Protein AF-0000000071068077 (afdb_homodimer)

Foldseek 3Di:
DDPVVVVVLVVVLVVLQPPPQPDDDVVLVVLADAQEAADQPCCQQPVVPQPWKKKFKKKKFWDADPVFSRNVSLVVLCVLVLQAANSRIHIYIDTLVVLCVVCVPPDPVLLVVQQPEADDPDPLLVLLLVLVVVQVVVFVVCVSSVSSSVSVVCVVVPSPIHIHMTTSHMDTHPDDDDFDPLQVVLVVVVVVLVVLQVQLQVLLVVVVVVVPPPPDDPLNSLVDDDDDPVNLLSNLSHLVSLVCVLLDQQDDLLSLLQLLVLLLLLVLLLLVLLLLLVLLLLLFFARCSVVSSSVCLGLNVLLSQLNLLSLLLVLLQLLQVLLLVVVVVCVVPPDPPDADDPVVLVVVLCLVLVLVLLLQQFLLLSLLSVLQGDDDALAASQLCVFRVLLNSLSVVCVVCLSVLNCLPPPVLSGRQVLSLSVSLSSVLSSVVSVLVSVCSRVVVCNVVSLVVVLVVLLVVQLVCCLVVVAFLGDRCGSNCSNSVVRPPPCCSPASSDSSLSNSSSSLSNVLNVVLVVCVVVVPQLQPDPVLLVVLVVLVSVVVVLSSPCSCVSNDDPDHPDSNVSSNSSSCSSNVSSNSVSSNSSCSSSVRDVVHSVVSSDSVSSSSSVLSSQLSSCLSVQSSSPSSHDHDHHHDDPVVSVVSSVSSSVVSSVRSSVCSSSPSSSSVSVVVVVD/DDPVVVVVLVVVLVVLQPPPQPDDDVVLVVLADAQEAADQPCCQQPVVPQPWKKKFKKKKFWDADPVFSRNVSLCVLCVLVLQAANSRIHIYIDTLVVLCVVCVPPDPVLLVVLDPEADDPDPLLVLLLVLVVVQVVVFVVCVSSVSSSVSVVCVVVPSPIHIHMTTSHMDTHPDDDDFDPLQVVLVVVVVVLVVLQVQLQVLLVVVVVVVPPPPDDPLNSLVDDDDDPVNLLSNLSHLVSLVCVLLDQDDDLLSLLQLLVLLLLLVLLLLVLLLLLVLLLLLFFARCSVVSSSVCLGLNVLLSQLNLLSLLLVLLQLLQVLLLVVVVVCVVPPDPDDADDPVVLVVVLCLVLVLVLLLQQFLLLSLLSVLLGDDDALAASQLCVFRVLLNSLSVVCVVCLSVLNCLPPPVLSGRQVLSLSVSLSSVLSSVVSVLVSVCSRVVVCNVVSLVVVLVVLLVVLLVCCLVVVAFLGDRCGSNCSNSVVRPPPCCSPASSDSSLSNSSSSLSNVLNVVLVVCVVVVPQLQPDPVLLVVLVVLVSVVVVLSSPCSCVSNDDPDHPDSNVSSNSSSCSSNVSSNSVSSNSSCSSSVRDVVHSVVSSDSVSSSSSVLSSQLSSNLSVQSSSPSSHDHDHHHDDPVVSVVSSVSSSVVSSVRSSVSSSSPSSSSVSVVVVVD

InterPro domains:
  IPR002656 Acyltransferase 3 domain [PF01757] (259-655)
  IPR052728 Oxygen and lipid transport regulator [PTHR11161] (31-672)

Radius of gyration: 33.72 Å; Cα contacts (8 Å, |Δi|>4): 1865; chains: 2; bounding box: 94×91×74 Å

Nearest PDB structures (foldseek):
  6nph-assembly1_A  TM=1.795E-01  e=5.960E+00  Danio rerio
  6npl-assembly1_B  TM=1.937E-01  e=5.479E+00  Danio rerio
  8fhn-assembly1_A  TM=1.361E-01  e=3.913E+00  Danio rerio
  8vpp-assembly1_A  TM=1.830E-01  e=9.406E-01  Homo sapiens
  8pm6-assembly1_A  TM=1.157E-01  e=4.776E-01  Homo sapiens

Structure (mmCIF, N/CA/C/O backbone):
data_AF-0000000071068077-model_v1
#
loop_
_entity.id
_entity.type
_entity.pdbx_description
1 polymer GG16956
#
loop_
_atom_site.group_PDB
_atom_site.id
_atom_site.type_symbol
_atom_site.label_atom_id
_atom_site.label_alt_id
_atom_site.label_comp_id
_atom_site.label_asym_id
_atom_site.label_entity_id
_atom_site.label_seq_id
_atom_site.pdbx_PDB_ins_code
_atom_site.Cartn_x
_atom_site.Cartn_y
_atom_site.Cartn_z
_atom_site.occupancy
_atom_site.B_iso_or_equiv
_atom_site.auth_seq_id
_atom_site.auth_comp_id
_atom_site.auth_asym_id
_atom_site.auth_atom_id
_atom_site.pdbx_PDB_model_num
ATOM 1 N N . MET A 1 1 ? 2.592 34.062 -23.484 1 26.83 1 MET A N 1
ATOM 2 C CA . MET A 1 1 ? 3.244 32.781 -23.391 1 26.83 1 MET A CA 1
ATOM 3 C C . MET A 1 1 ? 2.443 31.719 -24.141 1 26.83 1 MET A C 1
ATOM 5 O O . MET A 1 1 ? 1.271 31.484 -23.828 1 26.83 1 MET A O 1
ATOM 9 N N . HIS A 1 2 ? 2.783 31.484 -25.438 1 34.88 2 HIS A N 1
ATOM 10 C CA . HIS A 1 2 ? 2.027 30.938 -26.562 1 34.88 2 HIS A CA 1
ATOM 11 C C . HIS A 1 2 ? 1.673 29.484 -26.328 1 34.88 2 HIS A C 1
ATOM 13 O O . HIS A 1 2 ? 2.512 28.688 -25.875 1 34.88 2 HIS A O 1
ATOM 19 N N . PRO A 1 3 ? 0.392 29.125 -26.266 1 43.25 3 PRO A N 1
ATOM 20 C CA . PRO A 1 3 ? -0.181 27.781 -26.234 1 43.25 3 PRO A CA 1
ATOM 21 C C . PRO A 1 3 ? 0.534 26.812 -27.172 1 43.25 3 PRO A C 1
ATOM 23 O O . PRO A 1 3 ? 0.36 25.594 -27.047 1 43.25 3 PRO A O 1
ATOM 26 N N . MET A 1 4 ? 1.279 27.422 -28.141 1 41.69 4 MET A N 1
ATOM 27 C CA . MET A 1 4 ? 1.96 26.609 -29.141 1 41.69 4 MET A CA 1
ATOM 28 C C . MET A 1 4 ? 3.16 25.891 -28.531 1 41.69 4 MET A C 1
ATOM 30 O O . MET A 1 4 ? 3.574 24.844 -29.031 1 41.69 4 MET A O 1
ATOM 34 N N . MET A 1 5 ? 3.801 26.516 -27.484 1 37.5 5 MET A N 1
ATOM 35 C CA . MET A 1 5 ? 4.977 25.859 -26.922 1 37.5 5 MET A CA 1
ATOM 36 C C . MET A 1 5 ? 4.57 24.656 -26.062 1 37.5 5 MET A C 1
ATOM 38 O O . MET A 1 5 ? 5.254 23.625 -26.078 1 37.5 5 MET A O 1
ATOM 42 N N . MET A 1 6 ? 3.414 24.688 -25.406 1 38.72 6 MET A N 1
ATOM 43 C CA . MET A 1 6 ? 2.938 23.531 -24.656 1 38.72 6 MET A CA 1
ATOM 44 C C . MET A 1 6 ? 2.543 22.391 -25.594 1 38.72 6 MET A C 1
ATOM 46 O O . MET A 1 6 ? 2.77 21.219 -25.281 1 38.72 6 MET A O 1
ATOM 50 N N . LEU A 1 7 ? 1.984 22.719 -26.766 1 41.56 7 LEU A N 1
ATOM 51 C CA . LEU A 1 7 ? 1.621 21.719 -27.766 1 41.56 7 LEU A CA 1
ATOM 52 C C . LEU A 1 7 ? 2.865 21.047 -28.344 1 41.56 7 LEU A C 1
ATOM 54 O O . LEU A 1 7 ? 2.887 19.844 -28.547 1 41.56 7 LEU A O 1
ATOM 58 N N . HIS A 1 8 ? 3.939 21.781 -28.531 1 41.34 8 HIS A N 1
ATOM 59 C CA . HIS A 1 8 ? 5.168 21.203 -29.062 1 41.34 8 HIS A CA 1
ATOM 60 C C . HIS A 1 8 ? 5.84 20.297 -28.031 1 41.34 8 HIS A C 1
ATOM 62 O O . HIS A 1 8 ? 6.473 19.312 -28.391 1 41.34 8 HIS A O 1
ATOM 68 N N . ILE A 1 9 ? 5.691 20.578 -26.781 1 43.09 9 ILE A N 1
ATOM 69 C CA . ILE A 1 9 ? 6.234 19.719 -25.734 1 43.09 9 ILE A CA 1
ATOM 70 C C . ILE A 1 9 ? 5.422 18.422 -25.656 1 43.09 9 ILE A C 1
ATOM 72 O O . ILE A 1 9 ? 5.988 17.344 -25.516 1 43.09 9 ILE A O 1
ATOM 76 N N . VAL A 1 10 ? 4.117 18.484 -25.828 1 45.22 10 VAL A N 1
ATOM 77 C CA . VAL A 1 10 ? 3.266 17.297 -25.891 1 45.22 10 VAL A CA 1
ATOM 78 C C . VAL A 1 10 ? 3.555 16.516 -27.172 1 45.22 10 VAL A C 1
ATOM 80 O O . VAL A 1 10 ? 3.631 15.289 -27.141 1 45.22 10 VAL A O 1
ATOM 83 N N . ILE A 1 11 ? 3.771 17.203 -28.281 1 45.31 11 ILE A N 1
ATOM 84 C CA . ILE A 1 11 ? 4.094 16.547 -29.547 1 45.31 11 ILE A CA 1
ATOM 85 C C . ILE A 1 11 ? 5.488 15.945 -29.469 1 45.31 11 ILE A C 1
ATOM 87 O O . ILE A 1 11 ? 5.711 14.82 -29.938 1 45.31 11 ILE A O 1
ATOM 91 N N . LEU A 1 12 ? 6.469 16.641 -28.922 1 44.31 12 LEU A N 1
ATOM 92 C CA . LEU A 1 12 ? 7.801 16.062 -28.766 1 44.31 12 LEU A CA 1
ATOM 93 C C . LEU A 1 12 ? 7.766 14.859 -27.828 1 44.31 12 LEU A C 1
ATOM 95 O O . LEU A 1 12 ? 8.406 13.836 -28.094 1 44.31 12 LEU A O 1
ATOM 99 N N . ALA A 1 13 ? 7.051 14.938 -26.734 1 44 13 ALA A N 1
ATOM 100 C CA . ALA A 1 13 ? 6.832 13.773 -25.875 1 44 13 ALA A CA 1
ATOM 101 C C . ALA A 1 13 ? 6.133 12.656 -26.641 1 44 13 ALA A C 1
ATOM 103 O O . ALA A 1 13 ? 6.469 11.477 -26.484 1 44 13 ALA A O 1
ATOM 104 N N . ALA A 1 14 ? 5.234 13.07 -27.531 1 44.5 14 ALA A N 1
ATOM 105 C CA . ALA A 1 14 ? 4.551 12.102 -28.391 1 44.5 14 ALA A CA 1
ATOM 106 C C . ALA A 1 14 ? 5.492 11.555 -29.453 1 44.5 14 ALA A C 1
ATOM 108 O O . ALA A 1 14 ? 5.402 10.383 -29.828 1 44.5 14 ALA A O 1
ATOM 109 N N . THR A 1 15 ? 6.27 12.383 -30.141 1 44.5 15 THR A N 1
ATOM 110 C CA . THR A 1 15 ? 7.23 11.891 -31.109 1 44.5 15 THR A CA 1
ATOM 111 C C . THR A 1 15 ? 8.258 10.977 -30.453 1 44.5 15 THR A C 1
ATOM 113 O O . THR A 1 15 ? 8.75 10.039 -31.078 1 44.5 15 THR A O 1
ATOM 116 N N . PHE A 1 16 ? 8.781 11.375 -29.312 1 46.78 16 PHE A N 1
ATOM 117 C CA . PHE A 1 16 ? 9.727 10.477 -28.656 1 46.78 16 PHE A CA 1
ATOM 118 C C . PHE A 1 16 ? 9.07 9.133 -28.359 1 46.78 16 PHE A C 1
ATOM 120 O O . PHE A 1 16 ? 9.758 8.117 -28.25 1 46.78 16 PHE A O 1
ATOM 127 N N . THR A 1 17 ? 7.824 9.164 -28.219 1 43.62 17 THR A N 1
ATOM 128 C CA . THR A 1 17 ? 7.129 7.895 -28.047 1 43.62 17 THR A CA 1
ATOM 129 C C . THR A 1 17 ? 7.098 7.121 -29.359 1 43.62 17 THR A C 1
ATOM 131 O O . THR A 1 17 ? 6.832 5.918 -29.375 1 43.62 17 THR A O 1
ATOM 134 N N . ALA A 1 18 ? 7.215 7.922 -30.578 1 42.28 18 ALA A N 1
ATOM 135 C CA . ALA A 1 18 ? 7.113 7.164 -31.828 1 42.28 18 ALA A CA 1
ATOM 136 C C . ALA A 1 18 ? 8.406 6.402 -32.094 1 42.28 18 ALA A C 1
ATOM 138 O O . ALA A 1 18 ? 8.609 5.898 -33.219 1 42.28 18 ALA A O 1
ATOM 139 N N . ALA A 1 19 ? 9.555 6.652 -31.516 1 44.03 19 ALA A N 1
ATOM 140 C CA . ALA A 1 19 ? 10.672 5.766 -31.844 1 44.03 19 ALA A CA 1
ATOM 141 C C . ALA A 1 19 ? 10.195 4.324 -32 1 44.03 19 ALA A C 1
ATOM 143 O O . ALA A 1 19 ? 9.25 3.902 -31.328 1 44.03 19 ALA A O 1
ATOM 144 N N . GLN A 1 20 ? 10.68 3.701 -33.062 1 48.41 20 GLN A N 1
ATOM 145 C CA . GLN A 1 20 ? 10.391 2.346 -33.5 1 48.41 20 GLN A CA 1
ATOM 146 C C . GLN A 1 20 ? 10.445 1.353 -32.344 1 48.41 20 GLN A C 1
ATOM 148 O O . GLN A 1 20 ? 11.484 1.215 -31.703 1 48.41 20 GLN A O 1
ATOM 153 N N . CYS A 1 21 ? 9.328 1.108 -31.688 1 57.12 21 CYS A N 1
ATOM 154 C CA . CYS A 1 21 ? 9.008 0.249 -30.562 1 57.12 21 CYS A CA 1
ATOM 155 C C . CYS A 1 21 ? 9.656 -1.12 -30.703 1 57.12 21 CYS A C 1
ATOM 157 O O . CYS A 1 21 ? 9.539 -1.755 -31.75 1 57.12 21 CYS A O 1
ATOM 159 N N . PHE A 1 22 ? 10.922 -1.32 -30.094 1 76.81 22 PHE A N 1
ATOM 160 C CA . PHE A 1 22 ? 11.461 -2.672 -29.969 1 76.81 22 PHE A CA 1
ATOM 161 C C . PHE A 1 22 ? 10.328 -3.697 -29.922 1 76.81 22 PHE A C 1
ATOM 163 O O . PHE A 1 22 ? 9.383 -3.549 -29.156 1 76.81 22 PHE A O 1
ATOM 170 N N . GLN A 1 23 ? 10.305 -4.418 -31.062 1 81.56 23 GLN A N 1
ATOM 171 C CA . GLN A 1 23 ? 9.305 -5.48 -31.078 1 81.56 23 GLN A CA 1
ATOM 172 C C . GLN A 1 23 ? 9.922 -6.82 -30.688 1 81.56 23 GLN A C 1
ATOM 174 O O . GLN A 1 23 ? 10.875 -7.281 -31.312 1 81.56 23 GLN A O 1
ATOM 179 N N . LEU A 1 24 ? 9.508 -7.328 -29.656 1 87.25 24 LEU A N 1
ATOM 180 C CA . LEU A 1 24 ? 9.945 -8.633 -29.172 1 87.25 24 LEU A CA 1
ATOM 181 C C . LEU A 1 24 ? 9.133 -9.75 -29.812 1 87.25 24 LEU A C 1
ATOM 183 O O . LEU A 1 24 ? 7.902 -9.742 -29.75 1 87.25 24 LEU A O 1
ATOM 187 N N . ASN A 1 25 ? 9.797 -10.57 -30.547 1 90.38 25 ASN A N 1
ATOM 188 C CA . ASN A 1 25 ? 9.125 -11.758 -31.062 1 90.38 25 ASN A CA 1
ATOM 189 C C . ASN A 1 25 ? 8.75 -12.727 -29.938 1 90.38 25 ASN A C 1
ATOM 191 O O . ASN A 1 25 ? 9.609 -13.438 -29.422 1 90.38 25 ASN A O 1
ATOM 195 N N . MET A 1 26 ? 7.523 -12.836 -29.703 1 92.25 26 MET A N 1
ATOM 196 C CA . MET A 1 26 ? 7.074 -13.578 -28.531 1 92.25 26 MET A CA 1
ATOM 197 C C . MET A 1 26 ? 7.191 -15.086 -28.766 1 92.25 26 MET A C 1
ATOM 199 O O . MET A 1 26 ? 7.395 -15.844 -27.812 1 92.25 26 MET A O 1
ATOM 203 N N . THR A 1 27 ? 7.078 -15.562 -29.969 1 92.25 27 THR A N 1
ATOM 204 C CA . THR A 1 27 ? 7.281 -16.984 -30.266 1 92.25 27 THR A CA 1
ATOM 205 C C . THR A 1 27 ? 8.703 -17.406 -29.906 1 92.25 27 THR A C 1
ATOM 207 O O . THR A 1 27 ? 8.906 -18.438 -29.281 1 92.25 27 THR A O 1
ATOM 210 N N . GLN A 1 28 ? 9.586 -16.594 -30.328 1 93.25 28 GLN A N 1
ATOM 211 C CA . GLN A 1 28 ? 10.984 -16.844 -30 1 93.25 28 GLN A CA 1
ATOM 212 C C . GLN A 1 28 ? 11.234 -16.703 -28.5 1 93.25 28 GLN A C 1
ATOM 214 O O . GLN A 1 28 ? 11.984 -17.5 -27.922 1 93.25 28 GLN A O 1
ATOM 219 N N . PHE A 1 29 ? 10.656 -15.711 -27.938 1 95.31 29 PHE A N 1
ATOM 220 C CA . PHE A 1 29 ? 10.836 -15.445 -26.516 1 95.31 29 PHE A CA 1
ATOM 221 C C . PHE A 1 29 ? 10.469 -16.672 -25.672 1 95.31 29 PHE A C 1
ATOM 223 O O . PHE A 1 29 ? 11.18 -17.016 -24.734 1 95.31 29 PHE A O 1
ATOM 230 N N . TYR A 1 30 ? 9.406 -17.344 -26 1 94.44 30 TYR A N 1
ATOM 231 C CA . TYR A 1 30 ? 8.883 -18.438 -25.188 1 94.44 30 TYR A CA 1
ATOM 232 C C . TYR A 1 30 ? 9.602 -19.75 -25.5 1 94.44 30 TYR A C 1
ATOM 234 O O . TYR A 1 30 ? 9.289 -20.781 -24.906 1 94.44 30 TYR A O 1
ATOM 242 N N . GLU A 1 31 ? 10.586 -19.688 -26.422 1 95.44 31 GLU A N 1
ATOM 243 C CA . GLU A 1 31 ? 11.477 -20.828 -26.594 1 95.44 31 GLU A CA 1
ATOM 244 C C . GLU A 1 31 ? 12.453 -20.953 -25.422 1 95.44 31 GLU A C 1
ATOM 246 O O . GLU A 1 31 ? 13.016 -22.031 -25.188 1 95.44 31 GLU A O 1
ATOM 251 N N . MET A 1 32 ? 12.625 -19.859 -24.734 1 97.56 32 MET A N 1
ATOM 252 C CA . MET A 1 32 ? 13.539 -19.844 -23.594 1 97.56 32 MET A CA 1
ATOM 253 C C . MET A 1 32 ? 12.883 -20.438 -22.359 1 97.56 32 MET A C 1
ATOM 255 O O . MET A 1 32 ? 11.672 -20.297 -22.172 1 97.56 32 MET A O 1
ATOM 259 N N . PRO A 1 33 ? 13.695 -21.125 -21.516 1 97.38 33 PRO A N 1
ATOM 260 C CA . PRO A 1 33 ? 13.133 -21.5 -20.219 1 97.38 33 PRO A CA 1
ATOM 261 C C . PRO A 1 33 ? 12.75 -20.297 -19.375 1 97.38 33 PRO A C 1
ATOM 263 O O . PRO A 1 33 ? 13.383 -19.234 -19.469 1 97.38 33 PRO A O 1
ATOM 266 N N . PRO A 1 34 ? 11.703 -20.438 -18.594 1 96.31 34 PRO A N 1
ATOM 267 C CA . PRO A 1 34 ? 11.398 -19.344 -17.672 1 96.31 34 PRO A CA 1
ATOM 268 C C . PRO A 1 34 ? 12.523 -19.078 -16.672 1 96.31 34 PRO A C 1
ATOM 270 O O . PRO A 1 34 ? 13.258 -20 -16.312 1 96.31 34 PRO A O 1
ATOM 273 N N . LEU A 1 35 ? 12.602 -17.906 -16.203 1 97.44 35 LEU A N 1
ATOM 274 C CA . LEU A 1 35 ? 13.664 -17.516 -15.273 1 97.44 35 LEU A CA 1
ATOM 275 C C . LEU A 1 35 ? 13.555 -18.297 -13.961 1 97.44 35 LEU A C 1
ATOM 277 O O . LEU A 1 35 ? 14.562 -18.578 -13.32 1 97.44 35 LEU A O 1
ATOM 281 N N . TYR A 1 36 ? 12.344 -18.625 -13.617 1 97.06 36 TYR A N 1
ATOM 282 C CA . TYR A 1 36 ? 12.102 -19.266 -12.328 1 97.06 36 TYR A CA 1
ATOM 283 C C . TYR A 1 36 ? 11.32 -20.562 -12.508 1 97.06 36 TYR A C 1
ATOM 285 O O . TYR A 1 36 ? 10.414 -20.641 -13.336 1 97.06 36 TYR A O 1
ATOM 293 N N . ASP A 1 37 ? 11.711 -21.516 -11.875 1 97.25 37 ASP A N 1
ATOM 294 C CA . ASP A 1 37 ? 10.992 -22.781 -11.719 1 97.25 37 ASP A CA 1
ATOM 295 C C . ASP A 1 37 ? 10.992 -23.234 -10.266 1 97.25 37 ASP A C 1
ATOM 297 O O . ASP A 1 37 ? 11.945 -23.859 -9.805 1 97.25 37 ASP A O 1
ATOM 301 N N . LEU A 1 38 ? 9.906 -22.953 -9.578 1 96.75 38 LEU A N 1
ATOM 302 C CA . LEU A 1 38 ? 9.828 -23.172 -8.133 1 96.75 38 LEU A CA 1
ATOM 303 C C . LEU A 1 38 ? 8.781 -24.219 -7.801 1 96.75 38 LEU A C 1
ATOM 305 O O . LEU A 1 38 ? 7.621 -24.109 -8.219 1 96.75 38 LEU A O 1
ATOM 309 N N . ASP A 1 39 ? 9.242 -25.234 -7.047 1 96.69 39 ASP A N 1
ATOM 310 C CA . ASP A 1 39 ? 8.273 -26.188 -6.504 1 96.69 39 ASP A CA 1
ATOM 311 C C . ASP A 1 39 ? 7.441 -25.547 -5.395 1 96.69 39 ASP A C 1
ATOM 313 O O . ASP A 1 39 ? 7.762 -24.453 -4.922 1 96.69 39 ASP A O 1
ATOM 317 N N . ASP A 1 40 ? 6.336 -26.203 -5.086 1 94.38 40 ASP A N 1
ATOM 318 C CA . ASP A 1 40 ? 5.488 -25.719 -4.004 1 94.38 40 ASP A CA 1
ATOM 319 C C . ASP A 1 40 ? 6.215 -25.781 -2.664 1 94.38 40 ASP A C 1
ATOM 321 O O . ASP A 1 40 ? 6.289 -26.844 -2.035 1 94.38 40 ASP A O 1
ATOM 325 N N . TYR A 1 41 ? 6.648 -24.656 -2.188 1 95.38 41 TYR A N 1
ATOM 326 C CA . TYR A 1 41 ? 7.477 -24.531 -0.993 1 95.38 41 TYR A CA 1
ATOM 327 C C . TYR A 1 41 ? 6.734 -25.031 0.242 1 95.38 41 TYR A C 1
ATOM 329 O O . TYR A 1 41 ? 7.285 -25.797 1.036 1 95.38 41 TYR A O 1
ATOM 337 N N . ASP A 1 42 ? 5.516 -24.625 0.435 1 92.69 42 ASP A N 1
ATOM 338 C CA . ASP A 1 42 ? 4.742 -24.953 1.632 1 92.69 42 ASP A CA 1
ATOM 339 C C . ASP A 1 42 ? 4.375 -26.438 1.667 1 92.69 42 ASP A C 1
ATOM 341 O O . ASP A 1 42 ? 4.453 -27.078 2.719 1 92.69 42 ASP A O 1
ATOM 345 N N . ARG A 1 43 ? 3.963 -26.969 0.548 1 92.62 43 ARG A N 1
ATOM 346 C CA . ARG A 1 43 ? 3.66 -28.391 0.49 1 92.62 43 ARG A CA 1
ATOM 347 C C . ARG A 1 43 ? 4.895 -29.234 0.814 1 92.62 43 ARG A C 1
ATOM 349 O O . ARG A 1 43 ? 4.809 -30.219 1.547 1 92.62 43 ARG A O 1
ATOM 356 N N . CYS A 1 44 ? 6.035 -28.859 0.238 1 94.31 44 CYS A N 1
ATOM 357 C CA . CYS A 1 44 ? 7.285 -29.578 0.444 1 94.31 44 CYS A CA 1
ATOM 358 C C . CYS A 1 44 ? 7.625 -29.672 1.927 1 94.31 44 CYS A C 1
ATOM 360 O O . CYS A 1 44 ? 8.031 -30.734 2.41 1 94.31 44 CYS A O 1
ATOM 362 N N . LEU A 1 45 ? 7.398 -28.609 2.65 1 92.62 45 LEU A N 1
ATOM 363 C CA . LEU A 1 45 ? 7.91 -28.547 4.016 1 92.62 45 LEU A CA 1
ATOM 364 C C . LEU A 1 45 ? 6.824 -28.922 5.02 1 92.62 45 LEU A C 1
ATOM 366 O O . LEU A 1 45 ? 7.121 -29.25 6.168 1 92.62 45 LEU A O 1
ATOM 370 N N . GLN A 1 46 ? 5.496 -28.953 4.621 1 89.56 46 GLN A N 1
ATOM 371 C CA . GLN A 1 46 ? 4.438 -29.125 5.609 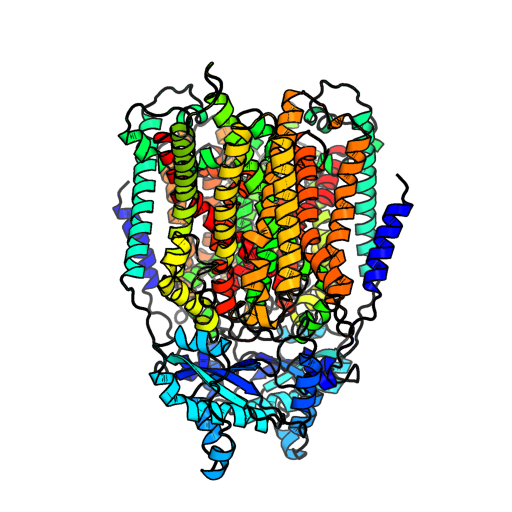1 89.56 46 GLN A CA 1
ATOM 372 C C . GLN A 1 46 ? 3.73 -30.469 5.426 1 89.56 46 GLN A C 1
ATOM 374 O O . GLN A 1 46 ? 3.082 -30.969 6.352 1 89.56 46 GLN A O 1
ATOM 379 N N . GLU A 1 47 ? 3.73 -31.094 4.293 1 89.62 47 GLU A N 1
ATOM 380 C CA . GLU A 1 47 ? 2.914 -32.25 3.947 1 89.62 47 GLU A CA 1
ATOM 381 C C . GLU A 1 47 ? 3.205 -33.438 4.871 1 89.62 47 GLU A C 1
ATOM 383 O O . GLU A 1 47 ? 2.287 -34.156 5.281 1 89.62 47 GLU A O 1
ATOM 388 N N . LEU A 1 48 ? 4.434 -33.719 5.258 1 83 48 LEU A N 1
ATOM 389 C CA . LEU A 1 48 ? 4.781 -34.906 6.012 1 83 48 LEU A CA 1
ATOM 390 C C . LEU A 1 48 ? 5.023 -34.594 7.48 1 83 48 LEU A C 1
ATOM 392 O O . LEU A 1 48 ? 5.914 -35.156 8.109 1 83 48 LEU A O 1
ATOM 396 N N . ASN A 1 49 ? 4.07 -33.719 8.047 1 66.69 49 ASN A N 1
ATOM 397 C CA . ASN A 1 49 ? 3.994 -33.344 9.453 1 66.69 49 ASN A CA 1
ATOM 398 C C . ASN A 1 49 ? 5.379 -33.281 10.094 1 66.69 49 ASN A C 1
ATOM 400 O O . ASN A 1 49 ? 5.609 -33.906 11.141 1 66.69 49 ASN A O 1
ATOM 404 N N . GLY A 1 50 ? 6.238 -32.656 9.539 1 59.72 50 GLY A N 1
ATOM 405 C CA . GLY A 1 50 ? 7.504 -32.438 10.211 1 59.72 50 GLY A CA 1
ATOM 406 C C . GLY A 1 50 ? 8.57 -33.438 9.875 1 59.72 50 GLY A C 1
ATOM 407 O O . GLY A 1 50 ? 9.695 -33.375 10.375 1 59.72 50 GLY A O 1
ATOM 408 N N . GLN A 1 51 ? 8.117 -34.469 9.195 1 65.62 51 GLN A N 1
ATOM 409 C CA . GLN A 1 51 ? 9.18 -35.375 8.805 1 65.62 51 GLN A CA 1
ATOM 410 C C . GLN A 1 51 ? 10.07 -34.781 7.727 1 65.62 51 GLN A C 1
ATOM 412 O O . GLN A 1 51 ? 9.703 -33.781 7.102 1 65.62 51 GLN A O 1
ATOM 417 N N . GLY A 1 52 ? 11.383 -35.25 7.5 1 71.12 52 GLY A N 1
ATOM 418 C CA . GLY A 1 52 ? 12.641 -34.781 6.938 1 71.12 52 GLY A CA 1
ATOM 419 C C . GLY A 1 52 ? 12.523 -34.344 5.48 1 71.12 52 GLY A C 1
ATOM 420 O O . GLY A 1 52 ? 12.859 -35.125 4.582 1 71.12 52 GLY A O 1
ATOM 421 N N . SER A 1 53 ? 11.625 -33.25 5.133 1 89.19 53 SER A N 1
ATOM 422 C CA . SER A 1 53 ? 11.648 -32.719 3.771 1 89.19 53 SER A CA 1
ATOM 423 C C . SER A 1 53 ? 12.539 -31.469 3.678 1 89.19 53 SER A C 1
ATOM 425 O O . SER A 1 53 ? 12.648 -30.703 4.637 1 89.19 53 SER A O 1
ATOM 427 N N . THR A 1 54 ? 13.242 -31.469 2.609 1 95 54 THR A N 1
ATOM 428 C CA . THR A 1 54 ? 14.211 -30.406 2.377 1 95 54 THR A CA 1
ATOM 429 C C . THR A 1 54 ? 13.898 -29.672 1.077 1 95 54 THR A C 1
ATOM 431 O O . THR A 1 54 ? 13.531 -30.281 0.076 1 95 54 THR A O 1
ATOM 434 N N . TYR A 1 55 ? 13.836 -28.391 1.15 1 97 55 TYR A N 1
ATOM 435 C CA . TYR A 1 55 ? 13.656 -27.516 0 1 97 55 TYR A CA 1
ATOM 436 C C . TYR A 1 55 ? 14.93 -26.734 -0.291 1 97 55 TYR A C 1
ATOM 438 O O . TYR A 1 55 ? 15.422 -25.984 0.565 1 97 55 TYR A O 1
ATOM 446 N N . CYS A 1 56 ? 15.516 -26.844 -1.48 1 98.44 56 CYS A N 1
ATOM 447 C CA . CYS A 1 56 ? 16.781 -26.188 -1.794 1 98.44 56 CYS A CA 1
ATOM 448 C C . CYS A 1 56 ? 16.594 -25.141 -2.881 1 98.44 56 CYS A C 1
ATOM 450 O O . CYS A 1 56 ? 15.875 -25.359 -3.855 1 98.44 56 CYS A O 1
ATOM 452 N N . PHE A 1 57 ? 17.109 -24 -2.67 1 98.5 57 PHE A N 1
ATOM 453 C CA . PHE A 1 57 ? 17.188 -22.953 -3.691 1 98.5 57 PHE A CA 1
ATOM 454 C C . PHE A 1 57 ? 18.484 -23.094 -4.492 1 98.5 57 PHE A C 1
ATOM 456 O O . PHE A 1 57 ? 19.578 -23.094 -3.926 1 98.5 57 PHE A O 1
ATOM 463 N N . VAL A 1 58 ? 18.391 -23.219 -5.84 1 98.69 58 VAL A N 1
ATOM 464 C CA . VAL A 1 58 ? 19.516 -23.578 -6.691 1 98.69 58 VAL A CA 1
ATOM 465 C C . VAL A 1 58 ? 19.688 -22.547 -7.801 1 98.69 58 VAL A C 1
ATOM 467 O O . VAL A 1 58 ? 18.719 -22.188 -8.477 1 98.69 58 VAL A O 1
ATOM 470 N N . ARG A 1 59 ? 20.891 -22.047 -7.941 1 98.38 59 ARG A N 1
ATOM 471 C CA . ARG A 1 59 ? 21.266 -21.172 -9.039 1 98.38 59 ARG A CA 1
ATOM 472 C C . ARG A 1 59 ? 21.797 -21.953 -10.227 1 98.38 59 ARG A C 1
ATOM 474 O O . ARG A 1 59 ? 22.578 -22.906 -10.047 1 98.38 59 ARG A O 1
ATOM 481 N N . ALA A 1 60 ? 21.344 -21.594 -11.453 1 98.62 60 ALA A N 1
ATOM 482 C CA . ALA A 1 60 ? 21.766 -22.359 -12.625 1 98.62 60 ALA A CA 1
ATOM 483 C C . ALA A 1 60 ? 22.125 -21.422 -13.781 1 98.62 60 ALA A C 1
ATOM 485 O O . ALA A 1 60 ? 21.562 -20.328 -13.906 1 98.62 60 ALA A O 1
ATOM 486 N N . GLU A 1 61 ? 23.047 -21.766 -14.562 1 98.5 61 GLU A N 1
ATOM 487 C CA . GLU A 1 61 ? 23.469 -21.062 -15.766 1 98.5 61 GLU A CA 1
ATOM 488 C C . GLU A 1 61 ? 23.453 -21.984 -16.984 1 98.5 61 GLU A C 1
ATOM 490 O O . GLU A 1 61 ? 24.141 -23.016 -17 1 98.5 61 GLU A O 1
ATOM 495 N N . VAL A 1 62 ? 22.688 -21.641 -17.969 1 98.56 62 VAL A N 1
ATOM 496 C CA . VAL A 1 62 ? 22.531 -22.469 -19.156 1 98.56 62 VAL A CA 1
ATOM 497 C C . VAL A 1 62 ? 23.828 -22.484 -19.953 1 98.56 62 VAL A C 1
ATOM 499 O O . VAL A 1 62 ? 24.469 -21.438 -20.125 1 98.56 62 VAL A O 1
ATOM 502 N N . GLN A 1 63 ? 24.25 -23.625 -20.375 1 97.5 63 GLN A N 1
ATOM 503 C CA . GLN A 1 63 ? 25.469 -23.766 -21.172 1 97.5 63 GLN A CA 1
ATOM 504 C C . GLN A 1 63 ? 25.203 -23.438 -22.641 1 97.5 63 GLN A C 1
ATOM 506 O O . GLN A 1 63 ? 24.156 -23.781 -23.172 1 97.5 63 GLN A O 1
ATOM 511 N N . PRO A 1 64 ? 26.172 -22.734 -23.281 1 96.88 64 PRO A N 1
ATOM 512 C CA . PRO A 1 64 ? 25.984 -22.375 -24.688 1 96.88 64 PRO A CA 1
ATOM 513 C C . PRO A 1 64 ? 25.891 -23.594 -25.594 1 96.88 64 PRO A C 1
ATOM 515 O O . PRO A 1 64 ? 26.656 -24.531 -25.469 1 96.88 64 PRO A O 1
ATOM 518 N N . ASP A 1 65 ? 24.859 -23.656 -26.406 1 97.06 65 ASP A N 1
ATOM 519 C CA . ASP A 1 65 ? 24.625 -24.688 -27.406 1 97.06 65 ASP A CA 1
ATOM 520 C C . ASP A 1 65 ? 23.875 -24.125 -28.609 1 97.06 65 ASP A C 1
ATOM 522 O O . ASP A 1 65 ? 22.641 -24.078 -28.609 1 97.06 65 ASP A O 1
ATOM 526 N N . GLU A 1 66 ? 24.484 -23.875 -29.734 1 96.25 66 GLU A N 1
ATOM 527 C CA . GLU A 1 66 ? 23.891 -23.219 -30.906 1 96.25 66 GLU A CA 1
ATOM 528 C C . GLU A 1 66 ? 22.953 -24.156 -31.656 1 96.25 66 GLU A C 1
ATOM 530 O O . GLU A 1 66 ? 22.156 -23.703 -32.469 1 96.25 66 GLU A O 1
ATOM 535 N N . SER A 1 67 ? 22.969 -25.422 -31.359 1 96.25 67 SER A N 1
ATOM 536 C CA . SER A 1 67 ? 22.141 -26.391 -32.094 1 96.25 67 SER A CA 1
ATOM 537 C C . SER A 1 67 ? 20.703 -26.359 -31.578 1 96.25 67 SER A C 1
ATOM 539 O O . SER A 1 67 ? 19.797 -26.844 -32.25 1 96.25 67 SER A O 1
ATOM 541 N N . VAL A 1 68 ? 20.578 -25.828 -30.422 1 96.88 68 VAL A N 1
ATOM 542 C CA . VAL A 1 68 ? 19.266 -25.859 -29.797 1 96.88 68 VAL A CA 1
ATOM 543 C C . VAL A 1 68 ? 18.594 -24.5 -29.922 1 96.88 68 VAL A C 1
ATOM 545 O O . VAL A 1 68 ? 19.25 -23.453 -29.75 1 96.88 68 VAL A O 1
ATOM 548 N N . ALA A 1 69 ? 17.328 -24.422 -30.219 1 96.62 69 ALA A N 1
ATOM 549 C CA . ALA A 1 69 ? 16.562 -23.203 -30.422 1 96.62 69 ALA A CA 1
ATOM 550 C C . ALA A 1 69 ? 16.531 -22.344 -29.156 1 96.62 69 ALA A C 1
ATOM 552 O O . ALA A 1 69 ? 16.578 -21.109 -29.234 1 96.62 69 ALA A O 1
ATOM 553 N N . ALA A 1 70 ? 16.438 -23 -28.031 1 97.75 70 ALA A N 1
ATOM 554 C CA . ALA A 1 70 ? 16.359 -22.281 -26.75 1 97.75 70 ALA A CA 1
ATOM 555 C C . ALA A 1 70 ? 17.609 -21.422 -26.531 1 97.75 70 ALA A C 1
ATOM 557 O O . ALA A 1 70 ? 17.5 -20.266 -26.109 1 97.75 70 ALA A O 1
ATOM 558 N N . TRP A 1 71 ? 18.734 -21.922 -26.797 1 97.88 71 TRP A N 1
ATOM 559 C CA . TRP A 1 71 ? 19.953 -21.156 -26.594 1 97.88 71 TRP A CA 1
ATOM 560 C C . TRP A 1 71 ? 20.062 -20 -27.578 1 97.88 71 TRP A C 1
ATOM 562 O O . TRP A 1 71 ? 20.5 -18.906 -27.234 1 97.88 71 TRP A O 1
ATOM 572 N N . ARG A 1 72 ? 19.672 -20.234 -28.859 1 97.69 72 ARG A N 1
ATOM 573 C CA . ARG A 1 72 ? 19.688 -19.156 -29.859 1 97.69 72 ARG A CA 1
ATOM 574 C C . ARG A 1 72 ? 18.812 -17.984 -29.422 1 97.69 72 ARG A C 1
ATOM 576 O O . ARG A 1 72 ? 19.188 -16.828 -29.562 1 97.69 72 ARG A O 1
ATOM 583 N N . ALA A 1 73 ? 17.672 -18.406 -28.891 1 97.62 73 ALA A N 1
ATOM 584 C CA . ALA A 1 73 ? 16.781 -17.359 -28.375 1 97.62 73 ALA A CA 1
ATOM 585 C C . ALA A 1 73 ? 17.438 -16.625 -27.203 1 97.62 73 ALA A C 1
ATOM 587 O O . ALA A 1 73 ? 17.375 -15.398 -27.125 1 97.62 73 ALA A O 1
ATOM 588 N N . ILE A 1 74 ? 18.031 -17.359 -26.234 1 98.25 74 ILE A N 1
ATOM 589 C CA . ILE A 1 74 ? 18.688 -16.766 -25.078 1 98.25 74 ILE A CA 1
ATOM 590 C C . ILE A 1 74 ? 19.766 -15.797 -25.547 1 98.25 74 ILE A C 1
ATOM 592 O O . ILE A 1 74 ? 19.828 -14.648 -25.094 1 98.25 74 ILE A O 1
ATOM 596 N N . ALA A 1 75 ? 20.578 -16.234 -26.484 1 97.38 75 ALA A N 1
ATOM 597 C CA . ALA A 1 75 ? 21.688 -15.422 -26.984 1 97.38 75 ALA A CA 1
ATOM 598 C C . ALA A 1 75 ? 21.188 -14.156 -27.672 1 97.38 75 ALA A C 1
ATOM 600 O O . ALA A 1 75 ? 21.75 -13.078 -27.484 1 97.38 75 ALA A O 1
ATOM 601 N N . GLU A 1 76 ? 20.156 -14.266 -28.422 1 95.62 76 GLU A N 1
ATOM 602 C CA . GLU A 1 76 ? 19.641 -13.148 -29.203 1 95.62 76 GLU A CA 1
ATOM 603 C C . GLU A 1 76 ? 18.938 -12.125 -28.297 1 95.62 76 GLU A C 1
ATOM 605 O O . GLU A 1 76 ? 19.078 -10.914 -28.5 1 95.62 76 GLU A O 1
ATOM 610 N N . ILE A 1 77 ? 18.219 -12.609 -27.375 1 96.12 77 ILE A N 1
ATOM 611 C CA . ILE A 1 77 ? 17.406 -11.711 -26.562 1 96.12 77 ILE A CA 1
ATOM 612 C C . ILE A 1 77 ? 18.266 -11.109 -25.453 1 96.12 77 ILE A C 1
ATOM 614 O O . ILE A 1 77 ? 18.156 -9.922 -25.141 1 96.12 77 ILE A O 1
ATOM 618 N N . SER A 1 78 ? 19.172 -11.875 -24.859 1 96.38 78 SER A N 1
ATOM 619 C CA . SER A 1 78 ? 19.984 -11.422 -23.734 1 96.38 78 SER A CA 1
ATOM 620 C C . SER A 1 78 ? 21.078 -10.469 -24.203 1 96.38 78 SER A C 1
ATOM 622 O O . SER A 1 78 ? 21.719 -9.797 -23.375 1 96.38 78 SER A O 1
ATOM 624 N N . GLN A 1 79 ? 21.281 -10.359 -25.531 1 93.12 79 GLN A N 1
ATOM 625 C CA . GLN A 1 79 ? 22.312 -9.469 -26.031 1 93.12 79 GLN A CA 1
ATOM 626 C C . GLN A 1 79 ? 21.984 -8.008 -25.734 1 93.12 79 GLN A C 1
ATOM 628 O O . GLN A 1 79 ? 22.875 -7.168 -25.641 1 93.12 79 GLN A O 1
ATOM 633 N N . TYR A 1 80 ? 20.703 -7.723 -25.609 1 93.56 80 TYR A N 1
ATOM 634 C CA . TYR A 1 80 ? 20.281 -6.387 -25.188 1 93.56 80 TYR A CA 1
ATOM 635 C C . TYR A 1 80 ? 20.375 -6.234 -23.672 1 93.56 80 TYR A C 1
ATOM 637 O O . TYR A 1 80 ? 19.375 -5.996 -23 1 93.56 80 TYR A O 1
ATOM 645 N N . ASP A 1 81 ? 21.578 -6.246 -23.188 1 93.19 81 ASP A N 1
ATOM 646 C CA . ASP A 1 81 ? 21.875 -6.402 -21.766 1 93.19 81 ASP A CA 1
ATOM 647 C C . ASP A 1 81 ? 21.516 -5.141 -20.984 1 93.19 81 ASP A C 1
ATOM 649 O O . ASP A 1 81 ? 21.406 -5.176 -19.75 1 93.19 81 ASP A O 1
ATOM 653 N N . ARG A 1 82 ? 21.266 -4 -21.641 1 93.31 82 ARG A N 1
ATOM 654 C CA . ARG A 1 82 ? 20.844 -2.789 -20.953 1 93.31 82 ARG A CA 1
ATOM 655 C C . ARG A 1 82 ? 19.344 -2.82 -20.641 1 93.31 82 ARG A C 1
ATOM 657 O O . ARG A 1 82 ? 18.891 -2.158 -19.703 1 93.31 82 ARG A O 1
ATOM 664 N N . HIS A 1 83 ? 18.594 -3.656 -21.422 1 95.88 83 HIS A N 1
ATOM 665 C CA . HIS A 1 83 ? 17.141 -3.627 -21.328 1 95.88 83 HIS A CA 1
ATOM 666 C C . HIS A 1 83 ? 16.594 -4.973 -20.859 1 95.88 83 HIS A C 1
ATOM 668 O O . HIS A 1 83 ? 15.453 -5.059 -20.422 1 95.88 83 HIS A O 1
ATOM 674 N N . HIS A 1 84 ? 17.375 -6.047 -20.984 1 96.62 84 HIS A N 1
ATOM 675 C CA . HIS A 1 84 ? 16.859 -7.391 -20.75 1 96.62 84 HIS A CA 1
ATOM 676 C C . HIS A 1 84 ? 17.625 -8.078 -19.609 1 96.62 84 HIS A C 1
ATOM 678 O O . HIS A 1 84 ? 18.75 -7.695 -19.297 1 96.62 84 HIS A O 1
ATOM 684 N N . PHE A 1 85 ? 17 -8.992 -19 1 97.75 85 PHE A N 1
ATOM 685 C CA . PHE A 1 85 ? 17.656 -9.922 -18.094 1 97.75 85 PHE A CA 1
ATOM 686 C C . PHE A 1 85 ? 18.625 -10.828 -18.844 1 97.75 85 PHE A C 1
ATOM 688 O O . PHE A 1 85 ? 18.562 -10.93 -20.062 1 97.75 85 PHE A O 1
ATOM 695 N N . ASP A 1 86 ? 19.562 -11.328 -18.125 1 97.81 86 ASP A N 1
ATOM 696 C CA . ASP A 1 86 ? 20.328 -12.453 -18.656 1 97.81 86 ASP A CA 1
ATOM 697 C C . ASP A 1 86 ? 19.547 -13.766 -18.516 1 97.81 86 ASP A C 1
ATOM 699 O O . ASP A 1 86 ? 19.562 -14.398 -17.469 1 97.81 86 ASP A O 1
ATOM 703 N N . HIS A 1 87 ? 18.969 -14.195 -19.609 1 98.31 87 HIS A N 1
ATOM 704 C CA . HIS A 1 87 ? 18.047 -15.328 -19.578 1 98.31 87 HIS A CA 1
ATOM 705 C C . HIS A 1 87 ? 18.797 -16.656 -19.5 1 98.31 87 HIS A C 1
ATOM 707 O O . HIS A 1 87 ? 18.188 -17.719 -19.422 1 98.31 87 HIS A O 1
ATOM 713 N N . SER A 1 88 ? 20.156 -16.594 -19.5 1 98.12 88 SER A N 1
ATOM 714 C CA . SER A 1 88 ? 20.938 -17.812 -19.266 1 98.12 88 SER A CA 1
ATOM 715 C C . SER A 1 88 ? 21.016 -18.141 -17.781 1 98.12 88 SER A C 1
ATOM 717 O O . SER A 1 88 ? 21.391 -19.25 -17.406 1 98.12 88 SER A O 1
ATOM 719 N N . GLN A 1 89 ? 20.734 -17.156 -16.953 1 97.94 89 GLN A N 1
ATOM 720 C CA . GLN A 1 89 ? 20.734 -17.359 -15.516 1 97.94 89 GLN A CA 1
ATOM 721 C C . GLN A 1 89 ? 19.344 -17.766 -15.023 1 97.94 89 GLN A C 1
ATOM 723 O O . GLN A 1 89 ? 18.406 -16.969 -15.086 1 97.94 89 GLN A O 1
ATOM 728 N N . LEU A 1 90 ? 19.25 -18.938 -14.508 1 98.38 90 LEU A N 1
ATOM 729 C CA . LEU A 1 90 ? 17.969 -19.469 -14.07 1 98.38 90 LEU A CA 1
ATOM 730 C C . LEU A 1 90 ? 17.953 -19.703 -12.562 1 98.38 90 LEU A C 1
ATOM 732 O O . LEU A 1 90 ? 19.016 -19.844 -11.945 1 98.38 90 LEU A O 1
ATOM 736 N N . TYR A 1 91 ? 16.828 -19.719 -11.977 1 98.31 91 TYR A N 1
ATOM 737 C CA . TYR A 1 91 ? 16.625 -19.891 -10.539 1 98.31 91 TYR A CA 1
ATOM 738 C C . TYR A 1 91 ? 15.633 -21.016 -10.266 1 98.31 91 TYR A C 1
ATOM 740 O O . TYR A 1 91 ? 14.5 -20.984 -10.758 1 98.31 91 TYR A O 1
ATOM 748 N N . PHE A 1 92 ? 16.031 -21.984 -9.477 1 98.5 92 PHE A N 1
ATOM 749 C CA . PHE A 1 92 ? 15.18 -23.141 -9.203 1 98.5 92 PHE A CA 1
ATOM 750 C C . PHE A 1 92 ? 14.922 -23.281 -7.707 1 98.5 92 PHE A C 1
ATOM 752 O O . PHE A 1 92 ? 15.812 -23.047 -6.891 1 98.5 92 PHE A O 1
ATOM 759 N N . GLY A 1 93 ? 13.734 -23.422 -7.277 1 98.38 93 GLY A N 1
ATOM 760 C CA . GLY A 1 93 ? 13.344 -23.938 -5.98 1 98.38 93 GLY A CA 1
ATOM 761 C C . GLY A 1 93 ? 12.875 -25.391 -6.035 1 98.38 93 GLY A C 1
ATOM 762 O O . GLY A 1 93 ? 11.805 -25.672 -6.578 1 98.38 93 GLY A O 1
ATOM 763 N N . LEU A 1 94 ? 13.648 -26.328 -5.391 1 98.44 94 LEU A N 1
ATOM 764 C CA . LEU A 1 94 ? 13.414 -27.75 -5.602 1 98.44 94 LEU A CA 1
ATOM 765 C C . LEU A 1 94 ? 13.094 -28.453 -4.285 1 98.44 94 LEU A C 1
ATOM 767 O O . LEU A 1 94 ? 13.82 -28.297 -3.305 1 98.44 94 LEU A O 1
ATOM 771 N N . CYS A 1 95 ? 11.977 -29.125 -4.281 1 97.25 95 CYS A N 1
ATOM 772 C CA . CYS A 1 95 ? 11.695 -30.078 -3.207 1 97.25 95 CYS A CA 1
ATOM 773 C C . CYS A 1 95 ? 12.445 -31.391 -3.432 1 97.25 95 CYS A C 1
ATOM 775 O O . CYS A 1 95 ? 12.172 -32.094 -4.398 1 97.25 95 CYS A O 1
ATOM 777 N N . LEU A 1 96 ? 13.367 -31.797 -2.611 1 97 96 LEU A N 1
ATOM 778 C CA . LEU A 1 96 ? 14.266 -32.938 -2.83 1 97 96 LEU A CA 1
ATOM 779 C C . LEU A 1 96 ? 13.484 -34.219 -2.967 1 97 96 LEU A C 1
ATOM 781 O O . LEU A 1 96 ? 13.844 -35.094 -3.77 1 97 96 LEU A O 1
ATOM 785 N N . ARG A 1 97 ? 12.445 -34.375 -2.211 1 94.25 97 ARG A N 1
ATOM 786 C CA . ARG A 1 97 ? 11.633 -35.594 -2.309 1 94.25 97 ARG A CA 1
ATOM 787 C C . ARG A 1 97 ? 11.023 -35.719 -3.697 1 94.25 97 ARG A C 1
ATOM 789 O O . ARG A 1 97 ? 10.961 -36.812 -4.25 1 94.25 97 ARG A O 1
ATOM 796 N N . GLU A 1 98 ? 10.555 -34.625 -4.285 1 95 98 GLU A N 1
ATOM 797 C CA . GLU A 1 98 ? 9.984 -34.656 -5.629 1 95 98 GLU A CA 1
ATOM 798 C C . GLU A 1 98 ? 11.055 -34.938 -6.68 1 95 98 GLU A C 1
ATOM 800 O O . GLU A 1 98 ? 10.789 -35.594 -7.684 1 95 98 GLU A O 1
ATOM 805 N N . CYS A 1 99 ? 12.219 -34.406 -6.477 1 96.81 99 CYS A N 1
ATOM 806 C CA . CYS A 1 99 ? 13.344 -34.656 -7.367 1 96.81 99 CYS A CA 1
ATOM 807 C C . CYS A 1 99 ? 13.695 -36.156 -7.383 1 96.81 99 CYS A C 1
ATOM 809 O O . CYS A 1 99 ? 13.875 -36.75 -8.445 1 96.81 99 CYS A O 1
ATOM 811 N N . GLU A 1 100 ? 13.766 -36.719 -6.188 1 95.94 100 GLU A N 1
ATOM 812 C CA . GLU A 1 100 ? 14.078 -38.125 -6.074 1 95.94 100 GLU A CA 1
ATOM 813 C C . GLU A 1 100 ? 13.016 -38.969 -6.766 1 95.94 100 GLU A C 1
ATOM 815 O O . GLU A 1 100 ? 13.352 -39.938 -7.469 1 95.94 100 GLU A O 1
ATOM 820 N N . ALA A 1 101 ? 11.82 -38.594 -6.598 1 94.12 101 ALA A N 1
ATOM 821 C CA . ALA A 1 101 ? 10.719 -39.344 -7.215 1 94.12 101 ALA A CA 1
ATOM 822 C C . ALA A 1 101 ? 10.781 -39.25 -8.734 1 94.12 101 ALA A C 1
ATOM 824 O O . ALA A 1 101 ? 10.5 -40.219 -9.438 1 94.12 101 ALA A O 1
ATOM 825 N N . SER A 1 102 ? 11.094 -38.094 -9.281 1 94.94 102 SER A N 1
ATOM 826 C CA . SER A 1 102 ? 11.133 -37.844 -10.727 1 94.94 102 SER A CA 1
ATOM 827 C C . SER A 1 102 ? 12.289 -38.594 -11.375 1 94.94 102 SER A C 1
ATOM 829 O O . SER A 1 102 ? 12.195 -39 -12.539 1 94.94 102 SER A O 1
ATOM 831 N N . LEU A 1 103 ? 13.391 -38.844 -10.648 1 96.38 103 LEU A N 1
ATOM 832 C CA . LEU A 1 103 ? 14.602 -39.438 -11.203 1 96.38 103 LEU A CA 1
ATOM 833 C C . LEU A 1 103 ? 14.648 -40.938 -10.898 1 96.38 103 LEU A C 1
ATOM 835 O O . LEU A 1 103 ? 15.555 -41.656 -11.352 1 96.38 103 LEU A O 1
ATOM 839 N N . ALA A 1 104 ? 13.766 -41.5 -10.086 1 94.69 104 ALA A N 1
ATOM 840 C CA . ALA A 1 104 ? 13.789 -42.875 -9.602 1 94.69 104 ALA A CA 1
ATOM 841 C C . ALA A 1 104 ? 13.805 -43.844 -10.766 1 94.69 104 ALA A C 1
ATOM 843 O O . ALA A 1 104 ? 14.414 -44.938 -10.68 1 94.69 104 ALA A O 1
ATOM 844 N N . GLY A 1 105 ? 13.227 -43.625 -11.867 1 91.31 105 GLY A N 1
ATOM 845 C CA . GLY A 1 105 ? 13.133 -44.562 -12.961 1 91.31 105 GLY A CA 1
ATOM 846 C C . GLY A 1 105 ? 14.297 -44.469 -13.93 1 91.31 105 GLY A C 1
ATOM 847 O O . GLY A 1 105 ? 14.414 -45.312 -14.844 1 91.31 105 GLY A O 1
ATOM 848 N N . LEU A 1 106 ? 15.266 -43.625 -13.641 1 94.56 106 LEU A N 1
ATOM 849 C CA . LEU A 1 106 ? 16.375 -43.438 -14.578 1 94.56 106 LEU A CA 1
ATOM 850 C C . LEU A 1 106 ? 17.562 -44.312 -14.211 1 94.56 106 LEU A C 1
ATOM 852 O O . LEU A 1 106 ? 17.812 -44.562 -13.031 1 94.56 106 LEU A O 1
ATOM 856 N N . ASN A 1 107 ? 18.25 -44.906 -15.188 1 93.56 107 ASN A N 1
ATOM 857 C CA . ASN A 1 107 ? 19.453 -45.688 -14.953 1 93.56 107 ASN A CA 1
ATOM 858 C C . ASN A 1 107 ? 20.672 -44.812 -14.703 1 93.56 107 ASN A C 1
ATOM 860 O O . ASN A 1 107 ? 20.594 -43.594 -14.789 1 93.56 107 ASN A O 1
ATOM 864 N N . LYS A 1 108 ? 21.781 -45.375 -14.328 1 93.19 108 LYS A N 1
ATOM 865 C CA . LYS A 1 108 ? 23 -44.656 -13.945 1 93.19 108 LYS A CA 1
ATOM 866 C C . LYS A 1 108 ? 23.547 -43.844 -15.117 1 93.19 108 LYS A C 1
ATOM 868 O O . LYS A 1 108 ? 24.016 -42.719 -14.93 1 93.19 108 LYS A O 1
ATOM 873 N N . SER A 1 109 ? 23.469 -44.375 -16.297 1 94.31 109 SER A N 1
ATOM 874 C CA . SER A 1 109 ? 23.984 -43.688 -17.484 1 94.31 109 SER A CA 1
ATOM 875 C C . SER A 1 109 ? 23.141 -42.469 -17.797 1 94.31 109 SER A C 1
ATOM 877 O O . SER A 1 109 ? 23.672 -41.406 -18.188 1 94.31 109 SER A O 1
ATOM 879 N N . GLN A 1 110 ? 21.844 -42.562 -17.609 1 95.06 110 GLN A N 1
ATOM 880 C CA . GLN A 1 110 ? 20.938 -41.438 -17.859 1 95.06 110 GLN A CA 1
ATOM 881 C C . GLN A 1 110 ? 21.156 -40.312 -16.828 1 95.06 110 GLN A C 1
ATOM 883 O O . GLN A 1 110 ? 21.094 -39.156 -17.172 1 95.06 110 GLN A O 1
ATOM 888 N N . LEU A 1 111 ? 21.375 -40.719 -15.656 1 95.75 111 LEU A N 1
ATOM 889 C CA . LEU A 1 111 ? 21.625 -39.75 -14.586 1 95.75 111 LEU A CA 1
ATOM 890 C C . LEU A 1 111 ? 22.938 -39 -14.82 1 95.75 111 LEU A C 1
ATOM 892 O O . LEU A 1 111 ? 23.016 -37.812 -14.547 1 95.75 111 LEU A O 1
ATOM 896 N N . GLU A 1 112 ? 23.953 -39.719 -15.266 1 95.44 112 GLU A N 1
ATOM 897 C CA . GLU A 1 112 ? 25.25 -39.094 -15.539 1 95.44 112 GLU A CA 1
ATOM 898 C C . GLU A 1 112 ? 25.141 -38.094 -16.688 1 95.44 112 GLU A C 1
ATOM 900 O O . GLU A 1 112 ? 25.828 -37.062 -16.703 1 95.44 112 GLU A O 1
ATOM 905 N N . ALA A 1 113 ? 24.281 -38.375 -17.625 1 95.38 113 ALA A N 1
ATOM 906 C CA . ALA A 1 113 ? 24.078 -37.469 -18.766 1 95.38 113 ALA A CA 1
ATOM 907 C C . ALA A 1 113 ? 23.422 -36.156 -18.344 1 95.38 113 ALA A C 1
ATOM 909 O O . ALA A 1 113 ? 23.547 -35.156 -19.031 1 95.38 113 ALA A O 1
ATOM 910 N N . LEU A 1 114 ? 22.766 -36.219 -17.219 1 96.88 114 LEU A N 1
ATOM 911 C CA . LEU A 1 114 ? 22.047 -35.031 -16.719 1 96.88 114 LEU A CA 1
ATOM 912 C C . LEU A 1 114 ? 22.953 -34.188 -15.844 1 96.88 114 LEU A C 1
ATOM 914 O O . LEU A 1 114 ? 22.594 -33.094 -15.453 1 96.88 114 LEU A O 1
ATOM 918 N N . GLN A 1 115 ? 24.109 -34.688 -15.508 1 96.56 115 GLN A N 1
ATOM 919 C CA . GLN A 1 115 ? 25.062 -33.938 -14.719 1 96.56 115 GLN A CA 1
ATOM 920 C C . GLN A 1 115 ? 25.859 -32.969 -15.594 1 96.56 115 GLN A C 1
ATOM 922 O O . GLN A 1 115 ? 26.812 -33.375 -16.25 1 96.56 115 GLN A O 1
ATOM 927 N N . ALA A 1 116 ? 25.469 -31.719 -15.586 1 95.88 116 ALA A N 1
ATOM 928 C CA . ALA A 1 116 ? 26.109 -30.703 -16.422 1 95.88 116 ALA A CA 1
ATOM 929 C C . ALA A 1 116 ? 27.312 -30.094 -15.695 1 95.88 116 ALA A C 1
ATOM 931 O O . ALA A 1 116 ? 28.156 -29.453 -16.328 1 95.88 116 ALA A O 1
ATOM 932 N N . GLY A 1 117 ? 27.391 -30.219 -14.383 1 95.44 117 GLY A N 1
ATOM 933 C CA . GLY A 1 117 ? 28.547 -29.719 -13.656 1 95.44 117 GLY A CA 1
ATOM 934 C C . GLY A 1 117 ? 28.188 -28.688 -12.602 1 95.44 117 GLY A C 1
ATOM 935 O O . GLY A 1 117 ? 27.016 -28.344 -12.43 1 95.44 117 GLY A O 1
ATOM 936 N N . LEU A 1 118 ? 29.188 -28.266 -11.938 1 97.12 118 LEU A N 1
ATOM 937 C CA . LEU A 1 118 ? 29.062 -27.297 -10.852 1 97.12 118 LEU A CA 1
ATOM 938 C C . LEU A 1 118 ? 29.25 -25.875 -11.367 1 97.12 118 LEU A C 1
ATOM 940 O O . LEU A 1 118 ? 30.141 -25.625 -12.18 1 97.12 118 LEU A O 1
ATOM 944 N N . LEU A 1 119 ? 28.375 -24.984 -10.984 1 97.44 119 LEU A N 1
ATOM 945 C CA . LEU A 1 119 ? 28.5 -23.562 -11.305 1 97.44 119 LEU A CA 1
ATOM 946 C C . LEU A 1 119 ? 29.5 -22.875 -10.375 1 97.44 119 LEU A C 1
ATOM 948 O O . LEU A 1 119 ? 29.125 -22.391 -9.312 1 97.44 119 LEU A O 1
ATOM 952 N N . SER A 1 120 ? 30.75 -22.781 -10.75 1 93.81 120 SER A N 1
ATOM 953 C CA . SER A 1 120 ? 31.797 -22.25 -9.875 1 93.81 120 SER A CA 1
ATOM 954 C C . SER A 1 120 ? 32.406 -20.969 -10.445 1 93.81 120 SER A C 1
ATOM 956 O O . SER A 1 120 ? 33 -20.188 -9.719 1 93.81 120 SER A O 1
ATOM 958 N N . GLU A 1 121 ? 32.188 -20.703 -11.641 1 92.69 121 GLU A N 1
ATOM 959 C CA . GLU A 1 121 ? 32.906 -19.625 -12.312 1 92.69 121 GLU A CA 1
ATOM 960 C C . GLU A 1 121 ? 32.125 -18.312 -12.234 1 92.69 121 GLU A C 1
ATOM 962 O O . GLU A 1 121 ? 32.625 -17.266 -12.633 1 92.69 121 GLU A O 1
ATOM 967 N N . ASN A 1 122 ? 30.984 -18.297 -11.742 1 95.31 122 ASN A N 1
ATOM 968 C CA . ASN A 1 122 ? 30.188 -17.094 -11.656 1 95.31 122 ASN A CA 1
ATOM 969 C C . ASN A 1 122 ? 30.5 -16.281 -10.398 1 95.31 122 ASN A C 1
ATOM 971 O O . ASN A 1 122 ? 30.094 -16.672 -9.297 1 95.31 122 ASN A O 1
ATOM 975 N N . ALA A 1 123 ? 31.141 -15.141 -10.539 1 95.19 123 ALA A N 1
ATOM 976 C CA . ALA A 1 123 ? 31.641 -14.344 -9.414 1 95.19 123 ALA A CA 1
ATOM 977 C C . ALA A 1 123 ? 30.484 -13.82 -8.562 1 95.19 123 ALA A C 1
ATOM 979 O O . ALA A 1 123 ? 30.609 -13.727 -7.34 1 95.19 123 ALA A O 1
ATOM 980 N N . LYS A 1 124 ? 29.453 -13.43 -9.141 1 95.62 124 LYS A N 1
ATOM 981 C CA . LYS A 1 124 ? 28.312 -12.898 -8.406 1 95.62 124 LYS A CA 1
ATOM 982 C C . LYS A 1 124 ? 27.688 -13.969 -7.516 1 95.62 124 LYS A C 1
ATOM 984 O O . LYS A 1 124 ? 27.359 -13.703 -6.359 1 95.62 124 LYS A O 1
ATOM 989 N N . VAL A 1 125 ? 27.484 -15.203 -8.086 1 97.31 125 VAL A N 1
ATOM 990 C CA . VAL A 1 125 ? 26.906 -16.312 -7.336 1 97.31 125 VAL A CA 1
ATOM 991 C C . VAL A 1 125 ? 27.828 -16.656 -6.16 1 97.31 125 VAL A C 1
ATOM 993 O O . VAL A 1 125 ? 27.344 -16.984 -5.066 1 97.31 125 VAL A O 1
ATOM 996 N N . ASN A 1 126 ? 29.125 -16.562 -6.355 1 97.12 126 ASN A N 1
ATOM 997 C CA . ASN A 1 126 ? 30.094 -16.891 -5.32 1 97.12 126 ASN A CA 1
ATOM 998 C C . ASN A 1 126 ? 29.984 -15.953 -4.121 1 97.12 126 ASN A C 1
ATOM 1000 O O . ASN A 1 126 ? 30.25 -16.359 -2.986 1 97.12 126 ASN A O 1
ATOM 1004 N N . VAL A 1 127 ? 29.609 -14.719 -4.355 1 96.88 127 VAL A N 1
ATOM 1005 C CA . VAL A 1 127 ? 29.391 -13.781 -3.256 1 96.88 127 VAL A CA 1
ATOM 1006 C C . VAL A 1 127 ? 28.281 -14.297 -2.35 1 96.88 127 VAL A C 1
ATOM 1008 O O . VAL A 1 127 ? 28.406 -14.258 -1.122 1 96.88 127 VAL A O 1
ATOM 1011 N N . TYR A 1 128 ? 27.203 -14.805 -2.916 1 96.88 128 TYR A N 1
ATOM 1012 C CA . TYR A 1 128 ? 26.109 -15.383 -2.145 1 96.88 128 TYR A CA 1
ATOM 1013 C C . TYR A 1 128 ? 26.562 -16.609 -1.367 1 96.88 128 TYR A C 1
ATOM 1015 O O . TYR A 1 128 ? 26.25 -16.75 -0.185 1 96.88 128 TYR A O 1
ATOM 1023 N N . LEU A 1 129 ? 27.312 -17.453 -2.09 1 97.56 129 LEU A N 1
ATOM 1024 C CA . LEU A 1 129 ? 27.781 -18.672 -1.457 1 97.56 129 LEU A CA 1
ATOM 1025 C C . LEU A 1 129 ? 28.672 -18.375 -0.262 1 97.56 129 LEU A C 1
ATOM 1027 O O . LEU A 1 129 ? 28.641 -19.078 0.749 1 97.56 129 LEU A O 1
ATOM 1031 N N . ASP A 1 130 ? 29.453 -17.297 -0.398 1 96.81 130 ASP A N 1
ATOM 1032 C CA . ASP A 1 130 ? 30.328 -16.875 0.698 1 96.81 130 ASP A CA 1
ATOM 1033 C C . ASP A 1 130 ? 29.516 -16.375 1.886 1 96.81 130 ASP A C 1
ATOM 1035 O O . ASP A 1 130 ? 29.844 -16.672 3.039 1 96.81 130 ASP A O 1
ATOM 1039 N N . LEU A 1 131 ? 28.484 -15.648 1.633 1 96.56 131 LEU A N 1
ATOM 1040 C CA . LEU A 1 131 ? 27.609 -15.156 2.691 1 96.56 131 LEU A CA 1
ATOM 1041 C C . LEU A 1 131 ? 26.891 -16.312 3.387 1 96.56 131 LEU A C 1
ATOM 1043 O O . LEU A 1 131 ? 26.75 -16.312 4.609 1 96.56 131 LEU A O 1
ATOM 1047 N N . PHE A 1 132 ? 26.5 -17.344 2.613 1 97.38 132 PHE A N 1
ATOM 1048 C CA . PHE A 1 132 ? 25.844 -18.516 3.145 1 97.38 132 PHE A CA 1
ATOM 1049 C C . PHE A 1 132 ? 26.844 -19.641 3.414 1 97.38 132 PHE A C 1
ATOM 1051 O O . PHE A 1 132 ? 26.594 -20.797 3.094 1 97.38 132 PHE A O 1
ATOM 1058 N N . SER A 1 133 ? 27.922 -19.312 3.941 1 96.31 133 SER A N 1
ATOM 1059 C CA . SER A 1 133 ? 29 -20.281 4.152 1 96.31 133 SER A CA 1
ATOM 1060 C C . SER A 1 133 ? 28.547 -21.422 5.059 1 96.31 133 SER A C 1
ATOM 1062 O O . SER A 1 133 ? 29.047 -22.547 4.938 1 96.31 133 SER A O 1
ATOM 1064 N N . MET A 1 134 ? 27.594 -21.203 5.914 1 93.69 134 MET A N 1
ATOM 1065 C CA . MET A 1 134 ? 27.109 -22.219 6.832 1 93.69 134 MET A CA 1
ATOM 1066 C C . MET A 1 134 ? 26.359 -23.312 6.07 1 93.69 134 MET A C 1
ATOM 1068 O O . MET A 1 134 ? 26.125 -24.406 6.613 1 93.69 134 MET A O 1
ATOM 1072 N N . GLU A 1 135 ? 26.078 -23.125 4.777 1 96.19 135 GLU A N 1
ATOM 1073 C CA . GLU A 1 135 ? 25.312 -24.062 3.965 1 96.19 135 GLU A CA 1
ATOM 1074 C C . GLU A 1 135 ? 26.234 -24.953 3.135 1 96.19 135 GLU A C 1
ATOM 1076 O O . GLU A 1 135 ? 25.766 -25.688 2.256 1 96.19 135 GLU A O 1
ATOM 1081 N N . SER A 1 136 ? 27.516 -24.969 3.424 1 96.19 136 SER A N 1
ATOM 1082 C CA . SER A 1 136 ? 28.484 -25.719 2.648 1 96.19 136 SER A CA 1
ATOM 1083 C C . SER A 1 136 ? 28.188 -27.219 2.701 1 96.19 136 SER A C 1
ATOM 1085 O O . SER A 1 136 ? 28.328 -27.922 1.695 1 96.19 136 SER A O 1
ATOM 1087 N N . ASN A 1 137 ? 27.75 -27.672 3.84 1 95.5 137 ASN A N 1
ATOM 1088 C CA . ASN A 1 137 ? 27.438 -29.094 3.984 1 95.5 137 ASN A CA 1
ATOM 1089 C C . ASN A 1 137 ? 26.219 -29.484 3.15 1 95.5 137 ASN A C 1
ATOM 1091 O O . ASN A 1 137 ? 26.234 -30.516 2.467 1 95.5 137 ASN A O 1
ATOM 1095 N N . ASN A 1 138 ? 25.188 -28.734 3.219 1 95.31 138 ASN A N 1
ATOM 1096 C CA . ASN A 1 138 ? 24 -28.984 2.416 1 95.31 138 ASN A CA 1
ATOM 1097 C C . ASN A 1 138 ? 24.297 -28.906 0.922 1 95.31 138 ASN A C 1
ATOM 1099 O O . ASN A 1 138 ? 23.781 -29.688 0.133 1 95.31 138 ASN A O 1
ATOM 1103 N N . ARG A 1 139 ? 25.125 -27.953 0.572 1 96.56 139 ARG A N 1
ATOM 1104 C CA . ARG A 1 139 ? 25.516 -27.781 -0.825 1 96.56 139 ARG A CA 1
ATOM 1105 C C . ARG A 1 139 ? 26.219 -29.031 -1.356 1 96.56 139 ARG A C 1
ATOM 1107 O O . ARG A 1 139 ? 25.891 -29.516 -2.445 1 96.56 139 ARG A O 1
ATOM 1114 N N . GLN A 1 140 ? 27.109 -29.578 -0.576 1 95.69 140 GLN A N 1
ATOM 1115 C CA . GLN A 1 140 ? 27.844 -30.766 -0.99 1 95.69 140 GLN A CA 1
ATOM 1116 C C . GLN A 1 140 ? 26.938 -31.984 -1.036 1 95.69 140 GLN A C 1
ATOM 1118 O O . GLN A 1 140 ? 27 -32.781 -1.975 1 95.69 140 GLN A O 1
ATOM 1123 N N . ARG A 1 141 ? 26.078 -32.062 -0.118 1 96.62 141 ARG A N 1
ATOM 1124 C CA . ARG A 1 141 ? 25.234 -33.219 0.032 1 96.62 141 ARG A CA 1
ATOM 1125 C C . ARG A 1 141 ? 24.203 -33.312 -1.087 1 96.62 141 ARG A C 1
ATOM 1127 O O . ARG A 1 141 ? 23.875 -34.375 -1.572 1 96.62 141 ARG A O 1
ATOM 1134 N N . HIS A 1 142 ? 23.672 -32.156 -1.523 1 97.69 142 HIS A N 1
ATOM 1135 C CA . HIS A 1 142 ? 22.5 -32.188 -2.387 1 97.69 142 HIS A CA 1
ATOM 1136 C C . HIS A 1 142 ? 22.828 -31.703 -3.795 1 97.69 142 HIS A C 1
ATOM 1138 O O . HIS A 1 142 ? 21.953 -31.656 -4.664 1 97.69 142 HIS A O 1
ATOM 1144 N N . GLN A 1 143 ? 24.078 -31.359 -4.125 1 97.56 143 GLN A N 1
ATOM 1145 C CA . GLN A 1 143 ? 24.484 -30.781 -5.398 1 97.56 143 GLN A CA 1
ATOM 1146 C C . GLN A 1 143 ? 24.203 -31.734 -6.555 1 97.56 143 GLN A C 1
ATOM 1148 O O . GLN A 1 143 ? 23.641 -31.328 -7.574 1 97.56 143 GLN A O 1
ATOM 1153 N N . ARG A 1 144 ? 24.562 -33 -6.426 1 96.81 144 ARG A N 1
ATOM 1154 C CA . ARG A 1 144 ? 24.391 -33.969 -7.504 1 96.81 144 ARG A CA 1
ATOM 1155 C C . ARG A 1 144 ? 22.922 -34.188 -7.816 1 96.81 144 ARG A C 1
ATOM 1157 O O . ARG A 1 144 ? 22.516 -34.188 -8.984 1 96.81 144 ARG A O 1
ATOM 1164 N N . LEU A 1 145 ? 22.156 -34.344 -6.77 1 97.38 145 LEU A N 1
ATOM 1165 C CA . LEU A 1 145 ? 20.734 -34.594 -6.938 1 97.38 145 LEU A CA 1
ATOM 1166 C C . LEU A 1 145 ? 20.031 -33.406 -7.586 1 97.38 145 LEU A C 1
ATOM 1168 O O . LEU A 1 145 ? 19.234 -33.594 -8.516 1 97.38 145 LEU A O 1
ATOM 1172 N N . THR A 1 146 ? 20.312 -32.219 -7.121 1 98.5 146 THR A N 1
ATOM 1173 C CA . THR A 1 146 ? 19.625 -31.016 -7.621 1 98.5 146 THR A CA 1
ATOM 1174 C C . THR A 1 146 ? 20.047 -30.719 -9.055 1 98.5 146 THR A C 1
ATOM 1176 O O . THR A 1 146 ? 19.219 -30.281 -9.867 1 98.5 146 THR A O 1
ATOM 1179 N N . ASN A 1 147 ? 21.312 -30.906 -9.367 1 98.5 147 ASN A N 1
ATOM 1180 C CA . ASN A 1 147 ? 21.766 -30.688 -10.734 1 98.5 147 ASN A CA 1
ATOM 1181 C C . ASN A 1 147 ? 21.078 -31.641 -11.719 1 98.5 147 ASN A C 1
ATOM 1183 O O . ASN A 1 147 ? 20.641 -31.219 -12.789 1 98.5 147 ASN A O 1
ATOM 1187 N N . ALA A 1 148 ? 21 -32.906 -11.367 1 98.25 148 ALA A N 1
ATOM 1188 C CA . ALA A 1 148 ? 20.312 -33.875 -12.211 1 98.25 148 ALA A CA 1
ATOM 1189 C C . ALA A 1 148 ? 18.828 -33.531 -12.344 1 98.25 148 ALA A C 1
ATOM 1191 O O . ALA A 1 148 ? 18.25 -33.656 -13.43 1 98.25 148 ALA A O 1
ATOM 1192 N N . CYS A 1 149 ? 18.266 -33.156 -11.289 1 98.44 149 CYS A N 1
ATOM 1193 C CA . CYS A 1 149 ? 16.828 -32.875 -11.242 1 98.44 149 CYS A CA 1
ATOM 1194 C C . CYS A 1 149 ? 16.484 -31.688 -12.148 1 98.44 149 CYS A C 1
ATOM 1196 O O . CYS A 1 149 ? 15.539 -31.781 -12.938 1 98.44 149 CYS A O 1
ATOM 1198 N N . LEU A 1 150 ? 17.188 -30.516 -12.047 1 98.62 150 LEU A N 1
ATOM 1199 C CA . LEU A 1 150 ? 16.844 -29.328 -12.836 1 98.62 150 LEU A CA 1
ATOM 1200 C C . LEU A 1 150 ? 17.109 -29.578 -14.312 1 98.62 150 LEU A C 1
ATOM 1202 O O . LEU A 1 150 ? 16.344 -29.094 -15.164 1 98.62 150 LEU A O 1
ATOM 1206 N N . ASN A 1 151 ? 18.172 -30.312 -14.664 1 98.62 151 ASN A N 1
ATOM 1207 C CA . ASN A 1 151 ? 18.438 -30.609 -16.062 1 98.62 151 ASN A CA 1
ATOM 1208 C C . ASN A 1 151 ? 17.422 -31.609 -16.625 1 98.62 151 ASN A C 1
ATOM 1210 O O . ASN A 1 151 ? 17.062 -31.547 -17.812 1 98.62 151 ASN A O 1
ATOM 1214 N N . TRP A 1 152 ? 17.016 -32.562 -15.773 1 98.12 152 TRP A N 1
ATOM 1215 C CA . TRP A 1 152 ? 15.922 -33.469 -16.172 1 98.12 152 TRP A CA 1
ATOM 1216 C C . TRP A 1 152 ? 14.68 -32.656 -16.547 1 98.12 152 TRP A C 1
ATOM 1218 O O . TRP A 1 152 ? 14.031 -32.938 -17.547 1 98.12 152 TRP A O 1
ATOM 1228 N N . ARG A 1 153 ? 14.367 -31.672 -15.828 1 97.5 153 ARG A N 1
ATOM 1229 C CA . ARG A 1 153 ? 13.203 -30.828 -16.078 1 97.5 153 ARG A CA 1
ATOM 1230 C C . ARG A 1 153 ? 13.375 -30.031 -17.359 1 97.5 153 ARG A C 1
ATOM 1232 O O . ARG A 1 153 ? 12.422 -29.859 -18.125 1 97.5 153 ARG A O 1
ATOM 1239 N N . LEU A 1 154 ? 14.555 -29.453 -17.562 1 98.06 154 LEU A N 1
ATOM 1240 C CA . LEU A 1 154 ? 14.828 -28.688 -18.781 1 98.06 154 LEU A CA 1
ATOM 1241 C C . LEU A 1 154 ? 14.664 -29.547 -20.016 1 98.06 154 LEU A C 1
ATOM 1243 O O . LEU A 1 154 ? 14.148 -29.078 -21.047 1 98.06 154 LEU A O 1
ATOM 1247 N N . GLN A 1 155 ? 15.031 -30.859 -19.922 1 95.88 155 GLN A N 1
ATOM 1248 C CA . GLN A 1 155 ? 14.883 -31.781 -21.031 1 95.88 155 GLN A CA 1
ATOM 1249 C C . GLN A 1 155 ? 13.422 -32.188 -21.219 1 95.88 155 GLN A C 1
ATOM 1251 O O . GLN A 1 155 ? 12.922 -32.25 -22.344 1 95.88 155 GLN A O 1
ATOM 1256 N N . ARG A 1 156 ? 12.82 -32.5 -20.141 1 94.12 156 ARG A N 1
ATOM 1257 C CA . ARG A 1 156 ? 11.438 -32.969 -20.172 1 94.12 156 ARG A CA 1
ATOM 1258 C C . ARG A 1 156 ? 10.516 -31.891 -20.75 1 94.12 156 ARG A C 1
ATOM 1260 O O . ARG A 1 156 ? 9.539 -32.219 -21.422 1 94.12 156 ARG A O 1
ATOM 1267 N N . ARG A 1 157 ? 10.844 -30.656 -20.516 1 94.06 157 ARG A N 1
ATOM 1268 C CA . ARG A 1 157 ? 10.016 -29.547 -20.984 1 94.06 157 ARG A CA 1
ATOM 1269 C C . ARG A 1 157 ? 10.375 -29.141 -22.422 1 94.06 157 ARG A C 1
ATOM 1271 O O . ARG A 1 157 ? 9.812 -28.203 -22.969 1 94.06 157 ARG A O 1
ATOM 1278 N N . GLY A 1 158 ? 11.32 -29.75 -23 1 94 158 GLY A N 1
ATOM 1279 C CA . GLY A 1 158 ? 11.594 -29.625 -24.422 1 94 158 GLY A CA 1
ATOM 1280 C C . GLY A 1 158 ? 12.547 -28.484 -24.75 1 94 158 GLY A C 1
ATOM 1281 O O . GLY A 1 158 ? 12.609 -28.016 -25.891 1 94 158 GLY A O 1
ATOM 1282 N N . PHE A 1 159 ? 13.227 -27.984 -23.766 1 96.75 159 PHE A N 1
ATOM 1283 C CA . PHE A 1 159 ? 14.125 -26.875 -24.031 1 96.75 159 PHE A CA 1
ATOM 1284 C C . PHE A 1 159 ? 15.43 -27.359 -24.641 1 96.75 159 PHE A C 1
ATOM 1286 O O . PHE A 1 159 ? 16.094 -26.609 -25.375 1 96.75 159 PHE A O 1
ATOM 1293 N N . GLY A 1 160 ? 15.828 -28.578 -24.266 1 96.06 160 GLY A N 1
ATOM 1294 C CA . GLY A 1 160 ? 16.969 -29.219 -24.906 1 96.06 160 GLY A CA 1
ATOM 1295 C C . GLY A 1 160 ? 18.297 -28.672 -24.438 1 96.06 160 GLY A C 1
ATOM 1296 O O . GLY A 1 160 ? 19.328 -28.906 -25.062 1 96.06 160 GLY A O 1
ATOM 1297 N N . VAL A 1 161 ? 18.297 -27.844 -23.406 1 97.5 161 VAL A N 1
ATOM 1298 C CA . VAL A 1 161 ? 19.531 -27.234 -22.906 1 97.5 161 VAL A CA 1
ATOM 1299 C C . VAL A 1 161 ? 19.938 -27.891 -21.594 1 97.5 161 VAL A C 1
ATOM 1301 O O . VAL A 1 161 ? 19.109 -28.547 -20.938 1 97.5 161 VAL A O 1
ATOM 1304 N N . LEU A 1 162 ? 21.219 -27.797 -21.25 1 98 162 LEU A N 1
ATOM 1305 C CA . LEU A 1 162 ? 21.734 -28.188 -19.953 1 98 162 LEU A CA 1
ATOM 1306 C C . LEU A 1 162 ? 22.297 -26.984 -19.203 1 98 162 LEU A C 1
ATOM 1308 O O . LEU A 1 162 ? 22.703 -26 -19.812 1 98 162 LEU A O 1
ATOM 1312 N N . ALA A 1 163 ? 22.266 -27.062 -17.891 1 98.56 163 ALA A N 1
ATOM 1313 C CA . ALA A 1 163 ? 22.75 -25.938 -17.094 1 98.56 163 ALA A CA 1
ATOM 1314 C C . ALA A 1 163 ? 23.656 -26.406 -15.961 1 98.56 163 ALA A C 1
ATOM 1316 O O . ALA A 1 163 ? 23.391 -27.438 -15.328 1 98.56 163 ALA A O 1
ATOM 1317 N N . LYS A 1 164 ? 24.75 -25.719 -15.781 1 98.56 164 LYS A N 1
ATOM 1318 C CA . LYS A 1 164 ? 25.516 -25.875 -14.547 1 98.56 164 LYS A CA 1
ATOM 1319 C C . LYS A 1 164 ? 24.781 -25.25 -13.367 1 98.56 164 LYS A C 1
ATOM 1321 O O . LYS A 1 164 ? 24.031 -24.281 -13.531 1 98.56 164 LYS A O 1
ATOM 1326 N N . SER A 1 165 ? 24.922 -25.891 -12.227 1 98.56 165 SER A N 1
ATOM 1327 C CA . SER A 1 165 ? 24.141 -25.359 -11.117 1 98.56 165 SER A CA 1
ATOM 1328 C C . SER A 1 165 ? 24.906 -25.469 -9.797 1 98.56 165 SER A C 1
ATOM 1330 O O . SER A 1 165 ? 25.938 -26.141 -9.727 1 98.56 165 SER A O 1
ATOM 1332 N N . VAL A 1 166 ? 24.453 -24.734 -8.781 1 98.62 166 VAL A N 1
ATOM 1333 C CA . VAL A 1 166 ? 25 -24.797 -7.426 1 98.62 166 VAL A CA 1
ATOM 1334 C C . VAL A 1 166 ? 23.891 -24.5 -6.418 1 98.62 166 VAL A C 1
ATOM 1336 O O . VAL A 1 166 ? 23.031 -23.656 -6.656 1 98.62 166 VAL A O 1
ATOM 1339 N N . VAL A 1 167 ? 23.828 -25.266 -5.344 1 98.5 167 VAL A N 1
ATOM 1340 C CA . VAL A 1 167 ? 22.859 -25.047 -4.277 1 98.5 167 VAL A CA 1
ATOM 1341 C C . VAL A 1 167 ? 23.266 -23.828 -3.447 1 98.5 167 VAL A C 1
ATOM 1343 O O . VAL A 1 167 ? 24.359 -23.797 -2.877 1 98.5 167 VAL A O 1
ATOM 1346 N N . GLU A 1 168 ? 22.453 -22.875 -3.381 1 98 168 GLU A N 1
ATOM 1347 C CA . GLU A 1 168 ? 22.734 -21.688 -2.564 1 98 168 GLU A CA 1
ATOM 1348 C C . GLU A 1 168 ? 22.453 -21.969 -1.09 1 98 168 GLU A C 1
ATOM 1350 O O . GLU A 1 168 ? 23.281 -21.672 -0.229 1 98 168 GLU A O 1
ATOM 1355 N N . TYR A 1 169 ? 21.234 -22.5 -0.787 1 97.94 169 TYR A N 1
ATOM 1356 C CA . TYR A 1 169 ? 20.859 -22.906 0.56 1 97.94 169 TYR A CA 1
ATOM 1357 C C . TYR A 1 169 ? 19.703 -23.906 0.524 1 97.94 169 TYR A C 1
ATOM 1359 O O . TYR A 1 169 ? 19.094 -24.125 -0.525 1 97.94 169 TYR A O 1
ATOM 1367 N N . CYS A 1 170 ? 19.469 -24.578 1.61 1 97.25 170 CYS A N 1
ATOM 1368 C CA . CYS A 1 170 ? 18.344 -25.484 1.761 1 97.25 170 CYS A CA 1
ATOM 1369 C C . CYS A 1 170 ? 17.594 -25.219 3.057 1 97.25 170 CYS A C 1
ATOM 1371 O O . CYS A 1 170 ? 18.188 -24.891 4.078 1 97.25 170 CYS A O 1
ATOM 1373 N N . ASP A 1 171 ? 16.312 -25.234 2.994 1 94.38 171 ASP A N 1
ATOM 1374 C CA . ASP A 1 171 ? 15.43 -25.094 4.152 1 94.38 171 ASP A CA 1
ATOM 1375 C C . ASP A 1 171 ? 14.906 -26.469 4.594 1 94.38 171 ASP A C 1
ATOM 1377 O O . ASP A 1 171 ? 14.43 -27.25 3.771 1 94.38 171 ASP A O 1
ATOM 1381 N N . GLU A 1 172 ? 15.023 -26.719 5.832 1 91.44 172 GLU A N 1
ATOM 1382 C CA . GLU A 1 172 ? 14.508 -27.969 6.398 1 91.44 172 GLU A CA 1
ATOM 1383 C C . GLU A 1 172 ? 13.227 -27.734 7.191 1 91.44 172 GLU A C 1
ATOM 1385 O O . GLU A 1 172 ? 13.055 -26.672 7.797 1 91.44 172 GLU A O 1
ATOM 1390 N N . ALA A 1 173 ? 12.375 -28.719 7.18 1 87.38 173 ALA A N 1
ATOM 1391 C CA . ALA A 1 173 ? 11.109 -28.609 7.898 1 87.38 173 ALA A CA 1
ATOM 1392 C C . ALA A 1 173 ? 11.344 -28.484 9.398 1 87.38 173 ALA A C 1
ATOM 1394 O O . ALA A 1 173 ? 12.211 -29.156 9.961 1 87.38 173 ALA A O 1
ATOM 1395 N N . GLY A 1 174 ? 10.656 -27.547 10.086 1 78 174 GLY A N 1
ATOM 1396 C CA . GLY A 1 174 ? 10.656 -27.438 11.539 1 78 174 GLY A CA 1
ATOM 1397 C C . GLY A 1 174 ? 11.812 -26.594 12.07 1 78 174 GLY A C 1
ATOM 1398 O O . GLY A 1 174 ? 12.07 -26.578 13.273 1 78 174 GLY A O 1
ATOM 1399 N N . HIS A 1 175 ? 12.562 -26 11.219 1 79.69 175 HIS A N 1
ATOM 1400 C CA . HIS A 1 175 ? 13.656 -25.172 11.68 1 79.69 175 HIS A CA 1
ATOM 1401 C C . HIS A 1 175 ? 13.141 -23.969 12.477 1 79.69 175 HIS A C 1
ATOM 1403 O O . HIS A 1 175 ? 12.172 -23.328 12.07 1 79.69 175 HIS A O 1
ATOM 1409 N N . GLN A 1 176 ? 13.688 -23.812 13.688 1 81.19 176 GLN A N 1
ATOM 1410 C CA . GLN A 1 176 ? 13.305 -22.688 14.523 1 81.19 176 GLN A CA 1
ATOM 1411 C C . GLN A 1 176 ? 14.445 -21.688 14.648 1 81.19 176 GLN A C 1
ATOM 1413 O O . GLN A 1 176 ? 15.617 -22.078 14.734 1 81.19 176 GLN A O 1
ATOM 1418 N N . VAL A 1 177 ? 14.141 -20.406 14.617 1 86.44 177 VAL A N 1
ATOM 1419 C CA . VAL A 1 177 ? 15.133 -19.328 14.727 1 86.44 177 VAL A CA 1
ATOM 1420 C C . VAL A 1 177 ? 15.469 -19.094 16.188 1 86.44 177 VAL A C 1
ATOM 1422 O O . VAL A 1 177 ? 14.578 -18.984 17.031 1 86.44 177 VAL A O 1
ATOM 1425 N N . GLU A 1 178 ? 16.734 -19.125 16.531 1 88 178 GLU A N 1
ATOM 1426 C CA . GLU A 1 178 ? 17.172 -18.875 17.891 1 88 178 GLU A CA 1
ATOM 1427 C C . GLU A 1 178 ? 17.688 -17.438 18.062 1 88 178 GLU A C 1
ATOM 1429 O O . GLU A 1 178 ? 18.281 -16.891 17.125 1 88 178 GLU A O 1
ATOM 1434 N N . ASP A 1 179 ? 17.422 -16.969 19.188 1 91.75 179 ASP A N 1
ATOM 1435 C CA . ASP A 1 179 ? 17.938 -15.633 19.5 1 91.75 179 ASP A CA 1
ATOM 1436 C C . ASP A 1 179 ? 19.406 -15.688 19.891 1 91.75 179 ASP A C 1
ATOM 1438 O O . ASP A 1 179 ? 19.797 -16.5 20.734 1 91.75 179 ASP A O 1
ATOM 1442 N N . ASP A 1 180 ? 20.219 -14.93 19.266 1 95.44 180 ASP A N 1
ATOM 1443 C CA . ASP A 1 180 ? 21.641 -14.859 19.609 1 95.44 180 ASP A CA 1
ATOM 1444 C C . ASP A 1 180 ? 22 -13.508 20.203 1 95.44 180 ASP A C 1
ATOM 1446 O O . ASP A 1 180 ? 21.109 -12.75 20.609 1 95.44 180 ASP A O 1
ATOM 1450 N N . ALA A 1 181 ? 23.281 -13.242 20.391 1 96.44 181 ALA A N 1
ATOM 1451 C CA . ALA A 1 181 ? 23.75 -12.031 21.047 1 96.44 181 ALA A CA 1
ATOM 1452 C C . ALA A 1 181 ? 23.297 -10.781 20.297 1 96.44 181 ALA A C 1
ATOM 1454 O O . ALA A 1 181 ? 22.984 -9.758 20.922 1 96.44 181 ALA A O 1
ATOM 1455 N N . TRP A 1 182 ? 23.312 -10.875 19 1 97.31 182 TRP A N 1
ATOM 1456 C CA . TRP A 1 182 ? 22.844 -9.758 18.188 1 97.31 182 TRP A CA 1
ATOM 1457 C C . TRP A 1 182 ? 21.391 -9.445 18.484 1 97.31 182 TRP A C 1
ATOM 1459 O O . TRP A 1 182 ? 21.016 -8.281 18.672 1 97.31 182 TRP A O 1
ATOM 1469 N N . ASN A 1 183 ? 20.531 -10.453 18.531 1 97.38 183 ASN A N 1
ATOM 1470 C CA . ASN A 1 183 ? 19.109 -10.297 18.828 1 97.38 183 ASN A CA 1
ATOM 1471 C C . ASN A 1 183 ? 18.891 -9.68 20.203 1 97.38 183 ASN A C 1
ATOM 1473 O O . ASN A 1 183 ? 18.094 -8.742 20.344 1 97.38 183 ASN A O 1
ATOM 1477 N N . LEU A 1 184 ? 19.641 -10.188 21.188 1 97.19 184 LEU A N 1
ATOM 1478 C CA . LEU A 1 184 ? 19.469 -9.734 22.578 1 97.19 184 LEU A CA 1
ATOM 1479 C C . LEU A 1 184 ? 19.906 -8.273 22.719 1 97.19 184 LEU A C 1
ATOM 1481 O O . LEU A 1 184 ? 19.297 -7.52 23.484 1 97.19 184 LEU A O 1
ATOM 1485 N N . THR A 1 185 ? 20.953 -7.934 22 1 97.75 185 THR A N 1
ATOM 1486 C CA . THR A 1 185 ? 21.391 -6.539 22 1 97.75 185 THR A CA 1
ATOM 1487 C C . THR A 1 185 ? 20.297 -5.633 21.453 1 97.75 185 THR A C 1
ATOM 1489 O O . THR A 1 185 ? 20.016 -4.57 22.016 1 97.75 185 THR A O 1
ATOM 1492 N N . PHE A 1 186 ? 19.75 -6.07 20.406 1 97.62 186 PHE A N 1
ATOM 1493 C CA . PHE A 1 186 ? 18.672 -5.285 19.812 1 97.62 186 PHE A CA 1
ATOM 1494 C C . PHE A 1 186 ? 17.5 -5.145 20.781 1 97.62 186 PHE A C 1
ATOM 1496 O O . PHE A 1 186 ? 17 -4.043 21 1 97.62 186 PHE A O 1
ATOM 1503 N N . TYR A 1 187 ? 17.078 -6.266 21.391 1 97.06 187 TYR A N 1
ATOM 1504 C CA . TYR A 1 187 ? 15.969 -6.234 22.344 1 97.06 187 TYR A CA 1
ATOM 1505 C C . TYR A 1 187 ? 16.312 -5.383 23.562 1 97.06 187 TYR A C 1
ATOM 1507 O O . TYR A 1 187 ? 15.461 -4.664 24.078 1 97.06 187 TYR A O 1
ATOM 1515 N N . GLY A 1 188 ? 17.516 -5.496 23.969 1 97.62 188 GLY A N 1
ATOM 1516 C CA . GLY A 1 188 ? 17.969 -4.691 25.094 1 97.62 188 GLY A CA 1
ATOM 1517 C C . GLY A 1 188 ? 17.906 -3.199 24.828 1 97.62 188 GLY A C 1
ATOM 1518 O O . GLY A 1 188 ? 17.406 -2.432 25.656 1 97.62 188 GLY A O 1
ATOM 1519 N N . ILE A 1 189 ? 18.375 -2.803 23.672 1 97.75 189 ILE A N 1
ATOM 1520 C CA . ILE A 1 189 ? 18.359 -1.392 23.297 1 97.75 189 ILE A CA 1
ATOM 1521 C C . ILE A 1 189 ? 16.922 -0.912 23.141 1 97.75 189 ILE A C 1
ATOM 1523 O O . ILE A 1 189 ? 16.562 0.178 23.594 1 97.75 189 ILE A O 1
ATOM 1527 N N . LEU A 1 190 ? 16.109 -1.709 22.438 1 97.25 190 LEU A N 1
ATOM 1528 C CA . LEU A 1 190 ? 14.695 -1.369 22.266 1 97.25 190 LEU A CA 1
ATOM 1529 C C . LEU A 1 190 ? 14.008 -1.233 23.625 1 97.25 190 LEU A C 1
ATOM 1531 O O . LEU A 1 190 ? 13.242 -0.288 23.844 1 97.25 190 LEU A O 1
ATOM 1535 N N . GLY A 1 191 ? 14.25 -2.184 24.531 1 97.31 191 GLY A N 1
ATOM 1536 C CA . GLY A 1 191 ? 13.695 -2.121 25.875 1 97.31 191 GLY A CA 1
ATOM 1537 C C . GLY A 1 191 ? 14.133 -0.891 26.641 1 97.31 191 GLY A C 1
ATOM 1538 O O . GLY A 1 191 ? 13.32 -0.254 27.312 1 97.31 191 GLY A O 1
ATOM 1539 N N . THR A 1 192 ? 15.383 -0.552 26.547 1 97.44 192 THR A N 1
ATOM 1540 C CA . THR A 1 192 ? 15.914 0.624 27.219 1 97.44 192 THR A CA 1
ATOM 1541 C C . THR A 1 192 ? 15.258 1.896 26.688 1 97.44 192 THR A C 1
ATOM 1543 O O . THR A 1 192 ? 14.891 2.781 27.469 1 97.44 192 THR A O 1
ATOM 1546 N N . LEU A 1 193 ? 15.102 2.018 25.391 1 97.31 193 LEU A N 1
ATOM 1547 C CA . LEU A 1 193 ? 14.469 3.188 24.797 1 97.31 193 LEU A CA 1
ATOM 1548 C C . LEU A 1 193 ? 13.023 3.318 25.266 1 97.31 193 LEU A C 1
ATOM 1550 O O . LEU A 1 193 ? 12.547 4.426 25.531 1 97.31 193 LEU A O 1
ATOM 1554 N N . LEU A 1 194 ? 12.312 2.209 25.375 1 96.94 194 LEU A N 1
ATOM 1555 C CA . LEU A 1 194 ? 10.922 2.227 25.812 1 96.94 194 LEU A CA 1
ATOM 1556 C C . LEU A 1 194 ? 10.82 2.65 27.266 1 96.94 194 LEU A C 1
ATOM 1558 O O . LEU A 1 194 ? 9.93 3.412 27.641 1 96.94 194 LEU A O 1
ATOM 1562 N N . VAL A 1 195 ? 11.742 2.174 28.094 1 97.06 195 VAL A N 1
ATOM 1563 C CA . VAL A 1 195 ? 11.758 2.537 29.516 1 97.06 195 VAL A CA 1
ATOM 1564 C C . VAL A 1 195 ? 12.055 4.027 29.656 1 97.06 195 VAL A C 1
ATOM 1566 O O . VAL A 1 195 ? 11.398 4.727 30.438 1 97.06 195 VAL A O 1
ATOM 1569 N N . LEU A 1 196 ? 13.008 4.5 28.906 1 96.94 196 LEU A N 1
ATOM 1570 C CA . LEU A 1 196 ? 13.359 5.914 28.969 1 96.94 196 LEU A CA 1
ATOM 1571 C C . LEU A 1 196 ? 12.203 6.781 28.484 1 96.94 196 LEU A C 1
ATOM 1573 O O . LEU A 1 196 ? 11.938 7.84 29.047 1 96.94 196 LEU A O 1
ATOM 1577 N N . ALA A 1 197 ? 11.539 6.371 27.438 1 96.88 197 ALA A N 1
ATOM 1578 C CA . ALA A 1 197 ? 10.391 7.109 26.922 1 96.88 197 ALA A CA 1
ATOM 1579 C C . ALA A 1 197 ? 9.266 7.164 27.953 1 96.88 197 ALA A C 1
ATOM 1581 O O . ALA A 1 197 ? 8.633 8.203 28.125 1 96.88 197 ALA A O 1
ATOM 1582 N N . CYS A 1 198 ? 9.055 6.047 28.656 1 96.06 198 CYS A N 1
ATOM 1583 C CA . CYS A 1 198 ? 8.016 5.992 29.672 1 96.06 198 CYS A CA 1
ATOM 1584 C C . CYS A 1 198 ? 8.375 6.875 30.859 1 96.06 198 CYS A C 1
ATOM 1586 O O . CYS A 1 198 ? 7.551 7.664 31.328 1 96.06 198 CYS A O 1
ATOM 1588 N N . LEU A 1 199 ? 9.602 6.77 31.359 1 95.88 199 LEU A N 1
ATOM 1589 C CA . LEU A 1 199 ? 10.062 7.566 32.469 1 95.88 199 LEU A CA 1
ATOM 1590 C C . LEU A 1 199 ? 10.055 9.047 32.156 1 95.88 199 LEU A C 1
ATOM 1592 O O . LEU A 1 199 ? 9.609 9.875 32.938 1 95.88 199 LEU A O 1
ATOM 1596 N N . GLY A 1 200 ? 10.609 9.344 30.953 1 94.69 200 GLY A N 1
ATOM 1597 C CA . GLY A 1 200 ? 10.602 10.734 30.516 1 94.69 200 GLY A CA 1
ATOM 1598 C C . GLY A 1 200 ? 9.203 11.312 30.406 1 94.69 200 GLY A C 1
ATOM 1599 O O . GLY A 1 200 ? 8.969 12.461 30.797 1 94.69 200 GLY A O 1
ATOM 1600 N N . SER A 1 201 ? 8.281 10.594 29.938 1 94.31 201 SER A N 1
ATOM 1601 C CA . SER A 1 201 ? 6.902 11.047 29.781 1 94.31 201 SER A CA 1
ATOM 1602 C C . SER A 1 201 ? 6.219 11.203 31.125 1 94.31 201 SER A C 1
ATOM 1604 O O . SER A 1 201 ? 5.422 12.125 31.312 1 94.31 201 SER A O 1
ATOM 1606 N N . LEU A 1 202 ? 6.52 10.336 32.094 1 93.5 202 LEU A N 1
ATOM 1607 C CA . LEU A 1 202 ? 5.945 10.414 33.406 1 93.5 202 LEU A CA 1
ATOM 1608 C C . LEU A 1 202 ? 6.461 11.648 34.156 1 93.5 202 LEU A C 1
ATOM 1610 O O . LEU A 1 202 ? 5.695 12.344 34.844 1 93.5 202 LEU A O 1
ATOM 1614 N N . VAL A 1 203 ? 7.715 11.867 34.031 1 91.94 203 VAL A N 1
ATOM 1615 C CA . VAL A 1 203 ? 8.305 13.039 34.656 1 91.94 203 VAL A CA 1
ATOM 1616 C C . VAL A 1 203 ? 7.699 14.312 34.062 1 91.94 203 VAL A C 1
ATOM 1618 O O . VAL A 1 203 ? 7.383 15.258 34.781 1 91.94 203 VAL A O 1
ATOM 1621 N N . ASP A 1 204 ? 7.633 14.336 32.75 1 91.25 204 ASP A N 1
ATOM 1622 C CA . ASP A 1 204 ? 7.039 15.477 32.062 1 91.25 204 ASP A CA 1
ATOM 1623 C C . ASP A 1 204 ? 5.602 15.711 32.531 1 91.25 204 ASP A C 1
ATOM 1625 O O . ASP A 1 204 ? 5.188 16.859 32.719 1 91.25 204 ASP A O 1
ATOM 1629 N N . LEU A 1 205 ? 4.828 14.656 32.656 1 87.81 205 LEU A N 1
ATOM 1630 C CA . LEU A 1 205 ? 3.451 14.742 33.125 1 87.81 205 LEU A CA 1
ATOM 1631 C C . LEU A 1 205 ? 3.4 15.273 34.562 1 87.81 205 LEU A C 1
ATOM 1633 O O . LEU A 1 205 ? 2.525 16.078 34.906 1 87.81 205 LEU A O 1
ATOM 1637 N N . HIS A 1 206 ? 4.316 14.844 35.406 1 88.62 206 HIS A N 1
ATOM 1638 C CA . HIS A 1 206 ? 4.387 15.305 36.781 1 88.62 206 HIS A CA 1
ATOM 1639 C C . HIS A 1 206 ? 4.719 16.797 36.844 1 88.62 206 HIS A C 1
ATOM 1641 O O . HIS A 1 206 ? 4.145 17.531 37.656 1 88.62 206 HIS A O 1
ATOM 1647 N N . LEU A 1 207 ? 5.613 17.219 35.969 1 87.25 207 LEU A N 1
ATOM 1648 C CA . LEU A 1 207 ? 5.984 18.625 35.938 1 87.25 207 LEU A CA 1
ATOM 1649 C C . LEU A 1 207 ? 4.832 19.484 35.406 1 87.25 207 LEU A C 1
ATOM 1651 O O . LEU A 1 207 ? 4.629 20.609 35.844 1 87.25 207 LEU A O 1
ATOM 1655 N N . LYS A 1 208 ? 4.168 19 34.438 1 84.94 208 LYS A N 1
ATOM 1656 C CA . LYS A 1 208 ? 3.025 19.703 33.875 1 84.94 208 LYS A CA 1
ATOM 1657 C C . LYS A 1 208 ? 1.91 19.875 34.906 1 84.94 208 LYS A C 1
ATOM 1659 O O . LYS A 1 208 ? 1.275 20.922 34.969 1 84.94 208 LYS A O 1
ATOM 1664 N N . ARG A 1 209 ? 1.646 18.922 35.719 1 82.62 209 ARG A N 1
ATOM 1665 C CA . ARG A 1 209 ? 0.602 18.969 36.719 1 82.62 209 ARG A CA 1
ATOM 1666 C C . ARG A 1 209 ? 0.992 19.891 37.875 1 82.62 209 ARG A C 1
ATOM 1668 O O . ARG A 1 209 ? 0.13 20.516 38.5 1 82.62 209 ARG A O 1
ATOM 1675 N N . GLY A 1 210 ? 2.229 19.859 38.156 1 77.75 210 GLY A N 1
ATOM 1676 C CA . GLY A 1 210 ? 2.711 20.703 39.219 1 77.75 210 GLY A CA 1
ATOM 1677 C C . GLY A 1 210 ? 2.689 22.172 38.875 1 77.75 210 GLY A C 1
ATOM 1678 O O . GLY A 1 210 ? 2.596 23.031 39.781 1 77.75 210 GLY A O 1
ATOM 1679 N N . ARG A 1 211 ? 2.951 22.516 37.625 1 70.19 211 ARG A N 1
ATOM 1680 C CA . ARG A 1 211 ? 2.961 23.922 37.25 1 70.19 211 ARG A CA 1
ATOM 1681 C C . ARG A 1 211 ? 1.546 24.484 37.219 1 70.19 211 ARG A C 1
ATOM 1683 O O . ARG A 1 211 ? 0.728 24.078 36.375 1 70.19 211 ARG A O 1
ATOM 1690 N N . HIS A 1 212 ? 0.833 24.547 38.25 1 57.84 212 HIS A N 1
ATOM 1691 C CA . HIS A 1 212 ? -0.518 25.047 38.5 1 57.84 212 HIS A CA 1
ATOM 1692 C C . HIS A 1 212 ? -0.782 26.312 37.688 1 57.84 212 HIS A C 1
ATOM 1694 O O . HIS A 1 212 ? -1.776 27 37.938 1 57.84 212 HIS A O 1
ATOM 1700 N N . ASP A 1 213 ? 0.142 26.875 36.906 1 53.75 213 ASP A N 1
ATOM 1701 C CA . ASP A 1 213 ? -0.255 28.141 36.281 1 53.75 213 ASP A CA 1
ATOM 1702 C C . ASP A 1 213 ? -1.181 27.906 35.094 1 53.75 213 ASP A C 1
ATOM 1704 O O . ASP A 1 213 ? -0.765 27.344 34.094 1 53.75 213 ASP A O 1
ATOM 1708 N N . LYS A 1 214 ? -2.482 27.828 35.375 1 53 214 LYS A N 1
ATOM 1709 C CA . LYS A 1 214 ? -3.641 27.656 34.5 1 53 214 LYS A CA 1
ATOM 1710 C C . LYS A 1 214 ? -3.508 28.484 33.25 1 53 214 LYS A C 1
ATOM 1712 O O . LYS A 1 214 ? -4.172 28.219 32.219 1 53 214 LYS A O 1
ATOM 1717 N N . MET A 1 215 ? -2.814 29.625 33.344 1 49.59 215 MET A N 1
ATOM 1718 C CA . MET A 1 215 ? -2.855 30.578 32.219 1 49.59 215 MET A CA 1
ATOM 1719 C C . MET A 1 215 ? -1.85 30.188 31.141 1 49.59 215 MET A C 1
ATOM 1721 O O . MET A 1 215 ? -1.85 30.75 30.047 1 49.59 215 MET A O 1
ATOM 1725 N N . LEU A 1 216 ? -0.967 29.234 31.469 1 53.94 216 LEU A N 1
ATOM 1726 C CA . LEU A 1 216 ? 0.055 28.984 30.453 1 53.94 216 LEU A CA 1
ATOM 1727 C C . LEU A 1 216 ? -0.409 27.922 29.469 1 53.94 216 LEU A C 1
ATOM 1729 O O . LEU A 1 216 ? -0.893 26.859 29.859 1 53.94 216 LEU A O 1
ATOM 1733 N N . LYS A 1 217 ? -0.624 28.375 28.281 1 61.25 217 LYS A N 1
ATOM 1734 C CA . LYS A 1 217 ? -0.991 27.531 27.141 1 61.25 217 LYS A CA 1
ATOM 1735 C C . LYS A 1 217 ? -0.062 26.328 27.016 1 61.25 217 LYS A C 1
ATOM 1737 O O . LYS A 1 217 ? 1.094 26.391 27.438 1 61.25 217 LYS A O 1
ATOM 1742 N N . GLU A 1 218 ? -0.492 25.188 26.875 1 64.25 218 GLU A N 1
ATOM 1743 C CA . GLU A 1 218 ? 0.224 23.922 26.656 1 64.25 218 GLU A CA 1
ATOM 1744 C C . GLU A 1 218 ? 1.518 24.156 25.875 1 64.25 218 GLU A C 1
ATOM 1746 O O . GLU A 1 218 ? 2.549 23.562 26.188 1 64.25 218 GLU A O 1
ATOM 1751 N N . ARG A 1 219 ? 1.53 25.016 25.062 1 68.19 219 ARG A N 1
ATOM 1752 C CA . ARG A 1 219 ? 2.695 25.312 24.234 1 68.19 219 ARG A CA 1
ATOM 1753 C C . ARG A 1 219 ? 3.811 25.938 25.062 1 68.19 219 ARG A C 1
ATOM 1755 O O . ARG A 1 219 ? 4.992 25.688 24.812 1 68.19 219 ARG A O 1
ATOM 1762 N N . ASP A 1 220 ? 3.461 26.594 26.094 1 74.56 220 ASP A N 1
ATOM 1763 C CA . ASP A 1 220 ? 4.457 27.266 26.922 1 74.56 220 ASP A CA 1
ATOM 1764 C C . ASP A 1 220 ? 5.199 26.266 27.812 1 74.56 220 ASP A C 1
ATOM 1766 O O . ASP A 1 220 ? 6.391 26.422 28.078 1 74.56 220 ASP A O 1
ATOM 1770 N N . HIS A 1 221 ? 4.484 25.234 28.125 1 80.12 221 HIS A N 1
ATOM 1771 C CA . HIS A 1 221 ? 5.098 24.188 28.938 1 80.12 221 HIS A CA 1
ATOM 1772 C C . HIS A 1 221 ? 6.207 23.484 28.156 1 80.12 221 HIS A C 1
ATOM 1774 O O . HIS A 1 221 ? 7.281 23.219 28.703 1 80.12 221 HIS A O 1
ATOM 1780 N N . TYR A 1 222 ? 5.98 23.297 26.969 1 80.19 222 TYR A N 1
ATOM 1781 C CA . TYR A 1 222 ? 6.93 22.5 26.203 1 80.19 222 TYR A CA 1
ATOM 1782 C C . TYR A 1 222 ? 8.102 23.359 25.734 1 80.19 222 TYR A C 1
ATOM 1784 O O . TYR A 1 222 ? 9.156 22.828 25.375 1 80.19 222 TYR A O 1
ATOM 1792 N N . LYS A 1 223 ? 7.984 24.641 25.844 1 77.62 223 LYS A N 1
ATOM 1793 C CA . LYS A 1 223 ? 9.055 25.562 25.438 1 77.62 223 LYS A CA 1
ATOM 1794 C C . LYS A 1 223 ? 9.984 25.875 26.594 1 77.62 223 LYS A C 1
ATOM 1796 O O . LYS A 1 223 ? 11.141 26.25 26.391 1 77.62 223 LYS A O 1
ATOM 1801 N N . THR A 1 224 ? 9.469 25.719 27.797 1 75.19 224 THR A N 1
ATOM 1802 C CA . THR A 1 224 ? 10.258 26.141 28.938 1 75.19 224 THR A CA 1
ATOM 1803 C C . THR A 1 224 ? 11.078 24.969 29.484 1 75.19 224 THR A C 1
ATOM 1805 O O . THR A 1 224 ? 10.523 23.953 29.875 1 75.19 224 THR A O 1
ATOM 1808 N N . PRO A 1 225 ? 12.445 25.125 29.422 1 73.19 225 PRO A N 1
ATOM 1809 C CA . PRO A 1 225 ? 13.273 24.062 29.984 1 73.19 225 PRO A CA 1
ATOM 1810 C C . PRO A 1 225 ? 13.336 24.094 31.5 1 73.19 225 PRO A C 1
ATOM 1812 O O . PRO A 1 225 ? 13.305 25.172 32.094 1 73.19 225 PRO A O 1
ATOM 1815 N N . PRO A 1 226 ? 13.227 22.891 31.984 1 74.62 226 PRO A N 1
ATOM 1816 C CA . PRO A 1 226 ? 13.383 22.844 33.438 1 74.62 226 PRO A CA 1
ATOM 1817 C C . PRO A 1 226 ? 14.773 23.297 33.906 1 74.62 226 PRO A C 1
ATOM 1819 O O . PRO A 1 226 ? 15.695 23.375 33.094 1 74.62 226 PRO A O 1
ATOM 1822 N N . LYS A 1 227 ? 14.922 23.484 35.219 1 75.94 227 LYS A N 1
ATOM 1823 C CA . LYS A 1 227 ? 16.141 24.062 35.781 1 75.94 227 LYS A CA 1
ATOM 1824 C C . LYS A 1 227 ? 17.188 22.969 36.031 1 75.94 227 LYS A C 1
ATOM 1826 O O . LYS A 1 227 ? 18.375 23.188 35.781 1 75.94 227 LYS A O 1
ATOM 1831 N N . SER A 1 228 ? 16.781 21.766 36.281 1 87.38 228 SER A N 1
ATOM 1832 C CA . SER A 1 228 ? 17.75 20.734 36.594 1 87.38 228 SER A CA 1
ATOM 1833 C C . SER A 1 228 ? 18.234 20 35.344 1 87.38 228 SER A C 1
ATOM 1835 O O . SER A 1 228 ? 17.453 19.703 34.438 1 87.38 228 SER A O 1
ATOM 1837 N N . THR A 1 229 ? 19.562 19.734 35.312 1 88.12 229 THR A N 1
ATOM 1838 C CA . THR A 1 229 ? 20.172 19.062 34.188 1 88.12 229 THR A CA 1
ATOM 1839 C C . THR A 1 229 ? 19.641 17.625 34.031 1 88.12 229 THR A C 1
ATOM 1841 O O . THR A 1 229 ? 19.422 17.156 32.938 1 88.12 229 THR A O 1
ATOM 1844 N N . ALA A 1 230 ? 19.422 17.047 35.156 1 88.75 230 ALA A N 1
ATOM 1845 C CA . ALA A 1 230 ? 18.906 15.68 35.125 1 88.75 230 ALA A CA 1
ATOM 1846 C C . ALA A 1 230 ? 17.5 15.633 34.531 1 88.75 230 ALA A C 1
ATOM 1848 O O . ALA A 1 230 ? 17.188 14.727 33.75 1 88.75 230 ALA A O 1
ATOM 1849 N N . GLN A 1 231 ? 16.812 16.562 34.875 1 89.94 231 GLN A N 1
ATOM 1850 C CA . GLN A 1 231 ? 15.461 16.641 34.312 1 89.94 231 GLN A CA 1
ATOM 1851 C C . GLN A 1 231 ? 15.484 16.969 32.844 1 89.94 231 GLN A C 1
ATOM 1853 O O . GLN A 1 231 ? 14.664 16.453 32.062 1 89.94 231 GLN A O 1
ATOM 1858 N N . GLN A 1 232 ? 16.422 17.719 32.5 1 91.75 232 GLN A N 1
ATOM 1859 C CA . GLN A 1 232 ? 16.531 18.078 31.078 1 91.75 232 GLN A CA 1
ATOM 1860 C C . GLN A 1 232 ? 16.875 16.875 30.219 1 91.75 232 GLN A C 1
ATOM 1862 O O . GLN A 1 232 ? 16.312 16.703 29.141 1 91.75 232 GLN A O 1
ATOM 1867 N N . VAL A 1 233 ? 17.719 16.109 30.734 1 92.31 233 VAL A N 1
ATOM 1868 C CA . VAL A 1 233 ? 18.141 14.922 30 1 92.31 233 VAL A CA 1
ATOM 1869 C C . VAL A 1 233 ? 16.984 13.93 29.922 1 92.31 233 VAL A C 1
ATOM 1871 O O . VAL A 1 233 ? 16.734 13.352 28.859 1 92.31 233 VAL A O 1
ATOM 1874 N N . LEU A 1 234 ? 16.266 13.758 30.969 1 92.19 234 LEU A N 1
ATOM 1875 C CA . LEU A 1 234 ? 15.156 12.82 30.984 1 92.19 234 LEU A CA 1
ATOM 1876 C C . LEU A 1 234 ? 14.023 13.305 30.078 1 92.19 234 LEU A C 1
ATOM 1878 O O . LEU A 1 234 ? 13.344 12.5 29.438 1 92.19 234 LEU A O 1
ATOM 1882 N N . LEU A 1 235 ? 13.883 14.578 29.984 1 94.06 235 LEU A N 1
ATOM 1883 C CA . LEU A 1 235 ? 12.781 15.164 29.234 1 94.06 235 LEU A CA 1
ATOM 1884 C C . LEU A 1 235 ? 13.031 15.07 27.734 1 94.06 235 LEU A C 1
ATOM 1886 O O . LEU A 1 235 ? 12.109 15.25 26.938 1 94.06 235 LEU A O 1
ATOM 1890 N N . THR A 1 236 ? 14.266 14.781 27.375 1 94.69 236 THR A N 1
ATOM 1891 C CA . THR A 1 236 ? 14.539 14.602 25.953 1 94.69 236 THR A CA 1
ATOM 1892 C C . THR A 1 236 ? 13.797 13.375 25.422 1 94.69 236 THR A C 1
ATOM 1894 O O . THR A 1 236 ? 13.531 13.289 24.219 1 94.69 236 THR A O 1
ATOM 1897 N N . PHE A 1 237 ? 13.391 12.438 26.328 1 96.56 237 PHE A N 1
ATOM 1898 C CA . PHE A 1 237 ? 12.766 11.188 25.922 1 96.56 237 PHE A CA 1
ATOM 1899 C C . PHE A 1 237 ? 11.25 11.258 26.078 1 96.56 237 PHE A C 1
ATOM 1901 O O . PHE A 1 237 ? 10.555 10.266 25.859 1 96.56 237 PHE A O 1
ATOM 1908 N N . SER A 1 238 ? 10.789 12.445 26.469 1 95.38 238 SER A N 1
ATOM 1909 C CA . SER A 1 238 ? 9.344 12.594 26.609 1 95.38 238 SER A CA 1
ATOM 1910 C C . SER A 1 238 ? 8.641 12.531 25.266 1 95.38 238 SER A C 1
ATOM 1912 O O . SER A 1 238 ? 8.945 13.312 24.359 1 95.38 238 SER A O 1
ATOM 1914 N N . VAL A 1 239 ? 7.652 11.641 25.109 1 93.75 239 VAL A N 1
ATOM 1915 C CA . VAL A 1 239 ? 6.945 11.398 23.859 1 93.75 239 VAL A CA 1
ATOM 1916 C C . VAL A 1 239 ? 6.145 12.648 23.469 1 93.75 239 VAL A C 1
ATOM 1918 O O . VAL A 1 239 ? 6.148 13.055 22.312 1 93.75 239 VAL A O 1
ATOM 1921 N N . ALA A 1 240 ? 5.531 13.312 24.406 1 89.75 240 ALA A N 1
ATOM 1922 C CA . ALA A 1 240 ? 4.711 14.492 24.156 1 89.75 240 ALA A CA 1
ATOM 1923 C C . ALA A 1 240 ? 5.57 15.656 23.672 1 89.75 240 ALA A C 1
ATOM 1925 O O . ALA A 1 240 ? 5.188 16.375 22.75 1 89.75 240 ALA A O 1
ATOM 1926 N N . ARG A 1 241 ? 6.676 15.867 24.266 1 92.06 241 ARG A N 1
ATOM 1927 C CA . ARG A 1 241 ? 7.57 16.953 23.859 1 92.06 241 ARG A CA 1
ATOM 1928 C C . ARG A 1 241 ? 8.141 16.703 22.469 1 92.06 241 ARG A C 1
ATOM 1930 O O . ARG A 1 241 ? 8.312 17.641 21.688 1 92.06 241 ARG A O 1
ATOM 1937 N N . ASN A 1 242 ? 8.477 15.453 22.25 1 94.62 242 ASN A N 1
ATOM 1938 C CA . ASN A 1 242 ? 9.023 15.117 20.938 1 94.62 242 ASN A CA 1
ATOM 1939 C C . ASN A 1 242 ? 7.98 15.281 19.844 1 94.62 242 ASN A C 1
ATOM 1941 O O . ASN A 1 242 ? 8.305 15.672 18.719 1 94.62 242 ASN A O 1
ATOM 1945 N N . TRP A 1 243 ? 6.738 14.969 20.125 1 90.38 243 TRP A N 1
ATOM 1946 C CA . TRP A 1 243 ? 5.668 15.227 19.172 1 90.38 243 TRP A CA 1
ATOM 1947 C C . TRP A 1 243 ? 5.539 16.719 18.891 1 90.38 243 TRP A C 1
ATOM 1949 O O . TRP A 1 243 ? 5.363 17.125 17.734 1 90.38 243 TRP A O 1
ATOM 1959 N N . TYR A 1 244 ? 5.656 17.5 19.953 1 89.44 244 TYR A N 1
ATOM 1960 C CA . TYR A 1 244 ? 5.586 18.938 19.812 1 89.44 244 TYR A CA 1
ATOM 1961 C C . TYR A 1 244 ? 6.734 19.453 18.953 1 89.44 244 TYR A C 1
ATOM 1963 O O . TYR A 1 244 ? 6.527 20.297 18.078 1 89.44 244 TYR A O 1
ATOM 1971 N N . ARG A 1 245 ? 7.832 18.906 19.141 1 91.56 245 ARG A N 1
ATOM 1972 C CA . ARG A 1 245 ? 9.008 19.328 18.391 1 91.56 245 ARG A CA 1
ATOM 1973 C C . ARG A 1 245 ? 8.867 18.953 16.922 1 91.56 245 ARG A C 1
ATOM 1975 O O . ARG A 1 245 ? 9.305 19.688 16.031 1 91.56 245 ARG A O 1
ATOM 1982 N N . LEU A 1 246 ? 8.328 17.797 16.703 1 92.25 246 LEU A N 1
ATOM 1983 C CA . LEU A 1 246 ? 8.133 17.312 15.328 1 92.25 246 LEU A CA 1
ATOM 1984 C C . LEU A 1 246 ? 7.184 18.234 14.57 1 92.25 246 LEU A C 1
ATOM 1986 O O . LEU A 1 246 ? 7.34 18.438 13.359 1 92.25 246 LEU A O 1
ATOM 1990 N N . ASN A 1 247 ? 6.266 18.859 15.312 1 87.88 247 ASN A N 1
ATOM 1991 C CA . ASN A 1 247 ? 5.246 19.703 14.688 1 87.88 247 ASN A CA 1
ATOM 1992 C C . ASN A 1 247 ? 5.613 21.188 14.781 1 87.88 247 ASN A C 1
ATOM 1994 O O . ASN A 1 247 ? 4.895 22.031 14.258 1 87.88 247 ASN A O 1
ATOM 1998 N N . GLN A 1 248 ? 6.684 21.5 15.336 1 87.56 248 GLN A N 1
ATOM 1999 C CA . GLN A 1 248 ? 7.031 22.891 15.609 1 87.56 248 GLN A CA 1
ATOM 2000 C C . GLN A 1 248 ? 7.34 23.641 14.32 1 87.56 248 GLN A C 1
ATOM 2002 O O . GLN A 1 248 ? 7.992 23.109 13.422 1 87.56 248 GLN A O 1
ATOM 2007 N N . GLU A 1 249 ? 6.824 24.812 14.258 1 86.81 249 GLU A N 1
ATOM 2008 C CA . GLU A 1 249 ? 7.113 25.672 13.109 1 86.81 249 GLU A CA 1
ATOM 2009 C C . GLU A 1 249 ? 8.562 26.156 13.133 1 86.81 249 GLU A C 1
ATOM 2011 O O . GLU A 1 249 ? 9.133 26.375 14.203 1 86.81 249 GLU A O 1
ATOM 2016 N N . PRO A 1 250 ? 9.109 26.172 11.914 1 84.44 250 PRO A N 1
ATOM 2017 C CA . PRO A 1 250 ? 10.492 26.672 11.852 1 84.44 250 PRO A CA 1
ATOM 2018 C C . PRO A 1 250 ? 10.633 28.078 12.414 1 84.44 250 PRO A C 1
ATOM 2020 O O . PRO A 1 250 ? 9.75 28.922 12.234 1 84.44 250 PRO A O 1
ATOM 2023 N N . SER A 1 251 ? 11.695 28.25 13.117 1 81.19 251 SER A N 1
ATOM 2024 C CA . SER A 1 251 ? 11.953 29.547 13.742 1 81.19 251 SER A CA 1
ATOM 2025 C C . SER A 1 251 ? 12.883 30.391 12.875 1 81.19 251 SER A C 1
ATOM 2027 O O . SER A 1 251 ? 13.734 29.859 12.164 1 81.19 251 SER A O 1
ATOM 2029 N N . GLY A 1 252 ? 12.695 31.625 12.906 1 82.56 252 GLY A N 1
ATOM 2030 C CA . GLY A 1 252 ? 13.594 32.531 12.242 1 82.56 252 GLY A CA 1
ATOM 2031 C C . GLY A 1 252 ? 13.242 32.781 10.781 1 82.56 252 GLY A C 1
ATOM 2032 O O . GLY A 1 252 ? 12.375 32.094 10.234 1 82.56 252 GLY A O 1
ATOM 2033 N N . LYS A 1 253 ? 13.938 33.719 10.203 1 85.31 253 LYS A N 1
ATOM 2034 C CA . LYS A 1 253 ? 13.695 34.094 8.82 1 85.31 253 LYS A CA 1
ATOM 2035 C C . LYS A 1 253 ? 14.086 33 7.852 1 85.31 253 LYS A C 1
ATOM 2037 O O . LYS A 1 253 ? 13.305 32.625 6.969 1 85.31 253 LYS A O 1
ATOM 2042 N N . ILE A 1 254 ? 15.227 32.406 8.078 1 87.31 254 ILE A N 1
ATOM 2043 C CA . ILE A 1 254 ? 15.742 31.375 7.191 1 87.31 254 ILE A CA 1
ATOM 2044 C C . ILE A 1 254 ? 14.836 30.141 7.25 1 87.31 254 ILE A C 1
ATOM 2046 O O . ILE A 1 254 ? 14.523 29.547 6.215 1 87.31 254 ILE A O 1
ATOM 2050 N N . GLY A 1 255 ? 14.414 29.828 8.438 1 88 255 GLY A N 1
ATOM 2051 C CA . GLY A 1 255 ? 13.508 28.703 8.594 1 88 255 GLY A CA 1
ATOM 2052 C C . GLY A 1 255 ? 12.203 28.875 7.844 1 88 255 GLY A C 1
ATOM 2053 O O . GLY A 1 255 ? 11.695 27.922 7.246 1 88 255 GLY A O 1
ATOM 2054 N N . ARG A 1 256 ? 11.695 29.969 7.797 1 88.44 256 ARG A N 1
ATOM 2055 C CA . ARG A 1 256 ? 10.43 30.25 7.125 1 88.44 256 ARG A CA 1
ATOM 2056 C C . ARG A 1 256 ? 10.609 30.297 5.613 1 88.44 256 ARG A C 1
ATOM 2058 O O . ARG A 1 256 ? 9.742 29.828 4.867 1 88.44 256 ARG A O 1
ATOM 2065 N N . GLU A 1 257 ? 11.766 30.828 5.262 1 91.06 257 GLU A N 1
ATOM 2066 C CA . GLU A 1 257 ? 12 30.984 3.83 1 91.06 257 GLU A CA 1
ATOM 2067 C C . GLU A 1 257 ? 12.336 29.641 3.184 1 91.06 257 GLU A C 1
ATOM 2069 O O . GLU A 1 257 ? 12.094 29.438 1.991 1 91.06 257 GLU A O 1
ATOM 2074 N N . LEU A 1 258 ? 12.836 28.734 3.93 1 93.75 258 LEU A N 1
ATOM 2075 C CA . LEU A 1 258 ? 13.273 27.469 3.363 1 93.75 258 LEU A CA 1
ATOM 2076 C C . LEU A 1 258 ? 12.305 26.344 3.74 1 93.75 258 LEU A C 1
ATOM 2078 O O . LEU A 1 258 ? 12.625 25.172 3.586 1 93.75 258 LEU A O 1
ATOM 2082 N N . ARG A 1 259 ? 11.148 26.656 4.172 1 93.31 259 ARG A N 1
ATOM 2083 C CA . ARG A 1 259 ? 10.172 25.656 4.621 1 93.31 259 ARG A CA 1
ATOM 2084 C C . ARG A 1 259 ? 9.758 24.734 3.477 1 93.31 259 ARG A C 1
ATOM 2086 O O . ARG A 1 259 ? 9.398 23.578 3.703 1 93.31 259 ARG A O 1
ATOM 2093 N N . PHE A 1 260 ? 9.836 25.25 2.223 1 95.56 260 PHE A N 1
ATOM 2094 C CA . PHE A 1 260 ? 9.422 24.469 1.057 1 95.56 260 PHE A CA 1
ATOM 2095 C C . PHE A 1 260 ? 10.336 23.266 0.854 1 95.56 260 PHE A C 1
ATOM 2097 O O . PHE A 1 260 ? 9.969 22.312 0.167 1 95.56 260 PHE A O 1
ATOM 2104 N N . LEU A 1 261 ? 11.508 23.203 1.42 1 96.06 261 LEU A N 1
ATOM 2105 C CA . LEU A 1 261 ? 12.461 22.109 1.246 1 96.06 261 LEU A CA 1
ATOM 2106 C C . LEU A 1 261 ? 11.906 20.797 1.804 1 96.06 261 LEU A C 1
ATOM 2108 O O . LEU A 1 261 ? 12.219 19.719 1.299 1 96.06 261 LEU A O 1
ATOM 2112 N N . ASP A 1 262 ? 11.047 20.922 2.828 1 95.94 262 ASP A N 1
ATOM 2113 C CA . ASP A 1 262 ? 10.438 19.734 3.404 1 95.94 262 ASP A CA 1
ATOM 2114 C C . ASP A 1 262 ? 9.578 19 2.375 1 95.94 262 ASP A C 1
ATOM 2116 O O . ASP A 1 262 ? 9.578 17.766 2.32 1 95.94 262 ASP A O 1
ATOM 2120 N N . CYS A 1 263 ? 8.914 19.766 1.635 1 95.81 263 CYS A N 1
ATOM 2121 C CA . CYS A 1 263 ? 8.102 19.203 0.565 1 95.81 263 CYS A CA 1
ATOM 2122 C C . CYS A 1 263 ? 8.984 18.531 -0.491 1 95.81 263 CYS A C 1
ATOM 2124 O O . CYS A 1 263 ? 8.68 17.438 -0.946 1 95.81 263 CYS A O 1
ATOM 2126 N N . PHE A 1 264 ? 10.102 19.109 -0.837 1 95.31 264 PHE A N 1
ATOM 2127 C CA . PHE A 1 264 ? 11.039 18.562 -1.817 1 95.31 264 PHE A CA 1
ATOM 2128 C C . PHE A 1 264 ? 11.617 17.234 -1.338 1 95.31 264 PHE A C 1
ATOM 2130 O O . PHE A 1 264 ? 11.695 16.281 -2.104 1 95.31 264 PHE A O 1
ATOM 2137 N N . LYS A 1 265 ? 11.93 17.266 -0.12 1 96.81 265 LYS A N 1
ATOM 2138 C CA . LYS A 1 265 ? 12.5 16.047 0.453 1 96.81 265 LYS A CA 1
ATOM 2139 C C . LYS A 1 265 ? 11.508 14.891 0.392 1 96.81 265 LYS A C 1
ATOM 2141 O O . LYS A 1 265 ? 11.883 13.758 0.075 1 96.81 265 LYS A O 1
ATOM 2146 N N . PHE A 1 266 ? 10.273 15.211 0.68 1 96.81 266 PHE A N 1
ATOM 2147 C CA . PHE A 1 266 ? 9.258 14.172 0.691 1 96.81 266 PHE A CA 1
ATOM 2148 C C . PHE A 1 266 ? 9.062 13.594 -0.706 1 96.81 266 PHE A C 1
ATOM 2150 O O . PHE A 1 266 ? 9.07 12.375 -0.887 1 96.81 266 PHE A O 1
ATOM 2157 N N . PHE A 1 267 ? 8.875 14.414 -1.702 1 96.25 267 PHE A N 1
ATOM 2158 C CA . PHE A 1 267 ? 8.578 13.922 -3.043 1 96.25 267 PHE A CA 1
ATOM 2159 C C . PHE A 1 267 ? 9.805 13.273 -3.664 1 96.25 267 PHE A C 1
ATOM 2161 O O . PHE A 1 267 ? 9.688 12.312 -4.43 1 96.25 267 PHE A O 1
ATOM 2168 N N . ALA A 1 268 ? 10.953 13.812 -3.342 1 96.12 268 ALA A N 1
ATOM 2169 C CA . ALA A 1 268 ? 12.172 13.133 -3.783 1 96.12 268 ALA A CA 1
ATOM 2170 C C . ALA A 1 268 ? 12.281 11.742 -3.168 1 96.12 268 ALA A C 1
ATOM 2172 O O . ALA A 1 268 ? 12.633 10.781 -3.854 1 96.12 268 ALA A O 1
ATOM 2173 N N . MET A 1 269 ? 11.953 11.68 -1.891 1 97.81 269 MET A N 1
ATOM 2174 C CA . MET A 1 269 ? 12.008 10.391 -1.217 1 97.81 269 MET A CA 1
ATOM 2175 C C . MET A 1 269 ? 10.961 9.438 -1.78 1 97.81 269 MET A C 1
ATOM 2177 O O . MET A 1 269 ? 11.188 8.227 -1.87 1 97.81 269 MET A O 1
ATOM 2181 N N . PHE A 1 270 ? 9.82 9.938 -2.115 1 97.06 270 PHE A N 1
ATOM 2182 C CA . PHE A 1 270 ? 8.797 9.117 -2.764 1 97.06 270 PHE A CA 1
ATOM 2183 C C . PHE A 1 270 ? 9.344 8.492 -4.043 1 97.06 270 PHE A C 1
ATOM 2185 O O . PHE A 1 270 ? 9.133 7.305 -4.297 1 97.06 270 PHE A O 1
ATOM 2192 N N . MET A 1 271 ? 10.023 9.305 -4.812 1 96.69 271 MET A N 1
ATOM 2193 C CA . MET A 1 271 ? 10.586 8.812 -6.07 1 96.69 271 MET A CA 1
ATOM 2194 C C . MET A 1 271 ? 11.688 7.789 -5.812 1 96.69 271 MET A C 1
ATOM 2196 O O . MET A 1 271 ? 11.828 6.824 -6.562 1 96.69 271 MET A O 1
ATOM 2200 N N . VAL A 1 272 ? 12.438 8 -4.77 1 97.12 272 VAL A N 1
ATOM 2201 C CA . VAL A 1 272 ? 13.469 7.043 -4.398 1 97.12 272 VAL A CA 1
ATOM 2202 C C . VAL A 1 272 ? 12.828 5.711 -4.02 1 97.12 272 VAL A C 1
ATOM 2204 O O . VAL A 1 272 ? 13.258 4.656 -4.488 1 97.12 272 VAL A O 1
ATOM 2207 N N . ILE A 1 273 ? 11.805 5.758 -3.189 1 97.81 273 ILE A N 1
ATOM 2208 C CA . ILE A 1 273 ? 11.125 4.543 -2.77 1 97.81 273 ILE A CA 1
ATOM 2209 C C . ILE A 1 273 ? 10.484 3.865 -3.98 1 97.81 273 ILE A C 1
ATOM 2211 O O . ILE A 1 273 ? 10.477 2.637 -4.082 1 97.81 273 ILE A O 1
ATOM 2215 N N . PHE A 1 274 ? 9.969 4.672 -4.906 1 96.56 274 PHE A N 1
ATOM 2216 C CA . PHE A 1 274 ? 9.414 4.16 -6.156 1 96.56 274 PHE A CA 1
ATOM 2217 C C . PHE A 1 274 ? 10.445 3.326 -6.906 1 96.56 274 PHE A C 1
ATOM 2219 O O . PHE A 1 274 ? 10.18 2.176 -7.262 1 96.56 274 PHE A O 1
ATOM 2226 N N . ALA A 1 275 ? 11.594 3.836 -7.039 1 95.56 275 ALA A N 1
ATOM 2227 C CA . ALA A 1 275 ? 12.648 3.158 -7.785 1 95.56 275 ALA A CA 1
ATOM 2228 C C . ALA A 1 275 ? 13.148 1.927 -7.031 1 95.56 275 ALA A C 1
ATOM 2230 O O . ALA A 1 275 ? 13.336 0.863 -7.629 1 95.56 275 ALA A O 1
ATOM 2231 N N . HIS A 1 276 ? 13.344 2.037 -5.773 1 97.06 276 HIS A N 1
ATOM 2232 C CA . HIS A 1 276 ? 13.938 0.96 -4.988 1 97.06 276 HIS A CA 1
ATOM 2233 C C . HIS A 1 276 ? 12.945 -0.173 -4.766 1 97.06 276 HIS A C 1
ATOM 2235 O O . HIS A 1 276 ? 13.336 -1.341 -4.688 1 97.06 276 HIS A O 1
ATOM 2241 N N . THR A 1 277 ? 11.711 0.161 -4.668 1 97.06 277 THR A N 1
ATOM 2242 C CA . THR A 1 277 ? 10.711 -0.899 -4.594 1 97.06 277 THR A CA 1
ATOM 2243 C C . THR A 1 277 ? 10.688 -1.712 -5.887 1 97.06 277 THR A C 1
ATOM 2245 O O . THR A 1 277 ? 10.562 -2.938 -5.852 1 97.06 277 THR A O 1
ATOM 2248 N N . ASN A 1 278 ? 10.797 -1.03 -6.996 1 95.25 278 ASN A N 1
ATOM 2249 C CA . ASN A 1 278 ? 10.875 -1.739 -8.266 1 95.25 278 ASN A CA 1
ATOM 2250 C C . ASN A 1 278 ? 12.117 -2.619 -8.344 1 95.25 278 ASN A C 1
ATOM 2252 O O . ASN A 1 278 ? 12.07 -3.725 -8.883 1 95.25 278 ASN A O 1
ATOM 2256 N N . TRP A 1 279 ? 13.211 -2.098 -7.832 1 95.94 279 TRP A N 1
ATOM 2257 C CA . TRP A 1 279 ? 14.43 -2.893 -7.742 1 95.94 279 TRP A CA 1
ATOM 2258 C C . TRP A 1 279 ? 14.188 -4.184 -6.973 1 95.94 279 TRP A C 1
ATOM 2260 O O . TRP A 1 279 ? 14.562 -5.266 -7.422 1 95.94 279 TRP A O 1
ATOM 2270 N N . VAL A 1 280 ? 13.523 -4.078 -5.855 1 97.25 280 VAL A N 1
ATOM 2271 C CA . VAL A 1 280 ? 13.297 -5.25 -5.012 1 97.25 280 VAL A CA 1
ATOM 2272 C C . VAL A 1 280 ? 12.336 -6.211 -5.707 1 97.25 280 VAL A C 1
ATOM 2274 O O . VAL A 1 280 ? 12.445 -7.43 -5.555 1 97.25 280 VAL A O 1
ATOM 2277 N N . ILE A 1 281 ? 11.422 -5.707 -6.484 1 96.12 281 ILE A N 1
ATOM 2278 C CA . ILE A 1 281 ? 10.547 -6.566 -7.273 1 96.12 281 ILE A CA 1
ATOM 2279 C C . ILE A 1 281 ? 11.375 -7.387 -8.258 1 96.12 281 ILE A C 1
ATOM 2281 O O . ILE A 1 281 ? 11.148 -8.586 -8.422 1 96.12 281 ILE A O 1
ATOM 2285 N N . TYR A 1 282 ? 12.367 -6.734 -8.906 1 95 282 TYR A N 1
ATOM 2286 C CA . TYR A 1 282 ? 13.25 -7.441 -9.82 1 95 282 TYR A CA 1
ATOM 2287 C C . TYR A 1 282 ? 14.102 -8.469 -9.086 1 95 282 TYR A C 1
ATOM 2289 O O . TYR A 1 282 ? 14.422 -9.531 -9.633 1 95 282 TYR A O 1
ATOM 2297 N N . GLU A 1 283 ? 14.477 -8.109 -7.883 1 95.44 283 GLU A N 1
ATOM 2298 C CA . GLU A 1 283 ? 15.211 -9.047 -7.047 1 95.44 283 GLU A CA 1
ATOM 2299 C C . GLU A 1 283 ? 14.375 -10.281 -6.727 1 95.44 283 GLU A C 1
ATOM 2301 O O . GLU A 1 283 ? 14.906 -11.375 -6.566 1 95.44 283 GLU A O 1
ATOM 2306 N N . SER A 1 284 ? 13.125 -10.031 -6.672 1 95.56 284 SER A N 1
ATOM 2307 C CA . SER A 1 284 ? 12.188 -11.125 -6.418 1 95.56 284 SER A CA 1
ATOM 2308 C C . SER A 1 284 ? 11.875 -11.891 -7.699 1 95.56 284 SER A C 1
ATOM 2310 O O . SER A 1 284 ? 12.656 -11.859 -8.648 1 95.56 284 SER A O 1
ATOM 2312 N N . ALA A 1 285 ? 10.844 -12.672 -7.734 1 96 285 ALA A N 1
ATOM 2313 C CA . ALA A 1 285 ? 10.492 -13.492 -8.898 1 96 285 ALA A CA 1
ATOM 2314 C C . ALA A 1 285 ? 9.312 -12.891 -9.656 1 96 285 ALA A C 1
ATOM 2316 O O . ALA A 1 285 ? 8.242 -12.664 -9.078 1 96 285 ALA A O 1
ATOM 2317 N N . ILE A 1 286 ? 9.547 -12.641 -10.906 1 94 286 ILE A N 1
ATOM 2318 C CA . ILE A 1 286 ? 8.469 -12.102 -11.727 1 94 286 ILE A CA 1
ATOM 2319 C C . ILE A 1 286 ? 8.094 -13.102 -12.812 1 94 286 ILE A C 1
ATOM 2321 O O . ILE A 1 286 ? 8.953 -13.82 -13.328 1 94 286 ILE A O 1
ATOM 2325 N N . SER A 1 287 ? 6.852 -13.141 -13.203 1 93.75 287 SER A N 1
ATOM 2326 C CA . SER A 1 287 ? 6.352 -14.148 -14.133 1 93.75 287 SER A CA 1
ATOM 2327 C C . SER A 1 287 ? 6.375 -13.641 -15.57 1 93.75 287 SER A C 1
ATOM 2329 O O . SER A 1 287 ? 6.309 -14.438 -16.516 1 93.75 287 SER A O 1
ATOM 2331 N N . ASN A 1 288 ? 6.48 -12.359 -15.766 1 94.25 288 ASN A N 1
ATOM 2332 C CA . ASN A 1 288 ? 6.402 -11.758 -17.094 1 94.25 288 ASN A CA 1
ATOM 2333 C C . ASN A 1 288 ? 7.582 -10.82 -17.359 1 94.25 288 ASN A C 1
ATOM 2335 O O . ASN A 1 288 ? 7.391 -9.641 -17.656 1 94.25 288 ASN A O 1
ATOM 2339 N N . PRO A 1 289 ? 8.781 -11.336 -17.359 1 95.88 289 PRO A N 1
ATOM 2340 C CA . PRO A 1 289 ? 9.945 -10.477 -17.594 1 95.88 289 PRO A CA 1
ATOM 2341 C C . PRO A 1 289 ? 9.891 -9.742 -18.922 1 95.88 289 PRO A C 1
ATOM 2343 O O . PRO A 1 289 ? 10.516 -8.695 -19.094 1 95.88 289 PRO A O 1
ATOM 2346 N N . GLN A 1 290 ? 9.109 -10.211 -19.922 1 94.44 290 GLN A N 1
ATOM 2347 C CA . GLN A 1 290 ? 9.031 -9.586 -21.234 1 94.44 290 GLN A CA 1
ATOM 2348 C C . GLN A 1 290 ? 8.43 -8.188 -21.156 1 94.44 290 GLN A C 1
ATOM 2350 O O . GLN A 1 290 ? 8.766 -7.309 -21.953 1 94.44 290 GLN A O 1
ATOM 2355 N N . ASP A 1 291 ? 7.566 -8.016 -20.203 1 92.81 291 ASP A N 1
ATOM 2356 C CA . ASP A 1 291 ? 6.863 -6.738 -20.125 1 92.81 291 ASP A CA 1
ATOM 2357 C C . ASP A 1 291 ? 7.793 -5.621 -19.672 1 92.81 291 ASP A C 1
ATOM 2359 O O . ASP A 1 291 ? 7.898 -4.582 -20.328 1 92.81 291 ASP A O 1
ATOM 2363 N N . PRO A 1 292 ? 8.445 -5.781 -18.547 1 93.69 292 PRO A N 1
ATOM 2364 C CA . PRO A 1 292 ? 9.383 -4.715 -18.188 1 93.69 292 PRO A CA 1
ATOM 2365 C C . PRO A 1 292 ? 10.516 -4.566 -19.203 1 93.69 292 PRO A C 1
ATOM 2367 O O . PRO A 1 292 ? 11.016 -3.459 -19.422 1 93.69 292 PRO A O 1
ATOM 2370 N N . GLU A 1 293 ? 10.977 -5.648 -19.844 1 95.75 293 GLU A N 1
ATOM 2371 C CA . GLU A 1 293 ? 11.992 -5.562 -20.891 1 95.75 293 GLU A CA 1
ATOM 2372 C C . GLU A 1 293 ? 11.508 -4.707 -22.062 1 95.75 293 GLU A C 1
ATOM 2374 O O . GLU A 1 293 ? 12.242 -3.842 -22.547 1 95.75 293 GLU A O 1
ATOM 2379 N N . ARG A 1 294 ? 10.266 -4.891 -22.469 1 93.12 294 ARG A N 1
ATOM 2380 C CA . ARG A 1 294 ? 9.68 -4.07 -23.531 1 93.12 294 ARG A CA 1
ATOM 2381 C C . ARG A 1 294 ? 9.539 -2.619 -23.078 1 93.12 294 ARG A C 1
ATOM 2383 O O . ARG A 1 294 ? 9.812 -1.696 -23.859 1 93.12 294 ARG A O 1
ATOM 2390 N N . LEU A 1 295 ? 9.195 -2.469 -21.875 1 92.44 295 LEU A N 1
ATOM 2391 C CA . LEU A 1 295 ? 9 -1.132 -21.328 1 92.44 295 LEU A CA 1
ATOM 2392 C C . LEU A 1 295 ? 10.297 -0.333 -21.359 1 92.44 295 LEU A C 1
ATOM 2394 O O . LEU A 1 295 ? 10.289 0.868 -21.641 1 92.44 295 LEU A O 1
ATOM 2398 N N . LEU A 1 296 ? 11.375 -0.954 -21.062 1 94.5 296 LEU A N 1
ATOM 2399 C CA . LEU A 1 296 ? 12.664 -0.279 -20.969 1 94.5 296 LEU A CA 1
ATOM 2400 C C . LEU A 1 296 ? 13.125 0.213 -22.328 1 94.5 296 LEU A C 1
ATOM 2402 O O . LEU A 1 296 ? 14.023 1.061 -22.422 1 94.5 296 LEU A O 1
ATOM 2406 N N . HIS A 1 297 ? 12.508 -0.289 -23.453 1 94.06 297 HIS A N 1
ATOM 2407 C CA . HIS A 1 297 ? 12.836 0.165 -24.797 1 94.06 297 HIS A CA 1
ATOM 2408 C C . HIS A 1 297 ? 12.008 1.385 -25.188 1 94.06 297 HIS A C 1
ATOM 2410 O O . HIS A 1 297 ? 12.133 1.893 -26.312 1 94.06 297 HIS A O 1
ATOM 2416 N N . THR A 1 298 ? 11.227 1.886 -24.281 1 92.12 298 THR A N 1
ATOM 2417 C CA . THR A 1 298 ? 10.352 3.023 -24.562 1 92.12 298 THR A CA 1
ATOM 2418 C C . THR A 1 298 ? 10.844 4.27 -23.828 1 92.12 298 THR A C 1
ATOM 2420 O O . THR A 1 298 ? 11.844 4.219 -23.109 1 92.12 298 THR A O 1
ATOM 2423 N N . ALA A 1 299 ? 10.148 5.402 -24 1 91.19 299 ALA A N 1
ATOM 2424 C CA . ALA A 1 299 ? 10.453 6.652 -23.312 1 91.19 299 ALA A CA 1
ATOM 2425 C C . ALA A 1 299 ? 10.266 6.504 -21.812 1 91.19 299 ALA A C 1
ATOM 2427 O O . ALA A 1 299 ? 11 7.109 -21.016 1 91.19 299 ALA A O 1
ATOM 2428 N N . ALA A 1 300 ? 9.336 5.672 -21.453 1 89.94 300 ALA A N 1
ATOM 2429 C CA . ALA A 1 300 ? 9.125 5.418 -20.031 1 89.94 300 ALA A CA 1
ATOM 2430 C C . ALA A 1 300 ? 10.336 4.746 -19.406 1 89.94 300 ALA A C 1
ATOM 2432 O O . ALA A 1 300 ? 10.68 5.02 -18.25 1 89.94 300 ALA A O 1
ATOM 2433 N N . GLY A 1 301 ? 10.883 3.848 -20.203 1 91.62 301 GLY A N 1
ATOM 2434 C CA . GLY A 1 301 ? 12.102 3.221 -19.734 1 91.62 301 GLY A CA 1
ATOM 2435 C C . GLY A 1 301 ? 13.234 4.211 -19.5 1 91.62 301 GLY A C 1
ATOM 2436 O O . GLY A 1 301 ? 13.969 4.098 -18.516 1 91.62 301 GLY A O 1
ATOM 2437 N N . THR A 1 302 ? 13.344 5.191 -20.359 1 92.81 302 THR A N 1
ATOM 2438 C CA . THR A 1 302 ? 14.359 6.227 -20.219 1 92.81 302 THR A CA 1
ATOM 2439 C C . THR A 1 302 ? 14.125 7.051 -18.969 1 92.81 302 THR A C 1
ATOM 2441 O O . THR A 1 302 ? 15.07 7.383 -18.25 1 92.81 302 THR A O 1
ATOM 2444 N N . LEU A 1 303 ? 12.922 7.309 -18.703 1 90.69 303 LEU A N 1
ATOM 2445 C CA . LEU A 1 303 ? 12.586 8.062 -17.5 1 90.69 303 LEU A CA 1
ATOM 2446 C C . LEU A 1 303 ? 12.977 7.293 -16.25 1 90.69 303 LEU A C 1
ATOM 2448 O O . LEU A 1 303 ? 13.477 7.879 -15.281 1 90.69 303 LEU A O 1
ATOM 2452 N N . LEU A 1 304 ? 12.789 6.023 -16.312 1 89.38 304 LEU A N 1
ATOM 2453 C CA . LEU A 1 304 ? 13.125 5.188 -15.156 1 89.38 304 LEU A CA 1
ATOM 2454 C C . LEU A 1 304 ? 14.625 5.176 -14.914 1 89.38 304 LEU A C 1
ATOM 2456 O O . LEU A 1 304 ? 15.07 5.293 -13.766 1 89.38 304 LEU A O 1
ATOM 2460 N N . VAL A 1 305 ? 15.336 5.086 -15.93 1 91.06 305 VAL A N 1
ATOM 2461 C CA . VAL A 1 305 ? 16.781 5.031 -15.812 1 91.06 305 VAL A CA 1
ATOM 2462 C C . VAL A 1 305 ? 17.328 6.391 -15.367 1 91.06 305 VAL A C 1
ATOM 2464 O O . VAL A 1 305 ? 18.281 6.469 -14.602 1 91.06 305 VAL A O 1
ATOM 2467 N N . SER A 1 306 ? 16.656 7.453 -15.773 1 91.06 306 SER A N 1
ATOM 2468 C CA . SER A 1 306 ? 17.078 8.805 -15.406 1 91.06 306 SER A CA 1
ATOM 2469 C C . SER A 1 306 ? 16.719 9.125 -13.961 1 91.06 306 SER A C 1
ATOM 2471 O O . SER A 1 306 ? 17.047 10.195 -13.461 1 91.06 306 SER A O 1
ATOM 2473 N N . GLY A 1 307 ? 16.094 8.211 -13.32 1 87.81 307 GLY A N 1
ATOM 2474 C CA . GLY A 1 307 ? 15.742 8.359 -11.922 1 87.81 307 GLY A CA 1
ATOM 2475 C C . GLY A 1 307 ? 16.953 8.516 -11.016 1 87.81 307 GLY A C 1
ATOM 2476 O O . GLY A 1 307 ? 16.828 9.008 -9.891 1 87.81 307 GLY A O 1
ATOM 2477 N N . SER A 1 308 ? 18.109 8.219 -11.516 1 89.12 308 SER A N 1
ATOM 2478 C CA . SER A 1 308 ? 19.328 8.375 -10.742 1 89.12 308 SER A CA 1
ATOM 2479 C C . SER A 1 308 ? 19.594 9.836 -10.414 1 89.12 308 SER A C 1
ATOM 2481 O O . SER A 1 308 ? 20.312 10.148 -9.453 1 89.12 308 SER A O 1
ATOM 2483 N N . LEU A 1 309 ? 18.984 10.734 -11.141 1 92.06 309 LEU A N 1
ATOM 2484 C CA . LEU A 1 309 ? 19.156 12.164 -10.914 1 92.06 309 LEU A CA 1
ATOM 2485 C C . LEU A 1 309 ? 18.438 12.609 -9.648 1 92.06 309 LEU A C 1
ATOM 2487 O O . LEU A 1 309 ? 18.703 13.688 -9.117 1 92.06 309 LEU A O 1
ATOM 2491 N N . ILE A 1 310 ? 17.562 11.789 -9.18 1 91.25 310 ILE A N 1
ATOM 2492 C CA . ILE A 1 310 ? 16.812 12.133 -7.977 1 91.25 310 ILE A CA 1
ATOM 2493 C C . ILE A 1 310 ? 17.75 12.195 -6.781 1 91.25 310 ILE A C 1
ATOM 2495 O O . ILE A 1 310 ? 17.594 13.039 -5.891 1 91.25 310 ILE A O 1
ATOM 2499 N N . THR A 1 311 ? 18.734 11.367 -6.746 1 92.44 311 THR A N 1
ATOM 2500 C CA . THR A 1 311 ? 19.703 11.359 -5.656 1 92.44 311 THR A CA 1
ATOM 2501 C C . THR A 1 311 ? 20.5 12.664 -5.629 1 92.44 311 THR A C 1
ATOM 2503 O O . THR A 1 311 ? 20.906 13.125 -4.562 1 92.44 311 THR A O 1
ATOM 2506 N N . VAL A 1 312 ? 20.672 13.281 -6.77 1 94.56 312 VAL A N 1
ATOM 2507 C CA . VAL A 1 312 ? 21.375 14.547 -6.887 1 94.56 312 VAL A CA 1
ATOM 2508 C C . VAL A 1 312 ? 20.641 15.625 -6.086 1 94.56 312 VAL A C 1
ATOM 2510 O O . VAL A 1 312 ? 21.281 16.5 -5.488 1 94.56 312 VAL A O 1
ATOM 2513 N N . THR A 1 313 ? 19.375 15.484 -6.039 1 94.5 313 THR A N 1
ATOM 2514 C CA . THR A 1 313 ? 18.562 16.453 -5.297 1 94.5 313 THR A CA 1
ATOM 2515 C C . THR A 1 313 ? 18.953 16.453 -3.82 1 94.5 313 THR A C 1
ATOM 2517 O O . THR A 1 313 ? 19.094 17.516 -3.213 1 94.5 313 THR A O 1
ATOM 2520 N N . PHE A 1 314 ? 19.234 15.375 -3.285 1 96 314 PHE A N 1
ATOM 2521 C CA . PHE A 1 314 ? 19.594 15.273 -1.877 1 96 314 PHE A CA 1
ATOM 2522 C C . PHE A 1 314 ? 21 15.812 -1.646 1 96 314 PHE A C 1
ATOM 2524 O O . PHE A 1 314 ? 21.281 16.406 -0.605 1 96 314 PHE A O 1
ATOM 2531 N N . PHE A 1 315 ? 21.891 15.617 -2.596 1 97.88 315 PHE A N 1
ATOM 2532 C CA . PHE A 1 315 ? 23.234 16.188 -2.482 1 97.88 315 PHE A CA 1
ATOM 2533 C C . PHE A 1 315 ? 23.172 17.703 -2.463 1 97.88 315 PHE A C 1
ATOM 2535 O O . PHE A 1 315 ? 23.828 18.344 -1.637 1 97.88 315 PHE A O 1
ATOM 2542 N N . VAL A 1 316 ? 22.344 18.234 -3.334 1 97.94 316 VAL A N 1
ATOM 2543 C CA . VAL A 1 316 ? 22.234 19.688 -3.438 1 97.94 316 VAL A CA 1
ATOM 2544 C C . VAL A 1 316 ? 21.656 20.25 -2.145 1 97.94 316 VAL A C 1
ATOM 2546 O O . VAL A 1 316 ? 22.156 21.234 -1.605 1 97.94 316 VAL A O 1
ATOM 2549 N N . ILE A 1 317 ? 20.641 19.625 -1.611 1 97.12 317 ILE A N 1
ATOM 2550 C CA . ILE A 1 317 ? 20 20.094 -0.386 1 97.12 317 ILE A CA 1
ATOM 2551 C C . ILE A 1 317 ? 20.984 20 0.777 1 97.12 317 ILE A C 1
ATOM 2553 O O . ILE A 1 317 ? 21.062 20.922 1.603 1 97.12 317 ILE A O 1
ATOM 2557 N N . SER A 1 318 ? 21.766 18.969 0.823 1 97.69 318 SER A N 1
ATOM 2558 C CA . SER A 1 318 ? 22.75 18.766 1.886 1 97.69 318 SER A CA 1
ATOM 2559 C C . SER A 1 318 ? 23.828 19.844 1.843 1 97.69 318 SER A C 1
ATOM 2561 O O . SER A 1 318 ? 24.172 20.422 2.875 1 97.69 318 SER A O 1
ATOM 2563 N N . GLY A 1 319 ? 24.344 20.125 0.641 1 98.31 319 GLY A N 1
ATOM 2564 C CA . GLY A 1 319 ? 25.328 21.188 0.494 1 98.31 319 GLY A CA 1
ATOM 2565 C C . GLY A 1 319 ? 24.781 22.547 0.884 1 98.31 319 GLY A C 1
ATOM 2566 O O . GLY A 1 319 ? 25.5 23.344 1.512 1 98.31 319 GLY A O 1
ATOM 2567 N N . LEU A 1 320 ? 23.562 22.781 0.529 1 98.12 320 LEU A N 1
ATOM 2568 C CA . LEU A 1 320 ? 22.906 24.031 0.854 1 98.12 320 LEU A CA 1
ATOM 2569 C C . LEU A 1 320 ? 22.797 24.219 2.365 1 98.12 320 LEU A C 1
ATOM 2571 O O . LEU A 1 320 ? 23.156 25.266 2.898 1 98.12 320 LEU A O 1
ATOM 2575 N N . LEU A 1 321 ? 22.359 23.203 3.068 1 96 321 LEU A N 1
ATOM 2576 C CA . LEU A 1 321 ? 22.109 23.297 4.504 1 96 321 LEU A CA 1
ATOM 2577 C C . LEU A 1 321 ? 23.422 23.422 5.273 1 96 321 LEU A C 1
ATOM 2579 O O . LEU A 1 321 ? 23.484 24.156 6.262 1 96 321 LEU A O 1
ATOM 2583 N N . LEU A 1 322 ? 24.438 22.688 4.844 1 97.75 322 LEU A N 1
ATOM 2584 C CA . LEU A 1 322 ? 25.75 22.828 5.453 1 97.75 322 LEU A CA 1
ATOM 2585 C C . LEU A 1 322 ? 26.234 24.281 5.375 1 97.75 322 LEU A C 1
ATOM 2587 O O . LEU A 1 322 ? 26.688 24.844 6.375 1 97.75 322 LEU A O 1
ATOM 2591 N N . THR A 1 323 ? 26.109 24.844 4.23 1 97.94 323 THR A N 1
ATOM 2592 C CA . THR A 1 323 ? 26.625 26.172 3.99 1 97.94 323 THR A CA 1
ATOM 2593 C C . THR A 1 323 ? 25.828 27.219 4.777 1 97.94 323 THR A C 1
ATOM 2595 O O . THR A 1 323 ? 26.406 28.156 5.324 1 97.94 323 THR A O 1
ATOM 2598 N N . ILE A 1 324 ? 24.578 27.047 4.848 1 95.62 324 ILE A N 1
ATOM 2599 C CA . ILE A 1 324 ? 23.734 27.953 5.633 1 95.62 324 ILE A CA 1
ATOM 2600 C C . ILE A 1 324 ? 24.156 27.906 7.098 1 95.62 324 ILE A C 1
ATOM 2602 O O . ILE A 1 324 ? 24.297 28.938 7.742 1 95.62 324 ILE A O 1
ATOM 2606 N N . ASN A 1 325 ? 24.375 26.766 7.586 1 94.56 325 ASN A N 1
ATOM 2607 C CA . ASN A 1 325 ? 24.828 26.594 8.969 1 94.56 325 ASN A CA 1
ATOM 2608 C C . ASN A 1 325 ? 26.203 27.203 9.18 1 94.56 325 ASN A C 1
ATOM 2610 O O . ASN A 1 325 ? 26.453 27.844 10.203 1 94.56 325 ASN A O 1
ATOM 2614 N N . TRP A 1 326 ? 27.094 26.969 8.258 1 95.75 326 TRP A N 1
ATOM 2615 C CA . TRP A 1 326 ? 28.438 27.516 8.328 1 95.75 326 TRP A CA 1
ATOM 2616 C C . TRP A 1 326 ? 28.391 29.047 8.367 1 95.75 326 TRP A C 1
ATOM 2618 O O . TRP A 1 326 ? 29.078 29.672 9.188 1 95.75 326 TRP A O 1
ATOM 2628 N N . LEU A 1 327 ? 27.578 29.641 7.512 1 94.62 327 LEU A N 1
ATOM 2629 C CA . LEU A 1 327 ? 27.469 31.094 7.453 1 94.62 327 LEU A CA 1
ATOM 2630 C C . LEU A 1 327 ? 26.891 31.656 8.758 1 94.62 327 LEU A C 1
ATOM 2632 O O . LEU A 1 327 ? 27.344 32.688 9.234 1 94.62 327 LEU A O 1
ATOM 2636 N N . ALA A 1 328 ? 25.984 30.953 9.281 1 91.94 328 ALA A N 1
ATOM 2637 C CA . ALA A 1 328 ? 25.391 31.391 10.547 1 91.94 328 ALA A CA 1
ATOM 2638 C C . ALA A 1 328 ? 26.422 31.359 11.672 1 91.94 328 ALA A C 1
ATOM 2640 O O . ALA A 1 328 ? 26.516 32.312 12.461 1 91.94 328 ALA A O 1
ATOM 2641 N N . VAL A 1 329 ? 27.203 30.328 11.773 1 91.38 329 VAL A N 1
ATOM 2642 C CA . VAL A 1 329 ? 28.188 30.156 12.836 1 91.38 329 VAL A CA 1
ATOM 2643 C C . VAL A 1 329 ? 29.344 31.141 12.641 1 91.38 329 VAL A C 1
ATOM 2645 O O . VAL A 1 329 ? 29.812 31.75 13.594 1 91.38 329 VAL A O 1
ATOM 2648 N N . SER A 1 330 ? 29.812 31.281 11.414 1 90.69 330 SER A N 1
ATOM 2649 C CA . SER A 1 330 ? 30.922 32.188 11.125 1 90.69 330 SER A CA 1
ATOM 2650 C C . SER A 1 330 ? 30.547 33.625 11.43 1 90.69 330 SER A C 1
ATOM 2652 O O . SER A 1 330 ? 31.391 34.406 11.898 1 90.69 330 SER A O 1
ATOM 2654 N N . ARG A 1 331 ? 29.344 34 11.242 1 88.88 331 ARG A N 1
ATOM 2655 C CA . ARG A 1 331 ? 28.875 35.344 11.531 1 88.88 331 ARG A CA 1
ATOM 2656 C C . ARG A 1 331 ? 28.75 35.562 13.039 1 88.88 331 ARG A C 1
ATOM 2658 O O . ARG A 1 331 ? 29.031 36.656 13.531 1 88.88 331 ARG A O 1
ATOM 2665 N N . SER A 1 332 ? 28.312 34.594 13.633 1 87.56 332 SER A N 1
ATOM 2666 C CA . SER A 1 332 ? 28.125 34.719 15.078 1 87.56 332 SER A CA 1
ATOM 2667 C C . SER A 1 332 ? 29.469 34.781 15.789 1 87.56 332 SER A C 1
ATOM 2669 O O . SER A 1 332 ? 29.578 35.406 16.844 1 87.56 332 SER A O 1
ATOM 2671 N N . LEU A 1 333 ? 30.484 34.188 15.289 1 84.5 333 LEU A N 1
ATOM 2672 C CA . LEU A 1 333 ? 31.797 34.188 15.922 1 84.5 333 LEU A CA 1
ATOM 2673 C C . LEU A 1 333 ? 32.656 35.344 15.445 1 84.5 333 LEU A C 1
ATOM 2675 O O . LEU A 1 333 ? 33.75 35.562 15.945 1 84.5 333 LEU A O 1
ATOM 2679 N N . GLN A 1 334 ? 32.25 35.969 14.406 1 73.19 334 GLN A N 1
ATOM 2680 C CA . GLN A 1 334 ? 33.062 37.062 13.844 1 73.19 334 GLN A CA 1
ATOM 2681 C C . GLN A 1 334 ? 33.25 38.188 14.875 1 73.19 334 GLN A C 1
ATOM 2683 O O . GLN A 1 334 ? 32.281 38.75 15.375 1 73.19 334 GLN A O 1
ATOM 2688 N N . SER A 1 335 ? 34.25 37.938 15.836 1 62.22 335 SER A N 1
ATOM 2689 C CA . SER A 1 335 ? 34.781 39 16.672 1 62.22 335 SER A CA 1
ATOM 2690 C C . SER A 1 335 ? 35.562 40 15.828 1 62.22 335 SER A C 1
ATOM 2692 O O . SER A 1 335 ? 35.906 39.75 14.68 1 62.22 335 SER A O 1
ATOM 2694 N N . ASN A 1 336 ? 35.812 41.281 16.453 1 56 336 ASN A N 1
ATOM 2695 C CA . ASN A 1 336 ? 36.531 42.406 15.867 1 56 336 ASN A CA 1
ATOM 2696 C C . ASN A 1 336 ? 37.812 41.969 15.195 1 56 336 ASN A C 1
ATOM 2698 O O . ASN A 1 336 ? 38.562 42.781 14.688 1 56 336 ASN A O 1
ATOM 2702 N N . LYS A 1 337 ? 38.344 40.75 15.602 1 54.06 337 LYS A N 1
ATOM 2703 C CA . LYS A 1 337 ? 39.688 40.469 15.102 1 54.06 337 LYS A CA 1
ATOM 2704 C C . LYS A 1 337 ? 39.625 39.844 13.711 1 54.06 337 LYS A C 1
ATOM 2706 O O . LYS A 1 337 ? 38.688 39.094 13.398 1 54.06 337 LYS A O 1
ATOM 2711 N N . ASP A 1 338 ? 40.406 40.188 12.625 1 62.34 338 ASP A N 1
ATOM 2712 C CA . ASP A 1 338 ? 40.5 40.062 11.172 1 62.34 338 ASP A CA 1
ATOM 2713 C C . ASP A 1 338 ? 40.562 38.594 10.758 1 62.34 338 ASP A C 1
ATOM 2715 O O . ASP A 1 338 ? 39.812 38.156 9.867 1 62.34 338 ASP A O 1
ATOM 2719 N N . THR A 1 339 ? 41.625 37.719 11.078 1 72.38 339 THR A N 1
ATOM 2720 C CA . THR A 1 339 ? 41.875 36.406 10.516 1 72.38 339 THR A CA 1
ATOM 2721 C C . THR A 1 339 ? 41.844 35.344 11.609 1 72.38 339 THR A C 1
ATOM 2723 O O . THR A 1 339 ? 42.5 35.5 12.648 1 72.38 339 THR A O 1
ATOM 2726 N N . TRP A 1 340 ? 40.906 34.219 11.562 1 85.69 340 TRP A N 1
ATOM 2727 C CA . TRP A 1 340 ? 40.812 33.125 12.5 1 85.69 340 TRP A CA 1
ATOM 2728 C C . TRP A 1 340 ? 42.125 32.312 12.531 1 85.69 340 TRP A C 1
ATOM 2730 O O . TRP A 1 340 ? 42.812 32.188 11.508 1 85.69 340 TRP A O 1
ATOM 2740 N N . SER A 1 341 ? 42.562 31.875 13.672 1 88.69 341 SER A N 1
ATOM 2741 C CA . SER A 1 341 ? 43.75 31.016 13.812 1 88.69 341 SER A CA 1
ATOM 2742 C C . SER A 1 341 ? 43.438 29.594 13.32 1 88.69 341 SER A C 1
ATOM 2744 O O . SER A 1 341 ? 42.281 29.219 13.188 1 88.69 341 SER A O 1
ATOM 2746 N N . PHE A 1 342 ? 44.469 28.828 13.008 1 91.94 342 PHE A N 1
ATOM 2747 C CA . PHE A 1 342 ? 44.344 27.438 12.594 1 91.94 342 PHE A CA 1
ATOM 2748 C C . PHE A 1 342 ? 43.625 26.609 13.664 1 91.94 342 PHE A C 1
ATOM 2750 O O . PHE A 1 342 ? 42.844 25.719 13.352 1 91.94 342 PHE A O 1
ATOM 2757 N N . GLY A 1 343 ? 43.875 26.875 14.891 1 91.81 343 GLY A N 1
ATOM 2758 C CA . GLY A 1 343 ? 43.25 26.188 16 1 91.81 343 GLY A CA 1
ATOM 2759 C C . GLY A 1 343 ? 41.75 26.391 16.047 1 91.81 343 GLY A C 1
ATOM 2760 O O . GLY A 1 343 ? 41 25.469 16.375 1 91.81 343 GLY A O 1
ATOM 2761 N N . GLN A 1 344 ? 41.344 27.578 15.758 1 91.94 344 GLN A N 1
ATOM 2762 C CA . GLN A 1 344 ? 39.938 27.875 15.75 1 91.94 344 GLN A CA 1
ATOM 2763 C C . GLN A 1 344 ? 39.219 27.125 14.625 1 91.94 344 GLN A C 1
ATOM 2765 O O . GLN A 1 344 ? 38.125 26.594 14.836 1 91.94 344 GLN A O 1
ATOM 2770 N N . TYR A 1 345 ? 39.812 27.156 13.438 1 94.5 345 TYR A N 1
ATOM 2771 C CA . TYR A 1 345 ? 39.25 26.391 12.328 1 94.5 345 TYR A CA 1
ATOM 2772 C C . TYR A 1 345 ? 39.188 24.906 12.656 1 94.5 345 TYR A C 1
ATOM 2774 O O . TYR A 1 345 ? 38.188 24.234 12.352 1 94.5 345 TYR A O 1
ATOM 2782 N N . ALA A 1 346 ? 40.219 24.391 13.273 1 96 346 ALA A N 1
ATOM 2783 C CA . ALA A 1 346 ? 40.281 22.969 13.625 1 96 346 ALA A CA 1
ATOM 2784 C C . ALA A 1 346 ? 39.188 22.594 14.625 1 96 346 ALA A C 1
ATOM 2786 O O . ALA A 1 346 ? 38.594 21.531 14.516 1 96 346 ALA A O 1
ATOM 2787 N N . LEU A 1 347 ? 39 23.438 15.547 1 94.5 347 LEU A N 1
ATOM 2788 C CA . LEU A 1 347 ? 37.969 23.172 16.547 1 94.5 347 LEU A CA 1
ATOM 2789 C C . LEU A 1 347 ? 36.594 23.172 15.93 1 94.5 347 LEU A C 1
ATOM 2791 O O . LEU A 1 347 ? 35.781 22.312 16.25 1 94.5 347 LEU A O 1
ATOM 2795 N N . LEU A 1 348 ? 36.375 24.141 15.109 1 94 348 LEU A N 1
ATOM 2796 C CA . LEU A 1 348 ? 35.062 24.203 14.438 1 94 348 LEU A CA 1
ATOM 2797 C C . LEU A 1 348 ? 34.875 23.016 13.523 1 94 348 LEU A C 1
ATOM 2799 O O . LEU A 1 348 ? 33.75 22.484 13.414 1 94 348 LEU A O 1
ATOM 2803 N N . PHE A 1 349 ? 35.938 22.641 12.828 1 96.88 349 PHE A N 1
ATOM 2804 C CA . PHE A 1 349 ? 35.875 21.484 11.953 1 96.88 349 PHE A CA 1
ATOM 2805 C C . PHE A 1 349 ? 35.469 20.234 12.727 1 96.88 349 PHE A C 1
ATOM 2807 O O . PHE A 1 349 ? 34.594 19.5 12.289 1 96.88 349 PHE A O 1
ATOM 2814 N N . VAL A 1 350 ? 36.062 20.016 13.828 1 96.94 350 VAL A N 1
ATOM 2815 C CA . VAL A 1 350 ? 35.781 18.844 14.656 1 96.94 350 VAL A CA 1
ATOM 2816 C C . VAL A 1 350 ? 34.344 18.906 15.203 1 96.94 350 VAL A C 1
ATOM 2818 O O . VAL A 1 350 ? 33.625 17.922 15.188 1 96.94 350 VAL A O 1
ATOM 2821 N N . LYS A 1 351 ? 33.969 20.031 15.633 1 94.88 351 LYS A N 1
ATOM 2822 C CA . LYS A 1 351 ? 32.625 20.219 16.219 1 94.88 351 LYS A CA 1
ATOM 2823 C C . LYS A 1 351 ? 31.547 19.938 15.18 1 94.88 351 LYS A C 1
ATOM 2825 O O . LYS A 1 351 ? 30.609 19.188 15.461 1 94.88 351 LYS A O 1
ATOM 2830 N N . PHE A 1 352 ? 31.719 20.484 13.969 1 95.75 352 PHE A N 1
ATOM 2831 C CA . PHE A 1 352 ? 30.734 20.281 12.906 1 95.75 352 PHE A CA 1
ATOM 2832 C C . PHE A 1 352 ? 30.609 18.797 12.57 1 95.75 352 PHE A C 1
ATOM 2834 O O . PHE A 1 352 ? 29.5 18.281 12.43 1 95.75 352 PHE A O 1
ATOM 2841 N N . ASN A 1 353 ? 31.719 18.188 12.484 1 97 353 ASN A N 1
ATOM 2842 C CA . ASN A 1 353 ? 31.734 16.797 12.047 1 97 353 ASN A CA 1
ATOM 2843 C C . ASN A 1 353 ? 31.234 15.859 13.148 1 97 353 ASN A C 1
ATOM 2845 O O . ASN A 1 353 ? 30.516 14.891 12.875 1 97 353 ASN A O 1
ATOM 2849 N N . ILE A 1 354 ? 31.547 16.109 14.359 1 96.56 354 ILE A N 1
ATOM 2850 C CA . ILE A 1 354 ? 31.141 15.25 15.453 1 96.56 354 ILE A CA 1
ATOM 2851 C C . ILE A 1 354 ? 29.625 15.352 15.656 1 96.56 354 ILE A C 1
ATOM 2853 O O . ILE A 1 354 ? 28.953 14.336 15.844 1 96.56 354 ILE A O 1
ATOM 2857 N N . PHE A 1 355 ? 29.109 16.547 15.633 1 95.62 355 PHE A N 1
ATOM 2858 C CA . PHE A 1 355 ? 27.688 16.734 15.805 1 95.62 355 PHE A CA 1
ATOM 2859 C C . PHE A 1 355 ? 26.906 16.078 14.68 1 95.62 355 PHE A C 1
ATOM 2861 O O . PHE A 1 355 ? 25.906 15.398 14.922 1 95.62 355 PHE A O 1
ATOM 2868 N N . ARG A 1 356 ? 27.359 16.25 13.523 1 96.5 356 ARG A N 1
ATOM 2869 C CA . ARG A 1 356 ? 26.703 15.625 12.383 1 96.5 356 ARG A CA 1
ATOM 2870 C C . ARG A 1 356 ? 26.797 14.109 12.461 1 96.5 356 ARG A C 1
ATOM 2872 O O . ARG A 1 356 ? 25.812 13.406 12.18 1 96.5 356 ARG A O 1
ATOM 2879 N N . TYR A 1 357 ? 28 13.625 12.789 1 97.56 357 TYR A N 1
ATOM 2880 C CA . TYR A 1 357 ? 28.203 12.18 12.891 1 97.56 357 TYR A CA 1
ATOM 2881 C C . TYR A 1 357 ? 27.219 11.555 13.875 1 97.56 357 TYR A C 1
ATOM 2883 O O . TYR A 1 357 ? 26.594 10.539 13.57 1 97.56 357 TYR A O 1
ATOM 2891 N N . ILE A 1 358 ? 27.047 12.156 15 1 97.44 358 ILE A N 1
ATOM 2892 C CA . ILE A 1 358 ? 26.172 11.602 16.016 1 97.44 358 ILE A CA 1
ATOM 2893 C C . ILE A 1 358 ? 24.719 11.688 15.539 1 97.44 358 ILE A C 1
ATOM 2895 O O . ILE A 1 358 ? 23.953 10.727 15.664 1 97.44 358 ILE A O 1
ATOM 2899 N N . ARG A 1 359 ? 24.375 12.766 14.953 1 95.62 359 ARG A N 1
ATOM 2900 C CA . ARG A 1 359 ? 23 13 14.508 1 95.62 359 ARG A CA 1
ATOM 2901 C C . ARG A 1 359 ? 22.594 12 13.43 1 95.62 359 ARG A C 1
ATOM 2903 O O . ARG A 1 359 ? 21.469 11.492 13.438 1 95.62 359 ARG A O 1
ATOM 2910 N N . LEU A 1 360 ? 23.469 11.625 12.57 1 96.88 360 LEU A N 1
ATOM 2911 C CA . LEU A 1 360 ? 23.188 10.727 11.453 1 96.88 360 LEU A CA 1
ATOM 2912 C C . LEU A 1 360 ? 23.359 9.273 11.867 1 96.88 360 LEU A C 1
ATOM 2914 O O . LEU A 1 360 ? 22.547 8.414 11.477 1 96.88 360 LEU A O 1
ATOM 2918 N N . THR A 1 361 ? 24.344 9.008 12.672 1 98.06 361 THR A N 1
ATOM 2919 C CA . THR A 1 361 ? 24.797 7.633 12.875 1 98.06 361 THR A CA 1
ATOM 2920 C C . THR A 1 361 ? 23.922 6.914 13.898 1 98.06 361 THR A C 1
ATOM 2922 O O . THR A 1 361 ? 23.688 5.711 13.789 1 98.06 361 THR A O 1
ATOM 2925 N N . VAL A 1 362 ? 23.484 7.605 14.883 1 97.75 362 VAL A N 1
ATOM 2926 C CA . VAL A 1 362 ? 22.766 6.938 15.953 1 97.75 362 VAL A CA 1
ATOM 2927 C C . VAL A 1 362 ? 21.516 6.262 15.398 1 97.75 362 VAL A C 1
ATOM 2929 O O . VAL A 1 362 ? 21.328 5.055 15.57 1 97.75 362 VAL A O 1
ATOM 2932 N N . PRO A 1 363 ? 20.625 6.988 14.672 1 97.94 363 PRO A N 1
ATOM 2933 C CA . PRO A 1 363 ? 19.5 6.285 14.07 1 97.94 363 PRO A CA 1
ATOM 2934 C C . PRO A 1 363 ? 19.922 5.266 13.016 1 97.94 363 PRO A C 1
ATOM 2936 O O . PRO A 1 363 ? 19.312 4.199 12.898 1 97.94 363 PRO A O 1
ATOM 2939 N N . TYR A 1 364 ? 20.953 5.586 12.289 1 98.44 364 TYR A N 1
ATOM 2940 C CA . TYR A 1 364 ? 21.5 4.699 11.266 1 98.44 364 TYR A CA 1
ATOM 2941 C C . TYR A 1 364 ? 21.969 3.385 11.875 1 98.44 364 TYR A C 1
ATOM 2943 O O . TYR A 1 364 ? 21.672 2.307 11.352 1 98.44 364 TYR A O 1
ATOM 2951 N N . ALA A 1 365 ? 22.641 3.494 12.984 1 98.38 365 ALA A N 1
ATOM 2952 C CA . ALA A 1 365 ? 23.141 2.322 13.695 1 98.38 365 ALA A CA 1
ATOM 2953 C C . ALA A 1 365 ? 22 1.466 14.227 1 98.38 365 ALA A C 1
ATOM 2955 O O . ALA A 1 365 ? 22.078 0.236 14.242 1 98.38 365 ALA A O 1
ATOM 2956 N N . PHE A 1 366 ? 20.984 2.109 14.688 1 98.31 366 PHE A N 1
ATOM 2957 C CA . PHE A 1 366 ? 19.828 1.379 15.18 1 98.31 366 PHE A CA 1
ATOM 2958 C C . PHE A 1 366 ? 19.203 0.542 14.07 1 98.31 366 PHE A C 1
ATOM 2960 O O . PHE A 1 366 ? 18.875 -0.628 14.281 1 98.31 366 PHE A O 1
ATOM 2967 N N . VAL A 1 367 ? 19.031 1.109 12.898 1 98.25 367 VAL A N 1
ATOM 2968 C CA . VAL A 1 367 ? 18.422 0.402 11.781 1 98.25 367 VAL A CA 1
ATOM 2969 C C . VAL A 1 367 ? 19.375 -0.689 11.281 1 98.25 367 VAL A C 1
ATOM 2971 O O . VAL A 1 367 ? 18.922 -1.76 10.859 1 98.25 367 VAL A O 1
ATOM 2974 N N . LEU A 1 368 ? 20.672 -0.38 11.328 1 98.19 368 LEU A N 1
ATOM 2975 C CA . LEU A 1 368 ? 21.656 -1.394 10.992 1 98.19 368 LEU A CA 1
ATOM 2976 C C . LEU A 1 368 ? 21.547 -2.6 11.922 1 98.19 368 LEU A C 1
ATOM 2978 O O . LEU A 1 368 ? 21.562 -3.744 11.461 1 98.19 368 LEU A O 1
ATOM 2982 N N . LEU A 1 369 ? 21.406 -2.328 13.188 1 98 369 LEU A N 1
ATOM 2983 C CA . LEU A 1 369 ? 21.203 -3.391 14.164 1 98 369 LEU A CA 1
ATOM 2984 C C . LEU A 1 369 ? 19.906 -4.152 13.875 1 98 369 LEU A C 1
ATOM 2986 O O . LEU A 1 369 ? 19.891 -5.387 13.922 1 98 369 LEU A O 1
ATOM 2990 N N . MET A 1 370 ? 18.891 -3.451 13.594 1 97.81 370 MET A N 1
ATOM 2991 C CA . MET A 1 370 ? 17.594 -4.055 13.266 1 97.81 370 MET A CA 1
ATOM 2992 C C . MET A 1 370 ? 17.703 -4.941 12.031 1 97.81 370 MET A C 1
ATOM 2994 O O . MET A 1 370 ? 17.078 -6 11.969 1 97.81 370 MET A O 1
ATOM 2998 N N . SER A 1 371 ? 18.516 -4.562 11.078 1 97.69 371 SER A N 1
ATOM 2999 C CA . SER A 1 371 ? 18.641 -5.262 9.805 1 97.69 371 SER A CA 1
ATOM 3000 C C . SER A 1 371 ? 19.297 -6.621 9.977 1 97.69 371 SER A C 1
ATOM 3002 O O . SER A 1 371 ? 19.125 -7.512 9.141 1 97.69 371 SER A O 1
ATOM 3004 N N . GLY A 1 372 ? 20.031 -6.805 11.078 1 97.44 372 GLY A N 1
ATOM 3005 C CA . GLY A 1 372 ? 20.719 -8.062 11.312 1 97.44 372 GLY A CA 1
ATOM 3006 C C . GLY A 1 372 ? 19.969 -9 12.227 1 97.44 372 GLY A C 1
ATOM 3007 O O . GLY A 1 372 ? 20.422 -10.109 12.516 1 97.44 372 GLY A O 1
ATOM 3008 N N . VAL A 1 373 ? 18.734 -8.641 12.656 1 97.12 373 VAL A N 1
ATOM 3009 C CA . VAL A 1 373 ? 17.969 -9.414 13.633 1 97.12 373 VAL A CA 1
ATOM 3010 C C . VAL A 1 373 ? 17.312 -10.609 12.953 1 97.12 373 VAL A C 1
ATOM 3012 O O . VAL A 1 373 ? 16.703 -10.461 11.891 1 97.12 373 VAL A O 1
ATOM 3015 N N . TYR A 1 374 ? 17.547 -11.805 13.523 1 95.06 374 TYR A N 1
ATOM 3016 C CA . TYR A 1 374 ? 16.797 -12.977 13.094 1 95.06 374 TYR A CA 1
ATOM 3017 C C . TYR A 1 374 ? 15.445 -13.047 13.781 1 95.06 374 TYR A C 1
ATOM 3019 O O . TYR A 1 374 ? 15.328 -12.734 14.969 1 95.06 374 TYR A O 1
ATOM 3027 N N . PHE A 1 375 ? 14.352 -13.344 13.016 1 92.19 375 PHE A N 1
ATOM 3028 C CA . PHE A 1 375 ? 13.016 -13.438 13.594 1 92.19 375 PHE A CA 1
ATOM 3029 C C . PHE A 1 375 ? 12.188 -14.484 12.867 1 92.19 375 PHE A C 1
ATOM 3031 O O . PHE A 1 375 ? 12.5 -14.852 11.734 1 92.19 375 PHE A O 1
ATOM 3038 N N . GLU A 1 376 ? 11.219 -14.961 13.539 1 88.44 376 GLU A N 1
ATOM 3039 C CA . GLU A 1 376 ? 10.297 -15.891 12.906 1 88.44 376 GLU A CA 1
ATOM 3040 C C . GLU A 1 376 ? 9.516 -15.211 11.781 1 88.44 376 GLU A C 1
ATOM 3042 O O . GLU A 1 376 ? 9 -14.102 11.961 1 88.44 376 GLU A O 1
ATOM 3047 N N . ASN A 1 377 ? 9.531 -15.883 10.68 1 84.88 377 ASN A N 1
ATOM 3048 C CA . ASN A 1 377 ? 8.906 -15.32 9.492 1 84.88 377 ASN A CA 1
ATOM 3049 C C . ASN A 1 377 ? 8.164 -16.391 8.688 1 84.88 377 ASN A C 1
ATOM 3051 O O . ASN A 1 377 ? 8.195 -17.562 9.031 1 84.88 377 ASN A O 1
ATOM 3055 N N . ALA A 1 378 ? 7.539 -15.922 7.66 1 83.38 378 ALA A N 1
ATOM 3056 C CA . ALA A 1 378 ? 6.715 -16.812 6.855 1 83.38 378 ALA A CA 1
ATOM 3057 C C . ALA A 1 378 ? 7.578 -17.672 5.938 1 83.38 378 ALA A C 1
ATOM 3059 O O . ALA A 1 378 ? 7.105 -18.672 5.383 1 83.38 378 ALA A O 1
ATOM 3060 N N . GLY A 1 379 ? 8.82 -17.312 5.809 1 91.44 379 GLY A N 1
ATOM 3061 C CA . GLY A 1 379 ? 9.695 -18.047 4.902 1 91.44 379 GLY A CA 1
ATOM 3062 C C . GLY A 1 379 ? 9.336 -17.859 3.441 1 91.44 379 GLY A C 1
ATOM 3063 O O . GLY A 1 379 ? 8.836 -16.797 3.051 1 91.44 379 GLY A O 1
ATOM 3064 N N . GLY A 1 380 ? 9.711 -18.922 2.637 1 93.75 380 GLY A N 1
ATOM 3065 C CA . GLY A 1 380 ? 9.539 -18.875 1.193 1 93.75 380 GLY A CA 1
ATOM 3066 C C . GLY A 1 380 ? 10.812 -19.188 0.433 1 93.75 380 GLY A C 1
ATOM 3067 O O . GLY A 1 380 ? 11.906 -19.125 0.994 1 93.75 380 GLY A O 1
ATOM 3068 N N . PRO A 1 381 ? 10.609 -19.531 -0.812 1 96.56 381 PRO A N 1
ATOM 3069 C CA . PRO A 1 381 ? 11.781 -19.922 -1.594 1 96.56 381 PRO A CA 1
ATOM 3070 C C . PRO A 1 381 ? 12.844 -18.828 -1.656 1 96.56 381 PRO A C 1
ATOM 3072 O O . PRO A 1 381 ? 14.047 -19.125 -1.679 1 96.56 381 PRO A O 1
ATOM 3075 N N . LEU A 1 382 ? 12.445 -17.562 -1.615 1 97.25 382 LEU A N 1
ATOM 3076 C CA . LEU A 1 382 ? 13.375 -16.469 -1.873 1 97.25 382 LEU A CA 1
ATOM 3077 C C . LEU A 1 382 ? 13.672 -15.688 -0.594 1 97.25 382 LEU A C 1
ATOM 3079 O O . LEU A 1 382 ? 14.406 -14.695 -0.619 1 97.25 382 LEU A O 1
ATOM 3083 N N . TRP A 1 383 ? 13.117 -16.094 0.549 1 96.5 383 TRP A N 1
ATOM 3084 C CA . TRP A 1 383 ? 13.297 -15.359 1.793 1 96.5 383 TRP A CA 1
ATOM 3085 C C . TRP A 1 383 ? 14.781 -15.188 2.111 1 96.5 383 TRP A C 1
ATOM 3087 O O . TRP A 1 383 ? 15.242 -14.07 2.346 1 96.5 383 TRP A O 1
ATOM 3097 N N . ARG A 1 384 ? 15.477 -16.281 2.113 1 96.81 384 ARG A N 1
ATOM 3098 C CA . ARG A 1 384 ? 16.891 -16.25 2.486 1 96.81 384 ARG A CA 1
ATOM 3099 C C . ARG A 1 384 ? 17.719 -15.547 1.416 1 96.81 384 ARG A C 1
ATOM 3101 O O . ARG A 1 384 ? 18.641 -14.805 1.731 1 96.81 384 ARG A O 1
ATOM 3108 N N . HIS A 1 385 ? 17.359 -15.766 0.121 1 97.5 385 HIS A N 1
ATOM 3109 C CA . HIS A 1 385 ? 18.078 -15.156 -0.999 1 97.5 385 HIS A CA 1
ATOM 3110 C C . HIS A 1 385 ? 18 -13.633 -0.928 1 97.5 385 HIS A C 1
ATOM 3112 O O . HIS A 1 385 ? 18.969 -12.945 -1.302 1 97.5 385 HIS A O 1
ATOM 3118 N N . ILE A 1 386 ? 16.922 -13.102 -0.458 1 97.25 386 ILE A N 1
ATOM 3119 C CA . ILE A 1 386 ? 16.688 -11.656 -0.508 1 97.25 386 ILE A CA 1
ATOM 3120 C C . ILE A 1 386 ? 16.922 -11.047 0.87 1 97.25 386 ILE A C 1
ATOM 3122 O O . ILE A 1 386 ? 17.797 -10.195 1.031 1 97.25 386 ILE A O 1
ATOM 3126 N N . PHE A 1 387 ? 16.203 -11.555 1.869 1 97.12 387 PHE A N 1
ATOM 3127 C CA . PHE A 1 387 ? 16.219 -10.891 3.166 1 97.12 387 PHE A CA 1
ATOM 3128 C C . PHE A 1 387 ? 17.391 -11.359 4.012 1 97.12 387 PHE A C 1
ATOM 3130 O O . PHE A 1 387 ? 18.094 -10.547 4.617 1 97.12 387 PHE A O 1
ATOM 3137 N N . GLU A 1 388 ? 17.578 -12.68 4.148 1 96.69 388 GLU A N 1
ATOM 3138 C CA . GLU A 1 388 ? 18.656 -13.18 4.992 1 96.69 388 GLU A CA 1
ATOM 3139 C C . GLU A 1 388 ? 20.016 -12.734 4.457 1 96.69 388 GLU A C 1
ATOM 3141 O O . GLU A 1 388 ? 20.938 -12.484 5.234 1 96.69 388 GLU A O 1
ATOM 3146 N N . ARG A 1 389 ? 20.141 -12.703 3.143 1 96.44 389 ARG A N 1
ATOM 3147 C CA . ARG A 1 389 ? 21.375 -12.18 2.564 1 96.44 389 ARG A CA 1
ATOM 3148 C C . ARG A 1 389 ? 21.719 -10.812 3.146 1 96.44 389 ARG A C 1
ATOM 3150 O O . ARG A 1 389 ? 22.875 -10.547 3.482 1 96.44 389 ARG A O 1
ATOM 3157 N N . GLU A 1 390 ? 20.75 -9.93 3.232 1 95.75 390 GLU A N 1
ATOM 3158 C CA . GLU A 1 390 ? 20.922 -8.609 3.816 1 95.75 390 GLU A CA 1
ATOM 3159 C C . GLU A 1 390 ? 21.297 -8.703 5.293 1 95.75 390 GLU A C 1
ATOM 3161 O O . GLU A 1 390 ? 22.172 -7.961 5.766 1 95.75 390 GLU A O 1
ATOM 3166 N N . GLN A 1 391 ? 20.641 -9.617 6.02 1 96.88 391 GLN A N 1
ATOM 3167 C CA . GLN A 1 391 ? 20.953 -9.82 7.43 1 96.88 391 GLN A CA 1
ATOM 3168 C C . GLN A 1 391 ? 22.406 -10.234 7.617 1 96.88 391 GLN A C 1
ATOM 3170 O O . GLN A 1 391 ? 23.109 -9.68 8.461 1 96.88 391 GLN A O 1
ATOM 3175 N N . LEU A 1 392 ? 22.844 -11.172 6.793 1 97.69 392 LEU A N 1
ATOM 3176 C CA . LEU A 1 392 ? 24.203 -11.688 6.898 1 97.69 392 LEU A CA 1
ATOM 3177 C C . LEU A 1 392 ? 25.219 -10.617 6.52 1 97.69 392 LEU A C 1
ATOM 3179 O O . LEU A 1 392 ? 26.266 -10.477 7.176 1 97.69 392 LEU A O 1
ATOM 3183 N N . ALA A 1 393 ? 24.938 -9.867 5.477 1 97.88 393 ALA A N 1
ATOM 3184 C CA . ALA A 1 393 ? 25.828 -8.789 5.062 1 97.88 393 ALA A CA 1
ATOM 3185 C C . ALA A 1 393 ? 25.969 -7.742 6.164 1 97.88 393 ALA A C 1
ATOM 3187 O O . ALA A 1 393 ? 27.062 -7.246 6.422 1 97.88 393 ALA A O 1
ATOM 3188 N N . CYS A 1 394 ? 24.906 -7.395 6.812 1 97.94 394 CYS A N 1
ATOM 3189 C CA . CYS A 1 394 ? 24.938 -6.387 7.867 1 97.94 394 CYS A CA 1
ATOM 3190 C C . CYS A 1 394 ? 25.656 -6.906 9.102 1 97.94 394 CYS A C 1
ATOM 3192 O O . CYS A 1 394 ? 26.391 -6.164 9.758 1 97.94 394 CYS A O 1
ATOM 3194 N N . ARG A 1 395 ? 25.438 -8.172 9.445 1 97.25 395 ARG A N 1
ATOM 3195 C CA . ARG A 1 395 ? 26.125 -8.773 10.594 1 97.25 395 ARG A CA 1
ATOM 3196 C C . ARG A 1 395 ? 27.625 -8.82 10.367 1 97.25 395 ARG A C 1
ATOM 3198 O O . ARG A 1 395 ? 28.406 -8.617 11.297 1 97.25 395 ARG A O 1
ATOM 3205 N N . ARG A 1 396 ? 28.031 -9 9.148 1 96.94 396 ARG A N 1
ATOM 3206 C CA . ARG A 1 396 ? 29.438 -9.156 8.82 1 96.94 396 ARG A CA 1
ATOM 3207 C C . ARG A 1 396 ? 30.109 -7.801 8.625 1 96.94 396 ARG A C 1
ATOM 3209 O O . ARG A 1 396 ? 31.266 -7.613 8.992 1 96.94 396 ARG A O 1
ATOM 3216 N N . ASN A 1 397 ? 29.391 -6.824 8.023 1 97.69 397 ASN A N 1
ATOM 3217 C CA . ASN A 1 397 ? 30.062 -5.621 7.531 1 97.69 397 ASN A CA 1
ATOM 3218 C C . ASN A 1 397 ? 29.469 -4.359 8.156 1 97.69 397 ASN A C 1
ATOM 3220 O O . ASN A 1 397 ? 29.641 -3.262 7.625 1 97.69 397 ASN A O 1
ATOM 3224 N N . TRP A 1 398 ? 28.781 -4.438 9.281 1 97.44 398 TRP A N 1
ATOM 3225 C CA . TRP A 1 398 ? 28.125 -3.303 9.93 1 97.44 398 TRP A CA 1
ATOM 3226 C C . TRP A 1 398 ? 29.125 -2.176 10.18 1 97.44 398 TRP A C 1
ATOM 3228 O O . TRP A 1 398 ? 28.781 -0.997 10.102 1 97.44 398 TRP A O 1
ATOM 3238 N N . TRP A 1 399 ? 30.406 -2.48 10.453 1 97.62 399 TRP A N 1
ATOM 3239 C CA . TRP A 1 399 ? 31.438 -1.514 10.844 1 97.62 399 TRP A CA 1
ATOM 3240 C C . TRP A 1 399 ? 31.781 -0.592 9.688 1 97.62 399 TRP A C 1
ATOM 3242 O O . TRP A 1 399 ? 32.156 0.567 9.891 1 97.62 399 TRP A O 1
ATOM 3252 N N . THR A 1 400 ? 31.703 -1.068 8.438 1 98.31 400 THR A N 1
ATOM 3253 C CA . THR A 1 400 ? 32 -0.226 7.281 1 98.31 400 THR A CA 1
ATOM 3254 C C . THR A 1 400 ? 30.984 0.911 7.18 1 98.31 400 THR A C 1
ATOM 3256 O O . THR A 1 400 ? 31.328 2.023 6.773 1 98.31 400 THR A O 1
ATOM 3259 N N . ASN A 1 401 ? 29.719 0.62 7.508 1 98.38 401 ASN A N 1
ATOM 3260 C CA . ASN A 1 401 ? 28.672 1.63 7.473 1 98.38 401 ASN A CA 1
ATOM 3261 C C . ASN A 1 401 ? 28.875 2.686 8.555 1 98.38 401 ASN A C 1
ATOM 3263 O O . ASN A 1 401 ? 28.688 3.879 8.305 1 98.38 401 ASN A O 1
ATOM 3267 N N . LEU A 1 402 ? 29.25 2.273 9.742 1 98.06 402 LEU A N 1
ATOM 3268 C CA . LEU A 1 402 ? 29.422 3.201 10.852 1 98.06 402 LEU A CA 1
ATOM 3269 C C . LEU A 1 402 ? 30.594 4.137 10.602 1 98.06 402 LEU A C 1
ATOM 3271 O O . LEU A 1 402 ? 30.594 5.281 11.062 1 98.06 402 LEU A O 1
ATOM 3275 N N . LEU A 1 403 ? 31.531 3.639 9.805 1 98 403 LEU A N 1
ATOM 3276 C CA . LEU A 1 403 ? 32.688 4.449 9.492 1 98 403 LEU A CA 1
ATOM 3277 C C . LEU A 1 403 ? 32.5 5.211 8.188 1 98 403 LEU A C 1
ATOM 3279 O O . LEU A 1 403 ? 33.344 6 7.785 1 98 403 LEU A O 1
ATOM 3283 N N . TYR A 1 404 ? 31.422 5 7.527 1 98.12 404 TYR A N 1
ATOM 3284 C CA . TYR A 1 404 ? 31.078 5.641 6.262 1 98.12 404 TYR A CA 1
ATOM 3285 C C . TYR A 1 404 ? 32.125 5.355 5.195 1 98.12 404 TYR A C 1
ATOM 3287 O O . TYR A 1 404 ? 32.531 6.258 4.457 1 98.12 404 TYR A O 1
ATOM 3295 N N . ILE A 1 405 ? 32.625 4.086 5.129 1 97.94 405 ILE A N 1
ATOM 3296 C CA . ILE A 1 405 ? 33.594 3.682 4.113 1 97.94 405 ILE A CA 1
ATOM 3297 C C . ILE A 1 405 ? 33.031 2.52 3.299 1 97.94 405 ILE A C 1
ATOM 3299 O O . ILE A 1 405 ? 33.781 1.772 2.668 1 97.94 405 ILE A O 1
ATOM 3303 N N . ASN A 1 406 ? 31.688 2.291 3.352 1 97.38 406 ASN A N 1
ATOM 3304 C CA . ASN A 1 406 ? 31.016 1.173 2.707 1 97.38 406 ASN A CA 1
ATOM 3305 C C . ASN A 1 406 ? 31 1.325 1.188 1 97.38 406 ASN A C 1
ATOM 3307 O O . ASN A 1 406 ? 30.562 0.42 0.473 1 97.38 406 ASN A O 1
ATOM 3311 N N . ASN A 1 407 ? 31.484 2.469 0.626 1 97 407 ASN A N 1
ATOM 3312 C CA . ASN A 1 407 ? 31.594 2.629 -0.82 1 97 407 ASN A CA 1
ATOM 3313 C C . ASN A 1 407 ? 32.938 2.15 -1.332 1 97 407 ASN A C 1
ATOM 3315 O O . ASN A 1 407 ? 33.156 2.027 -2.541 1 97 407 ASN A O 1
ATOM 3319 N N . PHE A 1 408 ? 33.844 1.771 -0.336 1 95.56 408 PHE A N 1
ATOM 3320 C CA . PHE A 1 408 ? 35.219 1.39 -0.696 1 95.56 408 PHE A CA 1
ATOM 3321 C C . PHE A 1 408 ? 35.531 -0.012 -0.193 1 95.56 408 PHE A C 1
ATOM 3323 O O . PHE A 1 408 ? 36.375 -0.702 -0.761 1 95.56 408 PHE A O 1
ATOM 3330 N N . VAL A 1 409 ? 34.906 -0.302 0.801 1 96.38 409 VAL A N 1
ATOM 3331 C CA . VAL A 1 409 ? 35.25 -1.544 1.487 1 96.38 409 VAL A CA 1
ATOM 3332 C C . VAL A 1 409 ? 34.094 -2.523 1.395 1 96.38 409 VAL A C 1
ATOM 3334 O O . VAL A 1 409 ? 32.938 -2.172 1.713 1 96.38 409 VAL A O 1
ATOM 3337 N N . ARG A 1 410 ? 34.406 -3.797 0.989 1 95.56 410 ARG A N 1
ATOM 3338 C CA . ARG A 1 410 ? 33.406 -4.871 0.908 1 95.56 410 ARG A CA 1
ATOM 3339 C C . ARG A 1 410 ? 32.188 -4.445 0.087 1 95.56 410 ARG A C 1
ATOM 3341 O O . ARG A 1 410 ? 31.062 -4.594 0.532 1 95.56 410 ARG A O 1
ATOM 3348 N N . THR A 1 411 ? 32.438 -3.961 -1.075 1 96.12 411 THR A N 1
ATOM 3349 C CA . THR A 1 411 ? 31.438 -3.314 -1.894 1 96.12 411 THR A CA 1
ATOM 3350 C C . THR A 1 411 ? 30.516 -4.352 -2.531 1 96.12 411 THR A C 1
ATOM 3352 O O . THR A 1 411 ? 29.438 -4.016 -3.027 1 96.12 411 THR A O 1
ATOM 3355 N N . ASP A 1 412 ? 30.812 -5.637 -2.494 1 96.06 412 ASP A N 1
ATOM 3356 C CA . ASP A 1 412 ? 29.953 -6.684 -3.033 1 96.06 412 ASP A CA 1
ATOM 3357 C C . ASP A 1 412 ? 29.062 -7.27 -1.946 1 96.06 412 ASP A C 1
ATOM 3359 O O . ASP A 1 412 ? 28.141 -8.039 -2.238 1 96.06 412 ASP A O 1
ATOM 3363 N N . GLU A 1 413 ? 29.359 -6.953 -0.705 1 96 413 GLU A N 1
ATOM 3364 C CA . GLU A 1 413 ? 28.562 -7.387 0.438 1 96 413 GLU A CA 1
ATOM 3365 C C . GLU A 1 413 ? 28.094 -6.195 1.269 1 96 413 GLU A C 1
ATOM 3367 O O . GLU A 1 413 ? 28.281 -6.176 2.488 1 96 413 GLU A O 1
ATOM 3372 N N . ARG A 1 414 ? 27.5 -5.309 0.598 1 95.38 414 ARG A N 1
ATOM 3373 C CA . ARG A 1 414 ? 27.094 -4.082 1.275 1 95.38 414 ARG A CA 1
ATOM 3374 C C . ARG A 1 414 ? 25.922 -4.344 2.219 1 95.38 414 ARG A C 1
ATOM 3376 O O . ARG A 1 414 ? 25.031 -5.129 1.903 1 95.38 414 ARG A O 1
ATOM 3383 N N . CYS A 1 415 ? 26.047 -3.76 3.383 1 96.56 415 CYS A N 1
ATOM 3384 C CA . CYS A 1 415 ? 24.922 -3.668 4.301 1 96.56 415 CYS A CA 1
ATOM 3385 C C . CYS A 1 415 ? 24.109 -2.402 4.047 1 96.56 415 CYS A C 1
ATOM 3387 O O . CYS A 1 415 ? 24.656 -1.298 4.055 1 96.56 415 CYS A O 1
ATOM 3389 N N . LEU A 1 416 ? 22.781 -2.57 3.859 1 96.94 416 LEU A N 1
ATOM 3390 C CA . LEU A 1 416 ? 21.938 -1.418 3.557 1 96.94 416 LEU A CA 1
ATOM 3391 C C . LEU A 1 416 ? 22.469 -0.652 2.354 1 96.94 416 LEU A C 1
ATOM 3393 O O . LEU A 1 416 ? 23 0.451 2.502 1 96.94 416 LEU A O 1
ATOM 3397 N N . LEU A 1 417 ? 22.25 -1.187 1.22 1 96.38 417 LEU A N 1
ATOM 3398 C CA . LEU A 1 417 ? 22.812 -0.678 -0.021 1 96.38 417 LEU A CA 1
ATOM 3399 C C . LEU A 1 417 ? 22.562 0.82 -0.161 1 96.38 417 LEU A C 1
ATOM 3401 O O . LEU A 1 417 ? 23.406 1.549 -0.686 1 96.38 417 LEU A O 1
ATOM 3405 N N . GLN A 1 418 ? 21.438 1.367 0.3 1 96.38 418 GLN A N 1
ATOM 3406 C CA . GLN A 1 418 ? 21.125 2.791 0.181 1 96.38 418 GLN A CA 1
ATOM 3407 C C . GLN A 1 418 ? 22.094 3.629 1.011 1 96.38 418 GLN A C 1
ATOM 3409 O O . GLN A 1 418 ? 22.219 4.836 0.799 1 96.38 418 GLN A O 1
ATOM 3414 N N . GLY A 1 419 ? 22.875 2.986 1.884 1 97.44 419 GLY A N 1
ATOM 3415 C CA . GLY A 1 419 ? 23.844 3.67 2.719 1 97.44 419 GLY A CA 1
ATOM 3416 C C . GLY A 1 419 ? 24.984 4.273 1.927 1 97.44 419 GLY A C 1
ATOM 3417 O O . GLY A 1 419 ? 25.734 5.109 2.441 1 97.44 419 GLY A O 1
ATOM 3418 N N . TRP A 1 420 ? 25.125 3.893 0.662 1 97.56 420 TRP A N 1
ATOM 3419 C CA . TRP A 1 420 ? 26.172 4.504 -0.158 1 97.56 420 TRP A CA 1
ATOM 3420 C C . TRP A 1 420 ? 26.016 6.02 -0.195 1 97.56 420 TRP A C 1
ATOM 3422 O O . TRP A 1 420 ? 27 6.754 -0.2 1 97.56 420 TRP A O 1
ATOM 3432 N N . TYR A 1 421 ? 24.766 6.461 -0.263 1 97.62 421 TYR A N 1
ATOM 3433 C CA . TYR A 1 421 ? 24.5 7.891 -0.297 1 97.62 421 TYR A CA 1
ATOM 3434 C C . TYR A 1 421 ? 25.031 8.578 0.949 1 97.62 421 TYR A C 1
ATOM 3436 O O . TYR A 1 421 ? 25.641 9.656 0.86 1 97.62 421 TYR A O 1
ATOM 3444 N N . LEU A 1 422 ? 24.812 7.996 2.145 1 98 422 LEU A N 1
ATOM 3445 C CA . LEU A 1 422 ? 25.266 8.594 3.395 1 98 422 LEU A CA 1
ATOM 3446 C C . LEU A 1 422 ? 26.797 8.711 3.414 1 98 422 LEU A C 1
ATOM 3448 O O . LEU A 1 422 ? 27.328 9.695 3.916 1 98 422 LEU A O 1
ATOM 3452 N N . ALA A 1 423 ? 27.453 7.672 2.902 1 98.25 423 ALA A N 1
ATOM 3453 C CA . ALA A 1 423 ? 28.906 7.719 2.83 1 98.25 423 ALA A CA 1
ATOM 3454 C C . ALA A 1 423 ? 29.375 8.844 1.911 1 98.25 423 ALA A C 1
ATOM 3456 O O . ALA A 1 423 ? 30.203 9.664 2.303 1 98.25 423 ALA A O 1
ATOM 3457 N N . ALA A 1 424 ? 28.844 8.906 0.746 1 98.06 424 ALA A N 1
ATOM 3458 C CA . ALA A 1 424 ? 29.219 9.938 -0.214 1 98.06 424 ALA A CA 1
ATOM 3459 C C . ALA A 1 424 ? 28.859 11.328 0.316 1 98.06 424 ALA A C 1
ATOM 3461 O O . ALA A 1 424 ? 29.625 12.273 0.138 1 98.06 424 ALA A O 1
ATOM 3462 N N . ASP A 1 425 ? 27.719 11.438 0.902 1 97.94 425 ASP A N 1
ATOM 3463 C CA . ASP A 1 425 ? 27.281 12.703 1.481 1 97.94 425 ASP A CA 1
ATOM 3464 C C . ASP A 1 425 ? 28.219 13.156 2.596 1 97.94 425 ASP A C 1
ATOM 3466 O O . ASP A 1 425 ? 28.562 14.344 2.689 1 97.94 425 ASP A O 1
ATOM 3470 N N . THR A 1 426 ? 28.609 12.266 3.463 1 98.19 426 THR A N 1
ATOM 3471 C CA . THR A 1 426 ? 29.5 12.578 4.574 1 98.19 426 THR A CA 1
ATOM 3472 C C . THR A 1 426 ? 30.859 13.047 4.066 1 98.19 426 THR A C 1
ATOM 3474 O O . THR A 1 426 ? 31.422 14.023 4.57 1 98.19 426 THR A O 1
ATOM 3477 N N . HIS A 1 427 ? 31.406 12.367 3.055 1 98.19 427 HIS A N 1
ATOM 3478 C CA . HIS A 1 427 ? 32.656 12.781 2.463 1 98.19 427 HIS A CA 1
ATOM 3479 C C . HIS A 1 427 ? 32.562 14.164 1.834 1 98.19 427 HIS A C 1
ATOM 3481 O O . HIS A 1 427 ? 33.469 15 1.986 1 98.19 427 HIS A O 1
ATOM 3487 N N . SER A 1 428 ? 31.516 14.359 1.158 1 98.31 428 SER A N 1
ATOM 3488 C CA . SER A 1 428 ? 31.281 15.656 0.531 1 98.31 428 SER A CA 1
ATOM 3489 C C . SER A 1 428 ? 31.109 16.75 1.576 1 98.31 428 SER A C 1
ATOM 3491 O O . SER A 1 428 ? 31.547 17.891 1.367 1 98.31 428 SER A O 1
ATOM 3493 N N . PHE A 1 429 ? 30.453 16.438 2.654 1 98.31 429 PHE A N 1
ATOM 3494 C CA . PHE A 1 429 ? 30.281 17.359 3.768 1 98.31 429 PHE A CA 1
ATOM 3495 C C . PHE A 1 429 ? 31.625 17.797 4.328 1 98.31 429 PHE A C 1
ATOM 3497 O O . PHE A 1 429 ? 31.891 19 4.477 1 98.31 429 PHE A O 1
ATOM 3504 N N . VAL A 1 430 ? 32.5 16.859 4.57 1 98.25 430 VAL A N 1
ATOM 3505 C CA . VAL A 1 430 ? 33.812 17.109 5.16 1 98.25 430 VAL A CA 1
ATOM 3506 C C . VAL A 1 430 ? 34.625 17.984 4.215 1 98.25 430 VAL A C 1
ATOM 3508 O O . VAL A 1 430 ? 35.219 18.984 4.633 1 98.25 430 VAL A O 1
ATOM 3511 N N . LEU A 1 431 ? 34.625 17.594 3 1 98 431 LEU A N 1
ATOM 3512 C CA . LEU A 1 431 ? 35.438 18.312 2.01 1 98 431 LEU A CA 1
ATOM 3513 C C . LEU A 1 431 ? 34.906 19.719 1.817 1 98 431 LEU A C 1
ATOM 3515 O O . LEU A 1 431 ? 35.688 20.688 1.738 1 98 431 LEU A O 1
ATOM 3519 N N . SER A 1 432 ? 33.656 19.875 1.715 1 98.19 432 SER A N 1
ATOM 3520 C CA . SER A 1 432 ? 33.031 21.188 1.51 1 98.19 432 SER A CA 1
ATOM 3521 C C . SER A 1 432 ? 33.312 22.109 2.701 1 98.19 432 SER A C 1
ATOM 3523 O O . SER A 1 432 ? 33.5 23.312 2.533 1 98.19 432 SER A O 1
ATOM 3525 N N . LEU A 1 433 ? 33.219 21.516 3.898 1 97.88 433 LEU A N 1
ATOM 3526 C CA . LEU A 1 433 ? 33.5 22.312 5.09 1 97.88 433 LEU A CA 1
ATOM 3527 C C . LEU A 1 433 ? 34.938 22.875 5.039 1 97.88 433 LEU A C 1
ATOM 3529 O O . LEU A 1 433 ? 35.156 24.047 5.352 1 97.88 433 LEU A O 1
ATOM 3533 N N . VAL A 1 434 ? 35.875 22.078 4.605 1 97.56 434 VAL A N 1
ATOM 3534 C CA . VAL A 1 434 ? 37.25 22.516 4.473 1 97.56 434 VAL A CA 1
ATOM 3535 C C . VAL A 1 434 ? 37.344 23.625 3.428 1 97.56 434 VAL A C 1
ATOM 3537 O O . VAL A 1 434 ? 38.031 24.625 3.639 1 97.56 434 VAL A O 1
ATOM 3540 N N . LEU A 1 435 ? 36.656 23.453 2.381 1 97.31 435 LEU A N 1
ATOM 3541 C CA . LEU A 1 435 ? 36.688 24.438 1.299 1 97.31 435 LEU A CA 1
ATOM 3542 C C . LEU A 1 435 ? 36.031 25.734 1.722 1 97.31 435 LEU A C 1
ATOM 3544 O O . LEU A 1 435 ? 36.469 26.828 1.332 1 97.31 435 LEU A O 1
ATOM 3548 N N . LEU A 1 436 ? 34.969 25.656 2.453 1 97.06 436 LEU A N 1
ATOM 3549 C CA . LEU A 1 436 ? 34.312 26.844 2.984 1 97.06 436 LEU A CA 1
ATOM 3550 C C . LEU A 1 436 ? 35.25 27.578 3.959 1 97.06 436 LEU A C 1
ATOM 3552 O O . LEU A 1 436 ? 35.281 28.812 3.971 1 97.06 436 LEU A O 1
ATOM 3556 N N . MET A 1 437 ? 36 26.828 4.766 1 95.88 437 MET A N 1
ATOM 3557 C CA . MET A 1 437 ? 36.969 27.422 5.684 1 95.88 437 MET A CA 1
ATOM 3558 C C . MET A 1 437 ? 38.062 28.141 4.922 1 95.88 437 MET A C 1
ATOM 3560 O O . MET A 1 437 ? 38.469 29.234 5.301 1 95.88 437 MET A O 1
ATOM 3564 N N . LEU A 1 438 ? 38.5 27.531 3.852 1 95.31 438 LEU A N 1
ATOM 3565 C CA . LEU A 1 438 ? 39.5 28.156 3.012 1 95.31 438 LEU A CA 1
ATOM 3566 C C . LEU A 1 438 ? 38.969 29.438 2.375 1 95.31 438 LEU A C 1
ATOM 3568 O O . LEU A 1 438 ? 39.688 30.422 2.271 1 95.31 438 LEU A O 1
ATOM 3572 N N . GLY A 1 439 ? 37.75 29.375 1.906 1 94.25 439 GLY A N 1
ATOM 3573 C CA . GLY A 1 439 ? 37.125 30.578 1.351 1 94.25 439 GLY A CA 1
ATOM 3574 C C . GLY A 1 439 ? 36.969 31.688 2.365 1 94.25 439 GLY A C 1
ATOM 3575 O O . GLY A 1 439 ? 37.062 32.875 2.02 1 94.25 439 GLY A O 1
ATOM 3576 N N . HIS A 1 440 ? 36.656 31.266 3.568 1 92.75 440 HIS A N 1
ATOM 3577 C CA . HIS A 1 440 ? 36.531 32.25 4.645 1 92.75 440 HIS A CA 1
ATOM 3578 C C . HIS A 1 440 ? 37.875 32.875 4.965 1 92.75 440 HIS A C 1
ATOM 3580 O O . HIS A 1 440 ? 37.938 34.094 5.211 1 92.75 440 HIS A O 1
ATOM 3586 N N . ARG A 1 441 ? 38.938 32.094 4.941 1 91.69 441 ARG A N 1
ATOM 3587 C CA . ARG A 1 441 ? 40.281 32.562 5.246 1 91.69 441 ARG A CA 1
ATOM 3588 C C . ARG A 1 441 ? 40.781 33.5 4.148 1 91.69 441 ARG A C 1
ATOM 3590 O O . ARG A 1 441 ? 41.406 34.531 4.43 1 91.69 441 ARG A O 1
ATOM 3597 N N . PHE A 1 442 ? 40.562 33.062 2.939 1 92.06 442 PHE A N 1
ATOM 3598 C CA . PHE A 1 442 ? 40.969 33.875 1.788 1 92.06 442 PHE A CA 1
ATOM 3599 C C . PHE A 1 442 ? 39.781 34.562 1.137 1 92.06 442 PHE A C 1
ATOM 3601 O O . PHE A 1 442 ? 39.469 34.312 -0.033 1 92.06 442 PHE A O 1
ATOM 3608 N N . ALA A 1 443 ? 39.219 35.438 1.745 1 89.38 443 ALA A N 1
ATOM 3609 C CA . ALA A 1 443 ? 37.938 36.062 1.39 1 89.38 443 ALA A CA 1
ATOM 3610 C C . ALA A 1 443 ? 38.031 36.781 0.053 1 89.38 443 ALA A C 1
ATOM 3612 O O . ALA A 1 443 ? 37.094 36.781 -0.735 1 89.38 443 ALA A O 1
ATOM 3613 N N . LYS A 1 444 ? 39.219 37.406 -0.27 1 91.81 444 LYS A N 1
ATOM 3614 C CA . LYS A 1 444 ? 39.375 38.188 -1.488 1 91.81 444 LYS A CA 1
ATOM 3615 C C . LYS A 1 444 ? 39.312 37.312 -2.729 1 91.81 444 LYS A C 1
ATOM 3617 O O . LYS A 1 444 ? 38.906 37.781 -3.803 1 91.81 444 LYS A O 1
ATOM 3622 N N . TRP A 1 445 ? 39.594 36 -2.547 1 93.56 445 TRP A N 1
ATOM 3623 C CA . TRP A 1 445 ? 39.656 35.094 -3.682 1 93.56 445 TRP A CA 1
ATOM 3624 C C . TRP A 1 445 ? 38.594 34 -3.564 1 93.56 445 TRP A C 1
ATOM 3626 O O . TRP A 1 445 ? 38.656 32.969 -4.234 1 93.56 445 TRP A O 1
ATOM 3636 N N . SER A 1 446 ? 37.625 34.188 -2.719 1 93.19 446 SER A N 1
ATOM 3637 C CA . SER A 1 446 ? 36.656 33.156 -2.42 1 93.19 446 SER A CA 1
ATOM 3638 C C . SER A 1 446 ? 35.844 32.781 -3.654 1 93.19 446 SER A C 1
ATOM 3640 O O . SER A 1 446 ? 35.594 31.609 -3.912 1 93.19 446 SER A O 1
ATOM 3642 N N . LYS A 1 447 ? 35.438 33.719 -4.469 1 94.19 447 LYS A N 1
ATOM 3643 C CA . LYS A 1 447 ? 34.625 33.438 -5.656 1 94.19 447 LYS A CA 1
ATOM 3644 C C . LYS A 1 447 ? 35.406 32.625 -6.672 1 94.19 447 LYS A C 1
ATOM 3646 O O . LYS A 1 447 ? 34.875 31.672 -7.262 1 94.19 447 LYS A O 1
ATOM 3651 N N . GLN A 1 448 ? 36.625 32.969 -6.848 1 95.12 448 GLN A N 1
ATOM 3652 C CA . GLN A 1 448 ? 37.5 32.219 -7.766 1 95.12 448 GLN A CA 1
ATOM 3653 C C . GLN A 1 448 ? 37.75 30.828 -7.25 1 95.12 448 GLN A C 1
ATOM 3655 O O . GLN A 1 448 ? 37.812 29.875 -8.031 1 95.12 448 GLN A O 1
ATOM 3660 N N . LEU A 1 449 ? 37.906 30.75 -5.996 1 96.25 449 LEU A N 1
ATOM 3661 C CA . LEU A 1 449 ? 38.125 29.438 -5.379 1 96.25 449 LEU A CA 1
ATOM 3662 C C . LEU A 1 449 ? 36.938 28.516 -5.613 1 96.25 449 LEU A C 1
ATOM 3664 O O . LEU A 1 449 ? 37.094 27.375 -6.035 1 96.25 449 LEU A O 1
ATOM 3668 N N . TYR A 1 450 ? 35.75 29.016 -5.344 1 96.88 450 TYR A N 1
ATOM 3669 C CA . TYR A 1 450 ? 34.562 28.203 -5.484 1 96.88 450 TYR A CA 1
ATOM 3670 C C . TYR A 1 450 ? 34.312 27.828 -6.941 1 96.88 450 TYR A C 1
ATOM 3672 O O . TYR A 1 450 ? 33.938 26.703 -7.25 1 96.88 450 TYR A O 1
ATOM 3680 N N . ALA A 1 451 ? 34.5 28.75 -7.844 1 95.94 451 ALA A N 1
ATOM 3681 C CA . ALA A 1 451 ? 34.375 28.469 -9.273 1 95.94 451 ALA A CA 1
ATOM 3682 C C . ALA A 1 451 ? 35.406 27.438 -9.734 1 95.94 451 ALA A C 1
ATOM 3684 O O . ALA A 1 451 ? 35.094 26.562 -10.547 1 95.94 451 ALA A O 1
ATOM 3685 N N . GLY A 1 452 ? 36.594 27.609 -9.234 1 96.25 452 GLY A N 1
ATOM 3686 C CA . GLY A 1 452 ? 37.625 26.656 -9.562 1 96.25 452 GLY A CA 1
ATOM 3687 C C . GLY A 1 452 ? 37.344 25.266 -9.07 1 96.25 452 GLY A C 1
ATOM 3688 O O . GLY A 1 452 ? 37.594 24.281 -9.781 1 96.25 452 GLY A O 1
ATOM 3689 N N . ILE A 1 453 ? 36.812 25.172 -7.891 1 96.5 453 ILE A N 1
ATOM 3690 C CA . ILE A 1 453 ? 36.5 23.875 -7.297 1 96.5 453 ILE A CA 1
ATOM 3691 C C . ILE A 1 453 ? 35.375 23.203 -8.102 1 96.5 453 ILE A C 1
ATOM 3693 O O . ILE A 1 453 ? 35.469 22 -8.414 1 96.5 453 ILE A O 1
ATOM 3697 N N . LEU A 1 454 ? 34.312 23.906 -8.461 1 96.75 454 LEU A N 1
ATOM 3698 C CA . LEU A 1 454 ? 33.219 23.344 -9.266 1 96.75 454 LEU A CA 1
ATOM 3699 C C . LEU A 1 454 ? 33.75 22.875 -10.617 1 96.75 454 LEU A C 1
ATOM 3701 O O . LEU A 1 454 ? 33.438 21.75 -11.047 1 96.75 454 LEU A O 1
ATOM 3705 N N . SER A 1 455 ? 34.562 23.719 -11.242 1 96.75 455 SER A N 1
ATOM 3706 C CA . SER A 1 455 ? 35.125 23.359 -12.539 1 96.75 455 SER A CA 1
ATOM 3707 C C . SER A 1 455 ? 36.031 22.125 -12.438 1 96.75 455 SER A C 1
ATOM 3709 O O . SER A 1 455 ? 36 21.266 -13.312 1 96.75 455 SER A O 1
ATOM 3711 N N . LEU A 1 456 ? 36.75 22.031 -11.398 1 97.12 456 LEU A N 1
ATOM 3712 C CA . LEU A 1 456 ? 37.625 20.906 -11.18 1 97.12 456 LEU A CA 1
ATOM 3713 C C . LEU A 1 456 ? 36.875 19.609 -11.055 1 97.12 456 LEU A C 1
ATOM 3715 O O . LEU A 1 456 ? 37.188 18.609 -11.711 1 97.12 456 LEU A O 1
ATOM 3719 N N . PHE A 1 457 ? 35.875 19.578 -10.305 1 96.5 457 PHE A N 1
ATOM 3720 C CA . PHE A 1 457 ? 35.156 18.328 -10.031 1 96.5 457 PHE A CA 1
ATOM 3721 C C . PHE A 1 457 ? 34.25 17.969 -11.203 1 96.5 457 PHE A C 1
ATOM 3723 O O . PHE A 1 457 ? 33.969 16.781 -11.422 1 96.5 457 PHE A O 1
ATOM 3730 N N . VAL A 1 458 ? 33.781 18.953 -12 1 96.81 458 VAL A N 1
ATOM 3731 C CA . VAL A 1 458 ? 33.125 18.641 -13.258 1 96.81 458 VAL A CA 1
ATOM 3732 C C . VAL A 1 458 ? 34.125 18 -14.227 1 96.81 458 VAL A C 1
ATOM 3734 O O . VAL A 1 458 ? 33.812 16.984 -14.859 1 96.81 458 VAL A O 1
ATOM 3737 N N . ALA A 1 459 ? 35.312 18.562 -14.242 1 97.12 459 ALA A N 1
ATOM 3738 C CA . ALA A 1 459 ? 36.344 18.062 -15.125 1 97.12 459 ALA A CA 1
ATOM 3739 C C . ALA A 1 459 ? 36.812 16.672 -14.68 1 97.12 459 ALA A C 1
ATOM 3741 O O . ALA A 1 459 ? 37.094 15.805 -15.508 1 97.12 459 ALA A O 1
ATOM 3742 N N . VAL A 1 460 ? 36.969 16.453 -13.43 1 96.88 460 VAL A N 1
ATOM 3743 C CA . VAL A 1 460 ? 37.406 15.172 -12.898 1 96.88 460 VAL A CA 1
ATOM 3744 C C . VAL A 1 460 ? 36.406 14.078 -13.305 1 96.88 460 VAL A C 1
ATOM 3746 O O . VAL A 1 460 ? 36.812 12.969 -13.656 1 96.88 460 VAL A O 1
ATOM 3749 N N . ALA A 1 461 ? 35.156 14.344 -13.219 1 96.44 461 ALA A N 1
ATOM 3750 C CA . ALA A 1 461 ? 34.125 13.375 -13.625 1 96.44 461 ALA A CA 1
ATOM 3751 C C . ALA A 1 461 ? 34.281 13.023 -15.109 1 96.44 461 ALA A C 1
ATOM 3753 O O . ALA A 1 461 ? 34.156 11.859 -15.492 1 96.44 461 ALA A O 1
ATOM 3754 N N . MET A 1 462 ? 34.594 14.07 -15.93 1 97.19 462 MET A N 1
ATOM 3755 C CA . MET A 1 462 ? 34.812 13.852 -17.359 1 97.19 462 MET A CA 1
ATOM 3756 C C . MET A 1 462 ? 36.062 13 -17.594 1 97.19 462 MET A C 1
ATOM 3758 O O . MET A 1 462 ? 36.031 12.031 -18.344 1 97.19 462 MET A O 1
ATOM 3762 N N . VAL A 1 463 ? 37.062 13.336 -16.875 1 97.31 463 VAL A N 1
ATOM 3763 C CA . VAL A 1 463 ? 38.375 12.688 -17.078 1 97.31 463 VAL A CA 1
ATOM 3764 C C . VAL A 1 463 ? 38.281 11.242 -16.594 1 97.31 463 VAL A C 1
ATOM 3766 O O . VAL A 1 463 ? 38.781 10.336 -17.266 1 97.31 463 VAL A O 1
ATOM 3769 N N . LEU A 1 464 ? 37.688 10.992 -15.469 1 97 464 LEU A N 1
ATOM 3770 C CA . LEU A 1 464 ? 37.594 9.633 -14.945 1 97 464 LEU A CA 1
ATOM 3771 C C . LEU A 1 464 ? 36.719 8.766 -15.867 1 97 464 LEU A C 1
ATOM 3773 O O . LEU A 1 464 ? 37.031 7.594 -16.078 1 97 464 LEU A O 1
ATOM 3777 N N . THR A 1 465 ? 35.625 9.32 -16.391 1 96.69 465 THR A N 1
ATOM 3778 C CA . THR A 1 465 ? 34.75 8.578 -17.297 1 96.69 465 THR A CA 1
ATOM 3779 C C . THR A 1 465 ? 35.531 8.172 -18.562 1 96.69 465 THR A C 1
ATOM 3781 O O . THR A 1 465 ? 35.406 7.039 -19.031 1 96.69 465 THR A O 1
ATOM 3784 N N . TYR A 1 466 ? 36.344 9.094 -19.047 1 96.06 466 TYR A N 1
ATOM 3785 C CA . TYR A 1 466 ? 37.125 8.82 -20.25 1 96.06 466 TYR A CA 1
ATOM 3786 C C . TYR A 1 466 ? 38.25 7.828 -19.953 1 96.06 466 TYR A C 1
ATOM 3788 O O . TYR A 1 466 ? 38.406 6.84 -20.672 1 96.06 466 TYR A O 1
ATOM 3796 N N . ALA A 1 467 ? 38.969 8.031 -18.891 1 96.56 467 ALA A N 1
ATOM 3797 C CA . ALA A 1 467 ? 40.156 7.242 -18.578 1 96.56 467 ALA A CA 1
ATOM 3798 C C . ALA A 1 467 ? 39.781 5.824 -18.156 1 96.56 467 ALA A C 1
ATOM 3800 O O . ALA A 1 467 ? 40.5 4.863 -18.484 1 96.56 467 ALA A O 1
ATOM 3801 N N . LYS A 1 468 ? 38.719 5.656 -17.484 1 96.12 468 LYS A N 1
ATOM 3802 C CA . LYS A 1 468 ? 38.344 4.344 -16.984 1 96.12 468 LYS A CA 1
ATOM 3803 C C . LYS A 1 468 ? 37.281 3.705 -17.891 1 96.12 468 LYS A C 1
ATOM 3805 O O . LYS A 1 468 ? 36.781 2.619 -17.594 1 96.12 468 LYS A O 1
ATOM 3810 N N . ASN A 1 469 ? 36.906 4.336 -18.938 1 93.88 469 ASN A N 1
ATOM 3811 C CA . ASN A 1 469 ? 35.969 3.828 -19.922 1 93.88 469 ASN A CA 1
ATOM 3812 C C . ASN A 1 469 ? 34.625 3.502 -19.297 1 93.88 469 ASN A C 1
ATOM 3814 O O . ASN A 1 469 ? 34.094 2.398 -19.469 1 93.88 469 ASN A O 1
ATOM 3818 N N . TYR A 1 470 ? 34.125 4.383 -18.516 1 94.56 470 TYR A N 1
ATOM 3819 C CA . TYR A 1 470 ? 32.781 4.242 -17.953 1 94.56 470 TYR A CA 1
ATOM 3820 C C . TYR A 1 470 ? 31.734 4.523 -19.016 1 94.56 470 TYR A C 1
ATOM 3822 O O . TYR A 1 470 ? 31.969 5.266 -19.969 1 94.56 470 TYR A O 1
ATOM 3830 N N . TYR A 1 471 ? 30.562 3.816 -18.875 1 92.69 471 TYR A N 1
ATOM 3831 C CA . TYR A 1 471 ? 29.391 4.227 -19.641 1 92.69 471 TYR A CA 1
ATOM 3832 C C . TYR A 1 471 ? 28.922 5.613 -19.219 1 92.69 471 TYR A C 1
ATOM 3834 O O . TYR A 1 471 ? 29.031 5.973 -18.031 1 92.69 471 TYR A O 1
ATOM 3842 N N . PRO A 1 472 ? 28.438 6.414 -20.016 1 92.44 472 PRO A N 1
ATOM 3843 C CA . PRO A 1 472 ? 28.188 7.828 -19.75 1 92.44 472 PRO A CA 1
ATOM 3844 C C . PRO A 1 472 ? 27.141 8.031 -18.656 1 92.44 472 PRO A C 1
ATOM 3846 O O . PRO A 1 472 ? 27.094 9.094 -18.016 1 92.44 472 PRO A O 1
ATOM 3849 N N . ILE A 1 473 ? 26.266 7.105 -18.531 1 92.38 473 ILE A N 1
ATOM 3850 C CA . ILE A 1 473 ? 25.25 7.184 -17.484 1 92.38 473 ILE A CA 1
ATOM 3851 C C . ILE A 1 473 ? 25.188 5.863 -16.719 1 92.38 473 ILE A C 1
ATOM 3853 O O . ILE A 1 473 ? 25.625 4.828 -17.219 1 92.38 473 ILE A O 1
ATOM 3857 N N . PHE A 1 474 ? 24.719 5.941 -15.477 1 94 474 PHE A N 1
ATOM 3858 C CA . PHE A 1 474 ? 24.484 4.695 -14.758 1 94 474 PHE A CA 1
ATOM 3859 C C . PHE A 1 474 ? 23.156 4.074 -15.195 1 94 474 PHE A C 1
ATOM 3861 O O . PHE A 1 474 ? 22.109 4.715 -15.109 1 94 474 PHE A O 1
ATOM 3868 N N . VAL A 1 475 ? 23.172 2.91 -15.672 1 94.12 475 VAL A N 1
ATOM 3869 C CA . VAL A 1 475 ? 21.984 2.176 -16.094 1 94.12 475 VAL A CA 1
ATOM 3870 C C . VAL A 1 475 ? 21.75 0.991 -15.164 1 94.12 475 VAL A C 1
ATOM 3872 O O . VAL A 1 475 ? 22.469 -0.008 -15.227 1 94.12 475 VAL A O 1
ATOM 3875 N N . PRO A 1 476 ? 20.75 1.094 -14.312 1 95.44 476 PRO A N 1
ATOM 3876 C CA . PRO A 1 476 ? 20.375 -0.089 -13.531 1 95.44 476 PRO A CA 1
ATOM 3877 C C . PRO A 1 476 ? 19.656 -1.141 -14.375 1 95.44 476 PRO A C 1
ATOM 3879 O O . PRO A 1 476 ? 18.422 -1.249 -14.305 1 95.44 476 PRO A O 1
ATOM 3882 N N . THR A 1 477 ? 20.422 -1.944 -15.062 1 96 477 THR A N 1
ATOM 3883 C CA . THR A 1 477 ? 19.828 -2.965 -15.914 1 96 477 THR A CA 1
ATOM 3884 C C . THR A 1 477 ? 19 -3.955 -15.094 1 96 477 THR A C 1
ATOM 3886 O O . THR A 1 477 ? 19.172 -4.047 -13.875 1 96 477 THR A O 1
ATOM 3889 N N . PRO A 1 478 ? 18.062 -4.676 -15.727 1 96.31 478 PRO A N 1
ATOM 3890 C CA . PRO A 1 478 ? 17.281 -5.684 -15.008 1 96.31 478 PRO A CA 1
ATOM 3891 C C . PRO A 1 478 ? 18.156 -6.715 -14.297 1 96.31 478 PRO A C 1
ATOM 3893 O O . PRO A 1 478 ? 17.891 -7.07 -13.148 1 96.31 478 PRO A O 1
ATOM 3896 N N . GLN A 1 479 ? 19.234 -7.125 -14.938 1 96.69 479 GLN A N 1
ATOM 3897 C CA . GLN A 1 479 ? 20.094 -8.156 -14.352 1 96.69 479 GLN A CA 1
ATOM 3898 C C . GLN A 1 479 ? 20.875 -7.602 -13.164 1 96.69 479 GLN A C 1
ATOM 3900 O O . GLN A 1 479 ? 21.062 -8.281 -12.156 1 96.69 479 GLN A O 1
ATOM 3905 N N . THR A 1 480 ? 21.391 -6.34 -13.32 1 96.06 480 THR A N 1
ATOM 3906 C CA . THR A 1 480 ? 22.109 -5.691 -12.227 1 96.06 480 THR A CA 1
ATOM 3907 C C . THR A 1 480 ? 21.219 -5.574 -10.992 1 96.06 480 THR A C 1
ATOM 3909 O O . THR A 1 480 ? 21.672 -5.812 -9.867 1 96.06 480 THR A O 1
ATOM 3912 N N . GLN A 1 481 ? 20.016 -5.191 -11.195 1 96.19 481 GLN A N 1
ATOM 3913 C CA . GLN A 1 481 ? 19.047 -5.062 -10.102 1 96.19 481 GLN A CA 1
ATOM 3914 C C . GLN A 1 481 ? 18.734 -6.426 -9.492 1 96.19 481 GLN A C 1
ATOM 3916 O O . GLN A 1 481 ? 18.672 -6.57 -8.273 1 96.19 481 GLN A O 1
ATOM 3921 N N . LYS A 1 482 ? 18.547 -7.395 -10.312 1 96.5 482 LYS A N 1
ATOM 3922 C CA . LYS A 1 482 ? 18.266 -8.75 -9.844 1 96.5 482 LYS A CA 1
ATOM 3923 C C . LYS A 1 482 ? 19.406 -9.289 -8.992 1 96.5 482 LYS A C 1
ATOM 3925 O O . LYS A 1 482 ? 19.188 -10.016 -8.023 1 96.5 482 LYS A O 1
ATOM 3930 N N . ASP A 1 483 ? 20.641 -8.922 -9.383 1 96.06 483 ASP A N 1
ATOM 3931 C CA . ASP A 1 483 ? 21.828 -9.383 -8.672 1 96.06 483 ASP A CA 1
ATOM 3932 C C . ASP A 1 483 ? 22.188 -8.438 -7.531 1 96.06 483 ASP A C 1
ATOM 3934 O O . ASP A 1 483 ? 23.281 -8.508 -6.98 1 96.06 483 ASP A O 1
ATOM 3938 N N . SER A 1 484 ? 21.344 -7.504 -7.172 1 95.44 484 SER A N 1
ATOM 3939 C CA . SER A 1 484 ? 21.5 -6.574 -6.059 1 95.44 484 SER A CA 1
ATOM 3940 C C . SER A 1 484 ? 22.766 -5.742 -6.215 1 95.44 484 SER A C 1
ATOM 3942 O O . SER A 1 484 ? 23.484 -5.484 -5.238 1 95.44 484 SER A O 1
ATOM 3944 N N . PHE A 1 485 ? 23.172 -5.504 -7.5 1 96.25 485 PHE A N 1
ATOM 3945 C CA . PHE A 1 485 ? 24.266 -4.602 -7.875 1 96.25 485 PHE A CA 1
ATOM 3946 C C . PHE A 1 485 ? 25.609 -5.188 -7.484 1 96.25 485 PHE A C 1
ATOM 3948 O O . PHE A 1 485 ? 26.625 -4.477 -7.453 1 96.25 485 PHE A O 1
ATOM 3955 N N . ILE A 1 486 ? 25.625 -6.453 -7.168 1 96.31 486 ILE A N 1
ATOM 3956 C CA . ILE A 1 486 ? 26.875 -7.145 -6.859 1 96.31 486 ILE A CA 1
ATOM 3957 C C . ILE A 1 486 ? 27.75 -7.223 -8.109 1 96.31 486 ILE A C 1
ATOM 3959 O O . ILE A 1 486 ? 27.266 -7.598 -9.18 1 96.31 486 ILE A O 1
ATOM 3963 N N . GLY A 1 487 ? 28.953 -6.859 -7.977 1 94.56 487 GLY A N 1
ATOM 3964 C CA . GLY A 1 487 ? 29.922 -6.98 -9.055 1 94.56 487 GLY A CA 1
ATOM 3965 C C . GLY A 1 487 ? 29.75 -5.93 -10.133 1 94.56 487 GLY A C 1
ATOM 3966 O O . GLY A 1 487 ? 30.391 -6.008 -11.188 1 94.56 487 GLY A O 1
ATOM 3967 N N . ASP A 1 488 ? 28.938 -4.98 -9.914 1 95.56 488 ASP A N 1
ATOM 3968 C CA . ASP A 1 488 ? 28.703 -3.943 -10.914 1 95.56 488 ASP A CA 1
ATOM 3969 C C . ASP A 1 488 ? 29.703 -2.793 -10.758 1 95.56 488 ASP A C 1
ATOM 3971 O O . ASP A 1 488 ? 29.547 -1.948 -9.875 1 95.56 488 ASP A O 1
ATOM 3975 N N . ARG A 1 489 ? 30.625 -2.682 -11.641 1 94.81 489 ARG A N 1
ATOM 3976 C CA . ARG A 1 489 ? 31.688 -1.68 -11.609 1 94.81 489 ARG A CA 1
ATOM 3977 C C . ARG A 1 489 ? 31.109 -0.276 -11.789 1 94.81 489 ARG A C 1
ATOM 3979 O O . ARG A 1 489 ? 31.547 0.667 -11.125 1 94.81 489 ARG A O 1
ATOM 3986 N N . GLN A 1 490 ? 30.156 -0.114 -12.688 1 95.25 490 GLN A N 1
ATOM 3987 C CA . GLN A 1 490 ? 29.531 1.18 -12.945 1 95.25 490 GLN A CA 1
ATOM 3988 C C . GLN A 1 490 ? 28.828 1.714 -11.703 1 95.25 490 GLN A C 1
ATOM 3990 O O . GLN A 1 490 ? 28.906 2.91 -11.406 1 95.25 490 GLN A O 1
ATOM 3995 N N . PHE A 1 491 ? 28.25 0.844 -10.992 1 96.56 491 PHE A N 1
ATOM 3996 C CA . PHE A 1 491 ? 27.562 1.26 -9.781 1 96.56 491 PHE A CA 1
ATOM 3997 C C . PHE A 1 491 ? 28.547 1.665 -8.703 1 96.56 491 PHE A C 1
ATOM 3999 O O . PHE A 1 491 ? 28.406 2.717 -8.078 1 96.56 491 PHE A O 1
ATOM 4006 N N . THR A 1 492 ? 29.562 0.966 -8.5 1 96.56 492 THR A N 1
ATOM 4007 C CA . THR A 1 492 ? 30.5 1.125 -7.379 1 96.56 492 THR A CA 1
ATOM 4008 C C . THR A 1 492 ? 31.438 2.293 -7.625 1 96.56 492 THR A C 1
ATOM 4010 O O . THR A 1 492 ? 31.688 3.098 -6.727 1 96.56 492 THR A O 1
ATOM 4013 N N . GLU A 1 493 ? 31.953 2.451 -8.875 1 95.88 493 GLU A N 1
ATOM 4014 C CA . GLU A 1 493 ? 33.031 3.402 -9.125 1 95.88 493 GLU A CA 1
ATOM 4015 C C . GLU A 1 493 ? 32.5 4.703 -9.719 1 95.88 493 GLU A C 1
ATOM 4017 O O . GLU A 1 493 ? 33.094 5.762 -9.547 1 95.88 493 GLU A O 1
ATOM 4022 N N . PHE A 1 494 ? 31.406 4.551 -10.359 1 96 494 PHE A N 1
ATOM 4023 C CA . PHE A 1 494 ? 30.875 5.719 -11.055 1 96 494 PHE A CA 1
ATOM 4024 C C . PHE A 1 494 ? 29.734 6.332 -10.266 1 96 494 PHE A C 1
ATOM 4026 O O . PHE A 1 494 ? 29.781 7.5 -9.875 1 96 494 PHE A O 1
ATOM 4033 N N . TYR A 1 495 ? 28.75 5.547 -9.961 1 96.19 495 TYR A N 1
ATOM 4034 C CA . TYR A 1 495 ? 27.5 6.074 -9.422 1 96.19 495 TYR A CA 1
ATOM 4035 C C . TYR A 1 495 ? 27.641 6.422 -7.941 1 96.19 495 TYR A C 1
ATOM 4037 O O . TYR A 1 495 ? 27.188 7.48 -7.5 1 96.19 495 TYR A O 1
ATOM 4045 N N . THR A 1 496 ? 28.25 5.555 -7.113 1 96.56 496 THR A N 1
ATOM 4046 C CA . THR A 1 496 ? 28.281 5.734 -5.668 1 96.56 496 THR A CA 1
ATOM 4047 C C . THR A 1 496 ? 29.516 6.539 -5.242 1 96.56 496 THR A C 1
ATOM 4049 O O . THR A 1 496 ? 29.641 6.902 -4.07 1 96.56 496 THR A O 1
ATOM 4052 N N . SER A 1 497 ? 30.391 6.906 -6.16 1 95.56 497 SER A N 1
ATOM 4053 C CA . SER A 1 497 ? 31.656 7.562 -5.855 1 95.56 497 SER A CA 1
ATOM 4054 C C . SER A 1 497 ? 31.438 8.977 -5.324 1 95.56 497 SER A C 1
ATOM 4056 O O . SER A 1 497 ? 30.672 9.75 -5.902 1 95.56 497 SER A O 1
ATOM 4058 N N . SER A 1 498 ? 32.125 9.289 -4.242 1 96.06 498 SER A N 1
ATOM 4059 C CA . SER A 1 498 ? 32.062 10.625 -3.658 1 96.06 498 SER A CA 1
ATOM 4060 C C . SER A 1 498 ? 32.625 11.672 -4.609 1 96.06 498 SER A C 1
ATOM 4062 O O . SER A 1 498 ? 32.125 12.789 -4.695 1 96.06 498 SER A O 1
ATOM 4064 N N . ILE A 1 499 ? 33.625 11.242 -5.352 1 95.5 499 ILE A N 1
ATOM 4065 C CA . ILE A 1 499 ? 34.312 12.164 -6.254 1 95.5 499 ILE A CA 1
ATOM 4066 C C . ILE A 1 499 ? 33.406 12.508 -7.43 1 95.5 499 ILE A C 1
ATOM 4068 O O . ILE A 1 499 ? 33.312 13.664 -7.848 1 95.5 499 ILE A O 1
ATOM 4072 N N . MET A 1 500 ? 32.656 11.492 -7.902 1 95.5 500 MET A N 1
ATOM 4073 C CA . MET A 1 500 ? 31.766 11.68 -9.047 1 95.5 500 MET A CA 1
ATOM 4074 C C . MET A 1 500 ? 30.547 12.492 -8.664 1 95.5 500 MET A C 1
ATOM 4076 O O . MET A 1 500 ? 29.922 13.125 -9.516 1 95.5 500 MET A O 1
ATOM 4080 N N . ASN A 1 501 ? 30.188 12.508 -7.371 1 96.56 501 ASN A N 1
ATOM 4081 C CA . ASN A 1 501 ? 28.969 13.164 -6.926 1 96.56 501 ASN A CA 1
ATOM 4082 C C . ASN A 1 501 ? 29.266 14.516 -6.285 1 96.56 501 ASN A C 1
ATOM 4084 O O . ASN A 1 501 ? 28.344 15.289 -6 1 96.56 501 ASN A O 1
ATOM 4088 N N . PHE A 1 502 ? 30.516 14.867 -6.059 1 98 502 PHE A N 1
ATOM 4089 C CA . PHE A 1 502 ? 30.891 16.047 -5.289 1 98 502 PHE A CA 1
ATOM 4090 C C . PHE A 1 502 ? 30.453 17.312 -6 1 98 502 PHE A C 1
ATOM 4092 O O . PHE A 1 502 ? 30.047 18.281 -5.352 1 98 502 PHE A O 1
ATOM 4099 N N . GLY A 1 503 ? 30.609 17.328 -7.352 1 97.25 503 GLY A N 1
ATOM 4100 C CA . GLY A 1 503 ? 30.172 18.5 -8.094 1 97.25 503 GLY A CA 1
ATOM 4101 C C . GLY A 1 503 ? 28.734 18.891 -7.812 1 97.25 503 GLY A C 1
ATOM 4102 O O . GLY A 1 503 ? 28.422 20.062 -7.621 1 97.25 503 GLY A O 1
ATOM 4103 N N . SER A 1 504 ? 27.875 17.922 -7.805 1 96.56 504 SER A N 1
ATOM 4104 C CA . SER A 1 504 ? 26.469 18.156 -7.527 1 96.56 504 SER A CA 1
ATOM 4105 C C . SER A 1 504 ? 26.266 18.672 -6.105 1 96.56 504 SER A C 1
ATOM 4107 O O . SER A 1 504 ? 25.453 19.578 -5.875 1 96.56 504 SER A O 1
ATOM 4109 N N . TYR A 1 505 ? 26.938 18.125 -5.152 1 98.12 505 TYR A N 1
ATOM 4110 C CA . TYR A 1 505 ? 26.891 18.594 -3.77 1 98.12 505 TYR A CA 1
ATOM 4111 C C . TYR A 1 505 ? 27.312 20.047 -3.674 1 98.12 505 TYR A C 1
ATOM 4113 O O . TYR A 1 505 ? 26.672 20.844 -2.977 1 98.12 505 TYR A O 1
ATOM 4121 N N . PHE A 1 506 ? 28.344 20.391 -4.406 1 98.25 506 PHE A N 1
ATOM 4122 C CA . PHE A 1 506 ? 28.922 21.719 -4.332 1 98.25 506 PHE A CA 1
ATOM 4123 C C . PHE A 1 506 ? 28.016 22.75 -4.973 1 98.25 506 PHE A C 1
ATOM 4125 O O . PHE A 1 506 ? 28.062 23.938 -4.633 1 98.25 506 PHE A O 1
ATOM 4132 N N . CYS A 1 507 ? 27.156 22.297 -5.898 1 98 507 CYS A N 1
ATOM 4133 C CA . CYS A 1 507 ? 26.125 23.188 -6.422 1 98 507 CYS A CA 1
ATOM 4134 C C . CYS A 1 507 ? 25.219 23.688 -5.309 1 98 507 CYS A C 1
ATOM 4136 O O . CYS A 1 507 ? 24.734 24.812 -5.348 1 98 507 CYS A O 1
ATOM 4138 N N . GLY A 1 508 ? 24.984 22.828 -4.332 1 98.38 508 GLY A N 1
ATOM 4139 C CA . GLY A 1 508 ? 24.219 23.25 -3.166 1 98.38 508 GLY A CA 1
ATOM 4140 C C . GLY A 1 508 ? 24.938 24.297 -2.334 1 98.38 508 GLY A C 1
ATOM 4141 O O . GLY A 1 508 ? 24.312 25.25 -1.851 1 98.38 508 GLY A O 1
ATOM 4142 N N . VAL A 1 509 ? 26.234 24.156 -2.227 1 98.31 509 VAL A N 1
ATOM 4143 C CA . VAL A 1 509 ? 27.047 25.125 -1.519 1 98.31 509 VAL A CA 1
ATOM 4144 C C . VAL A 1 509 ? 26.938 26.484 -2.201 1 98.31 509 VAL A C 1
ATOM 4146 O O . VAL A 1 509 ? 26.688 27.5 -1.543 1 98.31 509 VAL A O 1
ATOM 4149 N N . LEU A 1 510 ? 27.062 26.453 -3.471 1 97.81 510 LEU A N 1
ATOM 4150 C CA . LEU A 1 510 ? 27 27.688 -4.238 1 97.81 510 LEU A CA 1
ATOM 4151 C C . LEU A 1 510 ? 25.625 28.328 -4.133 1 97.81 510 LEU A C 1
ATOM 4153 O O . LEU A 1 510 ? 25.5 29.547 -4.031 1 97.81 510 LEU A O 1
ATOM 4157 N N . ALA A 1 511 ? 24.625 27.516 -4.195 1 97.81 511 ALA A N 1
ATOM 4158 C CA . ALA A 1 511 ? 23.266 28.031 -4.086 1 97.81 511 ALA A CA 1
ATOM 4159 C C . ALA A 1 511 ? 23.062 28.766 -2.768 1 97.81 511 ALA A C 1
ATOM 4161 O O . ALA A 1 511 ? 22.422 29.812 -2.73 1 97.81 511 ALA A O 1
ATOM 4162 N N . ALA A 1 512 ? 23.578 28.219 -1.708 1 97.94 512 ALA A N 1
ATOM 4163 C CA . ALA A 1 512 ? 23.453 28.844 -0.394 1 97.94 512 ALA A CA 1
ATOM 4164 C C . ALA A 1 512 ? 24.203 30.172 -0.344 1 97.94 512 ALA A C 1
ATOM 4166 O O . ALA A 1 512 ? 23.734 31.141 0.261 1 97.94 512 ALA A O 1
ATOM 4167 N N . LEU A 1 513 ? 25.375 30.219 -0.947 1 96.69 513 LEU A N 1
ATOM 4168 C CA . LEU A 1 513 ? 26.172 31.453 -0.978 1 96.69 513 LEU A CA 1
ATOM 4169 C C . LEU A 1 513 ? 25.453 32.531 -1.769 1 96.69 513 LEU A C 1
ATOM 4171 O O . LEU A 1 513 ? 25.422 33.688 -1.348 1 96.69 513 LEU A O 1
ATOM 4175 N N . VAL A 1 514 ? 24.891 32.125 -2.863 1 96.06 514 VAL A N 1
ATOM 4176 C CA . VAL A 1 514 ? 24.156 33.062 -3.691 1 96.06 514 VAL A CA 1
ATOM 4177 C C . VAL A 1 514 ? 22.922 33.562 -2.936 1 96.06 514 VAL A C 1
ATOM 4179 O O . VAL A 1 514 ? 22.641 34.75 -2.926 1 96.06 514 VAL A O 1
ATOM 4182 N N . TYR A 1 515 ? 22.219 32.688 -2.34 1 96 515 TYR A N 1
ATOM 4183 C CA . TYR A 1 515 ? 21.047 33.031 -1.551 1 96 515 TYR A CA 1
ATOM 4184 C C . TYR A 1 515 ? 21.422 34 -0.445 1 96 515 TYR A C 1
ATOM 4186 O O . TYR A 1 515 ? 20.703 35 -0.22 1 96 515 TYR A O 1
ATOM 4194 N N . ASP A 1 516 ? 22.469 33.75 0.204 1 94.5 516 ASP A N 1
ATOM 4195 C CA . ASP A 1 516 ? 22.922 34.594 1.294 1 94.5 516 ASP A CA 1
ATOM 4196 C C . ASP A 1 516 ? 23.266 36 0.788 1 94.5 516 ASP A C 1
ATOM 4198 O O . ASP A 1 516 ? 22.891 37 1.416 1 94.5 516 ASP A O 1
ATOM 4202 N N . GLN A 1 517 ? 23.938 36.094 -0.318 1 93.44 517 GLN A N 1
ATOM 4203 C CA . GLN A 1 517 ? 24.297 37.375 -0.899 1 93.44 517 GLN A CA 1
ATOM 4204 C C . GLN A 1 517 ? 23.062 38.156 -1.338 1 93.44 517 GLN A C 1
ATOM 4206 O O . GLN A 1 517 ? 22.984 39.375 -1.159 1 93.44 517 GLN A O 1
ATOM 4211 N N . LEU A 1 518 ? 22.172 37.438 -1.919 1 93.56 518 LEU A N 1
ATOM 4212 C CA . LEU A 1 518 ? 20.938 38.062 -2.352 1 93.56 518 LEU A CA 1
ATOM 4213 C C . LEU A 1 518 ? 20.141 38.594 -1.156 1 93.56 518 LEU A C 1
ATOM 4215 O O . LEU A 1 518 ? 19.547 39.656 -1.225 1 93.56 518 LEU A O 1
ATOM 4219 N N . ALA A 1 519 ? 20.125 37.875 -0.102 1 90.44 519 ALA A N 1
ATOM 4220 C CA . ALA A 1 519 ? 19.422 38.281 1.113 1 90.44 519 ALA A CA 1
ATOM 4221 C C . ALA A 1 519 ? 20.078 39.5 1.752 1 90.44 519 ALA A C 1
ATOM 4223 O O . ALA A 1 519 ? 19.375 40.406 2.23 1 90.44 519 ALA A O 1
ATOM 4224 N N . LEU A 1 520 ? 21.375 39.531 1.745 1 89.19 520 LEU A N 1
ATOM 4225 C CA . LEU A 1 520 ? 22.109 40.656 2.328 1 89.19 520 LEU A CA 1
ATOM 4226 C C . LEU A 1 520 ? 21.875 41.938 1.527 1 89.19 520 LEU A C 1
ATOM 4228 O O . LEU A 1 520 ? 21.719 43.031 2.104 1 89.19 520 LEU A O 1
ATOM 4232 N N . LYS A 1 521 ? 21.797 41.75 0.262 1 92.19 521 LYS A N 1
ATOM 4233 C CA . LYS A 1 521 ? 21.594 42.906 -0.61 1 92.19 521 LYS A CA 1
ATOM 4234 C C . LYS A 1 521 ? 20.109 43.219 -0.734 1 92.19 521 LYS A C 1
ATOM 4236 O O . LYS A 1 521 ? 19.75 44.25 -1.348 1 92.19 521 LYS A O 1
ATOM 4241 N N . GLN A 1 522 ? 19.25 42.438 -0.175 1 88.88 522 GLN A N 1
ATOM 4242 C CA . GLN A 1 522 ? 17.797 42.594 -0.212 1 88.88 522 GLN A CA 1
ATOM 4243 C C . GLN A 1 522 ? 17.297 42.688 -1.648 1 88.88 522 GLN A C 1
ATOM 4245 O O . GLN A 1 522 ? 16.469 43.531 -1.974 1 88.88 522 GLN A O 1
ATOM 4250 N N . TYR A 1 523 ? 17.969 41.938 -2.398 1 87.69 523 TYR A N 1
ATOM 4251 C CA . TYR A 1 523 ? 17.562 41.875 -3.803 1 87.69 523 TYR A CA 1
ATOM 4252 C C . TYR A 1 523 ? 16.281 41.094 -3.98 1 87.69 523 TYR A C 1
ATOM 4254 O O . TYR A 1 523 ? 16.172 39.938 -3.561 1 87.69 523 TYR A O 1
ATOM 4262 N N . LYS A 1 524 ? 15.266 41.719 -4.652 1 88.69 524 LYS A N 1
ATOM 4263 C CA . LYS A 1 524 ? 13.953 41.062 -4.801 1 88.69 524 LYS A CA 1
ATOM 4264 C C . LYS A 1 524 ? 13.844 40.375 -6.148 1 88.69 524 LYS A C 1
ATOM 4266 O O . LYS A 1 524 ? 13.297 40.938 -7.105 1 88.69 524 LYS A O 1
ATOM 4271 N N . LEU A 1 525 ? 14.18 39.125 -6.199 1 90.38 525 LEU A N 1
ATOM 4272 C CA . LEU A 1 525 ? 14.133 38.312 -7.418 1 90.38 525 LEU A CA 1
ATOM 4273 C C . LEU A 1 525 ? 12.703 38.156 -7.91 1 90.38 525 LEU A C 1
ATOM 4275 O O . LEU A 1 525 ? 12.469 38 -9.109 1 90.38 525 LEU A O 1
ATOM 4279 N N . ARG A 1 526 ? 11.758 38.156 -7.059 1 89.38 526 ARG A N 1
ATOM 4280 C CA . ARG A 1 526 ? 10.344 37.969 -7.375 1 89.38 526 ARG A CA 1
ATOM 4281 C C . ARG A 1 526 ? 9.836 39.062 -8.297 1 89.38 526 ARG A C 1
ATOM 4283 O O . ARG A 1 526 ? 8.945 38.844 -9.117 1 89.38 526 ARG A O 1
ATOM 4290 N N . GLU A 1 527 ? 10.539 40.188 -8.258 1 90.44 527 GLU A N 1
ATOM 4291 C CA . GLU A 1 527 ? 10.078 41.344 -9.023 1 90.44 527 GLU A CA 1
ATOM 4292 C C . GLU A 1 527 ? 10.711 41.375 -10.414 1 90.44 527 GLU A C 1
ATOM 4294 O O . GLU A 1 527 ? 10.242 42.094 -11.305 1 90.44 527 GLU A O 1
ATOM 4299 N N . LEU A 1 528 ? 11.695 40.594 -10.602 1 92.75 528 LEU A N 1
ATOM 4300 C CA . LEU A 1 528 ? 12.352 40.531 -11.898 1 92.75 528 LEU A CA 1
ATOM 4301 C C . LEU A 1 528 ? 11.633 39.562 -12.828 1 92.75 528 LEU A C 1
ATOM 4303 O O . LEU A 1 528 ? 11.773 38.344 -12.688 1 92.75 528 LEU A O 1
ATOM 4307 N N . LYS A 1 529 ? 10.977 40.062 -13.805 1 92.25 529 LYS A N 1
ATOM 4308 C CA . LYS A 1 529 ? 10.188 39.25 -14.727 1 92.25 529 LYS A CA 1
ATOM 4309 C C . LYS A 1 529 ? 11.062 38.281 -15.5 1 92.25 529 LYS A C 1
ATOM 4311 O O . LYS A 1 529 ? 10.648 37.156 -15.797 1 92.25 529 LYS A O 1
ATOM 4316 N N . SER A 1 530 ? 12.227 38.719 -15.82 1 93.06 530 SER A N 1
ATOM 4317 C CA . SER A 1 530 ? 13.148 37.875 -16.562 1 93.06 530 SER A CA 1
ATOM 4318 C C . SER A 1 530 ? 13.539 36.656 -15.734 1 93.06 530 SER A C 1
ATOM 4320 O O . SER A 1 530 ? 13.609 35.531 -16.266 1 93.06 530 SER A O 1
ATOM 4322 N N . PHE A 1 531 ? 13.711 36.812 -14.516 1 94 531 PHE A N 1
ATOM 4323 C CA . PHE A 1 531 ? 14.078 35.719 -13.656 1 94 531 PHE A CA 1
ATOM 4324 C C . PHE A 1 531 ? 12.898 34.781 -13.445 1 94 531 PHE A C 1
ATOM 4326 O O . PHE A 1 531 ? 13.07 33.562 -13.375 1 94 531 PHE A O 1
ATOM 4333 N N . GLN A 1 532 ? 11.766 35.344 -13.352 1 93.62 532 GLN A N 1
ATOM 4334 C CA . GLN A 1 532 ? 10.578 34.5 -13.211 1 93.62 532 GLN A CA 1
ATOM 4335 C C . GLN A 1 532 ? 10.406 33.594 -14.422 1 93.62 532 GLN A C 1
ATOM 4337 O O . GLN A 1 532 ? 10.086 32.406 -14.266 1 93.62 532 GLN A O 1
ATOM 4342 N N . PHE A 1 533 ? 10.625 34.188 -15.516 1 94.06 533 PHE A N 1
ATOM 4343 C CA . PHE A 1 533 ? 10.516 33.406 -16.734 1 94.06 533 PHE A CA 1
ATOM 4344 C C . PHE A 1 533 ? 11.555 32.312 -16.766 1 94.06 533 PHE A C 1
ATOM 4346 O O . PHE A 1 533 ? 11.25 31.156 -17.125 1 94.06 533 PHE A O 1
ATOM 4353 N N . LEU A 1 534 ? 12.75 32.656 -16.438 1 94.44 534 LEU A N 1
ATOM 4354 C CA . LEU A 1 534 ? 13.828 31.656 -16.375 1 94.44 534 LEU A CA 1
ATOM 4355 C C . LEU A 1 534 ? 13.492 30.547 -15.375 1 94.44 534 LEU A C 1
ATOM 4357 O O . LEU A 1 534 ? 13.688 29.375 -15.664 1 94.44 534 LEU A O 1
ATOM 4361 N N . TRP A 1 535 ? 12.992 30.984 -14.258 1 95.38 535 TRP A N 1
ATOM 4362 C CA . TRP A 1 535 ? 12.703 30.047 -13.18 1 95.38 535 TRP A CA 1
ATOM 4363 C C . TRP A 1 535 ? 11.617 29.062 -13.602 1 95.38 535 TRP A C 1
ATOM 4365 O O . TRP A 1 535 ? 11.758 27.844 -13.414 1 95.38 535 TRP A O 1
ATOM 4375 N N . PHE A 1 536 ? 10.531 29.5 -14.242 1 94 536 PHE A N 1
ATOM 4376 C CA . PHE A 1 536 ? 9.445 28.625 -14.664 1 94 536 PHE A CA 1
ATOM 4377 C C . PHE A 1 536 ? 9.875 27.75 -15.828 1 94 536 PHE A C 1
ATOM 4379 O O . PHE A 1 536 ? 9.383 26.625 -15.984 1 94 536 PHE A O 1
ATOM 4386 N N . SER A 1 537 ? 10.797 28.203 -16.609 1 94.94 537 SER A N 1
ATOM 4387 C CA . SER A 1 537 ? 11.289 27.422 -17.734 1 94.94 537 SER A CA 1
ATOM 4388 C C . SER A 1 537 ? 12.125 26.234 -17.266 1 94.94 537 SER A C 1
ATOM 4390 O O . SER A 1 537 ? 12.297 25.266 -18 1 94.94 537 SER A O 1
ATOM 4392 N N . LEU A 1 538 ? 12.617 26.266 -16.031 1 95.62 538 LEU A N 1
ATOM 4393 C CA . LEU A 1 538 ? 13.422 25.172 -15.484 1 95.62 538 LEU A CA 1
ATOM 4394 C C . LEU A 1 538 ? 12.602 23.891 -15.367 1 95.62 538 LEU A C 1
ATOM 4396 O O . LEU A 1 538 ? 13.156 22.797 -15.414 1 95.62 538 LEU A O 1
ATOM 4400 N N . ILE A 1 539 ? 11.312 24.016 -15.258 1 93.88 539 ILE A N 1
ATOM 4401 C CA . ILE A 1 539 ? 10.461 22.844 -15.078 1 93.88 539 ILE A CA 1
ATOM 4402 C C . ILE A 1 539 ? 10.406 22.047 -16.375 1 93.88 539 ILE A C 1
ATOM 4404 O O . ILE A 1 539 ? 10.82 20.875 -16.406 1 93.88 539 ILE A O 1
ATOM 4408 N N . PRO A 1 540 ? 9.977 22.656 -17.547 1 94.19 540 PRO A N 1
ATOM 4409 C CA . PRO A 1 540 ? 9.984 21.875 -18.781 1 94.19 540 PRO A CA 1
ATOM 4410 C C . PRO A 1 540 ? 11.391 21.5 -19.234 1 94.19 540 PRO A C 1
ATOM 4412 O O . PRO A 1 540 ? 11.594 20.422 -19.812 1 94.19 540 PRO A O 1
ATOM 4415 N N . VAL A 1 541 ? 12.359 22.312 -18.938 1 94.44 541 VAL A N 1
ATOM 4416 C CA . VAL A 1 541 ? 13.742 22 -19.297 1 94.44 541 VAL A CA 1
ATOM 4417 C C . VAL A 1 541 ? 14.227 20.797 -18.469 1 94.44 541 VAL A C 1
ATOM 4419 O O . VAL A 1 541 ? 14.945 19.938 -18.984 1 94.44 541 VAL A O 1
ATOM 4422 N N . GLY A 1 542 ? 13.859 20.812 -17.172 1 93.94 542 GLY A N 1
ATOM 4423 C CA . GLY A 1 542 ? 14.203 19.672 -16.344 1 93.94 542 GLY A CA 1
ATOM 4424 C C . GLY A 1 542 ? 13.602 18.359 -16.828 1 93.94 542 GLY A C 1
ATOM 4425 O O . GLY A 1 542 ? 14.273 17.328 -16.844 1 93.94 542 GLY A O 1
ATOM 4426 N N . ILE A 1 543 ? 12.391 18.391 -17.266 1 92.31 543 ILE A N 1
ATOM 4427 C CA . ILE A 1 543 ? 11.711 17.219 -17.781 1 92.31 543 ILE A CA 1
ATOM 4428 C C . ILE A 1 543 ? 12.406 16.734 -19.062 1 92.31 543 ILE A C 1
ATOM 4430 O O . ILE A 1 543 ? 12.664 15.539 -19.219 1 92.31 543 ILE A O 1
ATOM 4434 N N . LEU A 1 544 ? 12.711 17.688 -19.891 1 93.38 544 LEU A N 1
ATOM 4435 C CA . LEU A 1 544 ? 13.398 17.344 -21.125 1 93.38 544 LEU A CA 1
ATOM 4436 C C . LEU A 1 544 ? 14.789 16.781 -20.844 1 93.38 544 LEU A C 1
ATOM 4438 O O . LEU A 1 544 ? 15.266 15.898 -21.547 1 93.38 544 LEU A O 1
ATOM 4442 N N . TRP A 1 545 ? 15.422 17.359 -19.797 1 94 545 TRP A N 1
ATOM 4443 C CA . TRP A 1 545 ? 16.75 16.906 -19.406 1 94 545 TRP A CA 1
ATOM 4444 C C . TRP A 1 545 ? 16.734 15.445 -18.969 1 94 545 TRP A C 1
ATOM 4446 O O . TRP A 1 545 ? 17.688 14.703 -19.172 1 94 545 TRP A O 1
ATOM 4456 N N . LEU A 1 546 ? 15.641 14.969 -18.406 1 93.38 546 LEU A N 1
ATOM 4457 C CA . LEU A 1 546 ? 15.492 13.578 -18 1 93.38 546 LEU A CA 1
ATOM 4458 C C . LEU A 1 546 ? 15.492 12.648 -19.203 1 93.38 546 LEU A C 1
ATOM 4460 O O . LEU A 1 546 ? 15.883 11.484 -19.094 1 93.38 546 LEU A O 1
ATOM 4464 N N . PHE A 1 547 ? 15.117 13.172 -20.344 1 93 547 PHE A N 1
ATOM 4465 C CA . PHE A 1 547 ? 15.039 12.352 -21.547 1 93 547 PHE A CA 1
ATOM 4466 C C . PHE A 1 547 ? 16.312 12.492 -22.375 1 93 547 PHE A C 1
ATOM 4468 O O . PHE A 1 547 ? 16.469 11.836 -23.406 1 93 547 PHE A O 1
ATOM 4475 N N . SER A 1 548 ? 17.234 13.289 -21.906 1 91.56 548 SER A N 1
ATOM 4476 C CA . SER A 1 548 ? 18.438 13.578 -22.688 1 91.56 548 SER A CA 1
ATOM 4477 C C . SER A 1 548 ? 19.281 12.328 -22.859 1 91.56 548 SER A C 1
ATOM 4479 O O . SER A 1 548 ? 20.062 12.227 -23.812 1 91.56 548 SER A O 1
ATOM 4481 N N . ALA A 1 549 ? 19.094 11.359 -22.016 1 91.12 549 ALA A N 1
ATOM 4482 C CA . ALA A 1 549 ? 19.891 10.133 -22.078 1 91.12 549 ALA A CA 1
ATOM 4483 C C . ALA A 1 549 ? 19.266 9.133 -23.062 1 91.12 549 ALA A C 1
ATOM 4485 O O . ALA A 1 549 ? 19.844 8.07 -23.328 1 91.12 549 ALA A O 1
ATOM 4486 N N . HIS A 1 550 ? 18.125 9.375 -23.641 1 91 550 HIS A N 1
ATOM 4487 C CA . HIS A 1 550 ? 17.359 8.422 -24.438 1 91 550 HIS A CA 1
ATOM 4488 C C . HIS A 1 550 ? 18.172 7.898 -25.609 1 91 550 HIS A C 1
ATOM 4490 O O . HIS A 1 550 ? 18.25 6.688 -25.844 1 91 550 HIS A O 1
ATOM 4496 N N . PRO A 1 551 ? 18.891 8.781 -26.344 1 87 551 PRO A N 1
ATOM 4497 C CA . PRO A 1 551 ? 19.656 8.266 -27.484 1 87 551 PRO A CA 1
ATOM 4498 C C . PRO A 1 551 ? 20.812 7.371 -27.062 1 87 551 PRO A C 1
ATOM 4500 O O . PRO A 1 551 ? 21.172 6.43 -27.781 1 87 551 PRO A O 1
ATOM 4503 N N . ILE A 1 552 ? 21.391 7.664 -25.953 1 88.38 552 ILE A N 1
ATOM 4504 C CA . ILE A 1 552 ? 22.516 6.879 -25.453 1 88.38 552 ILE A CA 1
ATOM 4505 C C . ILE A 1 552 ? 22.016 5.531 -24.938 1 88.38 552 ILE A C 1
ATOM 4507 O O . ILE A 1 552 ? 22.609 4.492 -25.219 1 88.38 552 ILE A O 1
ATOM 4511 N N . PHE A 1 553 ? 20.906 5.543 -24.297 1 89.56 553 PHE A N 1
ATOM 4512 C CA . PHE A 1 553 ? 20.344 4.363 -23.641 1 89.56 553 PHE A CA 1
ATOM 4513 C C . PHE A 1 553 ? 19.734 3.418 -24.672 1 89.56 553 PHE A C 1
ATOM 4515 O O . PHE A 1 553 ? 19.875 2.199 -24.562 1 89.56 553 PHE A O 1
ATOM 4522 N N . GLN A 1 554 ? 19.094 3.914 -25.703 1 87.88 554 GLN A N 1
ATOM 4523 C CA . GLN A 1 554 ? 18.328 3.102 -26.641 1 87.88 554 GLN A CA 1
ATOM 4524 C C . GLN A 1 554 ? 19.203 2.578 -27.781 1 87.88 554 GLN A C 1
ATOM 4526 O O . GLN A 1 554 ? 18.875 1.577 -28.422 1 87.88 554 GLN A O 1
ATOM 4531 N N . HIS A 1 555 ? 20.328 3.17 -27.953 1 81.06 555 HIS A N 1
ATOM 4532 C CA . HIS A 1 555 ? 21.109 2.801 -29.125 1 81.06 555 HIS A CA 1
ATOM 4533 C C . HIS A 1 555 ? 22.188 1.77 -28.781 1 81.06 555 HIS A C 1
ATOM 4535 O O . HIS A 1 555 ? 22.953 1.967 -27.844 1 81.06 555 HIS A O 1
ATOM 4541 N N . TYR A 1 556 ? 22.188 0.626 -29.375 1 73.06 556 TYR A N 1
ATOM 4542 C CA . TYR A 1 556 ? 23.156 -0.452 -29.188 1 73.06 556 TYR A CA 1
ATOM 4543 C C . TYR A 1 556 ? 24.203 -0.458 -30.297 1 73.06 556 TYR A C 1
ATOM 4545 O O . TYR A 1 556 ? 25.328 -0.917 -30.094 1 73.06 556 TYR A O 1
ATOM 4553 N N . TYR A 1 557 ? 23.984 -0.058 -31.422 1 65.69 557 TYR A N 1
ATOM 4554 C CA . TYR A 1 557 ? 24.812 -0.341 -32.594 1 65.69 557 TYR A CA 1
ATOM 4555 C C . TYR A 1 557 ? 26 0.609 -32.656 1 65.69 557 TYR A C 1
ATOM 4557 O O . TYR A 1 557 ? 27.062 0.243 -33.156 1 65.69 557 TYR A O 1
ATOM 4565 N N . VAL A 1 558 ? 25.828 1.735 -32.188 1 68 558 VAL A N 1
ATOM 4566 C CA . VAL A 1 558 ? 26.969 2.646 -32.281 1 68 558 VAL A CA 1
ATOM 4567 C C . VAL A 1 558 ? 27.391 3.059 -30.875 1 68 558 VAL A C 1
ATOM 4569 O O . VAL A 1 558 ? 26.578 3.545 -30.078 1 68 558 VAL A O 1
ATOM 4572 N N . GLN A 1 559 ? 28.625 2.494 -30.5 1 72.44 559 GLN A N 1
ATOM 4573 C CA . GLN A 1 559 ? 29.141 2.947 -29.219 1 72.44 559 GLN A CA 1
ATOM 4574 C C . GLN A 1 559 ? 29.266 4.469 -29.172 1 72.44 559 GLN A C 1
ATOM 4576 O O . GLN A 1 559 ? 29.688 5.082 -30.156 1 72.44 559 GLN A O 1
ATOM 4581 N N . PRO A 1 560 ? 28.75 4.977 -28.203 1 74.94 560 PRO A N 1
ATOM 4582 C CA . PRO A 1 560 ? 28.906 6.43 -28.109 1 74.94 560 PRO A CA 1
ATOM 4583 C C . PRO A 1 560 ? 30.375 6.863 -28.125 1 74.94 560 PRO A C 1
ATOM 4585 O O . PRO A 1 560 ? 31.234 6.133 -27.656 1 74.94 560 PRO A O 1
ATOM 4588 N N . SER A 1 561 ? 30.609 7.902 -28.844 1 86.31 561 SER A N 1
ATOM 4589 C CA . SER A 1 561 ? 31.953 8.469 -28.812 1 86.31 561 SER A CA 1
ATOM 4590 C C . SER A 1 561 ? 32.438 8.672 -27.375 1 86.31 561 SER A C 1
ATOM 4592 O O . SER A 1 561 ? 31.688 9.156 -26.531 1 86.31 561 SER A O 1
ATOM 4594 N N . ALA A 1 562 ? 33.625 8.188 -27.078 1 90.38 562 ALA A N 1
ATOM 4595 C CA . ALA A 1 562 ? 34.188 8.234 -25.734 1 90.38 562 ALA A CA 1
ATOM 4596 C C . ALA A 1 562 ? 34.25 9.664 -25.219 1 90.38 562 ALA A C 1
ATOM 4598 O O . ALA A 1 562 ? 33.969 9.922 -24.047 1 90.38 562 ALA A O 1
ATOM 4599 N N . ILE A 1 563 ? 34.594 10.57 -26.047 1 92.94 563 ILE A N 1
ATOM 4600 C CA . ILE A 1 563 ? 34.75 11.961 -25.641 1 92.94 563 ILE A CA 1
ATOM 4601 C C . ILE A 1 563 ? 33.375 12.555 -25.359 1 92.94 563 ILE A C 1
ATOM 4603 O O . ILE A 1 563 ? 33.188 13.234 -24.344 1 92.94 563 ILE A O 1
ATOM 4607 N N . TRP A 1 564 ? 32.438 12.281 -26.219 1 91.31 564 TRP A N 1
ATOM 4608 C CA . TRP A 1 564 ? 31.109 12.82 -26.016 1 91.31 564 TRP A CA 1
ATOM 4609 C C . TRP A 1 564 ? 30.453 12.195 -24.781 1 91.31 564 TRP A C 1
ATOM 4611 O O . TRP A 1 564 ? 29.703 12.859 -24.062 1 91.31 564 TRP A O 1
ATOM 4621 N N . GLY A 1 565 ? 30.75 10.898 -24.656 1 93.94 565 GLY A N 1
ATOM 4622 C CA . GLY A 1 565 ? 30.25 10.234 -23.469 1 93.94 565 GLY A CA 1
ATOM 4623 C C . GLY A 1 565 ? 30.812 10.797 -22.188 1 93.94 565 GLY A C 1
ATOM 4624 O O . GLY A 1 565 ? 30.078 10.969 -21.203 1 93.94 565 GLY A O 1
ATOM 4625 N N . ALA A 1 566 ? 32.062 11.062 -22.203 1 96.25 566 ALA A N 1
ATOM 4626 C CA . ALA A 1 566 ? 32.719 11.633 -21.031 1 96.25 566 ALA A CA 1
ATOM 4627 C C . ALA A 1 566 ? 32.188 13.031 -20.734 1 96.25 566 ALA A C 1
ATOM 4629 O O . ALA A 1 566 ? 31.969 13.375 -19.562 1 96.25 566 ALA A O 1
ATOM 4630 N N . LEU A 1 567 ? 31.984 13.844 -21.75 1 95.69 567 LEU A N 1
ATOM 4631 C CA . LEU A 1 567 ? 31.438 15.18 -21.562 1 95.69 567 LEU A CA 1
ATOM 4632 C C . LEU A 1 567 ? 30.031 15.109 -20.984 1 95.69 567 LEU A C 1
ATOM 4634 O O . LEU A 1 567 ? 29.688 15.867 -20.078 1 95.69 567 LEU A O 1
ATOM 4638 N N . TYR A 1 568 ? 29.266 14.188 -21.562 1 94.69 568 TYR A N 1
ATOM 4639 C CA . TYR A 1 568 ? 27.891 14.031 -21.094 1 94.69 568 TYR A CA 1
ATOM 4640 C C . TYR A 1 568 ? 27.875 13.594 -19.625 1 94.69 568 TYR A C 1
ATOM 4642 O O . TYR A 1 568 ? 27.078 14.102 -18.828 1 94.69 568 TYR A O 1
ATOM 4650 N N . ALA A 1 569 ? 28.734 12.68 -19.281 1 94.94 569 ALA A N 1
ATOM 4651 C CA . ALA A 1 569 ? 28.812 12.172 -17.906 1 94.94 569 ALA A CA 1
ATOM 4652 C C . ALA A 1 569 ? 29.125 13.297 -16.922 1 94.94 569 ALA A C 1
ATOM 4654 O O . ALA A 1 569 ? 28.547 13.359 -15.836 1 94.94 569 ALA A O 1
ATOM 4655 N N . GLY A 1 570 ? 30 14.172 -17.266 1 95 570 GLY A N 1
ATOM 4656 C CA . GLY A 1 570 ? 30.391 15.273 -16.391 1 95 570 GLY A CA 1
ATOM 4657 C C . GLY A 1 570 ? 29.328 16.344 -16.297 1 95 570 GLY A C 1
ATOM 4658 O O . GLY A 1 570 ? 29.188 17.016 -15.258 1 95 570 GLY A O 1
ATOM 4659 N N . LEU A 1 571 ? 28.547 16.453 -17.312 1 95.56 571 LEU A N 1
ATOM 4660 C CA . LEU A 1 571 ? 27.625 17.594 -17.375 1 95.56 571 LEU A CA 1
ATOM 4661 C C . LEU A 1 571 ? 26.234 17.172 -16.906 1 95.56 571 LEU A C 1
ATOM 4663 O O . LEU A 1 571 ? 25.484 18 -16.375 1 95.56 571 LEU A O 1
ATOM 4667 N N . GLN A 1 572 ? 25.812 15.969 -17.188 1 94.94 572 GLN A N 1
ATOM 4668 C CA . GLN A 1 572 ? 24.438 15.57 -16.938 1 94.94 572 GLN A CA 1
ATOM 4669 C C . GLN A 1 572 ? 24.047 15.836 -15.484 1 94.94 572 GLN A C 1
ATOM 4671 O O . GLN A 1 572 ? 23.078 16.547 -15.219 1 94.94 572 GLN A O 1
ATOM 4676 N N . ARG A 1 573 ? 24.766 15.305 -14.523 1 95.75 573 ARG A N 1
ATOM 4677 C CA . ARG A 1 573 ? 24.438 15.398 -13.102 1 95.75 573 ARG A CA 1
ATOM 4678 C C . ARG A 1 573 ? 24.688 16.812 -12.578 1 95.75 573 ARG A C 1
ATOM 4680 O O . ARG A 1 573 ? 23.906 17.328 -11.781 1 95.75 573 ARG A O 1
ATOM 4687 N N . ASN A 1 574 ? 25.766 17.438 -13.008 1 96.56 574 ASN A N 1
ATOM 4688 C CA . ASN A 1 574 ? 26.141 18.75 -12.5 1 96.56 574 ASN A CA 1
ATOM 4689 C C . ASN A 1 574 ? 25.203 19.844 -13.016 1 96.56 574 ASN A C 1
ATOM 4691 O O . ASN A 1 574 ? 24.906 20.797 -12.297 1 96.56 574 ASN A O 1
ATOM 4695 N N . ILE A 1 575 ? 24.75 19.688 -14.227 1 96.38 575 ILE A N 1
ATOM 4696 C CA . ILE A 1 575 ? 23.797 20.656 -14.742 1 96.38 575 ILE A CA 1
ATOM 4697 C C . ILE A 1 575 ? 22.453 20.484 -14.023 1 96.38 575 ILE A C 1
ATOM 4699 O O . ILE A 1 575 ? 21.766 21.469 -13.727 1 96.38 575 ILE A O 1
ATOM 4703 N N . TRP A 1 576 ? 22.094 19.25 -13.781 1 96.38 576 TRP A N 1
ATOM 4704 C CA . TRP A 1 576 ? 20.906 19 -12.977 1 96.38 576 TRP A CA 1
ATOM 4705 C C . TRP A 1 576 ? 21.031 19.641 -11.602 1 96.38 576 TRP A C 1
ATOM 4707 O O . TRP A 1 576 ? 20.109 20.312 -11.133 1 96.38 576 TRP A O 1
ATOM 4717 N N . GLY A 1 577 ? 22.188 19.438 -10.945 1 97.12 577 GLY A N 1
ATOM 4718 C CA . GLY A 1 577 ? 22.438 20.047 -9.641 1 97.12 577 GLY A CA 1
ATOM 4719 C C . GLY A 1 577 ? 22.406 21.562 -9.68 1 97.12 577 GLY A C 1
ATOM 4720 O O . GLY A 1 577 ? 21.828 22.188 -8.789 1 97.12 577 GLY A O 1
ATOM 4721 N N . PHE A 1 578 ? 23 22.125 -10.703 1 96.75 578 PHE A N 1
ATOM 4722 C CA . PHE A 1 578 ? 23.031 23.578 -10.867 1 96.75 578 PHE A CA 1
ATOM 4723 C C . PHE A 1 578 ? 21.625 24.125 -11.062 1 96.75 578 PHE A C 1
ATOM 4725 O O . PHE A 1 578 ? 21.234 25.109 -10.422 1 96.75 578 PHE A O 1
ATOM 4732 N N . GLY A 1 579 ? 20.906 23.469 -11.977 1 96.94 579 GLY A N 1
ATOM 4733 C CA . GLY A 1 579 ? 19.531 23.875 -12.188 1 96.94 579 GLY A CA 1
ATOM 4734 C C . GLY A 1 579 ? 18.688 23.797 -10.922 1 96.94 579 GLY A C 1
ATOM 4735 O O . GLY A 1 579 ? 17.875 24.688 -10.656 1 96.94 579 GLY A O 1
ATOM 4736 N N . LEU A 1 580 ? 18.906 22.781 -10.148 1 97.06 580 LEU A N 1
ATOM 4737 C CA . LEU A 1 580 ? 18.188 22.641 -8.891 1 97.06 580 LEU A CA 1
ATOM 4738 C C . LEU A 1 580 ? 18.578 23.734 -7.91 1 97.06 580 LEU A C 1
ATOM 4740 O O . LEU A 1 580 ? 17.734 24.234 -7.16 1 97.06 580 LEU A O 1
ATOM 4744 N N . GLY A 1 581 ? 19.859 24.062 -7.852 1 97.5 581 GLY A N 1
ATOM 4745 C CA . GLY A 1 581 ? 20.297 25.188 -7.031 1 97.5 581 GLY A CA 1
ATOM 4746 C C . GLY A 1 581 ? 19.578 26.469 -7.348 1 97.5 581 GLY A C 1
ATOM 4747 O O . GLY A 1 581 ? 19.094 27.156 -6.445 1 97.5 581 GLY A O 1
ATOM 4748 N N . VAL A 1 582 ? 19.453 26.781 -8.625 1 97.06 582 VAL A N 1
ATOM 4749 C CA . VAL A 1 582 ? 18.75 27.984 -9.07 1 97.06 582 VAL A CA 1
ATOM 4750 C C . VAL A 1 582 ? 17.266 27.891 -8.68 1 97.06 582 VAL A C 1
ATOM 4752 O O . VAL A 1 582 ? 16.672 28.891 -8.258 1 97.06 582 VAL A O 1
ATOM 4755 N N . PHE A 1 583 ? 16.781 26.703 -8.836 1 96.75 583 PHE A N 1
ATOM 4756 C CA . PHE A 1 583 ? 15.383 26.469 -8.508 1 96.75 583 PHE A CA 1
ATOM 4757 C C . PHE A 1 583 ? 15.125 26.734 -7.027 1 96.75 583 PHE A C 1
ATOM 4759 O O . PHE A 1 583 ? 14.141 27.391 -6.672 1 96.75 583 PHE A O 1
ATOM 4766 N N . ILE A 1 584 ? 15.977 26.312 -6.176 1 96.75 584 ILE A N 1
ATOM 4767 C CA . ILE A 1 584 ? 15.844 26.469 -4.73 1 96.75 584 ILE A CA 1
ATOM 4768 C C . ILE A 1 584 ? 16.016 27.938 -4.344 1 96.75 584 ILE A C 1
ATOM 4770 O O . ILE A 1 584 ? 15.242 28.469 -3.539 1 96.75 584 ILE A O 1
ATOM 4774 N N . VAL A 1 585 ? 16.969 28.594 -4.965 1 96.5 585 VAL A N 1
ATOM 4775 C CA . VAL A 1 585 ? 17.188 30 -4.676 1 96.5 585 VAL A CA 1
ATOM 4776 C C . VAL A 1 585 ? 15.969 30.812 -5.078 1 96.5 585 VAL A C 1
ATOM 4778 O O . VAL A 1 585 ? 15.547 31.719 -4.355 1 96.5 585 VAL A O 1
ATOM 4781 N N . GLY A 1 586 ? 15.422 30.469 -6.227 1 96.12 586 GLY A N 1
ATOM 4782 C CA . GLY A 1 586 ? 14.211 31.141 -6.656 1 96.12 586 GLY A CA 1
ATOM 4783 C C . GLY A 1 586 ? 13.055 30.969 -5.695 1 96.12 586 GLY A C 1
ATOM 4784 O O . GLY A 1 586 ? 12.367 31.922 -5.348 1 96.12 586 GLY A O 1
ATOM 4785 N N . MET A 1 587 ? 12.883 29.812 -5.223 1 95.06 587 MET A N 1
ATOM 4786 C CA . MET A 1 587 ? 11.805 29.516 -4.285 1 95.06 587 MET A CA 1
ATOM 4787 C C . MET A 1 587 ? 12.039 30.219 -2.953 1 95.06 587 MET A C 1
ATOM 4789 O O . MET A 1 587 ? 11.086 30.703 -2.328 1 95.06 587 MET A O 1
ATOM 4793 N N . ALA A 1 588 ? 13.227 30.234 -2.537 1 94.31 588 ALA A N 1
ATOM 4794 C CA . ALA A 1 588 ? 13.578 30.922 -1.294 1 94.31 588 ALA A CA 1
ATOM 4795 C C . ALA A 1 588 ? 13.32 32.406 -1.397 1 94.31 588 ALA A C 1
ATOM 4797 O O . ALA A 1 588 ? 13.008 33.062 -0.398 1 94.31 588 ALA A O 1
ATOM 4798 N N . SER A 1 589 ? 13.43 32.938 -2.619 1 93.38 589 SER A N 1
ATOM 4799 C CA . SER A 1 589 ? 13.195 34.344 -2.875 1 93.38 589 SER A CA 1
ATOM 4800 C C . SER A 1 589 ? 11.734 34.625 -3.217 1 93.38 589 SER A C 1
ATOM 4802 O O . SER A 1 589 ? 11.414 35.625 -3.875 1 93.38 589 SER A O 1
ATOM 4804 N N . LYS A 1 590 ? 10.844 33.625 -2.961 1 91.44 590 LYS A N 1
ATOM 4805 C CA . LYS A 1 590 ? 9.391 33.75 -3.012 1 91.44 590 LYS A CA 1
ATOM 4806 C C . LYS A 1 590 ? 8.883 33.688 -4.449 1 91.44 590 LYS A C 1
ATOM 4808 O O . LYS A 1 590 ? 7.812 34.219 -4.754 1 91.44 590 LYS A O 1
ATOM 4813 N N . VAL A 1 591 ? 9.727 33.188 -5.254 1 92.44 591 VAL A N 1
ATOM 4814 C CA . VAL A 1 591 ? 9.266 32.875 -6.605 1 92.44 591 VAL A CA 1
ATOM 4815 C C . VAL A 1 591 ? 8.492 31.562 -6.605 1 92.44 591 VAL A C 1
ATOM 4817 O O . VAL A 1 591 ? 8.789 30.656 -5.812 1 92.44 591 VAL A O 1
ATOM 4820 N N . GLY A 1 592 ? 7.414 31.328 -7.402 1 89.94 592 GLY A N 1
ATOM 4821 C CA . GLY A 1 592 ? 6.762 30.047 -7.539 1 89.94 592 GLY A CA 1
ATOM 4822 C C . GLY A 1 592 ? 5.262 30.109 -7.336 1 89.94 592 GLY A C 1
ATOM 4823 O O . GLY A 1 592 ? 4.547 29.156 -7.648 1 89.94 592 GLY A O 1
ATOM 4824 N N . TRP A 1 593 ? 4.77 31.141 -6.871 1 84.25 593 TRP A N 1
ATOM 4825 C CA . TRP A 1 593 ? 3.338 31.406 -6.766 1 84.25 593 TRP A CA 1
ATOM 4826 C C . TRP A 1 593 ? 2.623 30.25 -6.066 1 84.25 593 TRP A C 1
ATOM 4828 O O . TRP A 1 593 ? 2.863 29.984 -4.883 1 84.25 593 TRP A O 1
ATOM 4838 N N . ILE A 1 594 ? 1.838 29.422 -6.844 1 81.69 594 ILE A N 1
ATOM 4839 C CA . ILE A 1 594 ? 1.01 28.359 -6.281 1 81.69 594 ILE A CA 1
ATOM 4840 C C . ILE A 1 594 ? 1.887 27.172 -5.902 1 81.69 594 ILE A C 1
ATOM 4842 O O . ILE A 1 594 ? 1.607 26.469 -4.926 1 81.69 594 ILE A O 1
ATOM 4846 N N . PHE A 1 595 ? 2.902 27.031 -6.645 1 88.75 595 PHE A N 1
ATOM 4847 C CA . PHE A 1 595 ? 3.805 25.922 -6.363 1 88.75 595 PHE A CA 1
ATOM 4848 C C . PHE A 1 595 ? 4.484 26.109 -5.008 1 88.75 595 PHE A C 1
ATOM 4850 O O . PHE A 1 595 ? 4.605 25.156 -4.238 1 88.75 595 PHE A O 1
ATOM 4857 N N . ARG A 1 596 ? 4.914 27.25 -4.789 1 92.38 596 ARG A N 1
ATOM 4858 C CA . ARG A 1 596 ? 5.551 27.547 -3.508 1 92.38 596 ARG A CA 1
ATOM 4859 C C . ARG A 1 596 ? 4.562 27.406 -2.355 1 92.38 596 ARG A C 1
ATOM 4861 O O . ARG A 1 596 ? 4.895 26.844 -1.307 1 92.38 596 ARG A O 1
ATOM 4868 N N . LYS A 1 597 ? 3.361 27.922 -2.527 1 88 597 LYS A N 1
ATOM 4869 C CA . LYS A 1 597 ? 2.336 27.828 -1.493 1 88 597 LYS A CA 1
ATOM 4870 C C . LYS A 1 597 ? 2.037 26.359 -1.153 1 88 597 LYS A C 1
ATOM 4872 O O . LYS A 1 597 ? 1.876 26.016 0.018 1 88 597 LYS A O 1
ATOM 4877 N N . PHE A 1 598 ? 1.994 25.609 -2.117 1 88.75 598 PHE A N 1
ATOM 4878 C CA . PHE A 1 598 ? 1.758 24.188 -1.932 1 88.75 598 PHE A CA 1
ATOM 4879 C C . PHE A 1 598 ? 2.898 23.547 -1.148 1 88.75 598 PHE A C 1
ATOM 4881 O O . PHE A 1 598 ? 2.66 22.781 -0.213 1 88.75 598 PHE A O 1
ATOM 4888 N N . CYS A 1 599 ? 4.051 23.844 -1.51 1 94.06 599 CYS A N 1
ATOM 4889 C CA . CYS A 1 599 ? 5.227 23.219 -0.909 1 94.06 599 CYS A CA 1
ATOM 4890 C C . CYS A 1 599 ? 5.398 23.672 0.537 1 94.06 599 CYS A C 1
ATOM 4892 O O . CYS A 1 599 ? 6.113 23.031 1.309 1 94.06 599 CYS A O 1
ATOM 4894 N N . CYS A 1 600 ? 4.723 24.75 0.9 1 92.56 600 CYS A N 1
ATOM 4895 C CA . CYS A 1 600 ? 4.883 25.281 2.248 1 92.56 600 CYS A CA 1
ATOM 4896 C C . CYS A 1 600 ? 3.75 24.812 3.156 1 92.56 600 CYS A C 1
ATOM 4898 O O . CYS A 1 600 ? 3.617 25.281 4.285 1 92.56 600 CYS A O 1
ATOM 4900 N N . LEU A 1 601 ? 2.969 23.875 2.688 1 87.19 601 LEU A N 1
ATOM 4901 C CA . LEU A 1 601 ? 1.884 23.344 3.506 1 87.19 601 LEU A CA 1
ATOM 4902 C C . LEU A 1 601 ? 2.428 22.672 4.758 1 87.19 601 LEU A C 1
ATOM 4904 O O . LEU A 1 601 ? 3.469 22 4.707 1 87.19 601 LEU A O 1
ATOM 4908 N N . PRO A 1 602 ? 1.73 22.766 5.844 1 87.5 602 PRO A N 1
ATOM 4909 C CA . PRO A 1 602 ? 2.225 22.266 7.121 1 87.5 602 PRO A CA 1
ATOM 4910 C C . PRO A 1 602 ? 2.389 20.734 7.121 1 87.5 602 PRO A C 1
ATOM 4912 O O . PRO A 1 602 ? 3.225 20.203 7.855 1 87.5 602 PRO A O 1
ATOM 4915 N N . ILE A 1 603 ? 1.699 20.047 6.332 1 87.5 603 ILE A N 1
ATOM 4916 C CA . ILE A 1 603 ? 1.782 18.594 6.312 1 87.5 603 ILE A CA 1
ATOM 4917 C C . ILE A 1 603 ? 3.184 18.156 5.891 1 87.5 603 ILE A C 1
ATOM 4919 O O . ILE A 1 603 ? 3.686 17.125 6.344 1 87.5 603 ILE A O 1
ATOM 4923 N N . PHE A 1 604 ? 3.789 18.922 5.09 1 93.62 604 PHE A N 1
ATOM 4924 C CA . PHE A 1 604 ? 5.094 18.547 4.559 1 93.62 604 PHE A CA 1
ATOM 4925 C C . PHE A 1 604 ? 6.188 18.781 5.598 1 93.62 604 PHE A C 1
ATOM 4927 O O . PHE A 1 604 ? 7.281 18.219 5.484 1 93.62 604 PHE A O 1
ATOM 4934 N N . ARG A 1 605 ? 5.875 19.562 6.602 1 93.5 605 ARG A N 1
ATOM 4935 C CA . ARG A 1 605 ? 6.836 19.75 7.68 1 93.5 605 ARG A CA 1
ATOM 4936 C C . ARG A 1 605 ? 7.133 18.438 8.398 1 93.5 605 ARG A C 1
ATOM 4938 O O . ARG A 1 605 ? 8.297 18.062 8.562 1 93.5 605 ARG A O 1
ATOM 4945 N N . ILE A 1 606 ? 6.094 17.766 8.711 1 94.19 606 ILE A N 1
ATOM 4946 C CA . ILE A 1 606 ? 6.246 16.5 9.414 1 94.19 606 ILE A CA 1
ATOM 4947 C C . ILE A 1 606 ? 6.836 15.461 8.469 1 94.19 606 ILE A C 1
ATOM 4949 O O . ILE A 1 606 ? 7.805 14.773 8.812 1 94.19 606 ILE A O 1
ATOM 4953 N N . LEU A 1 607 ? 6.328 15.383 7.262 1 96.19 607 LEU A N 1
ATOM 4954 C CA . LEU A 1 607 ? 6.773 14.375 6.297 1 96.19 607 LEU A CA 1
ATOM 4955 C C . LEU A 1 607 ? 8.227 14.609 5.898 1 96.19 607 LEU A C 1
ATOM 4957 O O . LEU A 1 607 ? 8.977 13.656 5.703 1 96.19 607 LEU A O 1
ATOM 4961 N N . GLY A 1 608 ? 8.547 15.891 5.809 1 96.56 608 GLY A N 1
ATOM 4962 C CA . GLY A 1 608 ? 9.93 16.219 5.477 1 96.56 608 GLY A CA 1
ATOM 4963 C C . GLY A 1 608 ? 10.914 15.828 6.562 1 96.56 608 GLY A C 1
ATOM 4964 O O . GLY A 1 608 ? 11.992 15.312 6.273 1 96.56 608 GLY A O 1
ATOM 4965 N N . ARG A 1 609 ? 10.5 16 7.789 1 96.31 609 ARG A N 1
ATOM 4966 C CA . ARG A 1 609 ? 11.359 15.695 8.922 1 96.31 609 ARG A CA 1
ATOM 4967 C C . ARG A 1 609 ? 11.5 14.188 9.109 1 96.31 609 ARG A C 1
ATOM 4969 O O . ARG A 1 609 ? 12.461 13.719 9.719 1 96.31 609 ARG A O 1
ATOM 4976 N N . LEU A 1 610 ? 10.594 13.445 8.523 1 97.88 610 LEU A N 1
ATOM 4977 C CA . LEU A 1 610 ? 10.609 11.992 8.664 1 97.88 610 LEU A CA 1
ATOM 4978 C C . LEU A 1 610 ? 11.344 11.336 7.5 1 97.88 610 LEU A C 1
ATOM 4980 O O . LEU A 1 610 ? 11.547 10.125 7.492 1 97.88 610 LEU A O 1
ATOM 4984 N N . THR A 1 611 ? 11.773 12.109 6.578 1 98.06 611 THR A N 1
ATOM 4985 C CA . THR A 1 611 ? 12.32 11.602 5.328 1 98.06 611 THR A CA 1
ATOM 4986 C C . THR A 1 611 ? 13.609 10.828 5.582 1 98.06 611 THR A C 1
ATOM 4988 O O . THR A 1 611 ? 13.852 9.789 4.965 1 98.06 611 THR A O 1
ATOM 4991 N N . TYR A 1 612 ? 14.461 11.289 6.465 1 97.56 612 TYR A N 1
ATOM 4992 C CA . TYR A 1 612 ? 15.711 10.586 6.75 1 97.56 612 TYR A CA 1
ATOM 4993 C C . TYR A 1 612 ? 15.445 9.188 7.293 1 97.56 612 TYR A C 1
ATOM 4995 O O . TYR A 1 612 ? 16.047 8.219 6.836 1 97.56 612 TYR A O 1
ATOM 5003 N N . GLY A 1 613 ? 14.578 9.125 8.281 1 98.38 613 GLY A N 1
ATOM 5004 C CA . GLY A 1 613 ? 14.219 7.82 8.805 1 98.38 613 GLY A CA 1
ATOM 5005 C C . GLY A 1 613 ? 13.633 6.895 7.758 1 98.38 613 GLY A C 1
ATOM 5006 O O . GLY A 1 613 ? 13.945 5.703 7.727 1 98.38 613 GLY A O 1
ATOM 5007 N N . ALA A 1 614 ? 12.758 7.438 6.914 1 98.5 614 ALA A N 1
ATOM 5008 C CA . ALA A 1 614 ? 12.172 6.652 5.832 1 98.5 614 ALA A CA 1
ATOM 5009 C C . ALA A 1 614 ? 13.25 6.141 4.879 1 98.5 614 ALA A C 1
ATOM 5011 O O . ALA A 1 614 ? 13.164 5.012 4.387 1 98.5 614 ALA A O 1
ATOM 5012 N N . PHE A 1 615 ? 14.242 6.93 4.676 1 98.06 615 PHE A N 1
ATOM 5013 C CA . PHE A 1 615 ? 15.352 6.594 3.795 1 98.06 615 PHE A CA 1
ATOM 5014 C C . PHE A 1 615 ? 16.125 5.391 4.324 1 98.06 615 PHE A C 1
ATOM 5016 O O . PHE A 1 615 ? 16.422 4.461 3.574 1 98.06 615 PHE A O 1
ATOM 5023 N N . ILE A 1 616 ? 16.344 5.375 5.555 1 98.12 616 ILE A N 1
ATOM 5024 C CA . ILE A 1 616 ? 17.219 4.336 6.07 1 98.12 616 ILE A CA 1
ATOM 5025 C C . ILE A 1 616 ? 16.453 3.033 6.242 1 98.12 616 ILE A C 1
ATOM 5027 O O . ILE A 1 616 ? 17.016 1.945 6.168 1 98.12 616 ILE A O 1
ATOM 5031 N N . VAL A 1 617 ? 15.117 3.066 6.312 1 98.12 617 VAL A N 1
ATOM 5032 C CA . VAL A 1 617 ? 14.398 1.847 6.656 1 98.12 617 VAL A CA 1
ATOM 5033 C C . VAL A 1 617 ? 13.727 1.273 5.41 1 98.12 617 VAL A C 1
ATOM 5035 O O . VAL A 1 617 ? 13.375 0.092 5.375 1 98.12 617 VAL A O 1
ATOM 5038 N N . HIS A 1 618 ? 13.492 1.942 4.316 1 98.5 618 HIS A N 1
ATOM 5039 C CA . HIS A 1 618 ? 12.531 1.626 3.271 1 98.5 618 HIS A CA 1
ATOM 5040 C C . HIS A 1 618 ? 12.898 0.333 2.553 1 98.5 618 HIS A C 1
ATOM 5042 O O . HIS A 1 618 ? 12.023 -0.444 2.172 1 98.5 618 HIS A O 1
ATOM 5048 N N . LEU A 1 619 ? 14.156 0.07 2.361 1 97.94 619 LEU A N 1
ATOM 5049 C CA . LEU A 1 619 ? 14.539 -1.146 1.651 1 97.94 619 LEU A CA 1
ATOM 5050 C C . LEU A 1 619 ? 14.219 -2.385 2.48 1 97.94 619 LEU A C 1
ATOM 5052 O O . LEU A 1 619 ? 13.805 -3.412 1.937 1 97.94 619 LEU A O 1
ATOM 5056 N N . LEU A 1 620 ? 14.43 -2.266 3.781 1 97.5 620 LEU A N 1
ATOM 5057 C CA . LEU A 1 620 ? 14.07 -3.365 4.668 1 97.5 620 LEU A CA 1
ATOM 5058 C C . LEU A 1 620 ? 12.57 -3.643 4.613 1 97.5 620 LEU A C 1
ATOM 5060 O O . LEU A 1 620 ? 12.148 -4.801 4.574 1 97.5 620 LEU A O 1
ATOM 5064 N N . VAL A 1 621 ? 11.828 -2.574 4.566 1 97.19 621 VAL A N 1
ATOM 5065 C CA . VAL A 1 621 ? 10.367 -2.684 4.523 1 97.19 621 VAL A CA 1
ATOM 5066 C C . VAL A 1 621 ? 9.938 -3.344 3.217 1 97.19 621 VAL A C 1
ATOM 5068 O O . VAL A 1 621 ? 9.078 -4.223 3.213 1 97.19 621 VAL A O 1
ATOM 5071 N N . ALA A 1 622 ? 10.5 -2.98 2.129 1 97.5 622 ALA A N 1
ATOM 5072 C CA . ALA A 1 622 ? 10.148 -3.564 0.836 1 97.5 622 ALA A CA 1
ATOM 5073 C C . ALA A 1 622 ? 10.5 -5.051 0.794 1 97.5 622 ALA A C 1
ATOM 5075 O O . ALA A 1 622 ? 9.695 -5.871 0.343 1 97.5 622 ALA A O 1
ATOM 5076 N N . ARG A 1 623 ? 11.656 -5.438 1.332 1 97.38 623 ARG A N 1
ATOM 5077 C CA . ARG A 1 623 ? 12.156 -6.805 1.239 1 97.38 623 ARG A CA 1
ATOM 5078 C C . ARG A 1 623 ? 11.359 -7.746 2.135 1 97.38 623 ARG A C 1
ATOM 5080 O O . ARG A 1 623 ? 11.172 -8.922 1.805 1 97.38 623 ARG A O 1
ATOM 5087 N N . ILE A 1 624 ? 10.859 -7.211 3.232 1 94.94 624 ILE A N 1
ATOM 5088 C CA . ILE A 1 624 ? 10.219 -8.086 4.207 1 94.94 624 ILE A CA 1
ATOM 5089 C C . ILE A 1 624 ? 8.977 -8.727 3.592 1 94.94 624 ILE A C 1
ATOM 5091 O O . ILE A 1 624 ? 8.633 -9.867 3.912 1 94.94 624 ILE A O 1
ATOM 5095 N N . VAL A 1 625 ? 8.328 -8.047 2.658 1 93.81 625 VAL A N 1
ATOM 5096 C CA . VAL A 1 625 ? 7.105 -8.57 2.059 1 93.81 625 VAL A CA 1
ATOM 5097 C C . VAL A 1 625 ? 7.438 -9.305 0.762 1 93.81 625 VAL A C 1
ATOM 5099 O O . VAL A 1 625 ? 6.977 -10.43 0.541 1 93.81 625 VAL A O 1
ATOM 5102 N N . LEU A 1 626 ? 8.289 -8.75 -0.067 1 95.81 626 LEU A N 1
ATOM 5103 C CA . LEU A 1 626 ? 8.562 -9.273 -1.4 1 95.81 626 LEU A CA 1
ATOM 5104 C C . LEU A 1 626 ? 9.398 -10.547 -1.324 1 95.81 626 LEU A C 1
ATOM 5106 O O . LEU A 1 626 ? 9.453 -11.32 -2.283 1 95.81 626 LEU A O 1
ATOM 5110 N N . ALA A 1 627 ? 10.039 -10.773 -0.176 1 96.38 627 ALA A N 1
ATOM 5111 C CA . ALA A 1 627 ? 10.836 -11.984 0.009 1 96.38 627 ALA A CA 1
ATOM 5112 C C . ALA A 1 627 ? 9.945 -13.18 0.334 1 96.38 627 ALA A C 1
ATOM 5114 O O . ALA A 1 627 ? 10.391 -14.328 0.264 1 96.38 627 ALA A O 1
ATOM 5115 N N . THR A 1 628 ? 8.688 -12.992 0.627 1 94 628 THR A N 1
ATOM 5116 C CA . THR A 1 628 ? 7.816 -14.07 1.069 1 94 628 THR A CA 1
ATOM 5117 C C . THR A 1 628 ? 6.996 -14.617 -0.098 1 94 628 THR A C 1
ATOM 5119 O O . THR A 1 628 ? 6.098 -15.438 0.098 1 94 628 THR A O 1
ATOM 5122 N N . VAL A 1 629 ? 7.324 -14.25 -1.288 1 91.69 629 VAL A N 1
ATOM 5123 C CA . VAL A 1 629 ? 6.578 -14.695 -2.461 1 91.69 629 VAL A CA 1
ATOM 5124 C C . VAL A 1 629 ? 6.789 -16.188 -2.674 1 91.69 629 VAL A C 1
ATOM 5126 O O . VAL A 1 629 ? 7.887 -16.703 -2.449 1 91.69 629 VAL A O 1
ATOM 5129 N N . ARG A 1 630 ? 5.723 -16.953 -3.031 1 93.75 630 ARG A N 1
ATOM 5130 C CA . ARG A 1 630 ? 5.797 -18.375 -3.311 1 93.75 630 ARG A CA 1
ATOM 5131 C C . ARG A 1 630 ? 5.902 -18.641 -4.809 1 93.75 630 ARG A C 1
ATOM 5133 O O . ARG A 1 630 ? 6.562 -19.594 -5.234 1 93.75 630 ARG A O 1
ATOM 5140 N N . GLU A 1 631 ? 5.164 -17.828 -5.566 1 91.81 631 GLU A N 1
ATOM 5141 C CA . GLU A 1 631 ? 5.164 -17.875 -7.023 1 91.81 631 GLU A CA 1
ATOM 5142 C C . GLU A 1 631 ? 5.516 -16.531 -7.629 1 91.81 631 GLU A C 1
ATOM 5144 O O . GLU A 1 631 ? 5.293 -15.484 -7.008 1 91.81 631 GLU A O 1
ATOM 5149 N N . PRO A 1 632 ? 6.152 -16.609 -8.805 1 93.38 632 PRO A N 1
ATOM 5150 C CA . PRO A 1 632 ? 6.492 -15.336 -9.438 1 93.38 632 PRO A CA 1
ATOM 5151 C C . PRO A 1 632 ? 5.285 -14.414 -9.586 1 93.38 632 PRO A C 1
ATOM 5153 O O . PRO A 1 632 ? 4.188 -14.875 -9.906 1 93.38 632 PRO A O 1
ATOM 5156 N N . ILE A 1 633 ? 5.449 -13.227 -9.312 1 91.19 633 ILE A N 1
ATOM 5157 C CA . ILE A 1 633 ? 4.367 -12.25 -9.336 1 91.19 633 ILE A CA 1
ATOM 5158 C C . ILE A 1 633 ? 4.297 -11.594 -10.719 1 91.19 633 ILE A C 1
ATOM 5160 O O . ILE A 1 633 ? 5.32 -11.422 -11.383 1 91.19 633 ILE A O 1
ATOM 5164 N N . TYR A 1 634 ? 3.121 -11.289 -11.164 1 91.81 634 TYR A N 1
ATOM 5165 C CA . TYR A 1 634 ? 2.92 -10.531 -12.391 1 91.81 634 TYR A CA 1
ATOM 5166 C C . TYR A 1 634 ? 3.307 -9.07 -12.195 1 91.81 634 TYR A C 1
ATOM 5168 O O . TYR A 1 634 ? 2.736 -8.375 -11.352 1 91.81 634 TYR A O 1
ATOM 5176 N N . PHE A 1 635 ? 4.246 -8.656 -12.945 1 92.06 635 PHE A N 1
ATOM 5177 C CA . PHE A 1 635 ? 4.695 -7.27 -12.875 1 92.06 635 PHE A CA 1
ATOM 5178 C C . PHE A 1 635 ? 3.83 -6.375 -13.75 1 92.06 635 PHE A C 1
ATOM 5180 O O . PHE A 1 635 ? 4.086 -6.238 -14.953 1 92.06 635 PHE A O 1
ATOM 5187 N N . GLY A 1 636 ? 2.85 -5.777 -13.156 1 90.81 636 GLY A N 1
ATOM 5188 C CA . GLY A 1 636 ? 1.979 -4.797 -13.781 1 90.81 636 GLY A CA 1
ATOM 5189 C C . GLY A 1 636 ? 1.916 -3.482 -13.023 1 90.81 636 GLY A C 1
ATOM 5190 O O . GLY A 1 636 ? 2.416 -3.381 -11.906 1 90.81 636 GLY A O 1
ATOM 5191 N N . THR A 1 637 ? 1.346 -2.486 -13.609 1 90.12 637 THR A N 1
ATOM 5192 C CA . THR A 1 637 ? 1.274 -1.156 -13.016 1 90.12 637 THR A CA 1
ATOM 5193 C C . THR A 1 637 ? 0.562 -1.205 -11.672 1 90.12 637 THR A C 1
ATOM 5195 O O . THR A 1 637 ? 1.02 -0.6 -10.695 1 90.12 637 THR A O 1
ATOM 5198 N N . GLY A 1 638 ? -0.503 -1.938 -11.625 1 90.25 638 GLY A N 1
ATOM 5199 C CA . GLY A 1 638 ? -1.25 -2.039 -10.383 1 90.25 638 GLY A CA 1
ATOM 5200 C C . GLY A 1 638 ? -0.462 -2.697 -9.266 1 90.25 638 GLY A C 1
ATOM 5201 O O . GLY A 1 638 ? -0.419 -2.186 -8.141 1 90.25 638 GLY A O 1
ATOM 5202 N N . MET A 1 639 ? 0.132 -3.805 -9.555 1 91.88 639 MET A N 1
ATOM 5203 C CA . MET A 1 639 ? 0.926 -4.531 -8.57 1 91.88 639 MET A CA 1
ATOM 5204 C C . MET A 1 639 ? 2.127 -3.705 -8.117 1 91.88 639 MET A C 1
ATOM 5206 O O . MET A 1 639 ? 2.461 -3.682 -6.934 1 91.88 639 MET A O 1
ATOM 5210 N N . MET A 1 640 ? 2.736 -3.062 -9.07 1 94.12 640 MET A N 1
ATOM 5211 C CA . MET A 1 640 ? 3.871 -2.197 -8.758 1 94.12 640 MET A CA 1
ATOM 5212 C C . MET A 1 640 ? 3.482 -1.133 -7.738 1 94.12 640 MET A C 1
ATOM 5214 O O . MET A 1 640 ? 4.152 -0.97 -6.719 1 94.12 640 MET A O 1
ATOM 5218 N N . PHE A 1 641 ? 2.391 -0.492 -7.953 1 94.56 641 PHE A N 1
ATOM 5219 C CA . PHE A 1 641 ? 1.986 0.595 -7.066 1 94.56 641 PHE A CA 1
ATOM 5220 C C . PHE A 1 641 ? 1.485 0.05 -5.734 1 94.56 641 PHE A C 1
ATOM 5222 O O . PHE A 1 641 ? 1.597 0.718 -4.703 1 94.56 641 PHE A O 1
ATOM 5229 N N . ALA A 1 642 ? 0.97 -1.123 -5.734 1 95.5 642 ALA A N 1
ATOM 5230 C CA . ALA A 1 642 ? 0.583 -1.729 -4.465 1 95.5 642 ALA A CA 1
ATOM 5231 C C . ALA A 1 642 ? 1.775 -1.824 -3.516 1 95.5 642 ALA A C 1
ATOM 5233 O O . ALA A 1 642 ? 1.689 -1.416 -2.355 1 95.5 642 ALA A O 1
ATOM 5234 N N . PHE A 1 643 ? 2.891 -2.248 -4.043 1 97 643 PHE A N 1
ATOM 5235 C CA . PHE A 1 643 ? 4.062 -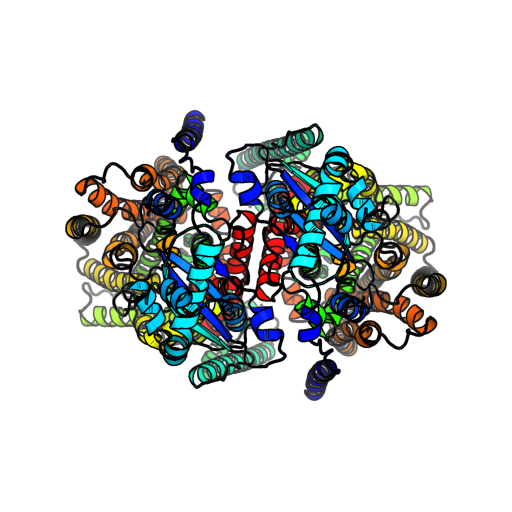2.414 -3.195 1 97 643 PHE A CA 1
ATOM 5236 C C . PHE A 1 643 ? 4.711 -1.066 -2.898 1 97 643 PHE A C 1
ATOM 5238 O O . PHE A 1 643 ? 5.262 -0.861 -1.815 1 97 643 PHE A O 1
ATOM 5245 N N . ILE A 1 644 ? 4.625 -0.122 -3.838 1 97.62 644 ILE A N 1
ATOM 5246 C CA . ILE A 1 644 ? 5.219 1.195 -3.635 1 97.62 644 ILE A CA 1
ATOM 5247 C C . ILE A 1 644 ? 4.488 1.92 -2.506 1 97.62 644 ILE A C 1
ATOM 5249 O O . ILE A 1 644 ? 5.121 2.432 -1.577 1 97.62 644 ILE A O 1
ATOM 5253 N N . PHE A 1 645 ? 3.189 1.93 -2.545 1 96.88 645 PHE A N 1
ATOM 5254 C CA . PHE A 1 645 ? 2.422 2.635 -1.526 1 96.88 645 PHE A CA 1
ATOM 5255 C C . PHE A 1 645 ? 2.533 1.931 -0.18 1 96.88 645 PHE A C 1
ATOM 5257 O O . PHE A 1 645 ? 2.531 2.58 0.869 1 96.88 645 PHE A O 1
ATOM 5264 N N . PHE A 1 646 ? 2.623 0.674 -0.196 1 96.06 646 PHE A N 1
ATOM 5265 C CA . PHE A 1 646 ? 2.896 -0.049 1.04 1 96.06 646 PHE A CA 1
ATOM 5266 C C . PHE A 1 646 ? 4.234 0.38 1.635 1 96.06 646 PHE A C 1
ATOM 5268 O O . PHE A 1 646 ? 4.309 0.725 2.816 1 96.06 646 PHE A O 1
ATOM 5275 N N . THR A 1 647 ? 5.273 0.335 0.781 1 98.19 647 THR A N 1
ATOM 5276 C CA . THR A 1 647 ? 6.617 0.651 1.25 1 98.19 647 THR A CA 1
ATOM 5277 C C . THR A 1 647 ? 6.688 2.086 1.765 1 98.19 647 THR A C 1
ATOM 5279 O O . THR A 1 647 ? 7.312 2.354 2.791 1 98.19 647 THR A O 1
ATOM 5282 N N . VAL A 1 648 ? 6.059 3.008 1.066 1 98.12 648 VAL A N 1
ATOM 5283 C CA . VAL A 1 648 ? 6.055 4.406 1.486 1 98.12 648 VAL A CA 1
ATOM 5284 C C . VAL A 1 648 ? 5.367 4.535 2.844 1 98.12 648 VAL A C 1
ATOM 5286 O O . VAL A 1 648 ? 5.93 5.113 3.777 1 98.12 648 VAL A O 1
ATOM 5289 N N . THR A 1 649 ? 4.211 3.947 3.025 1 96.12 649 THR A N 1
ATOM 5290 C CA . THR A 1 649 ? 3.404 4.105 4.23 1 96.12 649 THR A CA 1
ATOM 5291 C C . THR A 1 649 ? 4.105 3.484 5.438 1 96.12 649 THR A C 1
ATOM 5293 O O . THR A 1 649 ? 4.285 4.141 6.461 1 96.12 649 THR A O 1
ATOM 5296 N N . VAL A 1 650 ? 4.562 2.32 5.27 1 97.19 650 VAL A N 1
ATOM 5297 C CA . VAL A 1 650 ? 5.16 1.612 6.398 1 97.19 650 VAL A CA 1
ATOM 5298 C C . VAL A 1 650 ? 6.504 2.24 6.75 1 97.19 650 VAL A C 1
ATOM 5300 O O . VAL A 1 650 ? 6.867 2.332 7.926 1 97.19 650 VAL A O 1
ATOM 5303 N N . SER A 1 651 ? 7.23 2.668 5.73 1 98.44 651 SER A N 1
ATOM 5304 C CA . SER A 1 651 ? 8.516 3.311 6 1 98.44 651 SER A CA 1
ATOM 5305 C C . SER A 1 651 ? 8.328 4.605 6.785 1 98.44 651 SER A C 1
ATOM 5307 O O . SER A 1 651 ? 9.086 4.883 7.719 1 98.44 651 SER A O 1
ATOM 5309 N N . TYR A 1 652 ? 7.375 5.375 6.434 1 98.06 652 TYR A N 1
ATOM 5310 C CA . TYR A 1 652 ? 7.152 6.633 7.137 1 98.06 652 TYR A CA 1
ATOM 5311 C C . TYR A 1 652 ? 6.578 6.387 8.531 1 98.06 652 TYR A C 1
ATOM 5313 O O . TYR A 1 652 ? 6.863 7.137 9.469 1 98.06 652 TYR A O 1
ATOM 5321 N N . LEU A 1 653 ? 5.82 5.34 8.688 1 95.88 653 LEU A N 1
ATOM 5322 C CA . LEU A 1 653 ? 5.352 4.977 10.016 1 95.88 653 LEU A CA 1
ATOM 5323 C C . LEU A 1 653 ? 6.512 4.531 10.898 1 95.88 653 LEU A C 1
ATOM 5325 O O . LEU A 1 653 ? 6.598 4.926 12.062 1 95.88 653 LEU A O 1
ATOM 5329 N N . CYS A 1 654 ? 7.363 3.756 10.32 1 97.75 654 CYS A N 1
ATOM 5330 C CA . CYS A 1 654 ? 8.555 3.34 11.047 1 97.75 654 CYS A CA 1
ATOM 5331 C C . CYS A 1 654 ? 9.438 4.539 11.383 1 97.75 654 CYS A C 1
ATOM 5333 O O . CYS A 1 654 ? 10 4.621 12.477 1 97.75 654 CYS A O 1
ATOM 5335 N N . SER A 1 655 ? 9.539 5.395 10.414 1 98.5 655 SER A N 1
ATOM 5336 C CA . SER A 1 655 ? 10.328 6.605 10.633 1 98.5 655 SER A CA 1
ATOM 5337 C C . SER A 1 655 ? 9.734 7.457 11.75 1 98.5 655 SER A C 1
ATOM 5339 O O . SER A 1 655 ? 10.469 8.086 12.516 1 98.5 655 SER A O 1
ATOM 5341 N N . PHE A 1 656 ? 8.438 7.523 11.875 1 97.31 656 PHE A N 1
ATOM 5342 C CA . PHE A 1 656 ? 7.766 8.258 12.938 1 97.31 656 PHE A CA 1
ATOM 5343 C C . PHE A 1 656 ? 8.148 7.707 14.305 1 97.31 656 PHE A C 1
ATOM 5345 O O . PHE A 1 656 ? 8.484 8.469 15.211 1 97.31 656 PHE A O 1
ATOM 5352 N N . LEU A 1 657 ? 8.18 6.43 14.398 1 96.81 657 LEU A N 1
ATOM 5353 C CA . LEU A 1 657 ? 8.586 5.797 15.656 1 96.81 657 LEU A CA 1
ATOM 5354 C C . LEU A 1 657 ? 10.062 6.062 15.945 1 96.81 657 LEU A C 1
ATOM 5356 O O . LEU A 1 657 ? 10.422 6.391 17.078 1 96.81 657 LEU A O 1
ATOM 5360 N N . LEU A 1 658 ? 10.836 5.957 14.938 1 98.06 658 LEU A N 1
ATOM 5361 C CA . LEU A 1 658 ? 12.258 6.219 15.078 1 98.06 658 LEU A CA 1
ATOM 5362 C C . LEU A 1 658 ? 12.508 7.66 15.508 1 98.06 658 LEU A C 1
ATOM 5364 O O . LEU A 1 658 ? 13.383 7.926 16.328 1 98.06 658 LEU A O 1
ATOM 5368 N N . ALA A 1 659 ? 11.742 8.562 14.953 1 97.94 659 ALA A N 1
ATOM 5369 C CA . ALA A 1 659 ? 11.898 9.984 15.25 1 97.94 659 ALA A CA 1
ATOM 5370 C C . ALA A 1 659 ? 11.531 10.281 16.703 1 97.94 659 ALA A C 1
ATOM 5372 O O . ALA A 1 659 ? 12.281 10.945 17.422 1 97.94 659 ALA A O 1
ATOM 5373 N N . ILE A 1 660 ? 10.453 9.719 17.188 1 97.06 660 ILE A N 1
ATOM 5374 C CA . ILE A 1 660 ? 9.922 10.023 18.516 1 97.06 660 ILE A CA 1
ATOM 5375 C C . ILE A 1 660 ? 10.797 9.375 19.578 1 97.06 660 ILE A C 1
ATOM 5377 O O . ILE A 1 660 ? 11.062 9.977 20.625 1 97.06 660 ILE A O 1
ATOM 5381 N N . PHE A 1 661 ? 11.359 8.234 19.312 1 97.38 661 PHE A N 1
ATOM 5382 C CA . PHE A 1 661 ? 11.984 7.465 20.375 1 97.38 661 PHE A CA 1
ATOM 5383 C C . PHE A 1 661 ? 13.5 7.594 20.328 1 97.38 661 PHE A C 1
ATOM 5385 O O . PHE A 1 661 ? 14.195 7.285 21.297 1 97.38 661 PHE A O 1
ATOM 5392 N N . LEU A 1 662 ? 14.031 8.047 19.203 1 97.75 662 LEU A N 1
ATOM 5393 C CA . LEU A 1 662 ? 15.484 7.996 19.109 1 97.75 662 LEU A CA 1
ATOM 5394 C C . LEU A 1 662 ? 16.031 9.273 18.5 1 97.75 662 LEU A C 1
ATOM 5396 O O . LEU A 1 662 ? 16.828 9.984 19.125 1 97.75 662 LEU A O 1
ATOM 5400 N N . GLU A 1 663 ? 15.641 9.703 17.328 1 97.56 663 GLU A N 1
ATOM 5401 C CA . GLU A 1 663 ? 16.234 10.812 16.594 1 97.56 663 GLU A CA 1
ATOM 5402 C C . GLU A 1 663 ? 16.078 12.133 17.359 1 97.56 663 GLU A C 1
ATOM 5404 O O . GLU A 1 663 ? 17.031 12.891 17.5 1 97.56 663 GLU A O 1
ATOM 5409 N N . LEU A 1 664 ? 14.852 12.43 17.75 1 96.88 664 LEU A N 1
ATOM 5410 C CA . LEU A 1 664 ? 14.586 13.703 18.406 1 96.88 664 LEU A CA 1
ATOM 5411 C C . LEU A 1 664 ? 15.234 13.742 19.781 1 96.88 664 LEU A C 1
ATOM 5413 O O . LEU A 1 664 ? 15.805 14.766 20.188 1 96.88 664 LEU A O 1
ATOM 5417 N N . PRO A 1 665 ? 15.172 12.672 20.578 1 96.44 665 PRO A N 1
ATOM 5418 C CA . PRO A 1 665 ? 15.922 12.68 21.828 1 96.44 665 PRO A CA 1
ATOM 5419 C C . PRO A 1 665 ? 17.406 12.953 21.641 1 96.44 665 PRO A C 1
ATOM 5421 O O . PRO A 1 665 ? 18 13.719 22.406 1 96.44 665 PRO A O 1
ATOM 5424 N N . VAL A 1 666 ? 18 12.352 20.625 1 96.31 666 VAL A N 1
ATOM 5425 C CA . VAL A 1 666 ? 19.422 12.547 20.359 1 96.31 666 VAL A CA 1
ATOM 5426 C C . VAL A 1 666 ? 19.688 14 19.969 1 96.31 666 VAL A C 1
ATOM 5428 O O . VAL A 1 666 ? 20.641 14.617 20.453 1 96.31 666 VAL A O 1
ATOM 5431 N N . SER A 1 667 ? 18.859 14.492 19.125 1 94.5 667 SER A N 1
ATOM 5432 C CA . SER A 1 667 ? 19.016 15.875 18.688 1 94.5 667 SER A CA 1
ATOM 5433 C C . SER A 1 667 ? 18.875 16.828 19.875 1 94.5 667 SER A C 1
ATOM 5435 O O . SER A 1 667 ? 19.641 17.812 19.984 1 94.5 667 SER A O 1
ATOM 5437 N N . SER A 1 668 ? 17.938 16.562 20.734 1 92.69 668 SER A N 1
ATOM 5438 C CA . SER A 1 668 ? 17.75 17.406 21.922 1 92.69 668 SER A CA 1
ATOM 5439 C C . SER A 1 668 ? 18.938 17.297 22.875 1 92.69 668 SER A C 1
ATOM 5441 O O . SER A 1 668 ? 19.328 18.281 23.5 1 92.69 668 SER A O 1
ATOM 5443 N N . PHE A 1 669 ? 19.469 16.172 23 1 92.81 669 PHE A N 1
ATOM 5444 C CA . PHE A 1 669 ? 20.625 15.961 23.859 1 92.81 669 PHE A CA 1
ATOM 5445 C C . PHE A 1 669 ? 21.828 16.734 23.328 1 92.81 669 PHE A C 1
ATOM 5447 O O . PHE A 1 669 ? 22.578 17.328 24.094 1 92.81 669 PHE A O 1
ATOM 5454 N N . LEU A 1 670 ? 21.984 16.719 22.047 1 92.69 670 LEU A N 1
ATOM 5455 C CA . LEU A 1 670 ? 23.094 17.438 21.422 1 92.69 670 LEU A CA 1
ATOM 5456 C C . LEU A 1 670 ? 22.938 18.938 21.625 1 92.69 670 LEU A C 1
ATOM 5458 O O . LEU A 1 670 ? 23.938 19.656 21.766 1 92.69 670 LEU A O 1
ATOM 5462 N N . LYS A 1 671 ? 21.766 19.391 21.609 1 88.5 671 LYS A N 1
ATOM 5463 C CA . LYS A 1 671 ? 21.531 20.812 21.844 1 88.5 671 LYS A CA 1
ATOM 5464 C C . LYS A 1 671 ? 21.906 21.203 23.266 1 88.5 671 LYS A C 1
ATOM 5466 O O . LYS A 1 671 ? 22.344 22.328 23.516 1 88.5 671 LYS A O 1
ATOM 5471 N N . LEU A 1 672 ? 21.75 20.281 24.156 1 87.62 672 LEU A N 1
ATOM 5472 C CA . LEU A 1 672 ? 22.141 20.516 25.547 1 87.62 672 LEU A CA 1
ATOM 5473 C C . LEU A 1 672 ? 23.656 20.562 25.688 1 87.62 672 LEU A C 1
ATOM 5475 O O . LEU A 1 672 ? 24.172 21.25 26.578 1 87.62 672 LEU A O 1
ATOM 5479 N N . MET A 1 673 ? 24.312 19.891 24.859 1 83.25 673 MET A N 1
ATOM 5480 C CA . MET A 1 673 ? 25.766 19.812 24.938 1 83.25 673 MET A CA 1
ATOM 5481 C C . MET A 1 673 ? 26.406 20.984 24.219 1 83.25 673 MET A C 1
ATOM 5483 O O . MET A 1 673 ? 27.594 21.281 24.406 1 83.25 673 MET A O 1
ATOM 5487 N N . ARG A 1 674 ? 25.656 21.594 23.328 1 74.81 674 ARG A N 1
ATOM 5488 C CA . ARG A 1 674 ? 26.203 22.734 22.594 1 74.81 674 ARG A CA 1
ATOM 5489 C C . ARG A 1 674 ? 26.422 23.922 23.516 1 74.81 674 ARG A C 1
ATOM 5491 O O . ARG A 1 674 ? 27.391 24.672 23.375 1 74.81 674 ARG A O 1
ATOM 5498 N N . MET B 1 1 ? -6.969 1.913 40.969 1 26.92 1 MET B N 1
ATOM 5499 C CA . MET B 1 1 ? -7.355 1.102 39.812 1 26.92 1 MET B CA 1
ATOM 5500 C C . MET B 1 1 ? -6.312 0.029 39.531 1 26.92 1 MET B C 1
ATOM 5502 O O . MET B 1 1 ? -5.145 0.342 39.281 1 26.92 1 MET B O 1
ATOM 5506 N N . HIS B 1 2 ? -6.484 -1.193 40.094 1 34.84 2 HIS B N 1
ATOM 5507 C CA . HIS B 1 2 ? -5.555 -2.266 40.469 1 34.84 2 HIS B CA 1
ATOM 5508 C C . HIS B 1 2 ? -4.945 -2.889 39.219 1 34.84 2 HIS B C 1
ATOM 5510 O O . HIS B 1 2 ? -5.648 -3.15 38.219 1 34.84 2 HIS B O 1
ATOM 5516 N N . PRO B 1 3 ? -3.631 -2.832 39.031 1 43.28 3 PRO B N 1
ATOM 5517 C CA . PRO B 1 3 ? -2.812 -3.516 38.031 1 43.28 3 PRO B CA 1
ATOM 5518 C C . PRO B 1 3 ? -3.254 -4.957 37.781 1 43.28 3 PRO B C 1
ATOM 5520 O O . PRO B 1 3 ? -2.857 -5.574 36.781 1 43.28 3 PRO B O 1
ATOM 5523 N N . MET B 1 4 ? -4.023 -5.496 38.781 1 41.66 4 MET B N 1
ATOM 5524 C CA . MET B 1 4 ? -4.445 -6.891 38.688 1 41.66 4 MET B CA 1
ATOM 5525 C C . MET B 1 4 ? -5.531 -7.066 37.656 1 41.66 4 MET B C 1
ATOM 5527 O O . MET B 1 4 ? -5.695 -8.156 37.094 1 41.66 4 MET B O 1
ATOM 5531 N N . MET B 1 5 ? -6.367 -6 37.438 1 37 5 MET B N 1
ATOM 5532 C CA . MET B 1 5 ? -7.43 -6.152 36.438 1 37 5 MET B CA 1
ATOM 5533 C C . MET B 1 5 ? -6.863 -6.125 35.031 1 37 5 MET B C 1
ATOM 5535 O O . MET B 1 5 ? -7.316 -6.871 34.156 1 37 5 MET B O 1
ATOM 5539 N N . MET B 1 6 ? -5.785 -5.379 34.781 1 38.88 6 MET B N 1
ATOM 5540 C CA . MET B 1 6 ? -5.145 -5.391 33.469 1 38.88 6 MET B CA 1
ATOM 5541 C C . MET B 1 6 ? -4.457 -6.727 33.219 1 38.88 6 MET B C 1
ATOM 5543 O O . MET B 1 6 ? -4.465 -7.227 32.094 1 38.88 6 MET B O 1
ATOM 5547 N N . LEU B 1 7 ? -3.889 -7.34 34.25 1 42.16 7 LEU B N 1
ATOM 5548 C CA . LEU B 1 7 ? -3.256 -8.648 34.125 1 42.16 7 LEU B CA 1
ATOM 5549 C C . LEU B 1 7 ? -4.289 -9.727 33.844 1 42.16 7 LEU B C 1
ATOM 5551 O O . LEU B 1 7 ? -4.051 -10.617 33.031 1 42.16 7 LEU B O 1
ATOM 5555 N N . HIS B 1 8 ? -5.473 -9.641 34.406 1 41.44 8 HIS B N 1
ATOM 5556 C CA . HIS B 1 8 ? -6.516 -10.633 34.156 1 41.44 8 HIS B CA 1
ATOM 5557 C C . HIS B 1 8 ? -7.074 -10.484 32.75 1 41.44 8 HIS B C 1
ATOM 5559 O O . HIS B 1 8 ? -7.441 -11.477 32.125 1 41.44 8 HIS B O 1
ATOM 5565 N N . ILE B 1 9 ? -7.086 -9.32 32.219 1 42.47 9 ILE B N 1
ATOM 5566 C CA . ILE B 1 9 ? -7.523 -9.102 30.828 1 42.47 9 ILE B CA 1
ATOM 5567 C C . ILE B 1 9 ? -6.48 -9.648 29.859 1 42.47 9 ILE B C 1
ATOM 5569 O O . ILE B 1 9 ? -6.824 -10.297 28.875 1 42.47 9 ILE B O 1
ATOM 5573 N N . VAL B 1 10 ? -5.207 -9.508 30.156 1 45.19 10 VAL B N 1
ATOM 5574 C CA . VAL B 1 10 ? -4.137 -10.094 29.359 1 45.19 10 VAL B CA 1
ATOM 5575 C C . VAL B 1 10 ? -4.152 -11.609 29.516 1 45.19 10 VAL B C 1
ATOM 5577 O O . VAL B 1 10 ? -3.986 -12.344 28.531 1 45.19 10 VAL B O 1
ATOM 5580 N N . ILE B 1 11 ? -4.395 -12.125 30.719 1 45.72 11 ILE B N 1
ATOM 5581 C CA . ILE B 1 11 ? -4.477 -13.562 30.953 1 45.72 11 ILE B CA 1
ATOM 5582 C C . ILE B 1 11 ? -5.723 -14.125 30.281 1 45.72 11 ILE B C 1
ATOM 5584 O O . ILE B 1 11 ? -5.676 -15.195 29.672 1 45.72 11 ILE B O 1
ATOM 5588 N N . LEU B 1 12 ? -6.867 -13.461 30.359 1 43.78 12 LEU B N 1
ATOM 5589 C CA . LEU B 1 12 ? -8.062 -13.93 29.672 1 43.78 12 LEU B CA 1
ATOM 5590 C C . LEU B 1 12 ? -7.859 -13.898 28.156 1 43.78 12 LEU B C 1
ATOM 5592 O O . LEU B 1 12 ? -8.25 -14.836 27.469 1 43.78 12 LEU B O 1
ATOM 5596 N N . ALA B 1 13 ? -7.277 -12.867 27.609 1 43.81 13 ALA B N 1
ATOM 5597 C CA . ALA B 1 13 ? -6.902 -12.852 26.203 1 43.81 13 ALA B CA 1
ATOM 5598 C C . ALA B 1 13 ? -5.926 -13.977 25.875 1 43.81 13 ALA B C 1
ATOM 5600 O O . ALA B 1 13 ? -6.027 -14.609 24.828 1 43.81 13 ALA B O 1
ATOM 5601 N N . ALA B 1 14 ? -5.047 -14.234 26.828 1 44.56 14 ALA B N 1
ATOM 5602 C CA . ALA B 1 14 ? -4.113 -15.344 26.688 1 44.56 14 ALA B CA 1
ATOM 5603 C C . ALA B 1 14 ? -4.828 -16.688 26.828 1 44.56 14 ALA B C 1
ATOM 5605 O O . ALA B 1 14 ? -4.473 -17.656 26.156 1 44.56 14 ALA B O 1
ATOM 5606 N N . THR B 1 15 ? -5.691 -16.875 27.828 1 44.75 15 THR B N 1
ATOM 5607 C CA . THR B 1 15 ? -6.441 -18.125 27.953 1 44.75 15 THR B CA 1
ATOM 5608 C C . THR B 1 15 ? -7.309 -18.359 26.719 1 44.75 15 THR B C 1
ATOM 5610 O O . THR B 1 15 ? -7.543 -19.5 26.328 1 44.75 15 THR B O 1
ATOM 5613 N N . PHE B 1 16 ? -8 -17.328 26.25 1 46.53 16 PHE B N 1
ATOM 5614 C CA . PHE B 1 16 ? -8.797 -17.547 25.047 1 46.53 16 PHE B CA 1
ATOM 5615 C C . PHE B 1 16 ? -7.914 -17.969 23.891 1 46.53 16 PHE B C 1
ATOM 5617 O O . PHE B 1 16 ? -8.383 -18.641 22.953 1 46.53 16 PHE B O 1
ATOM 5624 N N . THR B 1 17 ? -6.734 -17.594 23.953 1 43.56 17 THR B N 1
ATOM 5625 C CA . THR B 1 17 ? -5.812 -18.078 22.938 1 43.56 17 THR B CA 1
ATOM 5626 C C . THR B 1 17 ? -5.484 -19.547 23.156 1 43.56 17 THR B C 1
ATOM 5628 O O . THR B 1 17 ? -4.965 -20.219 22.266 1 43.56 17 THR B O 1
ATOM 5631 N N . ALA B 1 18 ? -5.625 -20.047 24.531 1 42.06 18 ALA B N 1
ATOM 5632 C CA . ALA B 1 18 ? -5.242 -21.438 24.734 1 42.06 18 ALA B CA 1
ATOM 5633 C C . ALA B 1 18 ? -6.301 -22.391 24.188 1 42.06 18 ALA B C 1
ATOM 5635 O O . ALA B 1 18 ? -6.262 -23.594 24.453 1 42.06 18 ALA B O 1
ATOM 5636 N N . ALA B 1 19 ? -7.535 -22.016 23.875 1 44.19 19 ALA B N 1
ATOM 5637 C CA . ALA B 1 19 ? -8.398 -23.031 23.266 1 44.19 19 ALA B CA 1
ATOM 5638 C C . ALA B 1 19 ? -7.629 -23.891 22.281 1 44.19 19 ALA B C 1
ATOM 5640 O O . ALA B 1 19 ? -6.695 -23.406 21.625 1 44.19 19 ALA B O 1
ATOM 5641 N N . GLN B 1 20 ? -7.875 -25.172 22.406 1 48.75 20 GLN B N 1
ATOM 5642 C CA . GLN B 1 20 ? -7.27 -26.266 21.656 1 48.75 20 GLN B CA 1
ATOM 5643 C C . GLN B 1 20 ? -7.246 -25.953 20.156 1 48.75 20 GLN B C 1
ATOM 5645 O O . GLN B 1 20 ? -8.297 -25.719 19.547 1 48.75 20 GLN B O 1
ATOM 5650 N N . CYS B 1 21 ? -6.188 -25.359 19.672 1 57.47 21 CYS B N 1
ATOM 5651 C CA . CYS B 1 21 ? -5.82 -24.938 18.328 1 57.47 21 CYS B CA 1
ATOM 5652 C C . CYS B 1 21 ? -6.184 -26 17.297 1 57.47 21 CYS B C 1
ATOM 5654 O O . CYS B 1 21 ? -5.867 -27.172 17.484 1 57.47 21 CYS B O 1
ATOM 5656 N N . PHE B 1 22 ? -7.414 -25.891 16.625 1 77.06 22 PHE B N 1
ATOM 5657 C CA . PHE B 1 22 ? -7.691 -26.703 15.445 1 77.06 22 PHE B CA 1
ATOM 5658 C C . PHE B 1 22 ? -6.402 -27.078 14.727 1 77.06 22 PHE B C 1
ATOM 5660 O O . PHE B 1 22 ? -5.566 -26.219 14.453 1 77.06 22 PHE B O 1
ATOM 5667 N N . GLN B 1 23 ? -6.141 -28.391 14.867 1 81.75 23 GLN B N 1
ATOM 5668 C CA . GLN B 1 23 ? -4.961 -28.875 14.156 1 81.75 23 GLN B CA 1
ATOM 5669 C C . GLN B 1 23 ? -5.344 -29.484 12.812 1 81.75 23 GLN B C 1
ATOM 5671 O O . GLN B 1 23 ? -6.141 -30.422 12.766 1 81.75 23 GLN B O 1
ATOM 5676 N N . LEU B 1 24 ? -4.93 -28.922 11.805 1 87.25 24 LEU B N 1
ATOM 5677 C CA . LEU B 1 24 ? -5.156 -29.422 10.453 1 87.25 24 LEU B CA 1
ATOM 5678 C C . LEU B 1 24 ? -4.094 -30.453 10.07 1 87.25 24 LEU B C 1
ATOM 5680 O O . LEU B 1 24 ? -2.895 -30.172 10.148 1 87.25 24 LEU B O 1
ATOM 5684 N N . ASN B 1 25 ? -4.527 -31.641 9.844 1 90.38 25 ASN B N 1
ATOM 5685 C CA . ASN B 1 25 ? -3.602 -32.625 9.312 1 90.38 25 ASN B CA 1
ATOM 5686 C C . ASN B 1 25 ? -3.16 -32.281 7.895 1 90.38 25 ASN B C 1
ATOM 5688 O O . ASN B 1 25 ? -3.918 -32.469 6.941 1 90.38 25 ASN B O 1
ATOM 5692 N N . MET B 1 26 ? -1.966 -31.938 7.766 1 92.19 26 MET B N 1
ATOM 5693 C CA . MET B 1 26 ? -1.498 -31.406 6.488 1 92.19 26 MET B CA 1
ATOM 5694 C C . MET B 1 26 ? -1.316 -32.531 5.469 1 92.19 26 MET B C 1
ATOM 5696 O O . MET B 1 26 ? -1.459 -32.312 4.266 1 92.19 26 MET B O 1
ATOM 5700 N N . THR B 1 27 ? -0.999 -33.719 5.867 1 92.25 27 THR B N 1
ATOM 5701 C CA . THR B 1 27 ? -0.909 -34.844 4.945 1 92.25 27 THR B CA 1
ATOM 5702 C C . THR B 1 27 ? -2.254 -35.094 4.273 1 92.25 27 THR B C 1
ATOM 5704 O O . THR B 1 27 ? -2.32 -35.312 3.057 1 92.25 27 THR B O 1
ATOM 5707 N N . GLN B 1 28 ? -3.229 -35.094 5.082 1 93.31 28 GLN B N 1
ATOM 5708 C CA . GLN B 1 28 ? -4.578 -35.25 4.555 1 93.31 28 GLN B CA 1
ATOM 5709 C C . GLN B 1 28 ? -4.992 -34.062 3.699 1 93.31 28 GLN B C 1
ATOM 5711 O O . GLN B 1 28 ? -5.629 -34.25 2.656 1 93.31 28 GLN B O 1
ATOM 5716 N N . PHE B 1 29 ? -4.656 -32.906 4.152 1 95.31 29 PHE B N 1
ATOM 5717 C CA . PHE B 1 29 ? -5.016 -31.688 3.449 1 95.31 29 PHE B CA 1
ATOM 5718 C C . PHE B 1 29 ? -4.504 -31.719 2.014 1 95.31 29 PHE B C 1
ATOM 5720 O O . PHE B 1 29 ? -5.219 -31.328 1.085 1 95.31 29 PHE B O 1
ATOM 5727 N N . TYR B 1 30 ? -3.32 -32.188 1.787 1 94.5 30 TYR B N 1
ATOM 5728 C CA . TYR B 1 30 ? -2.678 -32.125 0.479 1 94.5 30 TYR B CA 1
ATOM 5729 C C . TYR B 1 30 ? -3.113 -33.281 -0.398 1 94.5 30 TYR B C 1
ATOM 5731 O O . TYR B 1 30 ? -2.674 -33.406 -1.544 1 94.5 30 TYR B O 1
ATOM 5739 N N . GLU B 1 31 ? -4 -34.156 0.131 1 95.44 31 GLU B N 1
ATOM 5740 C CA . GLU B 1 31 ? -4.648 -35.125 -0.718 1 95.44 31 GLU B CA 1
ATOM 5741 C C . GLU B 1 31 ? -5.688 -34.5 -1.631 1 95.44 31 GLU B C 1
ATOM 5743 O O . GLU B 1 31 ? -6.059 -35.062 -2.658 1 95.44 31 GLU B O 1
ATOM 5748 N N . MET B 1 32 ? -6.121 -33.312 -1.229 1 97.62 32 MET B N 1
ATOM 5749 C CA . MET B 1 32 ? -7.121 -32.594 -2.014 1 97.62 32 MET B CA 1
ATOM 5750 C C . MET B 1 32 ? -6.477 -31.891 -3.193 1 97.62 32 MET B C 1
ATOM 5752 O O . MET B 1 32 ? -5.332 -31.438 -3.105 1 97.62 32 MET B O 1
ATOM 5756 N N . PRO B 1 33 ? -7.223 -31.812 -4.328 1 97.38 33 PRO B N 1
ATOM 5757 C CA . PRO B 1 33 ? -6.719 -30.938 -5.387 1 97.38 33 PRO B CA 1
ATOM 5758 C C . PRO B 1 33 ? -6.645 -29.469 -4.953 1 97.38 33 PRO B C 1
ATOM 5760 O O . PRO B 1 33 ? -7.449 -29.031 -4.133 1 97.38 33 PRO B O 1
ATOM 5763 N N . PRO B 1 34 ? -5.656 -28.766 -5.465 1 96.31 34 PRO B N 1
ATOM 5764 C CA . PRO B 1 34 ? -5.641 -27.328 -5.168 1 96.31 34 PRO B CA 1
ATOM 5765 C C . PRO B 1 34 ? -6.883 -26.609 -5.691 1 96.31 34 PRO B C 1
ATOM 5767 O O . PRO B 1 34 ? -7.461 -27.016 -6.699 1 96.31 34 PRO B O 1
ATOM 5770 N N . LEU B 1 35 ? -7.223 -25.547 -5.086 1 97.5 35 LEU B N 1
ATOM 5771 C CA . LEU B 1 35 ? -8.414 -24.797 -5.461 1 97.5 35 LEU B CA 1
ATOM 5772 C C . LEU B 1 35 ? -8.281 -24.219 -6.871 1 97.5 35 LEU B C 1
ATOM 5774 O O . LEU B 1 35 ? -9.273 -24.094 -7.59 1 97.5 35 LEU B O 1
ATOM 5778 N N . TYR B 1 36 ? -7.059 -23.922 -7.234 1 97.06 36 TYR B N 1
ATOM 5779 C CA . TYR B 1 36 ? -6.82 -23.266 -8.516 1 97.06 36 TYR B CA 1
ATOM 5780 C C . TYR B 1 36 ? -5.797 -24.047 -9.344 1 97.06 36 TYR B C 1
ATOM 5782 O O . TYR B 1 36 ? -4.816 -24.562 -8.797 1 97.06 36 TYR B O 1
ATOM 5790 N N . ASP B 1 37 ? -6.059 -24.203 -10.508 1 97.25 37 ASP B N 1
ATOM 5791 C CA . ASP B 1 37 ? -5.141 -24.703 -11.523 1 97.25 37 ASP B CA 1
ATOM 5792 C C . ASP B 1 37 ? -5.188 -23.859 -12.789 1 97.25 37 ASP B C 1
ATOM 5794 O O . ASP B 1 37 ? -6.047 -24.062 -13.648 1 97.25 37 ASP B O 1
ATOM 5798 N N . LEU B 1 38 ? -4.227 -22.953 -12.906 1 96.75 38 LEU B N 1
ATOM 5799 C CA . LEU B 1 38 ? -4.242 -21.953 -13.969 1 96.75 38 LEU B CA 1
ATOM 5800 C C . LEU B 1 38 ? -3.049 -22.141 -14.906 1 96.75 38 LEU B C 1
ATOM 5802 O O . LEU B 1 38 ? -1.902 -22.188 -14.453 1 96.75 38 LEU B O 1
ATOM 5806 N N . ASP B 1 39 ? -3.387 -22.266 -16.203 1 96.62 39 ASP B N 1
ATOM 5807 C CA . ASP B 1 39 ? -2.314 -22.25 -17.203 1 96.62 39 ASP B CA 1
ATOM 5808 C C . ASP B 1 39 ? -1.715 -20.844 -17.328 1 96.62 39 ASP B C 1
ATOM 5810 O O . ASP B 1 39 ? -2.273 -19.875 -16.812 1 96.62 39 ASP B O 1
ATOM 5814 N N . ASP B 1 40 ? -0.539 -20.797 -17.938 1 94.31 40 ASP B N 1
ATOM 5815 C CA . ASP B 1 40 ? 0.106 -19.516 -18.156 1 94.31 40 ASP B CA 1
ATOM 5816 C C . ASP B 1 40 ? -0.716 -18.656 -19.109 1 94.31 40 ASP B C 1
ATOM 5818 O O . ASP B 1 40 ? -0.652 -18.828 -20.328 1 94.31 40 ASP B O 1
ATOM 5822 N N . TYR B 1 41 ? -1.383 -17.688 -18.578 1 95.38 41 TYR B N 1
ATOM 5823 C CA . TYR B 1 41 ? -2.32 -16.828 -19.312 1 95.38 41 TYR B CA 1
ATOM 5824 C C . TYR B 1 41 ? -1.609 -16.047 -20.406 1 95.38 41 TYR B C 1
ATOM 5826 O O . TYR B 1 41 ? -2.074 -16 -21.547 1 95.38 41 TYR B O 1
ATOM 5834 N N . ASP B 1 42 ? -0.501 -15.43 -20.109 1 92.56 42 ASP B N 1
ATOM 5835 C CA . ASP B 1 42 ? 0.211 -14.555 -21.047 1 92.56 42 ASP B CA 1
ATOM 5836 C C . ASP B 1 42 ? 0.84 -15.367 -22.172 1 92.56 42 ASP B C 1
ATOM 5838 O O . ASP B 1 42 ? 0.784 -14.961 -23.344 1 92.56 42 ASP B O 1
ATOM 5842 N N . ARG B 1 43 ? 1.433 -16.484 -21.844 1 92.62 43 ARG B N 1
ATOM 5843 C CA . ARG B 1 43 ? 1.997 -17.328 -22.891 1 92.62 43 ARG B CA 1
ATOM 5844 C C . ARG B 1 43 ? 0.916 -17.812 -23.844 1 92.62 43 ARG B C 1
ATOM 5846 O O . ARG B 1 43 ? 1.121 -17.844 -25.062 1 92.62 43 ARG B O 1
ATOM 5853 N N . CYS B 1 44 ? -0.218 -18.234 -23.297 1 94.25 44 CYS B N 1
ATOM 5854 C CA . CYS B 1 44 ? -1.324 -18.75 -24.094 1 94.25 44 CYS B CA 1
ATOM 5855 C C . CYS B 1 44 ? -1.765 -17.719 -25.141 1 94.25 44 CYS B C 1
ATOM 5857 O O . CYS B 1 44 ? -2.006 -18.078 -26.297 1 94.25 44 CYS B O 1
ATOM 5859 N N . LEU B 1 45 ? -1.807 -16.484 -24.75 1 92.62 45 LEU B N 1
ATOM 5860 C CA . LEU B 1 45 ? -2.436 -15.492 -25.609 1 92.62 45 LEU B CA 1
ATOM 5861 C C . LEU B 1 45 ? -1.391 -14.75 -26.438 1 92.62 45 LEU B C 1
ATOM 5863 O O . LEU B 1 45 ? -1.722 -14.117 -27.438 1 92.62 45 LEU B O 1
ATOM 5867 N N . GLN B 1 46 ? -0.051 -14.828 -26.078 1 89.56 46 GLN B N 1
ATOM 5868 C CA . GLN B 1 46 ? 0.93 -13.969 -26.734 1 89.56 46 GLN B CA 1
ATOM 5869 C C . GLN B 1 46 ? 1.888 -14.797 -27.594 1 89.56 46 GLN B C 1
ATOM 5871 O O . GLN B 1 46 ? 2.529 -14.266 -28.5 1 89.56 46 GLN B O 1
ATOM 5876 N N . GLU B 1 47 ? 2.105 -16.047 -27.359 1 89.62 47 GLU B N 1
ATOM 5877 C CA . GLU B 1 47 ? 3.15 -16.875 -27.953 1 89.62 47 GLU B CA 1
ATOM 5878 C C . GLU B 1 47 ? 3.004 -16.922 -29.469 1 89.62 47 GLU B C 1
ATOM 5880 O O . GLU B 1 47 ? 3.998 -16.875 -30.203 1 89.62 47 GLU B O 1
ATOM 5885 N N . LEU B 1 48 ? 1.81 -17.016 -30.047 1 83 48 LEU B N 1
ATOM 5886 C CA . LEU B 1 48 ? 1.625 -17.219 -31.484 1 83 48 LEU B CA 1
ATOM 5887 C C . LEU B 1 48 ? 1.209 -15.914 -32.156 1 83 48 LEU B C 1
ATOM 5889 O O . LEU B 1 48 ? 0.448 -15.93 -33.125 1 83 48 LEU B O 1
ATOM 5893 N N . ASN B 1 49 ? 1.887 -14.781 -31.703 1 67 49 ASN B N 1
ATOM 5894 C CA . ASN B 1 49 ? 1.762 -13.445 -32.281 1 67 49 ASN B CA 1
ATOM 5895 C C . ASN B 1 49 ? 0.348 -13.188 -32.781 1 67 49 ASN B C 1
ATOM 5897 O O . ASN B 1 49 ? 0.163 -12.773 -33.938 1 67 49 ASN B O 1
ATOM 5901 N N . GLY B 1 50 ? -0.569 -13.414 -32.062 1 60.03 50 GLY B N 1
ATOM 5902 C CA . GLY B 1 50 ? -1.912 -12.992 -32.438 1 60.03 50 GLY B CA 1
ATOM 5903 C C . GLY B 1 50 ? -2.713 -14.086 -33.125 1 60.03 50 GLY B C 1
ATOM 5904 O O . GLY B 1 50 ? -3.875 -13.883 -33.469 1 60.03 50 GLY B O 1
ATOM 5905 N N . GLN B 1 51 ? -2.012 -15.141 -33.406 1 65.75 51 GLN B N 1
ATOM 5906 C CA . GLN B 1 51 ? -2.822 -16.219 -33.969 1 65.75 51 GLN B CA 1
ATOM 5907 C C . GLN B 1 51 ? -3.695 -16.875 -32.906 1 65.75 51 GLN B C 1
ATOM 5909 O O . GLN B 1 51 ? -3.445 -16.703 -31.719 1 65.75 51 GLN B O 1
ATOM 5914 N N . GLY B 1 52 ? -4.887 -17.531 -33.219 1 71.06 52 GLY B N 1
ATOM 5915 C CA . GLY B 1 52 ? -6.164 -17.922 -32.656 1 71.06 52 GLY B CA 1
ATOM 5916 C C . GLY B 1 52 ? -6.02 -18.766 -31.406 1 71.06 52 GLY B C 1
ATOM 5917 O O . GLY B 1 52 ? -6.25 -19.984 -31.438 1 71.06 52 GLY B O 1
ATOM 5918 N N . SER B 1 53 ? -5.289 -18.188 -30.266 1 89.31 53 SER B N 1
ATOM 5919 C CA . SER B 1 53 ? -5.297 -18.922 -29 1 89.31 53 SER B CA 1
ATOM 5920 C C . SER B 1 53 ? -6.391 -18.406 -28.062 1 89.31 53 SER B C 1
ATOM 5922 O O . SER B 1 53 ? -6.715 -17.219 -28.078 1 89.31 53 SER B O 1
ATOM 5924 N N . THR B 1 54 ? -6.992 -19.359 -27.453 1 95 54 THR B N 1
ATOM 5925 C CA . THR B 1 54 ? -8.117 -19.062 -26.578 1 95 54 THR B CA 1
ATOM 5926 C C . THR B 1 54 ? -7.832 -19.562 -25.156 1 95 54 THR B C 1
ATOM 5928 O O . THR B 1 54 ? -7.277 -20.641 -24.969 1 95 54 THR B O 1
ATOM 5931 N N . TYR B 1 55 ? -8.016 -18.703 -24.219 1 96.94 55 TYR B N 1
ATOM 5932 C CA . TYR B 1 55 ? -7.902 -19.031 -22.797 1 96.94 55 TYR B CA 1
ATOM 5933 C C . TYR B 1 55 ? -9.273 -19.016 -22.141 1 96.94 55 TYR B C 1
ATOM 5935 O O . TYR B 1 55 ? -9.969 -18 -22.156 1 96.94 55 TYR B O 1
ATOM 5943 N N . CYS B 1 56 ? -9.703 -20.125 -21.516 1 98.44 56 CYS B N 1
ATOM 5944 C CA . CYS B 1 56 ? -11.039 -20.203 -20.922 1 98.44 56 CYS B CA 1
ATOM 5945 C C . CYS B 1 56 ? -10.961 -20.375 -19.406 1 98.44 56 CYS B C 1
ATOM 5947 O O . CYS B 1 56 ? -10.125 -21.125 -18.906 1 98.44 56 CYS B O 1
ATOM 5949 N N . PHE B 1 57 ? -11.703 -19.609 -18.703 1 98.44 57 PHE B N 1
ATOM 5950 C CA . PHE B 1 57 ? -11.891 -19.781 -17.266 1 98.44 57 PHE B CA 1
ATOM 5951 C C . PHE B 1 57 ? -13.055 -20.719 -16.984 1 98.44 57 PHE B C 1
ATOM 5953 O O . PHE B 1 57 ? -14.18 -20.484 -17.438 1 98.44 57 PHE B O 1
ATOM 5960 N N . VAL B 1 58 ? -12.828 -21.828 -16.219 1 98.69 58 VAL B N 1
ATOM 5961 C CA . VAL B 1 58 ? -13.789 -22.906 -16.078 1 98.69 58 VAL B CA 1
ATOM 5962 C C . VAL B 1 58 ? -14.047 -23.172 -14.594 1 98.69 58 VAL B C 1
ATOM 5964 O O . VAL B 1 58 ? -13.109 -23.297 -13.805 1 98.69 58 VAL B O 1
ATOM 5967 N N . ARG B 1 59 ? -15.305 -23.219 -14.234 1 98.38 59 ARG B N 1
ATOM 5968 C CA . ARG B 1 59 ? -15.734 -23.594 -12.891 1 98.38 59 ARG B CA 1
ATOM 5969 C C . ARG B 1 59 ? -16.016 -25.094 -12.805 1 98.38 59 ARG B C 1
ATOM 5971 O O . ARG B 1 59 ? -16.609 -25.672 -13.719 1 98.38 59 ARG B O 1
ATOM 5978 N N . ALA B 1 60 ? -15.523 -25.734 -11.711 1 98.62 60 ALA B N 1
ATOM 5979 C CA . ALA B 1 60 ? -15.688 -27.188 -11.602 1 98.62 60 ALA B CA 1
ATOM 5980 C C . ALA B 1 60 ? -16.109 -27.578 -10.188 1 98.62 60 ALA B C 1
ATOM 5982 O O . ALA B 1 60 ? -15.766 -26.906 -9.219 1 98.62 60 ALA B O 1
ATOM 5983 N N . GLU B 1 61 ? -16.891 -28.562 -10.047 1 98.5 61 GLU B N 1
ATOM 5984 C CA . GLU B 1 61 ? -17.312 -29.141 -8.781 1 98.5 61 GLU B CA 1
ATOM 5985 C C . GLU B 1 61 ? -17.031 -30.641 -8.734 1 98.5 61 GLU B C 1
ATOM 5987 O O . GLU B 1 61 ? -17.5 -31.391 -9.578 1 98.5 61 GLU B O 1
ATOM 5992 N N . VAL B 1 62 ? -16.234 -31.031 -7.781 1 98.56 62 VAL B N 1
ATOM 5993 C CA . VAL B 1 62 ? -15.82 -32.438 -7.645 1 98.56 62 VAL B CA 1
ATOM 5994 C C . VAL B 1 62 ? -17.031 -33.281 -7.277 1 98.56 62 VAL B C 1
ATOM 5996 O O . VAL B 1 62 ? -17.828 -32.906 -6.426 1 98.56 62 VAL B O 1
ATOM 5999 N N . GLN B 1 63 ? -17.188 -34.406 -7.934 1 97.44 63 GLN B N 1
ATOM 6000 C CA . GLN B 1 63 ? -18.281 -35.312 -7.656 1 97.44 63 GLN B CA 1
ATOM 6001 C C . GLN B 1 63 ? -17.953 -36.219 -6.461 1 97.44 63 GLN B C 1
ATOM 6003 O O . GLN B 1 63 ? -16.812 -36.656 -6.293 1 97.44 63 GLN B O 1
ATOM 6008 N N . PRO B 1 64 ? -18.969 -36.469 -5.59 1 96.88 64 PRO B N 1
ATOM 6009 C CA . PRO B 1 64 ? -18.734 -37.281 -4.41 1 96.88 64 PRO B CA 1
ATOM 6010 C C . PRO B 1 64 ? -18.312 -38.719 -4.766 1 96.88 64 PRO B C 1
ATOM 6012 O O . PRO B 1 64 ? -18.906 -39.344 -5.656 1 96.88 64 PRO B O 1
ATOM 6015 N N . ASP B 1 65 ? -17.234 -39.188 -4.211 1 97.06 65 ASP B N 1
ATOM 6016 C CA . ASP B 1 65 ? -16.719 -40.562 -4.359 1 97.06 65 ASP B CA 1
ATOM 6017 C C . ASP B 1 65 ? -15.984 -41 -3.102 1 97.06 65 ASP B C 1
ATOM 6019 O O . ASP B 1 65 ? -14.789 -40.75 -2.955 1 97.06 65 ASP B O 1
ATOM 6023 N N . GLU B 1 66 ? -16.516 -41.844 -2.252 1 96.31 66 GLU B N 1
ATOM 6024 C CA . GLU B 1 66 ? -15.969 -42.219 -0.956 1 96.31 66 GLU B CA 1
ATOM 6025 C C . GLU B 1 66 ? -14.805 -43.188 -1.119 1 96.31 66 GLU B C 1
ATOM 6027 O O . GLU B 1 66 ? -14.039 -43.406 -0.179 1 96.31 66 GLU B O 1
ATOM 6032 N N . SER B 1 67 ? -14.617 -43.75 -2.299 1 96.25 67 SER B N 1
ATOM 6033 C CA . SER B 1 67 ? -13.562 -44.719 -2.52 1 96.25 67 SER B CA 1
ATOM 6034 C C . SER B 1 67 ? -12.203 -44.062 -2.689 1 96.25 67 SER B C 1
ATOM 6036 O O . SER B 1 67 ? -11.164 -44.719 -2.559 1 96.25 67 SER B O 1
ATOM 6038 N N . VAL B 1 68 ? -12.281 -42.812 -2.977 1 96.88 68 VAL B N 1
ATOM 6039 C CA . VAL B 1 68 ? -11.039 -42.094 -3.277 1 96.88 68 VAL B CA 1
ATOM 6040 C C . VAL B 1 68 ? -10.633 -41.25 -2.082 1 96.88 68 VAL B C 1
ATOM 6042 O O . VAL B 1 68 ? -11.477 -40.625 -1.444 1 96.88 68 VAL B O 1
ATOM 6045 N N . ALA B 1 69 ? -9.383 -41.188 -1.716 1 96.62 69 ALA B N 1
ATOM 6046 C CA . ALA B 1 69 ? -8.844 -40.469 -0.572 1 96.62 69 ALA B CA 1
ATOM 6047 C C . ALA B 1 69 ? -9.086 -38.969 -0.712 1 96.62 69 ALA B C 1
ATOM 6049 O O . ALA B 1 69 ? -9.352 -38.281 0.277 1 96.62 69 ALA B O 1
ATOM 6050 N N . ALA B 1 70 ? -8.984 -38.469 -1.923 1 97.75 70 ALA B N 1
ATOM 6051 C CA . ALA B 1 70 ? -9.156 -37.062 -2.17 1 97.75 70 ALA B CA 1
ATOM 6052 C C . ALA B 1 70 ? -10.547 -36.594 -1.753 1 97.75 70 ALA B C 1
ATOM 6054 O O . ALA B 1 70 ? -10.695 -35.531 -1.112 1 97.75 70 ALA B O 1
ATOM 6055 N N . TRP B 1 71 ? -11.539 -37.312 -2.078 1 97.94 71 TRP B N 1
ATOM 6056 C CA . TRP B 1 71 ? -12.898 -36.906 -1.729 1 97.94 71 TRP B CA 1
ATOM 6057 C C . TRP B 1 71 ? -13.117 -37 -0.222 1 97.94 71 TRP B C 1
ATOM 6059 O O . TRP B 1 71 ? -13.789 -36.125 0.362 1 97.94 71 TRP B O 1
ATOM 6069 N N . ARG B 1 72 ? -12.578 -38.031 0.442 1 97.69 72 ARG B N 1
ATOM 6070 C CA . ARG B 1 72 ? -12.711 -38.156 1.891 1 97.69 72 ARG B CA 1
ATOM 6071 C C . ARG B 1 72 ? -12.102 -36.938 2.594 1 97.69 72 ARG B C 1
ATOM 6073 O O . ARG B 1 72 ? -12.672 -36.438 3.557 1 97.69 72 ARG B O 1
ATOM 6080 N N . ALA B 1 73 ? -10.961 -36.562 2.051 1 97.62 73 ALA B N 1
ATOM 6081 C CA . ALA B 1 73 ? -10.328 -35.375 2.605 1 97.62 73 ALA B CA 1
ATOM 6082 C C . ALA B 1 73 ? -11.203 -34.156 2.387 1 97.62 73 ALA B C 1
ATOM 6084 O O . ALA B 1 73 ? -11.375 -33.344 3.297 1 97.62 73 ALA B O 1
ATOM 6085 N N . ILE B 1 74 ? -11.734 -33.969 1.16 1 98.25 74 ILE B N 1
ATOM 6086 C CA . ILE B 1 74 ? -12.594 -32.844 0.832 1 98.25 74 ILE B CA 1
ATOM 6087 C C . ILE B 1 74 ? -13.789 -32.812 1.777 1 98.25 74 ILE B C 1
ATOM 6089 O O . ILE B 1 74 ? -14.094 -31.766 2.369 1 98.25 74 ILE B O 1
ATOM 6093 N N . ALA B 1 75 ? -14.414 -33.938 1.967 1 97.31 75 ALA B N 1
ATOM 6094 C CA . ALA B 1 75 ? -15.602 -34.031 2.805 1 97.31 75 ALA B CA 1
ATOM 6095 C C . ALA B 1 75 ? -15.281 -33.719 4.258 1 97.31 75 ALA B C 1
ATOM 6097 O O . ALA B 1 75 ? -16.047 -33 4.93 1 97.31 75 ALA B O 1
ATOM 6098 N N . GLU B 1 76 ? -14.188 -34.156 4.73 1 95.69 76 GLU B N 1
ATOM 6099 C CA . GLU B 1 76 ? -13.82 -34 6.133 1 95.69 76 GLU B CA 1
ATOM 6100 C C . GLU B 1 76 ? -13.406 -32.562 6.422 1 95.69 76 GLU B C 1
ATOM 6102 O O . GLU B 1 76 ? -13.742 -32 7.473 1 95.69 76 GLU B O 1
ATOM 6107 N N . ILE B 1 77 ? -12.695 -32 5.531 1 96.19 77 ILE B N 1
ATOM 6108 C CA . ILE B 1 77 ? -12.148 -30.672 5.773 1 96.19 77 ILE B CA 1
ATOM 6109 C C . ILE B 1 77 ? -13.203 -29.609 5.473 1 96.19 77 ILE B C 1
ATOM 6111 O O . ILE B 1 77 ? -13.336 -28.625 6.211 1 96.19 77 ILE B O 1
ATOM 6115 N N . SER B 1 78 ? -14 -29.781 4.438 1 96.44 78 SER B N 1
ATOM 6116 C CA . SER B 1 78 ? -14.977 -28.797 4.004 1 96.44 78 SER B CA 1
ATOM 6117 C C . SER B 1 78 ? -16.188 -28.766 4.934 1 96.44 78 SER B C 1
ATOM 6119 O O . SER B 1 78 ? -17 -27.844 4.875 1 96.44 78 SER B O 1
ATOM 6121 N N . GLN B 1 79 ? -16.281 -29.766 5.832 1 93.19 79 GLN B N 1
ATOM 6122 C CA . GLN B 1 79 ? -17.406 -29.812 6.75 1 93.19 79 GLN B CA 1
ATOM 6123 C C . GLN B 1 79 ? -17.375 -28.625 7.715 1 93.19 79 GLN B C 1
ATOM 6125 O O . GLN B 1 79 ? -18.422 -28.219 8.227 1 93.19 79 GLN B O 1
ATOM 6130 N N . TYR B 1 80 ? -16.203 -28.109 7.965 1 93.62 80 TYR B N 1
ATOM 6131 C CA . TYR B 1 80 ? -16.078 -26.906 8.766 1 93.62 80 TYR B CA 1
ATOM 6132 C C . TYR B 1 80 ? -16.328 -25.656 7.926 1 93.62 80 TYR B C 1
ATOM 6134 O O . TYR B 1 80 ? -15.445 -24.812 7.773 1 93.62 80 TYR B O 1
ATOM 6142 N N . ASP B 1 81 ? -17.547 -25.516 7.504 1 93.19 81 ASP B N 1
ATOM 6143 C CA . ASP B 1 81 ? -17.953 -24.578 6.465 1 93.19 81 ASP B CA 1
ATOM 6144 C C . ASP B 1 81 ? -17.891 -23.141 6.98 1 93.19 81 ASP B C 1
ATOM 6146 O O . ASP B 1 81 ? -17.875 -22.188 6.191 1 93.19 81 ASP B O 1
ATOM 6150 N N . ARG B 1 82 ? -17.797 -22.891 8.305 1 93.31 82 ARG B N 1
ATOM 6151 C CA . ARG B 1 82 ? -17.672 -21.547 8.836 1 93.31 82 ARG B CA 1
ATOM 6152 C C . ARG B 1 82 ? -16.234 -21.047 8.75 1 93.31 82 ARG B C 1
ATOM 6154 O O . ARG B 1 82 ? -15.984 -19.844 8.719 1 93.31 82 ARG B O 1
ATOM 6161 N N . HIS B 1 83 ? -15.273 -22.031 8.664 1 95.88 83 HIS B N 1
ATOM 6162 C CA . HIS B 1 83 ? -13.859 -21.672 8.758 1 95.88 83 HIS B CA 1
ATOM 6163 C C . HIS B 1 83 ? -13.117 -22.016 7.473 1 95.88 83 HIS B C 1
ATOM 6165 O O . HIS B 1 83 ? -12.016 -21.516 7.234 1 95.88 83 HIS B O 1
ATOM 6171 N N . HIS B 1 84 ? -13.672 -22.922 6.656 1 96.69 84 HIS B N 1
ATOM 6172 C CA . HIS B 1 84 ? -12.938 -23.453 5.516 1 96.69 84 HIS B CA 1
ATOM 6173 C C . HIS B 1 84 ? -13.641 -23.141 4.203 1 96.69 84 HIS B C 1
ATOM 6175 O O . HIS B 1 84 ? -14.844 -22.859 4.195 1 96.69 84 HIS B O 1
ATOM 6181 N N . PHE B 1 85 ? -12.922 -23.109 3.166 1 97.75 85 PHE B N 1
ATOM 6182 C CA . PHE B 1 85 ? -13.469 -23.078 1.815 1 97.75 85 PHE B CA 1
ATOM 6183 C C . PHE B 1 85 ? -14.188 -24.391 1.504 1 97.75 85 PHE B C 1
ATOM 6185 O O . PHE B 1 85 ? -14.008 -25.391 2.207 1 97.75 85 PHE B O 1
ATOM 6192 N N . ASP B 1 86 ? -15.078 -24.328 0.571 1 97.81 86 ASP B N 1
ATOM 6193 C CA . ASP B 1 86 ? -15.578 -25.547 -0.032 1 97.81 86 ASP B CA 1
ATOM 6194 C C . ASP B 1 86 ? -14.586 -26.109 -1.055 1 97.81 86 ASP B C 1
ATOM 6196 O O . ASP B 1 86 ? -14.578 -25.688 -2.211 1 97.81 86 ASP B O 1
ATOM 6200 N N . HIS B 1 87 ? -13.844 -27.109 -0.65 1 98.31 87 HIS B N 1
ATOM 6201 C CA . HIS B 1 87 ? -12.734 -27.609 -1.457 1 98.31 87 HIS B CA 1
ATOM 6202 C C . HIS B 1 87 ? -13.234 -28.484 -2.598 1 98.31 87 HIS B C 1
ATOM 6204 O O . HIS B 1 87 ? -12.445 -28.953 -3.414 1 98.31 87 HIS B O 1
ATOM 6210 N N . SER B 1 88 ? -14.57 -28.703 -2.682 1 98.12 88 SER B N 1
ATOM 6211 C CA . SER B 1 88 ? -15.133 -29.391 -3.834 1 98.12 88 SER B CA 1
ATOM 6212 C C . SER B 1 88 ? -15.273 -28.469 -5.031 1 98.12 88 SER B C 1
ATOM 6214 O O . SER B 1 88 ? -15.469 -28.922 -6.16 1 98.12 88 SER B O 1
ATOM 6216 N N . GLN B 1 89 ? -15.273 -27.172 -4.762 1 97.94 89 GLN B N 1
ATOM 6217 C CA . GLN B 1 89 ? -15.352 -26.172 -5.82 1 97.94 89 GLN B CA 1
ATOM 6218 C C . GLN B 1 89 ? -13.961 -25.781 -6.316 1 97.94 89 GLN B C 1
ATOM 6220 O O . GLN B 1 89 ? -13.18 -25.188 -5.574 1 97.94 89 GLN B O 1
ATOM 6225 N N . LEU B 1 90 ? -13.695 -26.078 -7.543 1 98.38 90 LEU B N 1
ATOM 6226 C CA . LEU B 1 90 ? -12.375 -25.828 -8.109 1 98.38 90 LEU B CA 1
ATOM 6227 C C . LEU B 1 90 ? -12.453 -24.812 -9.242 1 98.38 90 LEU B C 1
ATOM 6229 O O . LEU B 1 90 ? -13.516 -24.625 -9.836 1 98.38 90 LEU B O 1
ATOM 6233 N N . TYR B 1 91 ? -11.406 -24.156 -9.516 1 98.31 91 TYR B N 1
ATOM 6234 C CA . TYR B 1 91 ? -11.289 -23.109 -10.531 1 98.31 91 TYR B CA 1
ATOM 6235 C C . TYR B 1 91 ? -10.133 -23.391 -11.484 1 98.31 91 TYR B C 1
ATOM 6237 O O . TYR B 1 91 ? -8.992 -23.547 -11.047 1 98.31 91 TYR B O 1
ATOM 6245 N N . PHE B 1 92 ? -10.398 -23.438 -12.773 1 98.5 92 PHE B N 1
ATOM 6246 C CA . PHE B 1 92 ? -9.383 -23.766 -13.766 1 98.5 92 PHE B CA 1
ATOM 6247 C C . PHE B 1 92 ? -9.234 -22.656 -14.789 1 98.5 92 PHE B C 1
ATOM 6249 O O . PHE B 1 92 ? -10.227 -22.031 -15.188 1 98.5 92 PHE B O 1
ATOM 6256 N N . GLY B 1 93 ? -8.094 -22.188 -15.055 1 98.38 93 GLY B N 1
ATOM 6257 C CA . GLY B 1 93 ? -7.73 -21.422 -16.234 1 98.38 93 GLY B CA 1
ATOM 6258 C C . GLY B 1 93 ? -6.996 -22.25 -17.281 1 98.38 93 GLY B C 1
ATOM 6259 O O . GLY B 1 93 ? -5.848 -22.641 -17.062 1 98.38 93 GLY B O 1
ATOM 6260 N N . LEU B 1 94 ? -7.637 -22.469 -18.484 1 98.44 94 LEU B N 1
ATOM 6261 C CA . LEU B 1 94 ? -7.125 -23.469 -19.422 1 98.44 94 LEU B CA 1
ATOM 6262 C C . LEU B 1 94 ? -6.793 -22.812 -20.766 1 98.44 94 LEU B C 1
ATOM 6264 O O . LEU B 1 94 ? -7.621 -22.094 -21.328 1 98.44 94 LEU B O 1
ATOM 6268 N N . CYS B 1 95 ? -5.578 -23.016 -21.188 1 97.25 95 CYS B N 1
ATOM 6269 C CA . CYS B 1 95 ? -5.223 -22.719 -22.578 1 97.25 95 CYS B CA 1
ATOM 6270 C C . CYS B 1 95 ? -5.688 -23.828 -23.516 1 97.25 95 CYS B C 1
ATOM 6272 O O . CYS B 1 95 ? -5.199 -24.953 -23.438 1 97.25 95 CYS B O 1
ATOM 6274 N N . LEU B 1 96 ? -6.582 -23.609 -24.438 1 96.94 96 LEU B N 1
ATOM 6275 C CA . LEU B 1 96 ? -7.234 -24.625 -25.25 1 96.94 96 LEU B CA 1
ATOM 6276 C C . LEU B 1 96 ? -6.219 -25.375 -26.109 1 96.94 96 LEU B C 1
ATOM 6278 O O . LEU B 1 96 ? -6.34 -26.594 -26.297 1 96.94 96 LEU B O 1
ATOM 6282 N N . ARG B 1 97 ? -5.242 -24.688 -26.594 1 94.19 97 ARG B N 1
ATOM 6283 C CA . ARG B 1 97 ? -4.219 -25.359 -27.406 1 94.19 97 ARG B CA 1
ATOM 6284 C C . ARG B 1 97 ? -3.465 -26.391 -26.578 1 94.19 97 ARG B C 1
ATOM 6286 O O . ARG B 1 97 ? -3.152 -27.469 -27.078 1 94.19 97 ARG B O 1
ATOM 6293 N N . GLU B 1 98 ? -3.16 -26.109 -25.328 1 94.94 98 GLU B N 1
ATOM 6294 C CA . GLU B 1 98 ? -2.48 -27.047 -24.438 1 94.94 98 GLU B CA 1
ATOM 6295 C C . GLU B 1 98 ? -3.385 -28.234 -24.094 1 94.94 98 GLU B C 1
ATOM 6297 O O . GLU B 1 98 ? -2.912 -29.359 -23.953 1 94.94 98 GLU B O 1
ATOM 6302 N N . CYS B 1 99 ? -4.648 -27.969 -23.922 1 96.69 99 CYS B N 1
ATOM 6303 C CA . CYS B 1 99 ? -5.621 -29.016 -23.656 1 96.69 99 CYS B CA 1
ATOM 6304 C C . CYS B 1 99 ? -5.684 -30 -24.828 1 96.69 99 CYS B C 1
ATOM 6306 O O . CYS B 1 99 ? -5.66 -31.219 -24.625 1 96.69 99 CYS B O 1
ATOM 6308 N N . GLU B 1 100 ? -5.742 -29.422 -26.016 1 95.88 100 GLU B N 1
ATOM 6309 C CA . GLU B 1 100 ? -5.789 -30.25 -27.219 1 95.88 100 GLU B CA 1
ATOM 6310 C C . GLU B 1 100 ? -4.535 -31.109 -27.344 1 95.88 100 GLU B C 1
ATOM 6312 O O . GLU B 1 100 ? -4.617 -32.312 -27.672 1 95.88 100 GLU B O 1
ATOM 6317 N N . ALA B 1 101 ? -3.443 -30.531 -27.047 1 94.06 101 ALA B N 1
ATOM 6318 C CA . ALA B 1 101 ? -2.172 -31.25 -27.125 1 94.06 101 ALA B CA 1
ATOM 6319 C C . ALA B 1 101 ? -2.115 -32.375 -26.094 1 94.06 101 ALA B C 1
ATOM 6321 O O . ALA B 1 101 ? -1.604 -33.469 -26.391 1 94.06 101 ALA B O 1
ATOM 6322 N N . SER B 1 102 ? -2.594 -32.156 -24.891 1 94.88 102 SER B N 1
ATOM 6323 C CA . SER B 1 102 ? -2.543 -33.125 -23.797 1 94.88 102 SER B CA 1
ATOM 6324 C C . SER B 1 102 ? -3.477 -34.312 -24.078 1 94.88 102 SER B C 1
ATOM 6326 O O . SER B 1 102 ? -3.205 -35.438 -23.656 1 94.88 102 SER B O 1
ATOM 6328 N N . LEU B 1 103 ? -4.578 -34.094 -24.828 1 96.38 103 LEU B N 1
ATOM 6329 C CA . LEU B 1 103 ? -5.598 -35.125 -25.047 1 96.38 103 LEU B CA 1
ATOM 6330 C C . LEU B 1 103 ? -5.391 -35.812 -26.391 1 96.38 103 LEU B C 1
ATOM 6332 O O . LEU B 1 103 ? -6.109 -36.75 -26.734 1 96.38 103 LEU B O 1
ATOM 6336 N N . ALA B 1 104 ? -4.5 -35.344 -27.266 1 94.62 104 ALA B N 1
ATOM 6337 C CA . ALA B 1 104 ? -4.312 -35.812 -28.625 1 94.62 104 ALA B CA 1
ATOM 6338 C C . ALA B 1 104 ? -4.035 -37.312 -28.672 1 94.62 104 ALA B C 1
ATOM 6340 O O . ALA B 1 104 ? -4.441 -38 -29.594 1 94.62 104 ALA B O 1
ATOM 6341 N N . GLY B 1 105 ? -3.428 -37.906 -27.734 1 91.12 105 GLY B N 1
ATOM 6342 C CA . GLY B 1 105 ? -3.059 -39.312 -27.766 1 91.12 105 GLY B CA 1
ATOM 6343 C C . GLY B 1 105 ? -4.125 -40.219 -27.188 1 91.12 105 GLY B C 1
ATOM 6344 O O . GLY B 1 105 ? -4 -41.469 -27.266 1 91.12 105 GLY B O 1
ATOM 6345 N N . LEU B 1 106 ? -5.25 -39.656 -26.797 1 94.5 106 LEU B N 1
ATOM 6346 C CA . LEU B 1 106 ? -6.281 -40.469 -26.156 1 94.5 106 LEU B CA 1
ATOM 6347 C C . LEU B 1 106 ? -7.305 -40.938 -27.172 1 94.5 106 LEU B C 1
ATOM 6349 O O . LEU B 1 106 ? -7.625 -40.25 -28.125 1 94.5 106 LEU B O 1
ATOM 6353 N N . ASN B 1 107 ? -7.785 -42.188 -27.078 1 93.44 107 ASN B N 1
ATOM 6354 C CA . ASN B 1 107 ? -8.828 -42.719 -27.953 1 93.44 107 ASN B CA 1
ATOM 6355 C C . ASN B 1 107 ? -10.211 -42.219 -27.547 1 93.44 107 ASN B C 1
ATOM 6357 O O . ASN B 1 107 ? -10.352 -41.531 -26.547 1 93.44 107 ASN B O 1
ATOM 6361 N N . LYS B 1 108 ? -11.242 -42.5 -28.328 1 93.25 108 LYS B N 1
ATOM 6362 C CA . LYS B 1 108 ? -12.602 -42 -28.125 1 93.25 108 LYS B CA 1
ATOM 6363 C C . LYS B 1 108 ? -13.18 -42.5 -26.812 1 93.25 108 LYS B C 1
ATOM 6365 O O . LYS B 1 108 ? -13.875 -41.75 -26.109 1 93.25 108 LYS B O 1
ATOM 6370 N N . SER B 1 109 ? -12.898 -43.719 -26.453 1 94.25 109 SER B N 1
ATOM 6371 C CA . SER B 1 109 ? -13.43 -44.281 -25.219 1 94.25 109 SER B CA 1
ATOM 6372 C C . SER B 1 109 ? -12.812 -43.625 -23.984 1 94.25 109 SER B C 1
ATOM 6374 O O . SER B 1 109 ? -13.5 -43.406 -22.984 1 94.25 109 SER B O 1
ATOM 6376 N N . GLN B 1 110 ? -11.547 -43.312 -24.047 1 95 110 GLN B N 1
ATOM 6377 C CA . GLN B 1 110 ? -10.852 -42.625 -22.953 1 95 110 GLN B CA 1
ATOM 6378 C C . GLN B 1 110 ? -11.352 -41.219 -22.766 1 95 110 GLN B C 1
ATOM 6380 O O . GLN B 1 110 ? -11.492 -40.75 -21.641 1 95 110 GLN B O 1
ATOM 6385 N N . LEU B 1 111 ? -11.609 -40.594 -23.844 1 95.56 111 LEU B N 1
ATOM 6386 C CA . LEU B 1 111 ? -12.125 -39.219 -23.812 1 95.56 111 LEU B CA 1
ATOM 6387 C C . LEU B 1 111 ? -13.523 -39.188 -23.203 1 95.56 111 LEU B C 1
ATOM 6389 O O . LEU B 1 111 ? -13.859 -38.281 -22.453 1 95.56 111 LEU B O 1
ATOM 6393 N N . GLU B 1 112 ? -14.344 -40.156 -23.562 1 95.31 112 GLU B N 1
ATOM 6394 C CA . GLU B 1 112 ? -15.703 -40.219 -23.016 1 95.31 112 GLU B CA 1
ATOM 6395 C C . GLU B 1 112 ? -15.688 -40.5 -21.516 1 95.31 112 GLU B C 1
ATOM 6397 O O . GLU B 1 112 ? -16.547 -40 -20.781 1 95.31 112 GLU B O 1
ATOM 6402 N N . ALA B 1 113 ? -14.695 -41.219 -21.047 1 95.31 113 ALA B N 1
ATOM 6403 C CA . ALA B 1 113 ? -14.57 -41.5 -19.625 1 95.31 113 ALA B CA 1
ATOM 6404 C C . ALA B 1 113 ? -14.211 -40.25 -18.828 1 95.31 113 ALA B C 1
ATOM 6406 O O . ALA B 1 113 ? -14.461 -40.188 -17.625 1 95.31 113 ALA B O 1
ATOM 6407 N N . LEU B 1 114 ? -13.656 -39.312 -19.516 1 96.81 114 LEU B N 1
ATOM 6408 C CA . LEU B 1 114 ? -13.219 -38.062 -18.859 1 96.81 114 LEU B CA 1
ATOM 6409 C C . LEU B 1 114 ? -14.352 -37.062 -18.828 1 96.81 114 LEU B C 1
ATOM 6411 O O . LEU B 1 114 ? -14.227 -36 -18.203 1 96.81 114 LEU B O 1
ATOM 6415 N N . GLN B 1 115 ? -15.414 -37.312 -19.531 1 96.5 115 GLN B N 1
ATOM 6416 C CA . GLN B 1 115 ? -16.578 -36.438 -19.531 1 96.5 115 GLN B CA 1
ATOM 6417 C C . GLN B 1 115 ? -17.453 -36.656 -18.297 1 96.5 115 GLN B C 1
ATOM 6419 O O . GLN B 1 115 ? -18.266 -37.594 -18.281 1 96.5 115 GLN B O 1
ATOM 6424 N N . ALA B 1 116 ? -17.297 -35.812 -17.297 1 95.69 116 ALA B N 1
ATOM 6425 C CA . ALA B 1 116 ? -18.047 -35.969 -16.062 1 95.69 116 ALA B CA 1
ATOM 6426 C C . ALA B 1 116 ? -19.391 -35.25 -16.141 1 95.69 116 ALA B C 1
ATOM 6428 O O . ALA B 1 116 ? -20.297 -35.531 -15.336 1 95.69 116 ALA B O 1
ATOM 6429 N N . GLY B 1 117 ? -19.562 -34.344 -17.047 1 95.38 117 GLY B N 1
ATOM 6430 C CA . GLY B 1 117 ? -20.844 -33.688 -17.234 1 95.38 117 GLY B CA 1
ATOM 6431 C C . GLY B 1 117 ? -20.781 -32.188 -17.078 1 95.38 117 GLY B C 1
ATOM 6432 O O . GLY B 1 117 ? -19.719 -31.625 -16.812 1 95.38 117 GLY B O 1
ATOM 6433 N N . LEU B 1 118 ? -21.922 -31.609 -17.266 1 97.06 118 LEU B N 1
ATOM 6434 C CA . LEU B 1 118 ? -22.062 -30.156 -17.188 1 97.06 118 LEU B CA 1
ATOM 6435 C C . LEU B 1 118 ? -22.469 -29.734 -15.789 1 97.06 118 LEU B C 1
ATOM 6437 O O . LEU B 1 118 ? -23.328 -30.359 -15.164 1 97.06 118 LEU B O 1
ATOM 6441 N N . LEU B 1 119 ? -21.828 -28.719 -15.25 1 97.44 119 LEU B N 1
ATOM 6442 C CA . LEU B 1 119 ? -22.188 -28.125 -13.961 1 97.44 119 LEU B CA 1
ATOM 6443 C C . LEU B 1 119 ? -23.375 -27.188 -14.109 1 97.44 119 LEU B C 1
ATOM 6445 O O . LEU B 1 119 ? -23.188 -26 -14.375 1 97.44 119 LEU B O 1
ATOM 6449 N N . SER B 1 120 ? -24.578 -27.641 -13.898 1 94 120 SER B N 1
ATOM 6450 C CA . SER B 1 120 ? -25.766 -26.844 -14.133 1 94 120 SER B CA 1
ATOM 6451 C C . SER B 1 120 ? -26.547 -26.625 -12.836 1 94 120 SER B C 1
ATOM 6453 O O . SER B 1 120 ? -27.359 -25.703 -12.742 1 94 120 SER B O 1
ATOM 6455 N N . GLU B 1 121 ? -26.281 -27.344 -11.867 1 92.75 121 GLU B N 1
ATOM 6456 C CA . GLU B 1 121 ? -27.125 -27.344 -10.672 1 92.75 121 GLU B CA 1
ATOM 6457 C C . GLU B 1 121 ? -26.609 -26.344 -9.641 1 92.75 121 GLU B C 1
ATOM 6459 O O . GLU B 1 121 ? -27.266 -26.094 -8.625 1 92.75 121 GLU B O 1
ATOM 6464 N N . ASN B 1 122 ? -25.547 -25.734 -9.828 1 95.38 122 ASN B N 1
ATOM 6465 C CA . ASN B 1 122 ? -24.984 -24.781 -8.875 1 95.38 122 ASN B CA 1
ATOM 6466 C C . ASN B 1 122 ? -25.562 -23.391 -9.078 1 95.38 122 ASN B C 1
ATOM 6468 O O . ASN B 1 122 ? -25.188 -22.688 -10.031 1 95.38 122 ASN B O 1
ATOM 6472 N N . ALA B 1 123 ? -26.375 -22.906 -8.164 1 95.12 123 ALA B N 1
ATOM 6473 C CA . ALA B 1 123 ? -27.109 -21.656 -8.297 1 95.12 123 ALA B CA 1
ATOM 6474 C C . ALA B 1 123 ? -26.156 -20.469 -8.328 1 95.12 123 ALA B C 1
ATOM 6476 O O . ALA B 1 123 ? -26.406 -19.484 -9.039 1 95.12 123 ALA B O 1
ATOM 6477 N N . LYS B 1 124 ? -25.172 -20.484 -7.578 1 95.62 124 LYS B N 1
ATOM 6478 C CA . LYS B 1 124 ? -24.203 -19.391 -7.527 1 95.62 124 LYS B CA 1
ATOM 6479 C C . LYS B 1 124 ? -23.484 -19.234 -8.859 1 95.62 124 LYS B C 1
ATOM 6481 O O . LYS B 1 124 ? -23.312 -18.109 -9.352 1 95.62 124 LYS B O 1
ATOM 6486 N N . VAL B 1 125 ? -23 -20.375 -9.438 1 97.31 125 VAL B N 1
ATOM 6487 C CA . VAL B 1 125 ? -22.312 -20.375 -10.719 1 97.31 125 VAL B CA 1
ATOM 6488 C C . VAL B 1 125 ? -23.234 -19.844 -11.805 1 97.31 125 VAL B C 1
ATOM 6490 O O . VAL B 1 125 ? -22.812 -19.094 -12.695 1 97.31 125 VAL B O 1
ATOM 6493 N N . ASN B 1 126 ? -24.516 -20.172 -11.719 1 97.06 126 ASN B N 1
ATOM 6494 C CA . ASN B 1 126 ? -25.484 -19.75 -12.719 1 97.06 126 ASN B CA 1
ATOM 6495 C C . ASN B 1 126 ? -25.672 -18.234 -12.734 1 97.06 126 ASN B C 1
ATOM 6497 O O . ASN B 1 126 ? -25.953 -17.656 -13.781 1 97.06 126 ASN B O 1
ATOM 6501 N N . VAL B 1 127 ? -25.5 -17.609 -11.602 1 96.81 127 VAL B N 1
ATOM 6502 C CA . VAL B 1 127 ? -25.562 -16.141 -11.555 1 96.81 127 VAL B CA 1
ATOM 6503 C C . VAL B 1 127 ? -24.453 -15.547 -12.422 1 96.81 127 VAL B C 1
ATOM 6505 O O . VAL B 1 127 ? -24.703 -14.602 -13.18 1 96.81 127 VAL B O 1
ATOM 6508 N N . TYR B 1 128 ? -23.266 -16.094 -12.375 1 96.75 128 TYR B N 1
ATOM 6509 C CA . TYR B 1 128 ? -22.156 -15.648 -13.203 1 96.75 128 TYR B CA 1
ATOM 6510 C C . TYR B 1 128 ? -22.453 -15.883 -14.68 1 96.75 128 TYR B C 1
ATOM 6512 O O . TYR B 1 128 ? -22.219 -15 -15.516 1 96.75 128 TYR B O 1
ATOM 6520 N N . LEU B 1 129 ? -22.969 -17.078 -14.945 1 97.56 129 LEU B N 1
ATOM 6521 C CA . LEU B 1 129 ? -23.25 -17.438 -16.328 1 97.56 129 LEU B CA 1
ATOM 6522 C C . LEU B 1 129 ? -24.297 -16.484 -16.922 1 97.56 129 LEU B C 1
ATOM 6524 O O . LEU B 1 129 ? -24.219 -16.125 -18.094 1 97.56 129 LEU B O 1
ATOM 6528 N N . ASP B 1 130 ? -25.25 -16.078 -16.078 1 96.75 130 ASP B N 1
ATOM 6529 C CA . ASP B 1 130 ? -26.266 -15.148 -16.516 1 96.75 130 ASP B CA 1
ATOM 6530 C C . ASP B 1 130 ? -25.672 -13.773 -16.797 1 96.75 130 ASP B C 1
ATOM 6532 O O . ASP B 1 130 ? -26.031 -13.117 -17.781 1 96.75 130 ASP B O 1
ATOM 6536 N N . LEU B 1 131 ? -24.766 -13.336 -15.992 1 96.44 131 LEU B N 1
ATOM 6537 C CA . LEU B 1 131 ? -24.094 -12.062 -16.203 1 96.44 131 LEU B CA 1
ATOM 6538 C C . LEU B 1 131 ? -23.25 -12.094 -17.469 1 96.44 131 LEU B C 1
ATOM 6540 O O . LEU B 1 131 ? -23.203 -11.117 -18.219 1 96.44 131 LEU B O 1
ATOM 6544 N N . PHE B 1 132 ? -22.609 -13.234 -17.734 1 97.38 132 PHE B N 1
ATOM 6545 C CA . PHE B 1 132 ? -21.781 -13.422 -18.922 1 97.38 132 PHE B CA 1
ATOM 6546 C C . PHE B 1 132 ? -22.578 -14.07 -20.047 1 97.38 132 PHE B C 1
ATOM 6548 O O . PHE B 1 132 ? -22.094 -14.984 -20.719 1 97.38 132 PHE B O 1
ATOM 6555 N N . SER B 1 133 ? -23.734 -13.68 -20.219 1 96.19 133 SER B N 1
ATOM 6556 C CA . SER B 1 133 ? -24.625 -14.297 -21.188 1 96.19 133 SER B CA 1
ATOM 6557 C C . SER B 1 133 ? -24.062 -14.203 -22.609 1 96.19 133 SER B C 1
ATOM 6559 O O . SER B 1 133 ? -24.328 -15.07 -23.438 1 96.19 133 SER B O 1
ATOM 6561 N N . MET B 1 134 ? -23.25 -13.234 -22.891 1 93.62 134 MET B N 1
ATOM 6562 C CA . MET B 1 134 ? -22.656 -13.055 -24.219 1 93.62 134 MET B CA 1
ATOM 6563 C C . MET B 1 134 ? -21.656 -14.172 -24.516 1 93.62 134 MET B C 1
ATOM 6565 O O . MET B 1 134 ? -21.281 -14.367 -25.672 1 93.62 134 MET B O 1
ATOM 6569 N N . GLU B 1 135 ? -21.312 -15 -23.531 1 96.06 135 GLU B N 1
ATOM 6570 C CA . GLU B 1 135 ? -20.312 -16.047 -23.688 1 96.06 135 GLU B CA 1
ATOM 6571 C C . GLU B 1 135 ? -20.969 -17.406 -23.938 1 96.06 135 GLU B C 1
ATOM 6573 O O . GLU B 1 135 ? -20.297 -18.438 -23.906 1 96.06 135 GLU B O 1
ATOM 6578 N N . SER B 1 136 ? -22.234 -17.438 -24.234 1 96.06 136 SER B N 1
ATOM 6579 C CA . SER B 1 136 ? -22.984 -18.672 -24.422 1 96.06 136 SER B CA 1
ATOM 6580 C C . SER B 1 136 ? -22.422 -19.484 -25.594 1 96.06 136 SER B C 1
ATOM 6582 O O . SER B 1 136 ? -22.328 -20.719 -25.516 1 96.06 136 SER B O 1
ATOM 6584 N N . ASN B 1 137 ? -22 -18.797 -26.625 1 95.38 137 ASN B N 1
ATOM 6585 C CA . ASN B 1 137 ? -21.438 -19.484 -27.781 1 95.38 137 ASN B CA 1
ATOM 6586 C C . ASN B 1 137 ? -20.109 -20.141 -27.453 1 95.38 137 ASN B C 1
ATOM 6588 O O . ASN B 1 137 ? -19.859 -21.297 -27.812 1 95.38 137 ASN B O 1
ATOM 6592 N N . ASN B 1 138 ? -19.25 -19.438 -26.812 1 95.25 138 ASN B N 1
ATOM 6593 C CA . ASN B 1 138 ? -17.969 -19.984 -26.391 1 95.25 138 ASN B CA 1
ATOM 6594 C C . ASN B 1 138 ? -18.141 -21.141 -25.422 1 95.25 138 ASN B C 1
ATOM 6596 O O . ASN B 1 138 ? -17.406 -22.141 -25.484 1 95.25 138 ASN B O 1
ATOM 6600 N N . ARG B 1 139 ? -19.094 -21 -24.547 1 96.56 139 ARG B N 1
ATOM 6601 C CA . ARG B 1 139 ? -19.375 -22.031 -23.562 1 96.56 139 ARG B CA 1
ATOM 6602 C C . ARG B 1 139 ? -19.781 -23.328 -24.25 1 96.56 139 ARG B C 1
ATOM 6604 O O . ARG B 1 139 ? -19.281 -24.406 -23.906 1 96.56 139 ARG B O 1
ATOM 6611 N N . GLN B 1 140 ? -20.625 -23.234 -25.25 1 95.62 140 GLN B N 1
ATOM 6612 C CA . GLN B 1 140 ? -21.094 -24.406 -25.969 1 95.62 140 GLN B CA 1
ATOM 6613 C C . GLN B 1 140 ? -19.969 -25.031 -26.797 1 95.62 140 GLN B C 1
ATOM 6615 O O . GLN B 1 140 ? -19.812 -26.25 -26.828 1 95.62 140 GLN B O 1
ATOM 6620 N N . ARG B 1 141 ? -19.203 -24.203 -27.359 1 96.56 141 ARG B N 1
ATOM 6621 C CA . ARG B 1 141 ? -18.172 -24.641 -28.281 1 96.56 141 ARG B CA 1
ATOM 6622 C C . ARG B 1 141 ? -17.047 -25.359 -27.531 1 96.56 141 ARG B C 1
ATOM 6624 O O . ARG B 1 141 ? -16.484 -26.328 -28.031 1 96.56 141 ARG B O 1
ATOM 6631 N N . HIS B 1 142 ? -16.703 -24.891 -26.328 1 97.62 142 HIS B N 1
ATOM 6632 C CA . HIS B 1 142 ? -15.461 -25.359 -25.703 1 97.62 142 HIS B CA 1
ATOM 6633 C C . HIS B 1 142 ? -15.758 -26.219 -24.484 1 97.62 142 HIS B C 1
ATOM 6635 O O . HIS B 1 142 ? -14.836 -26.703 -23.812 1 97.62 142 HIS B O 1
ATOM 6641 N N . GLN B 1 143 ? -17.016 -26.5 -24.109 1 97.56 143 GLN B N 1
ATOM 6642 C CA . GLN B 1 143 ? -17.422 -27.203 -22.906 1 97.56 143 GLN B CA 1
ATOM 6643 C C . GLN B 1 143 ? -16.844 -28.625 -22.891 1 97.56 143 GLN B C 1
ATOM 6645 O O . GLN B 1 143 ? -16.297 -29.062 -21.875 1 97.56 143 GLN B O 1
ATOM 6650 N N . ARG B 1 144 ? -16.969 -29.359 -23.969 1 96.81 144 ARG B N 1
ATOM 6651 C CA . ARG B 1 144 ? -16.531 -30.75 -24.031 1 96.81 144 ARG B CA 1
ATOM 6652 C C . ARG B 1 144 ? -15.023 -30.859 -23.875 1 96.81 144 ARG B C 1
ATOM 6654 O O . ARG B 1 144 ? -14.531 -31.688 -23.109 1 96.81 144 ARG B O 1
ATOM 6661 N N . LEU B 1 145 ? -14.336 -30.016 -24.578 1 97.31 145 LEU B N 1
ATOM 6662 C CA . LEU B 1 145 ? -12.883 -30.031 -24.547 1 97.31 145 LEU B CA 1
ATOM 6663 C C . LEU B 1 145 ? -12.367 -29.672 -23.156 1 97.31 145 LEU B C 1
ATOM 6665 O O . LEU B 1 145 ? -11.477 -30.344 -22.625 1 97.31 145 LEU B O 1
ATOM 6669 N N . THR B 1 146 ? -12.914 -28.641 -22.547 1 98.5 146 THR B N 1
ATOM 6670 C CA . THR B 1 146 ? -12.422 -28.172 -21.25 1 98.5 146 THR B CA 1
ATOM 6671 C C . THR B 1 146 ? -12.758 -29.172 -20.156 1 98.5 146 THR B C 1
ATOM 6673 O O . THR B 1 146 ? -11.961 -29.391 -19.234 1 98.5 146 THR B O 1
ATOM 6676 N N . ASN B 1 147 ? -13.93 -29.766 -20.234 1 98.5 147 ASN B N 1
ATOM 6677 C CA . ASN B 1 147 ? -14.297 -30.781 -19.234 1 98.5 147 ASN B CA 1
ATOM 6678 C C . ASN B 1 147 ? -13.352 -31.984 -19.297 1 98.5 147 ASN B C 1
ATOM 6680 O O . ASN B 1 147 ? -12.914 -32.469 -18.25 1 98.5 147 ASN B O 1
ATOM 6684 N N . ALA B 1 148 ? -13.078 -32.469 -20.484 1 98.25 148 ALA B N 1
ATOM 6685 C CA . ALA B 1 148 ? -12.148 -33.594 -20.641 1 98.25 148 ALA B CA 1
ATOM 6686 C C . ALA B 1 148 ? -10.75 -33.188 -20.156 1 98.25 148 ALA B C 1
ATOM 6688 O O . ALA B 1 148 ? -10.07 -34 -19.516 1 98.25 148 ALA B O 1
ATOM 6689 N N . CYS B 1 149 ? -10.367 -32.031 -20.453 1 98.44 149 CYS B N 1
ATOM 6690 C CA . CYS B 1 149 ? -9.023 -31.562 -20.141 1 98.44 149 CYS B CA 1
ATOM 6691 C C . CYS B 1 149 ? -8.812 -31.484 -18.641 1 98.44 149 CYS B C 1
ATOM 6693 O O . CYS B 1 149 ? -7.805 -31.969 -18.125 1 98.44 149 CYS B O 1
ATOM 6695 N N . LEU B 1 150 ? -9.742 -30.828 -17.859 1 98.62 150 LEU B N 1
ATOM 6696 C CA . LEU B 1 150 ? -9.555 -30.656 -16.422 1 98.62 150 LEU B CA 1
ATOM 6697 C C . LEU B 1 150 ? -9.625 -32 -15.703 1 98.62 150 LEU B C 1
ATOM 6699 O O . LEU B 1 150 ? -8.898 -32.219 -14.734 1 98.62 150 LEU B O 1
ATOM 6703 N N . ASN B 1 151 ? -10.5 -32.906 -16.156 1 98.62 151 ASN B N 1
ATOM 6704 C CA . ASN B 1 151 ? -10.578 -34.219 -15.523 1 98.62 151 ASN B CA 1
ATOM 6705 C C . ASN B 1 151 ? -9.352 -35.094 -15.852 1 98.62 151 ASN B C 1
ATOM 6707 O O . ASN B 1 151 ? -8.914 -35.875 -15.023 1 98.62 151 ASN B O 1
ATOM 6711 N N . TRP B 1 152 ? -8.852 -34.938 -17.094 1 98.06 152 TRP B N 1
ATOM 6712 C CA . TRP B 1 152 ? -7.586 -35.562 -17.422 1 98.06 152 TRP B CA 1
ATOM 6713 C C . TRP B 1 152 ? -6.488 -35.156 -16.453 1 98.06 152 TRP B C 1
ATOM 6715 O O . TRP B 1 152 ? -5.719 -35.969 -15.977 1 98.06 152 TRP B O 1
ATOM 6725 N N . ARG B 1 153 ? -6.418 -33.938 -16.109 1 97.5 153 ARG B N 1
ATOM 6726 C CA . ARG B 1 153 ? -5.414 -33.406 -15.203 1 97.5 153 ARG B CA 1
ATOM 6727 C C . ARG B 1 153 ? -5.613 -33.938 -13.789 1 97.5 153 ARG B C 1
ATOM 6729 O O . ARG B 1 153 ? -4.641 -34.25 -13.102 1 97.5 153 ARG B O 1
ATOM 6736 N N . LEU B 1 154 ? -6.859 -33.969 -13.328 1 98.06 154 LEU B N 1
ATOM 6737 C CA . LEU B 1 154 ? -7.164 -34.469 -12 1 98.06 154 LEU B CA 1
ATOM 6738 C C . LEU B 1 154 ? -6.734 -35.938 -11.867 1 98.06 154 LEU B C 1
ATOM 6740 O O . LEU B 1 154 ? -6.23 -36.344 -10.82 1 98.06 154 LEU B O 1
ATOM 6744 N N . GLN B 1 155 ? -6.867 -36.719 -12.984 1 95.81 155 GLN B N 1
ATOM 6745 C CA . GLN B 1 155 ? -6.453 -38.125 -12.977 1 95.81 155 GLN B CA 1
ATOM 6746 C C . GLN B 1 155 ? -4.934 -38.25 -13.047 1 95.81 155 GLN B C 1
ATOM 6748 O O . GLN B 1 155 ? -4.332 -39.031 -12.328 1 95.81 155 GLN B O 1
ATOM 6753 N N . ARG B 1 156 ? -4.367 -37.469 -13.906 1 94.06 156 ARG B N 1
ATOM 6754 C CA . ARG B 1 156 ? -2.926 -37.531 -14.117 1 94.06 156 ARG B CA 1
ATOM 6755 C C . ARG B 1 156 ? -2.17 -37.125 -12.844 1 94.06 156 ARG B C 1
ATOM 6757 O O . ARG B 1 156 ? -1.095 -37.688 -12.57 1 94.06 156 ARG B O 1
ATOM 6764 N N . ARG B 1 157 ? -2.748 -36.281 -12.062 1 94.06 157 ARG B N 1
ATOM 6765 C CA . ARG B 1 157 ? -2.098 -35.812 -10.836 1 94.06 157 ARG B CA 1
ATOM 6766 C C . ARG B 1 157 ? -2.396 -36.75 -9.664 1 94.06 157 ARG B C 1
ATOM 6768 O O . ARG B 1 157 ? -1.981 -36.469 -8.539 1 94.06 157 ARG B O 1
ATOM 6775 N N . GLY B 1 158 ? -3.146 -37.75 -9.836 1 93.88 158 GLY B N 1
ATOM 6776 C CA . GLY B 1 158 ? -3.316 -38.812 -8.867 1 93.88 158 GLY B CA 1
ATOM 6777 C C . GLY B 1 158 ? -4.434 -38.531 -7.875 1 93.88 158 GLY B C 1
ATOM 6778 O O . GLY B 1 158 ? -4.48 -39.156 -6.805 1 93.88 158 GLY B O 1
ATOM 6779 N N . PHE B 1 159 ? -5.289 -37.594 -8.18 1 96.75 159 PHE B N 1
ATOM 6780 C CA . PHE B 1 159 ? -6.352 -37.312 -7.23 1 96.75 159 PHE B CA 1
ATOM 6781 C C . PHE B 1 159 ? -7.48 -38.312 -7.34 1 96.75 159 PHE B C 1
ATOM 6783 O O . PHE B 1 159 ? -8.203 -38.562 -6.367 1 96.75 159 PHE B O 1
ATOM 6790 N N . GLY B 1 160 ? -7.672 -38.844 -8.547 1 96.06 160 GLY B N 1
ATOM 6791 C CA . GLY B 1 160 ? -8.617 -39.938 -8.75 1 96.06 160 GLY B CA 1
ATOM 6792 C C . GLY B 1 160 ? -10.062 -39.469 -8.742 1 96.06 160 GLY B C 1
ATOM 6793 O O . GLY B 1 160 ? -10.977 -40.312 -8.641 1 96.06 160 GLY B O 1
ATOM 6794 N N . VAL B 1 161 ? -10.312 -38.188 -8.75 1 97.5 161 VAL B N 1
ATOM 6795 C CA . VAL B 1 161 ? -11.68 -37.656 -8.711 1 97.5 161 VAL B CA 1
ATOM 6796 C C . VAL B 1 161 ? -12.062 -37.125 -10.078 1 97.5 161 VAL B C 1
ATOM 6798 O O . VAL B 1 161 ? -11.195 -36.875 -10.922 1 97.5 161 VAL B O 1
ATOM 6801 N N . LEU B 1 162 ? -13.359 -37.031 -10.336 1 97.94 162 LEU B N 1
ATOM 6802 C CA . LEU B 1 162 ? -13.922 -36.375 -11.508 1 97.94 162 LEU B CA 1
ATOM 6803 C C . LEU B 1 162 ? -14.75 -35.156 -11.094 1 97.94 162 LEU B C 1
ATOM 6805 O O . LEU B 1 162 ? -15.281 -35.125 -9.984 1 97.94 162 LEU B O 1
ATOM 6809 N N . ALA B 1 163 ? -14.836 -34.188 -11.961 1 98.56 163 ALA B N 1
ATOM 6810 C CA . ALA B 1 163 ? -15.586 -32.969 -11.633 1 98.56 163 ALA B CA 1
ATOM 6811 C C . ALA B 1 163 ? -16.484 -32.562 -12.797 1 98.56 163 ALA B C 1
ATOM 6813 O O . ALA B 1 163 ? -16.094 -32.656 -13.961 1 98.56 163 ALA B O 1
ATOM 6814 N N . LYS B 1 164 ? -17.703 -32.219 -12.477 1 98.56 164 LYS B N 1
ATOM 6815 C CA . LYS B 1 164 ? -18.531 -31.484 -13.43 1 98.56 164 LYS B CA 1
ATOM 6816 C C . LYS B 1 164 ? -18.031 -30.062 -13.625 1 98.56 164 LYS B C 1
ATOM 6818 O O . LYS B 1 164 ? -17.469 -29.469 -12.711 1 98.56 164 LYS B O 1
ATOM 6823 N N . SER B 1 165 ? -18.156 -29.594 -14.852 1 98.56 165 SER B N 1
ATOM 6824 C CA . SER B 1 165 ? -17.594 -28.266 -15.07 1 98.56 165 SER B CA 1
ATOM 6825 C C . SER B 1 165 ? -18.438 -27.453 -16.047 1 98.56 165 SER B C 1
ATOM 6827 O O . SER B 1 165 ? -19.328 -28 -16.703 1 98.56 165 SER B O 1
ATOM 6829 N N . VAL B 1 166 ? -18.219 -26.141 -16.094 1 98.62 166 VAL B N 1
ATOM 6830 C CA . VAL B 1 166 ? -18.859 -25.234 -17.047 1 98.62 166 VAL B CA 1
ATOM 6831 C C . VAL B 1 166 ? -17.906 -24.078 -17.359 1 98.62 166 VAL B C 1
ATOM 6833 O O . VAL B 1 166 ? -17.219 -23.578 -16.469 1 98.62 166 VAL B O 1
ATOM 6836 N N . VAL B 1 167 ? -17.797 -23.703 -18.609 1 98.5 167 VAL B N 1
ATOM 6837 C CA . VAL B 1 167 ? -16.984 -22.562 -19.016 1 98.5 167 VAL B CA 1
ATOM 6838 C C . VAL B 1 167 ? -17.688 -21.266 -18.641 1 98.5 167 VAL B C 1
ATOM 6840 O O . VAL B 1 167 ? -18.812 -21 -19.062 1 98.5 167 VAL B O 1
ATOM 6843 N N . GLU B 1 168 ? -17.078 -20.469 -17.875 1 97.94 168 GLU B N 1
ATOM 6844 C CA . GLU B 1 168 ? -17.641 -19.172 -17.5 1 97.94 168 GLU B CA 1
ATOM 6845 C C . GLU B 1 168 ? -17.438 -18.141 -18.609 1 97.94 168 GLU B C 1
ATOM 6847 O O . GLU B 1 168 ? -18.391 -17.453 -19 1 97.94 168 GLU B O 1
ATOM 6852 N N . TYR B 1 169 ? -16.172 -18 -19.109 1 97.88 169 TYR B N 1
ATOM 6853 C CA . TYR B 1 169 ? -15.859 -17.141 -20.234 1 97.88 169 TYR B CA 1
ATOM 6854 C C . TYR B 1 169 ? -14.539 -17.562 -20.891 1 97.88 169 TYR B C 1
ATOM 6856 O O . TYR B 1 169 ? -13.812 -18.391 -20.328 1 97.88 169 TYR B O 1
ATOM 6864 N N . CYS B 1 170 ? -14.281 -17.078 -22.047 1 97.19 170 CYS B N 1
ATOM 6865 C CA . CYS B 1 170 ? -13.023 -17.312 -22.75 1 97.19 170 CYS B CA 1
ATOM 6866 C C . CYS B 1 170 ? -12.453 -16 -23.297 1 97.19 170 CYS B C 1
ATOM 6868 O O . CYS B 1 170 ? -13.195 -15.125 -23.734 1 97.19 170 CYS B O 1
ATOM 6870 N N . ASP B 1 171 ? -11.195 -15.82 -23.156 1 94.38 171 ASP B N 1
ATOM 6871 C CA . ASP B 1 171 ? -10.461 -14.688 -23.703 1 94.38 171 ASP B CA 1
ATOM 6872 C C . ASP B 1 171 ? -9.727 -15.07 -24.984 1 94.38 171 ASP B C 1
ATOM 6874 O O . ASP B 1 171 ? -9.055 -16.094 -25.031 1 94.38 171 ASP B O 1
ATOM 6878 N N . GLU B 1 172 ? -9.891 -14.289 -25.969 1 91.44 172 GLU B N 1
ATOM 6879 C CA . GLU B 1 172 ? -9.211 -14.508 -27.234 1 91.44 172 GLU B CA 1
ATOM 6880 C C . GLU B 1 172 ? -8.07 -13.516 -27.438 1 91.44 172 GLU B C 1
ATOM 6882 O O . GLU B 1 172 ? -8.156 -12.375 -26.984 1 91.44 172 GLU B O 1
ATOM 6887 N N . ALA B 1 173 ? -7.051 -13.961 -28.125 1 87.19 173 ALA B N 1
ATOM 6888 C CA . ALA B 1 173 ? -5.895 -13.102 -28.375 1 87.19 173 ALA B CA 1
ATOM 6889 C C . ALA B 1 173 ? -6.277 -11.906 -29.234 1 87.19 173 ALA B C 1
ATOM 6891 O O . ALA B 1 173 ? -7.047 -12.039 -30.188 1 87.19 173 ALA B O 1
ATOM 6892 N N . GLY B 1 174 ? -5.824 -10.68 -28.875 1 78.06 174 GLY B N 1
ATOM 6893 C CA . GLY B 1 174 ? -5.973 -9.484 -29.688 1 78.06 174 GLY B CA 1
ATOM 6894 C C . GLY B 1 174 ? -7.301 -8.781 -29.484 1 78.06 174 GLY B C 1
ATOM 6895 O O . GLY B 1 174 ? -7.66 -7.895 -30.266 1 78.06 174 GLY B O 1
ATOM 6896 N N . HIS B 1 175 ? -8.078 -9.219 -28.562 1 79.69 175 HIS B N 1
ATOM 6897 C CA . HIS B 1 175 ? -9.352 -8.555 -28.312 1 79.69 175 HIS B CA 1
ATOM 6898 C C . HIS B 1 175 ? -9.141 -7.113 -27.859 1 79.69 175 HIS B C 1
ATOM 6900 O O . HIS B 1 175 ? -8.273 -6.848 -27.016 1 79.69 175 HIS B O 1
ATOM 6906 N N . GLN B 1 176 ? -9.812 -6.188 -28.547 1 81.5 176 GLN B N 1
ATOM 6907 C CA . GLN B 1 176 ? -9.734 -4.781 -28.172 1 81.5 176 GLN B CA 1
ATOM 6908 C C . GLN B 1 176 ? -11.055 -4.289 -27.578 1 81.5 176 GLN B C 1
ATOM 6910 O O . GLN B 1 176 ? -12.125 -4.684 -28.047 1 81.5 176 GLN B O 1
ATOM 6915 N N . VAL B 1 177 ? -10.984 -3.471 -26.547 1 86.75 177 VAL B N 1
ATOM 6916 C CA . VAL B 1 177 ? -12.164 -2.922 -25.891 1 86.75 177 VAL B CA 1
ATOM 6917 C C . VAL B 1 177 ? -12.68 -1.708 -26.656 1 86.75 177 VAL B C 1
ATOM 6919 O O . VAL B 1 177 ? -11.898 -0.827 -27.031 1 86.75 177 VAL B O 1
ATOM 6922 N N . GLU B 1 178 ? -13.938 -1.729 -27.016 1 88.06 178 GLU B N 1
ATOM 6923 C CA . GLU B 1 178 ? -14.547 -0.606 -27.719 1 88.06 178 GLU B CA 1
ATOM 6924 C C . GLU B 1 178 ? -15.328 0.29 -26.75 1 88.06 178 GLU B C 1
ATOM 6926 O O . GLU B 1 178 ? -15.93 -0.195 -25.797 1 88.06 178 GLU B O 1
ATOM 6931 N N . ASP B 1 179 ? -15.266 1.506 -27.062 1 91.75 179 ASP B N 1
ATOM 6932 C CA . ASP B 1 179 ? -16.047 2.457 -26.266 1 91.75 179 ASP B CA 1
ATOM 6933 C C . ASP B 1 179 ? -17.516 2.457 -26.688 1 91.75 179 ASP B C 1
ATOM 6935 O O . ASP B 1 179 ? -17.812 2.539 -27.875 1 91.75 179 ASP B O 1
ATOM 6939 N N . ASP B 1 180 ? -18.391 2.268 -25.781 1 95.38 180 ASP B N 1
ATOM 6940 C CA . ASP B 1 180 ? -19.812 2.309 -26.078 1 95.38 180 ASP B CA 1
ATOM 6941 C C . ASP B 1 180 ? -20.469 3.533 -25.438 1 95.38 180 ASP B C 1
ATOM 6943 O O . ASP B 1 180 ? -19.781 4.469 -25.031 1 95.38 180 ASP B O 1
ATOM 6947 N N . ALA B 1 181 ? -21.797 3.594 -25.453 1 96.44 181 ALA B N 1
ATOM 6948 C CA . ALA B 1 181 ? -22.547 4.75 -24.969 1 96.44 181 ALA B CA 1
ATOM 6949 C C . ALA B 1 181 ? -22.25 5.012 -23.5 1 96.44 181 ALA B C 1
ATOM 6951 O O . ALA B 1 181 ? -22.188 6.168 -23.062 1 96.44 181 ALA B O 1
ATOM 6952 N N . TRP B 1 182 ? -22.125 3.953 -22.75 1 97.31 182 TRP B N 1
ATOM 6953 C CA . TRP B 1 182 ? -21.797 4.09 -21.344 1 97.31 182 TRP B CA 1
ATOM 6954 C C . TRP B 1 182 ? -20.453 4.785 -21.156 1 97.31 182 TRP B C 1
ATOM 6956 O O . TRP B 1 182 ? -20.328 5.703 -20.344 1 97.31 182 TRP B O 1
ATOM 6966 N N . ASN B 1 183 ? -19.438 4.371 -21.891 1 97.38 183 ASN B N 1
ATOM 6967 C CA . ASN B 1 183 ? -18.109 4.957 -21.828 1 97.38 183 ASN B CA 1
ATOM 6968 C C . ASN B 1 183 ? -18.125 6.438 -22.203 1 97.38 183 ASN B C 1
ATOM 6970 O O . ASN B 1 183 ? -17.547 7.27 -21.5 1 97.38 183 ASN B O 1
ATOM 6974 N N . LEU B 1 184 ? -18.859 6.75 -23.281 1 97.12 184 LEU B N 1
ATOM 6975 C CA . LEU B 1 184 ? -18.922 8.117 -23.781 1 97.12 184 LEU B CA 1
ATOM 6976 C C . LEU B 1 184 ? -19.609 9.039 -22.781 1 97.12 184 LEU B C 1
ATOM 6978 O O . LEU B 1 184 ? -19.234 10.195 -22.625 1 97.12 184 LEU B O 1
ATOM 6982 N N . THR B 1 185 ? -20.656 8.508 -22.156 1 97.75 185 THR B N 1
ATOM 6983 C CA . THR B 1 185 ? -21.328 9.273 -21.125 1 97.75 185 THR B CA 1
ATOM 6984 C C . THR B 1 185 ? -20.375 9.602 -19.969 1 97.75 185 THR B C 1
ATOM 6986 O O . THR B 1 185 ? -20.359 10.734 -19.484 1 97.75 185 THR B O 1
ATOM 6989 N N . PHE B 1 186 ? -19.656 8.633 -19.625 1 97.56 186 PHE B N 1
ATOM 6990 C CA . PHE B 1 186 ? -18.703 8.852 -18.547 1 97.56 186 PHE B CA 1
ATOM 6991 C C . PHE B 1 186 ? -17.672 9.898 -18.938 1 97.56 186 PHE B C 1
ATOM 6993 O O . PHE B 1 186 ? -17.391 10.82 -18.172 1 97.56 186 PHE B O 1
ATOM 7000 N N . TYR B 1 187 ? -17.109 9.766 -20.156 1 97 187 TYR B N 1
ATOM 7001 C CA . TYR B 1 187 ? -16.109 10.727 -20.625 1 97 187 TYR B CA 1
ATOM 7002 C C . TYR B 1 187 ? -16.719 12.117 -20.75 1 97 187 TYR B C 1
ATOM 7004 O O . TYR B 1 187 ? -16.062 13.117 -20.453 1 97 187 TYR B O 1
ATOM 7012 N N . GLY B 1 188 ? -17.922 12.148 -21.203 1 97.56 188 GLY B N 1
ATOM 7013 C CA . GLY B 1 188 ? -18.609 13.422 -21.328 1 97.56 188 GLY B CA 1
ATOM 7014 C C . GLY B 1 188 ? -18.797 14.125 -20 1 97.56 188 GLY B C 1
ATOM 7015 O O . GLY B 1 188 ? -18.531 15.32 -19.875 1 97.56 188 GLY B O 1
ATOM 7016 N N . ILE B 1 189 ? -19.219 13.375 -19.016 1 97.69 189 ILE B N 1
ATOM 7017 C CA . ILE B 1 189 ? -19.422 13.945 -17.688 1 97.69 189 ILE B CA 1
ATOM 7018 C C . ILE B 1 189 ? -18.094 14.383 -17.094 1 97.69 189 ILE B C 1
ATOM 7020 O O . ILE B 1 189 ? -17.984 15.461 -16.5 1 97.69 189 ILE B O 1
ATOM 7024 N N . LEU B 1 190 ? -17.094 13.508 -17.188 1 97.25 190 LEU B N 1
ATOM 7025 C CA . LEU B 1 190 ? -15.758 13.844 -16.703 1 97.25 190 LEU B CA 1
ATOM 7026 C C . LEU B 1 190 ? -15.227 15.102 -17.391 1 97.25 190 LEU B C 1
ATOM 7028 O O . LEU B 1 190 ? -14.68 15.984 -16.719 1 97.25 190 LEU B O 1
ATOM 7032 N N . GLY B 1 191 ? -15.375 15.172 -18.719 1 97.31 191 GLY B N 1
ATOM 7033 C CA . GLY B 1 191 ? -14.961 16.344 -19.453 1 97.31 191 GLY B CA 1
ATOM 7034 C C . GLY B 1 191 ? -15.68 17.609 -19.031 1 97.31 191 GLY B C 1
ATOM 7035 O O . GLY B 1 191 ? -15.062 18.672 -18.891 1 97.31 191 GLY B O 1
ATOM 7036 N N . THR B 1 192 ? -16.953 17.516 -18.812 1 97.44 192 THR B N 1
ATOM 7037 C CA . THR B 1 192 ? -17.75 18.656 -18.375 1 97.44 192 THR B CA 1
ATOM 7038 C C . THR B 1 192 ? -17.297 19.141 -17 1 97.44 192 THR B C 1
ATOM 7040 O O . THR B 1 192 ? -17.172 20.344 -16.766 1 97.44 192 THR B O 1
ATOM 7043 N N . LEU B 1 193 ? -17.047 18.234 -16.078 1 97.25 193 LEU B N 1
ATOM 7044 C CA . LEU B 1 193 ? -16.594 18.609 -14.742 1 97.25 193 LEU B CA 1
ATOM 7045 C C . LEU B 1 193 ? -15.242 19.312 -14.805 1 97.25 193 LEU B C 1
ATOM 7047 O O . LEU B 1 193 ? -15.008 20.281 -14.086 1 97.25 193 LEU B O 1
ATOM 7051 N N . LEU B 1 194 ? -14.352 18.844 -15.68 1 96.88 194 LEU B N 1
ATOM 7052 C CA . LEU B 1 194 ? -13.031 19.453 -15.82 1 96.88 194 LEU B CA 1
ATOM 7053 C C . LEU B 1 194 ? -13.141 20.859 -16.391 1 96.88 194 LEU B C 1
ATOM 7055 O O . LEU B 1 194 ? -12.438 21.781 -15.961 1 96.88 194 LEU B O 1
ATOM 7059 N N . VAL B 1 195 ? -14.031 21.031 -17.359 1 97 195 VAL B N 1
ATOM 7060 C CA . VAL B 1 195 ? -14.242 22.344 -17.969 1 97 195 VAL B CA 1
ATOM 7061 C C . VAL B 1 195 ? -14.812 23.312 -16.938 1 97 195 VAL B C 1
ATOM 7063 O O . VAL B 1 195 ? -14.367 24.453 -16.828 1 97 195 VAL B O 1
ATOM 7066 N N . LEU B 1 196 ? -15.773 22.844 -16.172 1 96.88 196 LEU B N 1
ATOM 7067 C CA . LEU B 1 196 ? -16.375 23.688 -15.148 1 96.88 196 LEU B CA 1
ATOM 7068 C C . LEU B 1 196 ? -15.359 24.047 -14.07 1 96.88 196 LEU B C 1
ATOM 7070 O O . LEU B 1 196 ? -15.344 25.188 -13.586 1 96.88 196 LEU B O 1
ATOM 7074 N N . ALA B 1 197 ? -14.547 23.109 -13.68 1 96.81 197 ALA B N 1
ATOM 7075 C CA . ALA B 1 197 ? -13.516 23.375 -12.688 1 96.81 197 ALA B CA 1
ATOM 7076 C C . ALA B 1 197 ? -12.516 24.406 -13.195 1 96.81 197 ALA B C 1
ATOM 7078 O O . ALA B 1 197 ? -12.102 25.297 -12.445 1 96.81 197 ALA B O 1
ATOM 7079 N N . CYS B 1 198 ? -12.156 24.312 -14.477 1 96 198 CYS B N 1
ATOM 7080 C CA . CYS B 1 198 ? -11.227 25.266 -15.07 1 96 198 CYS B CA 1
ATOM 7081 C C . CYS B 1 198 ? -11.844 26.641 -15.164 1 96 198 CYS B C 1
ATOM 7083 O O . CYS B 1 198 ? -11.227 27.641 -14.773 1 96 198 CYS B O 1
ATOM 7085 N N . LEU B 1 199 ? -13.062 26.75 -15.656 1 95.75 199 LEU B N 1
ATOM 7086 C CA . LEU B 1 199 ? -13.766 28.016 -15.789 1 95.75 199 LEU B CA 1
ATOM 7087 C C . LEU B 1 199 ? -14 28.656 -14.422 1 95.75 199 LEU B C 1
ATOM 7089 O O . LEU B 1 199 ? -13.789 29.859 -14.25 1 95.75 199 LEU B O 1
ATOM 7093 N N . GLY B 1 200 ? -14.492 27.797 -13.5 1 94.69 200 GLY B N 1
ATOM 7094 C CA . GLY B 1 200 ? -14.703 28.312 -12.156 1 94.69 200 GLY B CA 1
ATOM 7095 C C . GLY B 1 200 ? -13.438 28.844 -11.516 1 94.69 200 GLY B C 1
ATOM 7096 O O . GLY B 1 200 ? -13.453 29.875 -10.844 1 94.69 200 GLY B O 1
ATOM 7097 N N . SER B 1 201 ? -12.367 28.203 -11.703 1 94.25 201 SER B N 1
ATOM 7098 C CA . SER B 1 201 ? -11.086 28.625 -11.125 1 94.25 201 SER B CA 1
ATOM 7099 C C . SER B 1 201 ? -10.57 29.891 -11.789 1 94.25 201 SER B C 1
ATOM 7101 O O . SER B 1 201 ? -9.977 30.75 -11.133 1 94.25 201 SER B O 1
ATOM 7103 N N . LEU B 1 202 ? -10.789 30.031 -13.086 1 93.38 202 LEU B N 1
ATOM 7104 C CA . LEU B 1 202 ? -10.359 31.219 -13.805 1 93.38 202 LEU B CA 1
ATOM 7105 C C . LEU B 1 202 ? -11.156 32.438 -13.367 1 93.38 202 LEU B C 1
ATOM 7107 O O . LEU B 1 202 ? -10.594 33.531 -13.188 1 93.38 202 LEU B O 1
ATOM 7111 N N . VAL B 1 203 ? -12.406 32.25 -13.242 1 91.75 203 VAL B N 1
ATOM 7112 C CA . VAL B 1 203 ? -13.258 33.344 -12.781 1 91.75 203 VAL B CA 1
ATOM 7113 C C . VAL B 1 203 ? -12.844 33.781 -11.367 1 91.75 203 VAL B C 1
ATOM 7115 O O . VAL B 1 203 ? -12.781 34.969 -11.062 1 91.75 203 VAL B O 1
ATOM 7118 N N . ASP B 1 204 ? -12.664 32.781 -10.523 1 91.06 204 ASP B N 1
ATOM 7119 C CA . ASP B 1 204 ? -12.234 33.062 -9.156 1 91.06 204 ASP B CA 1
ATOM 7120 C C . ASP B 1 204 ? -10.914 33.812 -9.141 1 91.06 204 ASP B C 1
ATOM 7122 O O . ASP B 1 204 ? -10.734 34.75 -8.352 1 91.06 204 ASP B O 1
ATOM 7126 N N . LEU B 1 205 ? -9.977 33.438 -9.969 1 87.5 205 LEU B N 1
ATOM 7127 C CA . LEU B 1 205 ? -8.688 34.094 -10.07 1 87.5 205 LEU B CA 1
ATOM 7128 C C . LEU B 1 205 ? -8.867 35.531 -10.562 1 87.5 205 LEU B C 1
ATOM 7130 O O . LEU B 1 205 ? -8.188 36.438 -10.078 1 87.5 205 LEU B O 1
ATOM 7134 N N . HIS B 1 206 ? -9.758 35.75 -11.5 1 88.31 206 HIS B N 1
ATOM 7135 C CA . HIS B 1 206 ? -10.039 37.094 -12.016 1 88.31 206 HIS B CA 1
ATOM 7136 C C . HIS B 1 206 ? -10.641 37.969 -10.938 1 88.31 206 HIS B C 1
ATOM 7138 O O . HIS B 1 206 ? -10.289 39.156 -10.828 1 88.31 206 HIS B O 1
ATOM 7144 N N . LEU B 1 207 ? -11.523 37.406 -10.141 1 86.94 207 LEU B N 1
ATOM 7145 C CA . LEU B 1 207 ? -12.141 38.156 -9.055 1 86.94 207 LEU B CA 1
ATOM 7146 C C . LEU B 1 207 ? -11.117 38.469 -7.965 1 86.94 207 LEU B C 1
ATOM 7148 O O . LEU B 1 207 ? -11.172 39.562 -7.355 1 86.94 207 LEU B O 1
ATOM 7152 N N . LYS B 1 208 ? -10.289 37.594 -7.688 1 84.56 208 LYS B N 1
ATOM 7153 C CA . LYS B 1 208 ? -9.25 37.781 -6.684 1 84.56 208 LYS B CA 1
ATOM 7154 C C . LYS B 1 208 ? -8.289 38.875 -7.102 1 84.56 208 LYS B C 1
ATOM 7156 O O . LYS B 1 208 ? -7.871 39.688 -6.273 1 84.56 208 LYS B O 1
ATOM 7161 N N . ARG B 1 209 ? -7.938 39 -8.32 1 82.31 209 ARG B N 1
ATOM 7162 C CA . ARG B 1 209 ? -7.02 40 -8.844 1 82.31 209 ARG B CA 1
ATOM 7163 C C . ARG B 1 209 ? -7.676 41.375 -8.883 1 82.31 209 ARG B C 1
ATOM 7165 O O . ARG B 1 209 ? -7.008 42.375 -8.711 1 82.31 209 ARG B O 1
ATOM 7172 N N . GLY B 1 210 ? -8.898 41.312 -9.18 1 77.5 210 GLY B N 1
ATOM 7173 C CA . GLY B 1 210 ? -9.633 42.594 -9.25 1 77.5 210 GLY B CA 1
ATOM 7174 C C . GLY B 1 210 ? -9.852 43.219 -7.887 1 77.5 210 GLY B C 1
ATOM 7175 O O . GLY B 1 210 ? -9.992 44.438 -7.777 1 77.5 210 GLY B O 1
ATOM 7176 N N . ARG B 1 211 ? -10.078 42.375 -6.883 1 69.69 211 ARG B N 1
ATOM 7177 C CA . ARG B 1 211 ? -10.305 42.938 -5.551 1 69.69 211 ARG B CA 1
ATOM 7178 C C . ARG B 1 211 ? -9.023 43.5 -4.965 1 69.69 211 ARG B C 1
ATOM 7180 O O . ARG B 1 211 ? -8.07 42.75 -4.703 1 69.69 211 ARG B O 1
ATOM 7187 N N . HIS B 1 212 ? -8.383 44.438 -5.539 1 57.47 212 HIS B N 1
ATOM 7188 C CA . HIS B 1 212 ? -7.164 45.156 -5.191 1 57.47 212 HIS B CA 1
ATOM 7189 C C . HIS B 1 212 ? -7.059 45.375 -3.686 1 57.47 212 HIS B C 1
ATOM 7191 O O . HIS B 1 212 ? -6.238 46.188 -3.223 1 57.47 212 HIS B O 1
ATOM 7197 N N . ASP B 1 213 ? -8.023 44.938 -2.82 1 52.88 213 ASP B N 1
ATOM 7198 C CA . ASP B 1 213 ? -7.816 45.344 -1.43 1 52.88 213 ASP B CA 1
ATOM 7199 C C . ASP B 1 213 ? -6.746 44.469 -0.769 1 52.88 213 ASP B C 1
ATOM 7201 O O . ASP B 1 213 ? -6.934 43.281 -0.593 1 52.88 213 ASP B O 1
ATOM 7205 N N . LYS B 1 214 ? -5.508 44.906 -0.9 1 51.56 214 LYS B N 1
ATOM 7206 C CA . LYS B 1 214 ? -4.258 44.375 -0.36 1 51.56 214 LYS B CA 1
ATOM 7207 C C . LYS B 1 214 ? -4.449 43.844 1.062 1 51.56 214 LYS B C 1
ATOM 7209 O O . LYS B 1 214 ? -3.658 43.031 1.541 1 51.56 214 LYS B O 1
ATOM 7214 N N . MET B 1 215 ? -5.344 44.469 1.85 1 49.41 215 MET B N 1
ATOM 7215 C CA . MET B 1 215 ? -5.391 44.188 3.279 1 49.41 215 MET B CA 1
ATOM 7216 C C . MET B 1 215 ? -6.203 42.938 3.553 1 49.41 215 MET B C 1
ATOM 7218 O O . MET B 1 215 ? -6.215 42.438 4.68 1 49.41 215 MET B O 1
ATOM 7222 N N . LEU B 1 216 ? -6.91 42.469 2.561 1 53.75 216 LEU B N 1
ATOM 7223 C CA . LEU B 1 216 ? -7.777 41.344 2.912 1 53.75 216 LEU B CA 1
ATOM 7224 C C . LEU B 1 216 ? -7.039 40 2.762 1 53.75 216 LEU B C 1
ATOM 7226 O O . LEU B 1 216 ? -6.395 39.75 1.739 1 53.75 216 LEU B O 1
ATOM 7230 N N . LYS B 1 217 ? -6.828 39.406 3.855 1 60.81 217 LYS B N 1
ATOM 7231 C CA . LYS B 1 217 ? -6.219 38.094 3.969 1 60.81 217 LYS B CA 1
ATOM 7232 C C . LYS B 1 217 ? -6.891 37.094 3.031 1 60.81 217 LYS B C 1
ATOM 7234 O O . LYS B 1 217 ? -8.07 37.25 2.699 1 60.81 217 LYS B O 1
ATOM 7239 N N . GLU B 1 218 ? -6.23 36.375 2.268 1 63.88 218 GLU B N 1
ATOM 7240 C CA . GLU B 1 218 ? -6.676 35.312 1.365 1 63.88 218 GLU B CA 1
ATOM 7241 C C . GLU B 1 218 ? -7.914 34.594 1.913 1 63.88 218 GLU B C 1
ATOM 7243 O O . GLU B 1 218 ? -8.836 34.281 1.16 1 63.88 218 GLU B O 1
ATOM 7248 N N . ARG B 1 219 ? -8.008 34.5 3.09 1 67.31 219 ARG B N 1
ATOM 7249 C CA . ARG B 1 219 ? -9.133 33.812 3.734 1 67.31 219 ARG B CA 1
ATOM 7250 C C . ARG B 1 219 ? -10.414 34.625 3.594 1 67.31 219 ARG B C 1
ATOM 7252 O O . ARG B 1 219 ? -11.5 34.062 3.455 1 67.31 219 ARG B O 1
ATOM 7259 N N . ASP B 1 220 ? -10.297 35.875 3.49 1 73.81 220 ASP B N 1
ATOM 7260 C CA . ASP B 1 220 ? -11.477 36.75 3.383 1 73.81 220 ASP B CA 1
ATOM 7261 C C . ASP B 1 220 ? -12.086 36.656 1.986 1 73.81 220 ASP B C 1
ATOM 7263 O O . ASP B 1 220 ? -13.305 36.75 1.831 1 73.81 220 ASP B O 1
ATOM 7267 N N . HIS B 1 221 ? -11.227 36.438 1.072 1 79.69 221 HIS B N 1
ATOM 7268 C CA . HIS B 1 221 ? -11.695 36.281 -0.301 1 79.69 221 HIS B CA 1
ATOM 7269 C C . HIS B 1 221 ? -12.578 35.062 -0.458 1 79.69 221 HIS B C 1
ATOM 7271 O O . HIS B 1 221 ? -13.633 35.125 -1.096 1 79.69 221 HIS B O 1
ATOM 7277 N N . TYR B 1 222 ? -12.203 34.062 0.177 1 80 222 TYR B N 1
ATOM 7278 C CA . TYR B 1 222 ? -12.906 32.812 -0.029 1 80 222 TYR B CA 1
ATOM 7279 C C . TYR B 1 222 ? -14.164 32.75 0.825 1 80 222 TYR B C 1
ATOM 7281 O O . TYR B 1 222 ? -15.062 31.938 0.559 1 80 222 TYR B O 1
ATOM 7289 N N . LYS B 1 223 ? -14.312 33.625 1.759 1 77.19 223 LYS B N 1
ATOM 7290 C CA . LYS B 1 223 ? -15.484 33.656 2.623 1 77.19 223 LYS B CA 1
ATOM 7291 C C . LYS B 1 223 ? -16.562 34.594 2.051 1 77.19 223 LYS B C 1
ATOM 7293 O O . LYS B 1 223 ? -17.75 34.438 2.367 1 77.19 223 LYS B O 1
ATOM 7298 N N . THR B 1 224 ? -16.156 35.531 1.231 1 74.56 224 THR B N 1
ATOM 7299 C CA . THR B 1 224 ? -17.125 36.5 0.758 1 74.56 224 THR B CA 1
ATOM 7300 C C . THR B 1 224 ? -17.734 36.062 -0.568 1 74.56 224 THR B C 1
ATOM 7302 O O . THR B 1 224 ? -17.016 35.875 -1.555 1 74.56 224 THR B O 1
ATOM 7305 N N . PRO B 1 225 ? -19.094 35.844 -0.544 1 73 225 PRO B N 1
ATOM 7306 C CA . PRO B 1 225 ? -19.734 35.5 -1.811 1 73 225 PRO B CA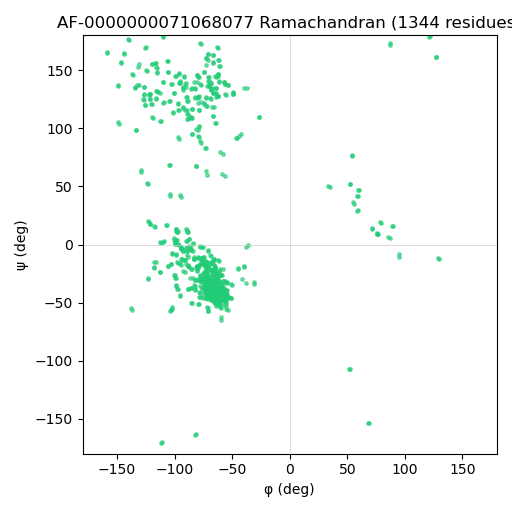 1
ATOM 7307 C C . PRO B 1 225 ? -19.953 36.688 -2.727 1 73 225 PRO B C 1
ATOM 7309 O O . PRO B 1 225 ? -20.188 37.812 -2.248 1 73 225 PRO B O 1
ATOM 7312 N N . PRO B 1 226 ? -19.656 36.375 -3.967 1 74.69 226 PRO B N 1
ATOM 7313 C CA . PRO B 1 226 ? -19.953 37.438 -4.91 1 74.69 226 PRO B CA 1
ATOM 7314 C C . PRO B 1 226 ? -21.438 37.781 -4.973 1 74.69 226 PRO B C 1
ATOM 7316 O O . PRO B 1 226 ? -22.266 37.031 -4.484 1 74.69 226 PRO B O 1
ATOM 7319 N N . LYS B 1 227 ? -21.75 38.906 -5.656 1 75.56 227 LYS B N 1
ATOM 7320 C CA . LYS B 1 227 ? -23.109 39.469 -5.684 1 75.56 227 LYS B CA 1
ATOM 7321 C C . LYS B 1 227 ? -23.953 38.781 -6.773 1 75.56 227 LYS B C 1
ATOM 7323 O O . LYS B 1 227 ? -25.125 38.5 -6.562 1 75.56 227 LYS B O 1
ATOM 7328 N N . SER B 1 228 ? -23.344 38.312 -7.812 1 87.06 228 SER B N 1
ATOM 7329 C CA . SER B 1 228 ? -24.125 37.75 -8.914 1 87.06 228 SER B CA 1
ATOM 7330 C C . SER B 1 228 ? -24.344 36.25 -8.734 1 87.06 228 SER B C 1
ATOM 7332 O O . SER B 1 228 ? -23.438 35.531 -8.32 1 87.06 228 SER B O 1
ATOM 7334 N N . THR B 1 229 ? -25.594 35.812 -9.039 1 87.94 229 THR B N 1
ATOM 7335 C CA . THR B 1 229 ? -25.953 34.406 -8.898 1 87.94 229 THR B CA 1
ATOM 7336 C C . THR B 1 229 ? -25.156 33.562 -9.867 1 87.94 229 THR B C 1
ATOM 7338 O O . THR B 1 229 ? -24.75 32.438 -9.523 1 87.94 229 THR B O 1
ATOM 7341 N N . ALA B 1 230 ? -24.938 34.094 -11 1 88.31 230 ALA B N 1
ATOM 7342 C CA . ALA B 1 230 ? -24.172 33.344 -11.992 1 88.31 230 ALA B CA 1
ATOM 7343 C C . ALA B 1 230 ? -22.734 33.094 -11.523 1 88.31 230 ALA B C 1
ATOM 7345 O O . ALA B 1 230 ? -22.188 32 -11.703 1 88.31 230 ALA B O 1
ATOM 7346 N N . GLN B 1 231 ? -22.281 34.062 -10.961 1 89.81 231 GLN B N 1
ATOM 7347 C CA . GLN B 1 231 ? -20.922 33.938 -10.445 1 89.81 231 GLN B CA 1
ATOM 7348 C C . GLN B 1 231 ? -20.859 33 -9.258 1 89.81 231 GLN B C 1
ATOM 7350 O O . GLN B 1 231 ? -19.891 32.25 -9.094 1 89.81 231 GLN B O 1
ATOM 7355 N N . GLN B 1 232 ? -21.891 33 -8.547 1 91.62 232 GLN B N 1
ATOM 7356 C CA . GLN B 1 232 ? -21.938 32.125 -7.383 1 91.62 232 GLN B CA 1
ATOM 7357 C C . GLN B 1 232 ? -21.969 30.656 -7.809 1 91.62 232 GLN B C 1
ATOM 7359 O O . GLN B 1 232 ? -21.281 29.812 -7.207 1 91.62 232 GLN B O 1
ATOM 7364 N N . VAL B 1 233 ? -22.703 30.438 -8.797 1 92.12 233 VAL B N 1
ATOM 7365 C CA . VAL B 1 233 ? -22.828 29.078 -9.289 1 92.12 233 VAL B CA 1
ATOM 7366 C C . VAL B 1 233 ? -21.5 28.625 -9.898 1 92.12 233 VAL B C 1
ATOM 7368 O O . VAL B 1 233 ? -21.047 27.5 -9.648 1 92.12 233 VAL B O 1
ATOM 7371 N N . LEU B 1 234 ? -20.859 29.453 -10.625 1 92.06 234 LEU B N 1
ATOM 7372 C CA . LEU B 1 234 ? -19.594 29.094 -11.25 1 92.06 234 LEU B CA 1
ATOM 7373 C C . LEU B 1 234 ? -18.5 28.906 -10.203 1 92.06 234 LEU B C 1
ATOM 7375 O O . LEU B 1 234 ? -17.625 28.062 -10.367 1 92.06 234 LEU B O 1
ATOM 7379 N N . LEU B 1 235 ? -18.594 29.656 -9.164 1 94 235 LEU B N 1
ATOM 7380 C CA . LEU B 1 235 ? -17.547 29.625 -8.141 1 94 235 LEU B CA 1
ATOM 7381 C C . LEU B 1 235 ? -17.641 28.375 -7.285 1 94 235 LEU B C 1
ATOM 7383 O O . LEU B 1 235 ? -16.703 28.031 -6.559 1 94 235 LEU B O 1
ATOM 7387 N N . THR B 1 236 ? -18.766 27.688 -7.387 1 94.62 236 THR B N 1
ATOM 7388 C CA . THR B 1 236 ? -18.875 26.422 -6.656 1 94.62 236 THR B CA 1
ATOM 7389 C C . THR B 1 236 ? -17.875 25.406 -7.191 1 94.62 236 THR B C 1
ATOM 7391 O O . THR B 1 236 ? -17.5 24.469 -6.48 1 94.62 236 THR B O 1
ATOM 7394 N N . PHE B 1 237 ? -17.375 25.609 -8.469 1 96.5 237 PHE B N 1
ATOM 7395 C CA . PHE B 1 237 ? -16.5 24.641 -9.117 1 96.5 237 PHE B CA 1
ATOM 7396 C C . PHE B 1 237 ? -15.047 25.094 -9.031 1 96.5 237 PHE B C 1
ATOM 7398 O O . PHE B 1 237 ? -14.156 24.453 -9.602 1 96.5 237 PHE B O 1
ATOM 7405 N N . SER B 1 238 ? -14.859 26.188 -8.305 1 95.31 238 SER B N 1
ATOM 7406 C CA . SER B 1 238 ? -13.484 26.672 -8.156 1 95.31 238 SER B CA 1
ATOM 7407 C C . SER B 1 238 ? -12.664 25.703 -7.293 1 95.31 238 SER B C 1
ATOM 7409 O O . SER B 1 238 ? -13.031 25.422 -6.148 1 95.31 238 SER B O 1
ATOM 7411 N N . VAL B 1 239 ? -11.523 25.234 -7.797 1 93.69 239 VAL B N 1
ATOM 7412 C CA . VAL B 1 239 ? -10.672 24.25 -7.129 1 93.69 239 VAL B CA 1
ATOM 7413 C C . VAL B 1 239 ? -10.086 24.859 -5.855 1 93.69 239 VAL B C 1
ATOM 7415 O O . VAL B 1 239 ? -10.062 24.203 -4.809 1 93.69 239 VAL B O 1
ATOM 7418 N N . ALA B 1 240 ? -9.695 26.094 -5.883 1 89.56 240 ALA B N 1
ATOM 7419 C CA . ALA B 1 240 ? -9.086 26.766 -4.734 1 89.56 240 ALA B CA 1
ATOM 7420 C C . ALA B 1 240 ? -10.094 26.953 -3.607 1 89.56 240 ALA B C 1
ATOM 7422 O O . ALA B 1 240 ? -9.773 26.75 -2.436 1 89.56 240 ALA B O 1
ATOM 7423 N N . ARG B 1 241 ? -11.266 27.328 -3.92 1 92 241 ARG B N 1
ATOM 7424 C CA . ARG B 1 241 ? -12.305 27.516 -2.912 1 92 241 ARG B CA 1
ATOM 7425 C C . ARG B 1 241 ? -12.695 26.188 -2.275 1 92 241 ARG B C 1
ATOM 7427 O O . ARG B 1 241 ? -12.969 26.109 -1.074 1 92 241 ARG B O 1
ATOM 7434 N N . ASN B 1 242 ? -12.773 25.188 -3.125 1 94.62 242 ASN B N 1
ATOM 7435 C CA . ASN B 1 242 ? -13.141 23.875 -2.604 1 94.62 242 ASN B CA 1
ATOM 7436 C C . ASN B 1 242 ? -12.047 23.312 -1.696 1 94.62 242 ASN B C 1
ATOM 7438 O O . ASN B 1 242 ? -12.344 22.625 -0.72 1 94.62 242 ASN B O 1
ATOM 7442 N N . TRP B 1 243 ? -10.797 23.578 -2.01 1 90.38 243 TRP B N 1
ATOM 7443 C CA . TRP B 1 243 ? -9.711 23.188 -1.113 1 90.38 243 TRP B CA 1
ATOM 7444 C C . TRP B 1 243 ? -9.836 23.906 0.232 1 90.38 243 TRP B C 1
ATOM 7446 O O . TRP B 1 243 ? -9.641 23.297 1.283 1 90.38 243 TRP B O 1
ATOM 7456 N N . TYR B 1 244 ? -10.195 25.172 0.151 1 89.44 244 TYR B N 1
ATOM 7457 C CA . TYR B 1 244 ? -10.383 25.953 1.37 1 89.44 244 TYR B CA 1
ATOM 7458 C C . TYR B 1 244 ? -11.523 25.391 2.205 1 89.44 244 TYR B C 1
ATOM 7460 O O . TYR B 1 244 ? -11.414 25.266 3.426 1 89.44 244 TYR B O 1
ATOM 7468 N N . ARG B 1 245 ? -12.516 25 1.547 1 91.56 245 ARG B N 1
ATOM 7469 C CA . ARG B 1 245 ? -13.68 24.453 2.242 1 91.56 245 ARG B CA 1
ATOM 7470 C C . ARG B 1 245 ? -13.344 23.109 2.889 1 91.56 245 ARG B C 1
ATOM 7472 O O . ARG B 1 245 ? -13.828 22.797 3.98 1 91.56 245 ARG B O 1
ATOM 7479 N N . LEU B 1 246 ? -12.578 22.344 2.195 1 92.25 246 LEU B N 1
ATOM 7480 C CA . LEU B 1 246 ? -12.172 21.047 2.705 1 92.25 246 LEU B CA 1
ATOM 7481 C C . LEU B 1 246 ? -11.344 21.188 3.979 1 92.25 246 LEU B C 1
ATOM 7483 O O . LEU B 1 246 ? -11.422 20.344 4.875 1 92.25 246 LEU B O 1
ATOM 7487 N N . ASN B 1 247 ? -10.633 22.312 4.074 1 87.94 247 ASN B N 1
ATOM 7488 C CA . ASN B 1 247 ? -9.734 22.531 5.203 1 87.94 247 ASN B CA 1
ATOM 7489 C C . ASN B 1 247 ? -10.375 23.438 6.254 1 87.94 247 ASN B C 1
ATOM 7491 O O . ASN B 1 247 ? -9.789 23.688 7.309 1 87.94 247 ASN B O 1
ATOM 7495 N N . GLN B 1 248 ? -11.531 23.859 6.066 1 87.56 248 GLN B N 1
ATOM 7496 C CA . GLN B 1 248 ? -12.156 24.844 6.938 1 87.56 248 GLN B CA 1
ATOM 7497 C C . GLN B 1 248 ? -12.484 24.25 8.305 1 87.56 248 GLN B C 1
ATOM 7499 O O . GLN B 1 248 ? -12.945 23.109 8.391 1 87.56 248 GLN B O 1
ATOM 7504 N N . GLU B 1 249 ? -12.195 25 9.289 1 86.88 249 GLU B N 1
ATOM 7505 C CA . GLU B 1 249 ? -12.531 24.578 10.648 1 86.88 249 GLU B CA 1
ATOM 7506 C C . GLU B 1 249 ? -14.039 24.625 10.875 1 86.88 249 GLU B C 1
ATOM 7508 O O . GLU B 1 249 ? -14.742 25.484 10.32 1 86.88 249 GLU B O 1
ATOM 7513 N N . PRO B 1 250 ? -14.477 23.594 11.602 1 84.69 250 PRO B N 1
ATOM 7514 C CA . PRO B 1 250 ? -15.914 23.594 11.898 1 84.69 250 PRO B CA 1
ATOM 7515 C C . PRO B 1 250 ? -16.359 24.859 12.617 1 84.69 250 PRO B C 1
ATOM 7517 O O . PRO B 1 250 ? -15.641 25.391 13.461 1 84.69 250 PRO B O 1
ATOM 7520 N N . SER B 1 251 ? -17.5 25.312 12.203 1 81.19 251 SER B N 1
ATOM 7521 C CA . SER B 1 251 ? -18.047 26.531 12.789 1 81.19 251 SER B CA 1
ATOM 7522 C C . SER B 1 251 ? -19.031 26.203 13.906 1 81.19 251 SER B C 1
ATOM 7524 O O . SER B 1 251 ? -19.703 25.172 13.867 1 81.19 251 SER B O 1
ATOM 7526 N N . GLY B 1 252 ? -19.078 27.016 14.852 1 82.62 252 GLY B N 1
ATOM 7527 C CA . GLY B 1 252 ? -20.078 26.891 15.906 1 82.62 252 GLY B CA 1
ATOM 7528 C C . GLY B 1 252 ? -19.641 25.984 17.031 1 82.62 252 GLY B C 1
ATOM 7529 O O . GLY B 1 252 ? -18.625 25.297 16.938 1 82.62 252 GLY B O 1
ATOM 7530 N N . LYS B 1 253 ? -20.453 25.953 18.047 1 85.38 253 LYS B N 1
ATOM 7531 C CA . LYS B 1 253 ? -20.156 25.188 19.25 1 85.38 253 LYS B CA 1
ATOM 7532 C C . LYS B 1 253 ? -20.25 23.688 18.969 1 85.38 253 LYS B C 1
ATOM 7534 O O . LYS B 1 253 ? -19.344 22.922 19.312 1 85.38 253 LYS B O 1
ATOM 7539 N N . ILE B 1 254 ? -21.266 23.297 18.281 1 87.25 254 ILE B N 1
ATOM 7540 C CA . ILE B 1 254 ? -21.5 21.891 18 1 87.25 254 ILE B CA 1
ATOM 7541 C C . ILE B 1 254 ? -20.391 21.359 17.094 1 87.25 254 ILE B C 1
ATOM 7543 O O . ILE B 1 254 ? -19.891 20.25 17.328 1 87.25 254 ILE B O 1
ATOM 7547 N N . GLY B 1 255 ? -20.031 22.156 16.141 1 87.81 255 GLY B N 1
ATOM 7548 C CA . GLY B 1 255 ? -18.953 21.75 15.258 1 87.81 255 GLY B CA 1
ATOM 7549 C C . GLY B 1 255 ? -17.641 21.516 15.977 1 87.81 255 GLY B C 1
ATOM 7550 O O . GLY B 1 255 ? -16.906 20.578 15.664 1 87.81 255 GLY B O 1
ATOM 7551 N N . ARG B 1 256 ? -17.344 22.25 16.891 1 88.31 256 ARG B N 1
ATOM 7552 C CA . ARG B 1 256 ? -16.109 22.141 17.656 1 88.31 256 ARG B CA 1
ATOM 7553 C C . ARG B 1 256 ? -16.156 20.953 18.625 1 88.31 256 ARG B C 1
ATOM 7555 O O . ARG B 1 256 ? -15.148 20.266 18.812 1 88.31 256 ARG B O 1
ATOM 7562 N N . GLU B 1 257 ? -17.344 20.797 19.141 1 90.88 257 GLU B N 1
ATOM 7563 C CA . GLU B 1 257 ? -17.484 19.734 20.141 1 90.88 257 GLU B CA 1
ATOM 7564 C C . GLU B 1 257 ? -17.5 18.359 19.484 1 90.88 257 GLU B C 1
ATOM 7566 O O . GLU B 1 257 ? -17.109 17.359 20.094 1 90.88 257 GLU B O 1
ATOM 7571 N N . LEU B 1 258 ? -17.891 18.297 18.281 1 93.69 258 LEU B N 1
ATOM 7572 C CA . LEU B 1 258 ? -18.031 17 17.609 1 93.69 258 LEU B CA 1
ATOM 7573 C C . LEU B 1 258 ? -16.922 16.797 16.594 1 93.69 258 LEU B C 1
ATOM 7575 O O . LEU B 1 258 ? -17 15.898 15.742 1 93.69 258 LEU B O 1
ATOM 7579 N N . ARG B 1 259 ? -15.875 17.531 16.656 1 93.31 259 ARG B N 1
ATOM 7580 C CA . ARG B 1 259 ? -14.781 17.453 15.695 1 93.31 259 ARG B CA 1
ATOM 7581 C C . ARG B 1 259 ? -14.102 16.094 15.742 1 93.31 259 ARG B C 1
ATOM 7583 O O . ARG B 1 259 ? -13.555 15.6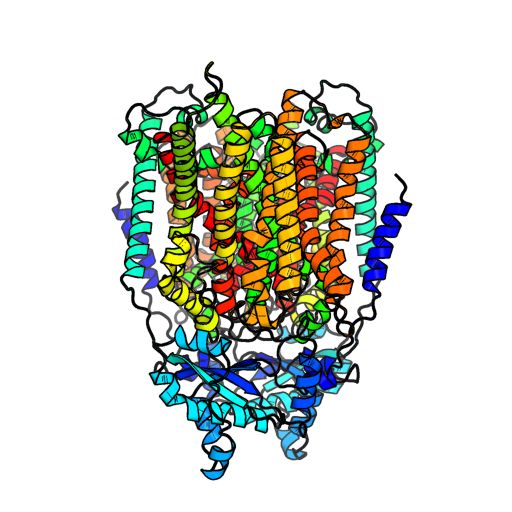33 14.742 1 93.31 259 ARG B O 1
ATOM 7590 N N . PHE B 1 260 ? -14.164 15.422 16.922 1 95.56 260 PHE B N 1
ATOM 7591 C CA . PHE B 1 260 ? -13.508 14.125 17.094 1 95.56 260 PHE B CA 1
ATOM 7592 C C . PHE B 1 260 ? -14.164 13.07 16.203 1 95.56 260 PHE B C 1
ATOM 7594 O O . PHE B 1 260 ? -13.562 12.031 15.93 1 95.56 260 PHE B O 1
ATOM 7601 N N . LEU B 1 261 ? -15.344 13.25 15.688 1 96 261 LEU B N 1
ATOM 7602 C CA . LEU B 1 261 ? -16.062 12.281 14.867 1 96 261 LEU B CA 1
ATOM 7603 C C . LEU B 1 261 ? -15.328 12.016 13.562 1 96 261 LEU B C 1
ATOM 7605 O O . LEU B 1 261 ? -15.398 10.914 13.016 1 96 261 LEU B O 1
ATOM 7609 N N . ASP B 1 262 ? -14.602 13.039 13.094 1 95.94 262 ASP B N 1
ATOM 7610 C CA . ASP B 1 262 ? -13.836 12.867 11.859 1 95.94 262 ASP B CA 1
ATOM 7611 C C . ASP B 1 262 ? -12.766 11.789 12.023 1 95.94 262 ASP B C 1
ATOM 7613 O O . ASP B 1 262 ? -12.531 11 11.109 1 95.94 262 ASP B O 1
ATOM 7617 N N . CYS B 1 263 ? -12.203 11.797 13.141 1 96 263 CYS B N 1
ATOM 7618 C CA . CYS B 1 263 ? -11.211 10.773 13.453 1 96 263 CYS B CA 1
ATOM 7619 C C . CYS B 1 263 ? -11.852 9.391 13.516 1 96 263 CYS B C 1
ATOM 7621 O O . CYS B 1 263 ? -11.312 8.43 12.977 1 96 263 CYS B O 1
ATOM 7623 N N . PHE B 1 264 ? -13.016 9.273 14.07 1 95.38 264 PHE B N 1
ATOM 7624 C CA . PHE B 1 264 ? -13.75 8.016 14.18 1 95.38 264 PHE B CA 1
ATOM 7625 C C . PHE B 1 264 ? -14.117 7.477 12.805 1 95.38 264 PHE B C 1
ATOM 7627 O O . PHE B 1 264 ? -13.953 6.285 12.531 1 95.38 264 PHE B O 1
ATOM 7634 N N . LYS B 1 265 ? -14.531 8.375 12.031 1 96.81 265 LYS B N 1
ATOM 7635 C CA . LYS B 1 265 ? -14.914 7.977 10.68 1 96.81 265 LYS B CA 1
ATOM 7636 C C . LYS B 1 265 ? -13.719 7.41 9.906 1 96.81 265 LYS B C 1
ATOM 7638 O O . LYS B 1 265 ? -13.852 6.41 9.195 1 96.81 265 LYS B O 1
ATOM 7643 N N . PHE B 1 266 ? -12.594 8.055 10.094 1 96.81 266 PHE B N 1
ATOM 7644 C CA . PHE B 1 266 ? -11.406 7.617 9.367 1 96.81 266 PHE B CA 1
ATOM 7645 C C . PHE B 1 266 ? -10.984 6.227 9.82 1 96.81 266 PHE B C 1
ATOM 7647 O O . PHE B 1 266 ? -10.75 5.344 8.992 1 96.81 266 PHE B O 1
ATOM 7654 N N . PHE B 1 267 ? -10.875 5.984 11.102 1 96.31 267 PHE B N 1
ATOM 7655 C CA . PHE B 1 267 ? -10.375 4.703 11.594 1 96.31 267 PHE B CA 1
ATOM 7656 C C . PHE B 1 267 ? -11.398 3.6 11.367 1 96.31 267 PHE B C 1
ATOM 7658 O O . PHE B 1 267 ? -11.039 2.449 11.117 1 96.31 267 PHE B O 1
ATOM 7665 N N . ALA B 1 268 ? -12.648 3.975 11.469 1 96.19 268 ALA B N 1
ATOM 7666 C CA . ALA B 1 268 ? -13.68 2.998 11.109 1 96.19 268 ALA B CA 1
ATOM 7667 C C . ALA B 1 268 ? -13.578 2.607 9.641 1 96.19 268 ALA B C 1
ATOM 7669 O O . ALA B 1 268 ? -13.68 1.429 9.297 1 96.19 268 ALA B O 1
ATOM 7670 N N . MET B 1 269 ? -13.359 3.609 8.82 1 97.81 269 MET B N 1
ATOM 7671 C CA . MET B 1 269 ? -13.227 3.338 7.391 1 97.81 269 MET B CA 1
ATOM 7672 C C . MET B 1 269 ? -11.977 2.52 7.105 1 97.81 269 MET B C 1
ATOM 7674 O O . MET B 1 269 ? -11.969 1.675 6.207 1 97.81 269 MET B O 1
ATOM 7678 N N . PHE B 1 270 ? -10.93 2.773 7.805 1 97.06 270 PHE B N 1
ATOM 7679 C CA . PHE B 1 270 ? -9.719 1.967 7.672 1 97.06 270 PHE B CA 1
ATOM 7680 C C . PHE B 1 270 ? -10.016 0.497 7.945 1 97.06 270 PHE B C 1
ATOM 7682 O O . PHE B 1 270 ? -9.57 -0.38 7.203 1 97.06 270 PHE B O 1
ATOM 7689 N N . MET B 1 271 ? -10.773 0.277 8.992 1 96.75 271 MET B N 1
ATOM 7690 C CA . MET B 1 271 ? -11.117 -1.097 9.352 1 96.75 271 MET B CA 1
ATOM 7691 C C . MET B 1 271 ? -12.023 -1.724 8.305 1 96.75 271 MET B C 1
ATOM 7693 O O . MET B 1 271 ? -11.914 -2.918 8.016 1 96.75 271 MET B O 1
ATOM 7697 N N . VAL B 1 272 ? -12.883 -0.936 7.742 1 97.12 272 VAL B N 1
ATOM 7698 C CA . VAL B 1 272 ? -13.75 -1.421 6.676 1 97.12 272 VAL B CA 1
ATOM 7699 C C . VAL B 1 272 ? -12.914 -1.817 5.465 1 97.12 272 VAL B C 1
ATOM 7701 O O . VAL B 1 272 ? -13.086 -2.902 4.906 1 97.12 272 VAL B O 1
ATOM 7704 N N . ILE B 1 273 ? -11.992 -0.957 5.082 1 97.81 273 ILE B N 1
ATOM 7705 C CA . ILE B 1 273 ? -11.125 -1.241 3.941 1 97.81 273 ILE B CA 1
ATOM 7706 C C . ILE B 1 273 ? -10.273 -2.469 4.238 1 97.81 273 ILE B C 1
ATOM 7708 O O . ILE B 1 273 ? -10.023 -3.291 3.35 1 97.81 273 ILE B O 1
ATOM 7712 N N . PHE B 1 274 ? -9.828 -2.598 5.488 1 96.56 274 PHE B N 1
ATOM 7713 C CA . PHE B 1 274 ? -9.078 -3.77 5.926 1 96.56 274 PHE B CA 1
ATOM 7714 C C . PHE B 1 274 ? -9.867 -5.047 5.656 1 96.56 274 PHE B C 1
ATOM 7716 O O . PHE B 1 274 ? -9.367 -5.969 5.016 1 96.56 274 PHE B O 1
ATOM 7723 N N . ALA B 1 275 ? -11.078 -5.059 6.031 1 95.62 275 ALA B N 1
ATOM 7724 C CA . ALA B 1 275 ? -11.922 -6.238 5.879 1 95.62 275 ALA B CA 1
ATOM 7725 C C . ALA B 1 275 ? -12.242 -6.5 4.41 1 95.62 275 ALA B C 1
ATOM 7727 O O . ALA B 1 275 ? -12.18 -7.641 3.945 1 95.62 275 ALA B O 1
ATOM 7728 N N . HIS B 1 276 ? -12.57 -5.504 3.688 1 97.06 276 HIS B N 1
ATOM 7729 C CA . HIS B 1 276 ? -13.023 -5.664 2.311 1 97.06 276 HIS B CA 1
ATOM 7730 C C . HIS B 1 276 ? -11.859 -5.988 1.381 1 97.06 276 HIS B C 1
ATOM 7732 O O . HIS B 1 276 ? -12.023 -6.703 0.391 1 97.06 276 HIS B O 1
ATOM 7738 N N . THR B 1 277 ? -10.711 -5.477 1.692 1 97 277 THR B N 1
ATOM 7739 C CA . THR B 1 277 ? -9.547 -5.879 0.918 1 97 277 THR B CA 1
ATOM 7740 C C . THR B 1 277 ? -9.258 -7.363 1.102 1 97 277 THR B C 1
ATOM 7742 O O . THR B 1 277 ? -8.914 -8.062 0.143 1 97 277 THR B O 1
ATOM 7745 N N . ASN B 1 278 ? -9.391 -7.824 2.316 1 95.19 278 ASN B N 1
ATOM 7746 C CA . ASN B 1 278 ? -9.227 -9.25 2.562 1 95.19 278 ASN B CA 1
ATOM 7747 C C . ASN B 1 278 ? -10.273 -10.07 1.819 1 95.19 278 ASN B C 1
ATOM 7749 O O . ASN B 1 278 ? -9.969 -11.156 1.309 1 95.19 278 ASN B O 1
ATOM 7753 N N . TRP B 1 279 ? -11.477 -9.57 1.802 1 95.94 279 TRP B N 1
ATOM 7754 C CA . TRP B 1 279 ? -12.539 -10.203 1.024 1 95.94 279 TRP B CA 1
ATOM 7755 C C . TRP B 1 279 ? -12.125 -10.352 -0.437 1 95.94 279 TRP B C 1
ATOM 7757 O O . TRP B 1 279 ? -12.258 -11.43 -1.021 1 95.94 279 TRP B O 1
ATOM 7767 N N . VAL B 1 280 ? -11.594 -9.305 -0.995 1 97.25 280 VAL B N 1
ATOM 7768 C CA . VAL B 1 280 ? -11.234 -9.328 -2.408 1 97.25 280 VAL B CA 1
ATOM 7769 C C . VAL B 1 280 ? -10.047 -10.266 -2.629 1 97.25 280 VAL B C 1
ATOM 7771 O O . VAL B 1 280 ? -9.945 -10.914 -3.674 1 97.25 280 VAL B O 1
ATOM 7774 N N . ILE B 1 281 ? -9.188 -10.391 -1.668 1 96.06 281 ILE B N 1
ATOM 7775 C CA . ILE B 1 281 ? -8.094 -11.352 -1.755 1 96.06 281 ILE B CA 1
ATOM 7776 C C . ILE B 1 281 ? -8.664 -12.766 -1.84 1 96.06 281 ILE B C 1
ATOM 7778 O O . ILE B 1 281 ? -8.203 -13.586 -2.643 1 96.06 281 ILE B O 1
ATOM 7782 N N . TYR B 1 282 ? -9.703 -13.055 -1.029 1 95.19 282 TYR B N 1
ATOM 7783 C CA . TYR B 1 282 ? -10.359 -14.359 -1.075 1 95.19 282 TYR B CA 1
ATOM 7784 C C . TYR B 1 282 ? -11.062 -14.562 -2.408 1 95.19 282 TYR B C 1
ATOM 7786 O O . TYR B 1 282 ? -11.125 -15.688 -2.914 1 95.19 282 TYR B O 1
ATOM 7794 N N . GLU B 1 283 ? -11.602 -13.492 -2.912 1 95.44 283 GLU B N 1
ATOM 7795 C CA . GLU B 1 283 ? -12.227 -13.555 -4.23 1 95.44 283 GLU B CA 1
ATOM 7796 C C . GLU B 1 283 ? -11.203 -13.898 -5.309 1 95.44 283 GLU B C 1
ATOM 7798 O O . GLU B 1 283 ? -11.539 -14.539 -6.309 1 95.44 283 GLU B O 1
ATOM 7803 N N . SER B 1 284 ? -10.031 -13.469 -5.055 1 95.56 284 SER B N 1
ATOM 7804 C CA . SER B 1 284 ? -8.938 -13.766 -5.973 1 95.56 284 SER B CA 1
ATOM 7805 C C . SER B 1 284 ? -8.383 -15.164 -5.734 1 95.56 284 SER B C 1
ATOM 7807 O O . SER B 1 284 ? -9.078 -16.031 -5.199 1 95.56 284 SER B O 1
ATOM 7809 N N . ALA B 1 285 ? -7.219 -15.477 -6.215 1 96 285 ALA B N 1
ATOM 7810 C CA . ALA B 1 285 ? -6.621 -16.812 -6.086 1 96 285 ALA B CA 1
ATOM 7811 C C . ALA B 1 285 ? -5.508 -16.812 -5.043 1 96 285 ALA B C 1
ATOM 7813 O O . ALA B 1 285 ? -4.559 -16.031 -5.141 1 96 285 ALA B O 1
ATOM 7814 N N . ILE B 1 286 ? -5.68 -17.672 -4.082 1 94.06 286 ILE B N 1
ATOM 7815 C CA . ILE B 1 286 ? -4.648 -17.781 -3.055 1 94.06 286 ILE B CA 1
ATOM 7816 C C . ILE B 1 286 ? -4.004 -19.156 -3.115 1 94.06 286 ILE B C 1
ATOM 7818 O O . ILE B 1 286 ? -4.672 -20.141 -3.424 1 94.06 286 ILE B O 1
ATOM 7822 N N . SER B 1 287 ? -2.736 -19.25 -2.783 1 93.88 287 SER B N 1
ATOM 7823 C CA . SER B 1 287 ? -1.981 -20.5 -2.938 1 93.88 287 SER B CA 1
ATOM 7824 C C . SER B 1 287 ? -1.97 -21.297 -1.641 1 93.88 287 SER B C 1
ATOM 7826 O O . SER B 1 287 ? -1.672 -22.5 -1.648 1 93.88 287 SER B O 1
ATOM 7828 N N . ASN B 1 288 ? -2.301 -20.688 -0.531 1 94.38 288 ASN B N 1
ATOM 7829 C CA . ASN B 1 288 ? -2.221 -21.328 0.777 1 94.38 288 ASN B CA 1
ATOM 7830 C C . ASN B 1 288 ? -3.525 -21.172 1.555 1 94.38 288 ASN B C 1
ATOM 7832 O O . ASN B 1 288 ? -3.529 -20.672 2.676 1 94.38 288 ASN B O 1
ATOM 7836 N N . PRO B 1 289 ? -4.598 -21.734 1.062 1 95.88 289 PRO B N 1
ATOM 7837 C CA . PRO B 1 289 ? -5.875 -21.594 1.764 1 95.88 289 PRO B CA 1
ATOM 7838 C C . PRO B 1 289 ? -5.84 -22.172 3.176 1 95.88 289 PRO B C 1
ATOM 7840 O O . PRO B 1 289 ? -6.633 -21.766 4.031 1 95.88 289 PRO B O 1
ATOM 7843 N N . GLN B 1 290 ? -4.906 -23.078 3.506 1 94.5 290 GLN B N 1
ATOM 7844 C CA . GLN B 1 290 ? -4.824 -23.703 4.82 1 94.5 290 GLN B CA 1
ATOM 7845 C C . GLN B 1 290 ? -4.496 -22.672 5.898 1 94.5 290 GLN B C 1
ATOM 7847 O O . GLN B 1 290 ? -4.918 -22.812 7.051 1 94.5 290 GLN B O 1
ATOM 7852 N N . ASP B 1 291 ? -3.77 -21.672 5.512 1 92.81 291 ASP B N 1
ATOM 7853 C CA . ASP B 1 291 ? -3.32 -20.719 6.516 1 92.81 291 ASP B CA 1
ATOM 7854 C C . ASP B 1 291 ? -4.48 -19.859 7.012 1 92.81 291 ASP B C 1
ATOM 7856 O O . ASP B 1 291 ? -4.715 -19.75 8.219 1 92.81 291 ASP B O 1
ATOM 7860 N N . PRO B 1 292 ? -5.191 -19.219 6.125 1 93.62 292 PRO B N 1
ATOM 7861 C CA . PRO B 1 292 ? -6.34 -18.469 6.645 1 93.62 292 PRO B CA 1
ATOM 7862 C C . PRO B 1 292 ? -7.383 -19.375 7.297 1 93.62 292 PRO B C 1
ATOM 7864 O O . PRO B 1 292 ? -8.062 -18.969 8.242 1 93.62 292 PRO B O 1
ATOM 7867 N N . GLU B 1 293 ? -7.574 -20.609 6.82 1 95.81 293 GLU B N 1
ATOM 7868 C CA . GLU B 1 293 ? -8.492 -21.562 7.453 1 95.81 293 GLU B CA 1
ATOM 7869 C C . GLU B 1 293 ? -8.078 -21.844 8.891 1 95.81 293 GLU B C 1
ATOM 7871 O O . GLU B 1 293 ? -8.906 -21.828 9.797 1 95.81 293 GLU B O 1
ATOM 7876 N N . ARG B 1 294 ? -6.789 -22.031 9.117 1 93.12 294 ARG B N 1
ATOM 7877 C CA . ARG B 1 294 ? -6.277 -22.25 10.469 1 93.12 294 ARG B CA 1
ATOM 7878 C C . ARG B 1 294 ? -6.449 -21 11.32 1 93.12 294 ARG B C 1
ATOM 7880 O O . ARG B 1 294 ? -6.816 -21.078 12.492 1 93.12 294 ARG B O 1
ATOM 7887 N N . LEU B 1 295 ? -6.25 -19.922 10.711 1 92.38 295 LEU B N 1
ATOM 7888 C CA . LEU B 1 295 ? -6.348 -18.641 11.414 1 92.38 295 LEU B CA 1
ATOM 7889 C C . LEU B 1 295 ? -7.766 -18.422 11.938 1 92.38 295 LEU B C 1
ATOM 7891 O O . LEU B 1 295 ? -7.953 -17.906 13.039 1 92.38 295 LEU B O 1
ATOM 7895 N N . LEU B 1 296 ? -8.727 -18.781 11.18 1 94.5 296 LEU B N 1
ATOM 7896 C CA . LEU B 1 296 ? -10.125 -18.531 11.523 1 94.5 296 LEU B CA 1
ATOM 7897 C C . LEU B 1 296 ? -10.547 -19.375 12.719 1 94.5 296 LEU B C 1
ATOM 7899 O O . LEU B 1 296 ? -11.57 -19.094 13.352 1 94.5 296 LEU B O 1
ATOM 7903 N N . HIS B 1 297 ? -9.75 -20.422 13.094 1 94.06 297 HIS B N 1
ATOM 7904 C CA . HIS B 1 297 ? -10.039 -21.25 14.258 1 94.06 297 HIS B CA 1
ATOM 7905 C C . HIS B 1 297 ? -9.422 -20.656 15.523 1 94.06 297 HIS B C 1
ATOM 7907 O O . HIS B 1 297 ? -9.539 -21.234 16.609 1 94.06 297 HIS B O 1
ATOM 7913 N N . THR B 1 298 ? -8.828 -19.5 15.414 1 92.12 298 THR B N 1
ATOM 7914 C CA . THR B 1 298 ? -8.164 -18.859 16.547 1 92.12 298 THR B CA 1
ATOM 7915 C C . THR B 1 298 ? -8.938 -17.625 17 1 92.12 298 THR B C 1
ATOM 7917 O O . THR B 1 298 ? -9.977 -17.281 16.422 1 92.12 298 THR B O 1
ATOM 7920 N N . ALA B 1 299 ? -8.453 -16.953 18.047 1 91.19 299 ALA B N 1
ATOM 7921 C CA . ALA B 1 299 ? -9.047 -15.711 18.547 1 91.19 299 ALA B CA 1
ATOM 7922 C C . ALA B 1 299 ? -8.969 -14.602 17.5 1 91.19 299 ALA B C 1
ATOM 7924 O O . ALA B 1 299 ? -9.867 -13.758 17.406 1 91.19 299 ALA B O 1
ATOM 7925 N N . ALA B 1 300 ? -7.934 -14.672 16.703 1 89.88 300 ALA B N 1
ATOM 7926 C CA . ALA B 1 300 ? -7.797 -13.688 15.633 1 89.88 300 ALA B CA 1
ATOM 7927 C C . ALA B 1 300 ? -8.922 -13.836 14.609 1 89.88 300 ALA B C 1
ATOM 7929 O O . ALA B 1 300 ? -9.406 -12.844 14.07 1 89.88 300 ALA B O 1
ATOM 7930 N N . GLY B 1 301 ? -9.219 -15.102 14.375 1 91.5 301 GLY B N 1
ATOM 7931 C CA . GLY B 1 301 ? -10.344 -15.344 13.484 1 91.5 301 GLY B CA 1
ATOM 7932 C C . GLY B 1 301 ? -11.648 -14.766 14.008 1 91.5 301 GLY B C 1
ATOM 7933 O O . GLY B 1 301 ? -12.438 -14.219 13.242 1 91.5 301 GLY B O 1
ATOM 7934 N N . THR B 1 302 ? -11.859 -14.859 15.297 1 92.75 302 THR B N 1
ATOM 7935 C CA . THR B 1 302 ? -13.055 -14.305 15.922 1 92.75 302 THR B CA 1
ATOM 7936 C C . THR B 1 302 ? -13.094 -12.789 15.781 1 92.75 302 THR B C 1
ATOM 7938 O O . THR B 1 302 ? -14.141 -12.211 15.5 1 92.75 302 THR B O 1
ATOM 7941 N N . LEU B 1 303 ? -11.992 -12.211 15.914 1 90.69 303 LEU B N 1
ATOM 7942 C CA . LEU B 1 303 ? -11.906 -10.758 15.766 1 90.69 303 LEU B CA 1
ATOM 7943 C C . LEU B 1 303 ? -12.258 -10.336 14.352 1 90.69 303 LEU B C 1
ATOM 7945 O O . LEU B 1 303 ? -12.938 -9.328 14.148 1 90.69 303 LEU B O 1
ATOM 7949 N N . LEU B 1 304 ? -11.836 -11.133 13.43 1 89.5 304 LEU B N 1
ATOM 7950 C CA . LEU B 1 304 ? -12.109 -10.812 12.031 1 89.5 304 LEU B CA 1
ATOM 7951 C C . LEU B 1 304 ? -13.609 -10.906 11.734 1 89.5 304 LEU B C 1
ATOM 7953 O O . LEU B 1 304 ? -14.172 -10.039 11.062 1 89.5 304 LEU B O 1
ATOM 7957 N N . VAL B 1 305 ? -14.188 -11.867 12.258 1 91 305 VAL B N 1
ATOM 7958 C CA . VAL B 1 305 ? -15.609 -12.078 12.016 1 91 305 VAL B CA 1
ATOM 7959 C C . VAL B 1 305 ? -16.422 -11.008 12.742 1 91 305 VAL B C 1
ATOM 7961 O O . VAL B 1 305 ? -17.453 -10.547 12.242 1 91 305 VAL B O 1
ATOM 7964 N N . SER B 1 306 ? -15.93 -10.555 13.875 1 91.12 306 SER B N 1
ATOM 7965 C CA . SER B 1 306 ? -16.609 -9.523 14.648 1 91.12 306 SER B CA 1
ATOM 7966 C C . SER B 1 306 ? -16.453 -8.148 14.016 1 91.12 306 SER B C 1
ATOM 7968 O O . SER B 1 306 ? -17 -7.16 14.508 1 91.12 306 SER B O 1
ATOM 7970 N N . GLY B 1 307 ? -15.727 -8.102 12.961 1 88 307 GLY B N 1
ATOM 7971 C CA . GLY B 1 307 ? -15.539 -6.863 12.227 1 88 307 GLY B CA 1
ATOM 7972 C C . GLY B 1 307 ? -16.828 -6.297 11.664 1 88 307 GLY B C 1
ATOM 7973 O O . GLY B 1 307 ? -16.906 -5.109 11.352 1 88 307 GLY B O 1
ATOM 7974 N N . SER B 1 308 ? -17.859 -7.07 11.656 1 89.25 308 SER B N 1
ATOM 7975 C CA . SER B 1 308 ? -19.172 -6.613 11.188 1 89.25 308 SER B CA 1
ATOM 7976 C C . SER B 1 308 ? -19.719 -5.516 12.086 1 89.25 308 SER B C 1
ATOM 7978 O O . SER B 1 308 ? -20.562 -4.723 11.656 1 89.25 308 SER B O 1
ATOM 7980 N N . LEU B 1 309 ? -19.219 -5.41 13.281 1 92.25 309 LEU B N 1
ATOM 7981 C CA . LEU B 1 309 ? -19.688 -4.402 14.234 1 92.25 309 LEU B CA 1
ATOM 7982 C C . LEU B 1 309 ? -19.156 -3.02 13.852 1 92.25 309 LEU B C 1
ATOM 7984 O O . LEU B 1 309 ? -19.672 -2.006 14.328 1 92.25 309 LEU B O 1
ATOM 7988 N N . ILE B 1 310 ? -18.203 -2.996 12.984 1 91.44 310 ILE B N 1
ATOM 7989 C CA . ILE B 1 310 ? -17.641 -1.719 12.562 1 91.44 310 ILE B CA 1
ATOM 7990 C C . ILE B 1 310 ? -18.688 -0.926 11.781 1 91.44 310 ILE B C 1
ATOM 7992 O O . ILE B 1 310 ? -18.75 0.301 11.891 1 91.44 310 ILE B O 1
ATOM 7996 N N . THR B 1 311 ? -19.5 -1.581 11.023 1 92.5 311 THR B N 1
ATOM 7997 C CA . THR B 1 311 ? -20.547 -0.916 10.25 1 92.5 311 THR B CA 1
ATOM 7998 C C . THR B 1 311 ? -21.562 -0.248 11.172 1 92.5 311 THR B C 1
ATOM 8000 O O . THR B 1 311 ? -22.141 0.78 10.82 1 92.5 311 THR B O 1
ATOM 8003 N N . VAL B 1 312 ? -21.734 -0.784 12.352 1 94.75 312 VAL B N 1
ATOM 8004 C CA . VAL B 1 312 ? -22.656 -0.232 13.352 1 94.75 312 VAL B CA 1
ATOM 8005 C C . VAL B 1 312 ? -22.203 1.177 13.734 1 94.75 312 VAL B C 1
ATOM 8007 O O . VAL B 1 312 ? -23.031 2.055 13.977 1 94.75 312 VAL B O 1
ATOM 8010 N N . THR B 1 313 ? -20.938 1.363 13.711 1 94.44 313 THR B N 1
ATOM 8011 C CA . THR B 1 313 ? -20.391 2.672 14.047 1 94.44 313 THR B CA 1
ATOM 8012 C C . THR B 1 313 ? -20.906 3.74 13.086 1 94.44 313 THR B C 1
ATOM 8014 O O . THR B 1 313 ? -21.297 4.832 13.516 1 94.44 313 THR B O 1
ATOM 8017 N N . PHE B 1 314 ? -21.016 3.443 11.891 1 95.94 314 PHE B N 1
ATOM 8018 C CA . PHE B 1 314 ? -21.484 4.402 10.898 1 95.94 314 PHE B CA 1
ATOM 8019 C C . PHE B 1 314 ? -22.984 4.641 11.047 1 95.94 314 PHE B C 1
ATOM 8021 O O . PHE B 1 314 ? -23.469 5.754 10.828 1 95.94 314 PHE B O 1
ATOM 8028 N N . PHE B 1 315 ? -23.734 3.621 11.43 1 97.88 315 PHE B N 1
ATOM 8029 C CA . PHE B 1 315 ? -25.156 3.799 11.672 1 97.88 315 PHE B CA 1
ATOM 8030 C C . PHE B 1 315 ? -25.391 4.75 12.844 1 97.88 315 PHE B C 1
ATOM 8032 O O . PHE B 1 315 ? -26.219 5.652 12.758 1 97.88 315 PHE B O 1
ATOM 8039 N N . VAL B 1 316 ? -24.609 4.555 13.875 1 97.94 316 VAL B N 1
ATOM 8040 C CA . VAL B 1 316 ? -24.75 5.379 15.07 1 97.94 316 VAL B CA 1
ATOM 8041 C C . VAL B 1 316 ? -24.406 6.828 14.742 1 97.94 316 VAL B C 1
ATOM 8043 O O . VAL B 1 316 ? -25.141 7.75 15.117 1 97.94 316 VAL B O 1
ATOM 8046 N N . ILE B 1 317 ? -23.344 7.043 14 1 97.12 317 ILE B N 1
ATOM 8047 C CA . ILE B 1 317 ? -22.906 8.391 13.648 1 97.12 317 ILE B CA 1
ATOM 8048 C C . ILE B 1 317 ? -23.969 9.055 12.766 1 97.12 317 ILE B C 1
ATOM 8050 O O . ILE B 1 317 ? -24.281 10.234 12.945 1 97.12 317 ILE B O 1
ATOM 8054 N N . SER B 1 318 ? -24.531 8.312 11.859 1 97.69 318 SER B N 1
ATOM 8055 C CA . SER B 1 318 ? -25.562 8.836 10.961 1 97.69 318 SER B CA 1
ATOM 8056 C C . SER B 1 318 ? -26.812 9.258 11.727 1 97.69 318 SER B C 1
ATOM 8058 O O . SER B 1 318 ? -27.344 10.344 11.492 1 97.69 318 SER B O 1
ATOM 8060 N N . GLY B 1 319 ? -27.266 8.406 12.656 1 98.25 319 GLY B N 1
ATOM 8061 C CA . GLY B 1 319 ? -28.406 8.758 13.484 1 98.25 319 GLY B CA 1
ATOM 8062 C C . GLY B 1 319 ? -28.172 9.984 14.344 1 98.25 319 GLY B C 1
ATOM 8063 O O . GLY B 1 319 ? -29.062 10.82 14.5 1 98.25 319 GLY B O 1
ATOM 8064 N N . LEU B 1 320 ? -26.969 10.07 14.836 1 98.12 320 LEU B N 1
ATOM 8065 C CA . LEU B 1 320 ? -26.594 11.203 15.664 1 98.12 320 LEU B CA 1
ATOM 8066 C C . LEU B 1 320 ? -26.641 12.508 14.867 1 98.12 320 LEU B C 1
ATOM 8068 O O . LEU B 1 320 ? -27.234 13.484 15.312 1 98.12 320 LEU B O 1
ATOM 8072 N N . LEU B 1 321 ? -26.094 12.516 13.688 1 95.94 321 LEU B N 1
ATOM 8073 C CA . LEU B 1 321 ? -26 13.727 12.875 1 95.94 321 LEU B CA 1
ATOM 8074 C C . LEU B 1 321 ? -27.375 14.156 12.375 1 95.94 321 LEU B C 1
ATOM 8076 O O . LEU B 1 321 ? -27.672 15.352 12.312 1 95.94 321 LEU B O 1
ATOM 8080 N N . LEU B 1 322 ? -28.203 13.188 11.984 1 97.75 322 LEU B N 1
ATOM 8081 C CA . LEU B 1 322 ? -29.578 13.5 11.594 1 97.75 322 LEU B CA 1
ATOM 8082 C C . LEU B 1 322 ? -30.312 14.227 12.719 1 97.75 322 LEU B C 1
ATOM 8084 O O . LEU B 1 322 ? -30.953 15.25 12.484 1 97.75 322 LEU B O 1
ATOM 8088 N N . THR B 1 323 ? -30.172 13.711 13.883 1 97.94 323 THR B N 1
ATOM 8089 C CA . THR B 1 323 ? -30.906 14.242 15.031 1 97.94 323 THR B CA 1
ATOM 8090 C C . THR B 1 323 ? -30.391 15.625 15.406 1 97.94 323 THR B C 1
ATOM 8092 O O . THR B 1 323 ? -31.188 16.516 15.734 1 97.94 323 THR B O 1
ATOM 8095 N N . ILE B 1 324 ? -29.141 15.812 15.336 1 95.56 324 ILE B N 1
ATOM 8096 C CA . ILE B 1 324 ? -28.562 17.125 15.617 1 95.56 324 ILE B CA 1
ATOM 8097 C C . ILE B 1 324 ? -29.094 18.141 14.617 1 95.56 324 ILE B C 1
ATOM 8099 O O . ILE B 1 324 ? -29.484 19.25 15.008 1 95.56 324 ILE B O 1
ATOM 8103 N N . ASN B 1 325 ? -29.141 17.797 13.414 1 94.5 325 ASN B N 1
ATOM 8104 C CA . ASN B 1 325 ? -29.672 18.672 12.383 1 94.5 325 ASN B CA 1
ATOM 8105 C C . ASN B 1 325 ? -31.156 18.953 12.594 1 94.5 325 ASN B C 1
ATOM 8107 O O . ASN B 1 325 ? -31.609 20.078 12.438 1 94.5 325 ASN B O 1
ATOM 8111 N N . TRP B 1 326 ? -31.891 17.922 12.914 1 95.69 326 TRP B N 1
ATOM 8112 C CA . TRP B 1 326 ? -33.312 18.062 13.188 1 95.69 326 TRP B CA 1
ATOM 8113 C C . TRP B 1 326 ? -33.562 19.031 14.336 1 95.69 326 TRP B C 1
ATOM 8115 O O . TRP B 1 326 ? -34.406 19.906 14.25 1 95.69 326 TRP B O 1
ATOM 8125 N N . LEU B 1 327 ? -32.812 18.875 15.406 1 94.62 327 LEU B N 1
ATOM 8126 C CA . LEU B 1 327 ? -32.938 19.734 16.578 1 94.62 327 LEU B CA 1
ATOM 8127 C C . LEU B 1 327 ? -32.625 21.188 16.234 1 94.62 327 LEU B C 1
ATOM 8129 O O . LEU B 1 327 ? -33.281 22.109 16.703 1 94.62 327 LEU B O 1
ATOM 8133 N N . ALA B 1 328 ? -31.641 21.344 15.453 1 92 328 ALA B N 1
ATOM 8134 C CA . ALA B 1 328 ? -31.25 22.688 15.039 1 92 328 ALA B CA 1
ATOM 8135 C C . ALA B 1 328 ? -32.344 23.359 14.211 1 92 328 ALA B C 1
ATOM 8137 O O . ALA B 1 328 ? -32.719 24.516 14.453 1 92 328 ALA B O 1
ATOM 8138 N N . VAL B 1 329 ? -32.938 22.656 13.289 1 91.38 329 VAL B N 1
ATOM 8139 C CA . VAL B 1 329 ? -33.969 23.203 12.398 1 91.38 329 VAL B CA 1
ATOM 8140 C C . VAL B 1 329 ? -35.25 23.422 13.172 1 91.38 329 VAL B C 1
ATOM 8142 O O . VAL B 1 329 ? -35.938 24.453 13.008 1 91.38 329 VAL B O 1
ATOM 8145 N N . SER B 1 330 ? -35.625 22.484 14.023 1 90.62 330 SER B N 1
ATOM 8146 C CA . SER B 1 330 ? -36.844 22.594 14.797 1 90.62 330 SER B CA 1
ATOM 8147 C C . SER B 1 330 ? -36.812 23.781 15.758 1 90.62 330 SER B C 1
ATOM 8149 O O . SER B 1 330 ? -37.812 24.453 15.984 1 90.62 330 SER B O 1
ATOM 8151 N N . ARG B 1 331 ? -35.656 24.078 16.266 1 88.94 331 ARG B N 1
ATOM 8152 C CA . ARG B 1 331 ? -35.5 25.203 17.172 1 88.94 331 ARG B CA 1
ATOM 8153 C C . ARG B 1 331 ? -35.531 26.531 16.406 1 88.94 331 ARG B C 1
ATOM 8155 O O . ARG B 1 331 ? -36.062 27.516 16.906 1 88.94 331 ARG B O 1
ATOM 8162 N N . SER B 1 332 ? -34.969 26.469 15.297 1 87.56 332 SER B N 1
ATOM 8163 C CA . SER B 1 332 ? -34.938 27.688 14.5 1 87.56 332 SER B CA 1
ATOM 8164 C C . SER B 1 332 ? -36.344 28.047 14 1 87.56 332 SER B C 1
ATOM 8166 O O . SER B 1 332 ? -36.656 29.219 13.812 1 87.56 332 SER B O 1
ATOM 8168 N N . LEU B 1 333 ? -37.188 27.109 13.773 1 84.62 333 LEU B N 1
ATOM 8169 C CA . LEU B 1 333 ? -38.531 27.328 13.242 1 84.62 333 LEU B CA 1
ATOM 8170 C C . LEU B 1 333 ? -39.531 27.531 14.375 1 84.62 333 LEU B C 1
ATOM 8172 O O . LEU B 1 333 ? -40.688 27.844 14.133 1 84.62 333 LEU B O 1
ATOM 8176 N N . GLN B 1 334 ? -39.156 27.156 15.539 1 73.38 334 GLN B N 1
ATOM 8177 C CA . GLN B 1 334 ? -40.094 27.25 16.656 1 73.38 334 GLN B CA 1
ATOM 8178 C C . GLN B 1 334 ? -40.594 28.672 16.859 1 73.38 334 GLN B C 1
ATOM 8180 O O . GLN B 1 334 ? -39.781 29.594 17.078 1 73.38 334 GLN B O 1
ATOM 8185 N N . SER B 1 335 ? -41.594 29.094 15.961 1 62.53 335 SER B N 1
ATOM 8186 C CA . SER B 1 335 ? -42.375 30.297 16.219 1 62.53 335 SER B CA 1
ATOM 8187 C C . SER B 1 335 ? -43.281 30.109 17.453 1 62.53 335 SER B C 1
ATOM 8189 O O . SER B 1 335 ? -43.469 29 17.922 1 62.53 335 SER B O 1
ATOM 8191 N N . ASN B 1 336 ? -43.812 31.328 18.031 1 55.81 336 ASN B N 1
ATOM 8192 C CA . ASN B 1 336 ? -44.688 31.438 19.203 1 55.81 336 ASN B CA 1
ATOM 8193 C C . ASN B 1 336 ? -45.812 30.406 19.156 1 55.81 336 ASN B C 1
ATOM 8195 O O . ASN B 1 336 ? -46.688 30.391 20.031 1 55.81 336 ASN B O 1
ATOM 8199 N N . LYS B 1 337 ? -46.125 29.859 17.922 1 54.56 337 LYS B N 1
ATOM 8200 C CA . LYS B 1 337 ? -47.344 29.031 17.906 1 54.56 337 LYS B CA 1
ATOM 8201 C C . LYS B 1 337 ? -47.031 27.594 18.312 1 54.56 337 LYS B C 1
ATOM 8203 O O . LYS B 1 337 ? -45.969 27.062 17.969 1 54.56 337 LYS B O 1
ATOM 8208 N N . ASP B 1 338 ? -47.75 26.844 19.203 1 62.72 338 ASP B N 1
ATOM 8209 C CA . ASP B 1 338 ? -47.656 25.625 20 1 62.72 338 ASP B CA 1
ATOM 8210 C C . ASP B 1 338 ? -47.438 24.406 19.125 1 62.72 338 ASP B C 1
ATOM 8212 O O . ASP B 1 338 ? -46.531 23.594 19.406 1 62.72 338 ASP B O 1
ATOM 8216 N N . THR B 1 339 ? -48.344 23.953 18.156 1 72.81 339 THR B N 1
ATOM 8217 C CA . THR B 1 339 ? -48.312 22.672 17.469 1 72.81 339 THR B CA 1
ATOM 8218 C C . THR B 1 339 ? -48.188 22.875 15.961 1 72.81 339 THR B C 1
ATOM 8220 O O . THR B 1 339 ? -48.938 23.641 15.367 1 72.81 339 THR B O 1
ATOM 8223 N N . TRP B 1 340 ? -47.062 22.312 15.211 1 85.75 340 TRP B N 1
ATOM 8224 C CA . TRP B 1 340 ? -46.844 22.375 13.766 1 85.75 340 TRP B CA 1
ATOM 8225 C C . TRP B 1 340 ? -47.969 21.688 13.023 1 85.75 340 TRP B C 1
ATOM 8227 O O . TRP B 1 340 ? -48.531 20.688 13.508 1 85.75 340 TRP B O 1
ATOM 8237 N N . SER B 1 341 ? -48.438 22.219 11.914 1 88.69 341 SER B N 1
ATOM 8238 C CA . SER B 1 341 ? -49.438 21.578 11.055 1 88.69 341 SER B CA 1
ATOM 8239 C C . SER B 1 341 ? -48.812 20.406 10.289 1 88.69 341 SER B C 1
ATOM 8241 O O . SER B 1 341 ? -47.594 20.297 10.18 1 88.69 341 SER B O 1
ATOM 8243 N N . PHE B 1 342 ? -49.656 19.5 9.805 1 92 342 PHE B N 1
ATOM 8244 C CA . PHE B 1 342 ? -49.25 18.359 8.992 1 92 342 PHE B CA 1
ATOM 8245 C C . PHE B 1 342 ? -48.5 18.828 7.754 1 92 342 PHE B C 1
ATOM 8247 O O . PHE B 1 342 ? -47.531 18.172 7.324 1 92 342 PHE B O 1
ATOM 8254 N N . GLY B 1 343 ? -48.875 19.891 7.176 1 91.75 343 GLY B N 1
ATOM 8255 C CA . GLY B 1 343 ? -48.25 20.453 6.004 1 91.75 343 GLY B CA 1
ATOM 8256 C C . GLY B 1 343 ? -46.812 20.891 6.266 1 91.75 343 GLY B C 1
ATOM 8257 O O . GLY B 1 343 ? -45.938 20.719 5.414 1 91.75 343 GLY B O 1
ATOM 8258 N N . GLN B 1 344 ? -46.625 21.438 7.402 1 91.81 344 GLN B N 1
ATOM 8259 C CA . GLN B 1 344 ? -45.281 21.875 7.773 1 91.81 344 GLN B CA 1
ATOM 8260 C C . GLN B 1 344 ? -44.344 20.688 7.957 1 91.81 344 GLN B C 1
ATOM 8262 O O . GLN B 1 344 ? -43.188 20.719 7.512 1 91.81 344 GLN B O 1
ATOM 8267 N N . TYR B 1 345 ? -44.844 19.672 8.656 1 94.5 345 TYR B N 1
ATOM 8268 C CA . TYR B 1 345 ? -44.062 18.469 8.82 1 94.5 345 TYR B CA 1
ATOM 8269 C C . TYR B 1 345 ? -43.75 17.828 7.473 1 94.5 345 TYR B C 1
ATOM 8271 O O . TYR B 1 345 ? -42.625 17.375 7.234 1 94.5 345 TYR B O 1
ATOM 8279 N N . ALA B 1 346 ? -44.688 17.797 6.594 1 96 346 ALA B N 1
ATOM 8280 C CA . ALA B 1 346 ? -44.531 17.188 5.273 1 96 346 ALA B CA 1
ATOM 8281 C C . ALA B 1 346 ? -43.5 17.938 4.453 1 96 346 ALA B C 1
ATOM 8283 O O . ALA B 1 346 ? -42.688 17.328 3.756 1 96 346 ALA B O 1
ATOM 8284 N N . LEU B 1 347 ? -43.531 19.203 4.527 1 94.38 347 LEU B N 1
ATOM 8285 C CA . LEU B 1 347 ? -42.594 20.016 3.787 1 94.38 347 LEU B CA 1
ATOM 8286 C C . LEU B 1 347 ? -41.156 19.781 4.301 1 94.38 347 LEU B C 1
ATOM 8288 O O . LEU B 1 347 ? -40.219 19.656 3.51 1 94.38 347 LEU B O 1
ATOM 8292 N N . LEU B 1 348 ? -41.031 19.781 5.594 1 94 348 LEU B N 1
ATOM 8293 C CA . LEU B 1 348 ? -39.719 19.547 6.188 1 94 348 LEU B CA 1
ATOM 8294 C C . LEU B 1 348 ? -39.219 18.141 5.855 1 94 348 LEU B C 1
ATOM 8296 O O . LEU B 1 348 ? -38.031 17.953 5.617 1 94 348 LEU B O 1
ATOM 8300 N N . PHE B 1 349 ? -40.125 17.188 5.914 1 96.88 349 PHE B N 1
ATOM 8301 C CA . PHE B 1 349 ? -39.812 15.812 5.57 1 96.88 349 PHE B CA 1
ATOM 8302 C C . PHE B 1 349 ? -39.219 15.734 4.16 1 96.88 349 PHE B C 1
ATOM 8304 O O . PHE B 1 349 ? -38.188 15.109 3.939 1 96.88 349 PHE B O 1
ATOM 8311 N N . VAL B 1 350 ? -39.875 16.344 3.232 1 97 350 VAL B N 1
ATOM 8312 C CA . VAL B 1 350 ? -39.469 16.312 1.835 1 97 350 VAL B CA 1
ATOM 8313 C C . VAL B 1 350 ? -38.125 17.047 1.677 1 97 350 VAL B C 1
ATOM 8315 O O . VAL B 1 350 ? -37.219 16.578 0.983 1 97 350 VAL B O 1
ATOM 8318 N N . LYS B 1 351 ? -38 18.125 2.314 1 94.81 351 LYS B N 1
ATOM 8319 C CA . LYS B 1 351 ? -36.781 18.938 2.213 1 94.81 351 LYS B CA 1
ATOM 8320 C C . LYS B 1 351 ? -35.562 18.156 2.736 1 94.81 351 LYS B C 1
ATOM 8322 O O . LYS B 1 351 ? -34.531 18.094 2.074 1 94.81 351 LYS B O 1
ATOM 8327 N N . PHE B 1 352 ? -35.719 17.531 3.91 1 95.75 352 PHE B N 1
ATOM 8328 C CA . PHE B 1 352 ? -34.625 16.766 4.5 1 95.75 352 PHE B CA 1
ATOM 8329 C C . PHE B 1 352 ? -34.219 15.633 3.58 1 95.75 352 PHE B C 1
ATOM 8331 O O . PHE B 1 352 ? -33 15.414 3.365 1 95.75 352 PHE B O 1
ATOM 8338 N N . ASN B 1 353 ? -35.156 14.992 3.057 1 97 353 ASN B N 1
ATOM 8339 C CA . ASN B 1 353 ? -34.875 13.805 2.254 1 97 353 ASN B CA 1
ATOM 8340 C C . ASN B 1 353 ? -34.312 14.18 0.885 1 97 353 ASN B C 1
ATOM 8342 O O . ASN B 1 353 ? -33.406 13.516 0.38 1 97 353 ASN B O 1
ATOM 8346 N N . ILE B 1 354 ? -34.781 15.219 0.295 1 96.56 354 ILE B N 1
ATOM 8347 C CA . ILE B 1 354 ? -34.312 15.617 -1.027 1 96.56 354 ILE B CA 1
ATOM 8348 C C . ILE B 1 354 ? -32.875 16.125 -0.936 1 96.56 354 ILE B C 1
ATOM 8350 O O . ILE B 1 354 ? -32.031 15.773 -1.775 1 96.56 354 ILE B O 1
ATOM 8354 N N . PHE B 1 355 ? -32.594 16.906 0.06 1 95.62 355 PHE B N 1
ATOM 8355 C CA . PHE B 1 355 ? -31.234 17.438 0.227 1 95.62 355 PHE B CA 1
ATOM 8356 C C . PHE B 1 355 ? -30.25 16.297 0.489 1 95.62 355 PHE B C 1
ATOM 8358 O O . PHE B 1 355 ? -29.172 16.266 -0.098 1 95.62 355 PHE B O 1
ATOM 8365 N N . ARG B 1 356 ? -30.641 15.422 1.306 1 96.44 356 ARG B N 1
ATOM 8366 C CA . ARG B 1 356 ? -29.781 14.289 1.597 1 96.44 356 ARG B CA 1
ATOM 8367 C C . ARG B 1 356 ? -29.594 13.414 0.363 1 96.44 356 ARG B C 1
ATOM 8369 O O . ARG B 1 356 ? -28.484 12.945 0.087 1 96.44 356 ARG B O 1
ATOM 8376 N N . TYR B 1 357 ? -30.703 13.156 -0.338 1 97.56 357 TYR B N 1
ATOM 8377 C CA . TYR B 1 357 ? -30.641 12.328 -1.534 1 97.56 357 TYR B CA 1
ATOM 8378 C C . TYR B 1 357 ? -29.641 12.883 -2.541 1 97.56 357 TYR B C 1
ATOM 8380 O O . TYR B 1 357 ? -28.812 12.148 -3.078 1 97.56 357 TYR B O 1
ATOM 8388 N N . ILE B 1 358 ? -29.688 14.148 -2.76 1 97.44 358 ILE B N 1
ATOM 8389 C CA . ILE B 1 358 ? -28.797 14.758 -3.746 1 97.44 358 ILE B CA 1
ATOM 8390 C C . ILE B 1 358 ? -27.359 14.711 -3.25 1 97.44 358 ILE B C 1
ATOM 8392 O O . ILE B 1 358 ? -26.453 14.359 -4 1 97.44 358 ILE B O 1
ATOM 8396 N N . ARG B 1 359 ? -27.172 14.977 -2.018 1 95.62 359 ARG B N 1
ATOM 8397 C CA . ARG B 1 359 ? -25.828 15.023 -1.429 1 95.62 359 ARG B CA 1
ATOM 8398 C C . ARG B 1 359 ? -25.156 13.656 -1.496 1 95.62 359 ARG B C 1
ATOM 8400 O O . ARG B 1 359 ? -23.969 13.562 -1.794 1 95.62 359 ARG B O 1
ATOM 8407 N N . LEU B 1 360 ? -25.875 12.609 -1.332 1 96.94 360 LEU B N 1
ATOM 8408 C CA . LEU B 1 360 ? -25.328 11.258 -1.298 1 96.94 360 LEU B CA 1
ATOM 8409 C C . LEU B 1 360 ? -25.25 10.664 -2.701 1 96.94 360 LEU B C 1
ATOM 8411 O O . LEU B 1 360 ? -24.281 9.992 -3.049 1 96.94 360 LEU B O 1
ATOM 8415 N N . THR B 1 361 ? -26.25 10.945 -3.506 1 98.06 361 THR B N 1
ATOM 8416 C CA . THR B 1 361 ? -26.453 10.18 -4.73 1 98.06 361 THR B CA 1
ATOM 8417 C C . THR B 1 361 ? -25.562 10.703 -5.855 1 98.06 361 THR B C 1
ATOM 8419 O O . THR B 1 361 ? -25.109 9.93 -6.695 1 98.06 361 THR B O 1
ATOM 8422 N N . VAL B 1 362 ? -25.344 11.953 -5.895 1 97.75 362 VAL B N 1
ATOM 8423 C CA . VAL B 1 362 ? -24.594 12.516 -7.02 1 97.75 362 VAL B CA 1
ATOM 8424 C C . VAL B 1 362 ? -23.203 11.898 -7.078 1 97.75 362 VAL B C 1
ATOM 8426 O O . VAL B 1 362 ? -22.812 11.336 -8.102 1 97.75 362 VAL B O 1
ATOM 8429 N N . PRO B 1 363 ? -22.422 11.945 -5.98 1 97.94 363 PRO B N 1
ATOM 8430 C CA . PRO B 1 363 ? -21.125 11.266 -6.043 1 97.94 363 PRO B CA 1
ATOM 8431 C C . PRO B 1 363 ? -21.266 9.75 -6.215 1 97.94 363 PRO B C 1
ATOM 8433 O O . PRO B 1 363 ? -20.469 9.125 -6.914 1 97.94 363 PRO B O 1
ATOM 8436 N N . TYR B 1 364 ? -22.281 9.188 -5.605 1 98.44 364 TYR B N 1
ATOM 8437 C CA . TYR B 1 364 ? -22.547 7.762 -5.699 1 98.44 364 TYR B CA 1
ATOM 8438 C C . TYR B 1 364 ? -22.828 7.352 -7.145 1 98.44 364 TYR B C 1
ATOM 8440 O O . TYR B 1 364 ? -22.297 6.348 -7.621 1 98.44 364 TYR B O 1
ATOM 8448 N N . ALA B 1 365 ? -23.594 8.156 -7.812 1 98.38 365 ALA B N 1
ATOM 8449 C CA . ALA B 1 365 ? -23.938 7.898 -9.211 1 98.38 365 ALA B CA 1
ATOM 8450 C C . ALA B 1 365 ? -22.703 8 -10.102 1 98.38 365 ALA B C 1
ATOM 8452 O O . ALA B 1 365 ? -22.562 7.25 -11.07 1 98.38 365 ALA B O 1
ATOM 8453 N N . PHE B 1 366 ? -21.875 8.938 -9.805 1 98.31 366 PHE B N 1
ATOM 8454 C CA . PHE B 1 366 ? -20.641 9.086 -10.57 1 98.31 366 PHE B CA 1
ATOM 8455 C C . PHE B 1 366 ? -19.781 7.84 -10.469 1 98.31 366 PHE B C 1
ATOM 8457 O O . PHE B 1 366 ? -19.266 7.348 -11.477 1 98.31 366 PHE B O 1
ATOM 8464 N N . VAL B 1 367 ? -19.625 7.309 -9.273 1 98.25 367 VAL B N 1
ATOM 8465 C CA . VAL B 1 367 ? -18.797 6.121 -9.055 1 98.25 367 VAL B CA 1
ATOM 8466 C C . VAL B 1 367 ? -19.484 4.902 -9.68 1 98.25 367 VAL B C 1
ATOM 8468 O O . VAL B 1 367 ? -18.812 4.008 -10.195 1 98.25 367 VAL B O 1
ATOM 8471 N N . LEU B 1 368 ? -20.797 4.883 -9.586 1 98.19 368 LEU B N 1
ATOM 8472 C CA . LEU B 1 368 ? -21.562 3.828 -10.25 1 98.19 368 LEU B CA 1
ATOM 8473 C C . LEU B 1 368 ? -21.297 3.836 -11.75 1 98.19 368 LEU B C 1
ATOM 8475 O O . LEU B 1 368 ? -21.078 2.783 -12.352 1 98.19 368 LEU B O 1
ATOM 8479 N N . LEU B 1 369 ? -21.328 5.004 -12.328 1 97.94 369 LEU B N 1
ATOM 8480 C CA . LEU B 1 369 ? -21.016 5.156 -13.742 1 97.94 369 LEU B CA 1
ATOM 8481 C C . LEU B 1 369 ? -19.594 4.707 -14.039 1 97.94 369 LEU B C 1
ATOM 8483 O O . LEU B 1 369 ? -19.344 4.004 -15.016 1 97.94 369 LEU B O 1
ATOM 8487 N N . MET B 1 370 ? -18.688 5.109 -13.219 1 97.75 370 MET B N 1
ATOM 8488 C CA . MET B 1 370 ? -17.281 4.73 -13.359 1 97.75 370 MET B CA 1
ATOM 8489 C C . MET B 1 370 ? -17.125 3.219 -13.281 1 97.75 370 MET B C 1
ATOM 8491 O O . MET B 1 370 ? -16.297 2.641 -14 1 97.75 370 MET B O 1
ATOM 8495 N N . SER B 1 371 ? -17.906 2.557 -12.477 1 97.62 371 SER B N 1
ATOM 8496 C CA . SER B 1 371 ? -17.781 1.124 -12.219 1 97.62 371 SER B CA 1
ATOM 8497 C C . SER B 1 371 ? -18.203 0.309 -13.438 1 97.62 371 SER B C 1
ATOM 8499 O O . SER B 1 371 ? -17.812 -0.852 -13.586 1 97.62 371 SER B O 1
ATOM 8501 N N . GLY B 1 372 ? -18.969 0.918 -14.352 1 97.38 372 GLY B N 1
ATOM 8502 C CA . GLY B 1 372 ? -19.438 0.207 -15.531 1 97.38 372 GLY B CA 1
ATOM 8503 C C . GLY B 1 372 ? -18.594 0.487 -16.766 1 97.38 372 GLY B C 1
ATOM 8504 O O . GLY B 1 372 ? -18.859 -0.052 -17.844 1 97.38 372 GLY B O 1
ATOM 8505 N N . VAL B 1 373 ? -17.5 1.269 -16.641 1 97.06 373 VAL B N 1
ATOM 8506 C CA . VAL B 1 373 ? -16.703 1.691 -17.781 1 97.06 373 VAL B CA 1
ATOM 8507 C C . VAL B 1 373 ? -15.789 0.555 -18.219 1 97.06 373 VAL B C 1
ATOM 8509 O O . VAL B 1 373 ? -15.117 -0.062 -17.375 1 97.06 373 VAL B O 1
ATOM 8512 N N . TYR B 1 374 ? -15.844 0.229 -19.516 1 94.94 374 TYR B N 1
ATOM 8513 C CA . TYR B 1 374 ? -14.859 -0.681 -20.094 1 94.94 374 TYR B CA 1
ATOM 8514 C C . TYR B 1 374 ? -13.578 0.063 -20.453 1 94.94 374 TYR B C 1
ATOM 8516 O O . TYR B 1 374 ? -13.625 1.189 -20.953 1 94.94 374 TYR B O 1
ATOM 8524 N N . PHE B 1 375 ? -12.383 -0.502 -20.094 1 92.25 375 PHE B N 1
ATOM 8525 C CA . PHE B 1 375 ? -11.109 0.133 -20.406 1 92.25 375 PHE B CA 1
ATOM 8526 C C . PHE B 1 375 ? -10.039 -0.914 -20.688 1 92.25 375 PHE B C 1
ATOM 8528 O O . PHE B 1 375 ? -10.18 -2.074 -20.297 1 92.25 375 PHE B O 1
ATOM 8535 N N . GLU B 1 376 ? -9.07 -0.505 -21.406 1 88.44 376 GLU B N 1
ATOM 8536 C CA . GLU B 1 376 ? -7.938 -1.392 -21.641 1 88.44 376 GLU B CA 1
ATOM 8537 C C . GLU B 1 376 ? -7.195 -1.705 -20.344 1 88.44 376 GLU B C 1
ATOM 8539 O O . GLU B 1 376 ? -6.926 -0.806 -19.547 1 88.44 376 GLU B O 1
ATOM 8544 N N . ASN B 1 377 ? -7 -2.971 -20.188 1 85.25 377 ASN B N 1
ATOM 8545 C CA . ASN B 1 377 ? -6.391 -3.436 -18.938 1 85.25 377 ASN B CA 1
ATOM 8546 C C . ASN B 1 377 ? -5.391 -4.559 -19.203 1 85.25 377 ASN B C 1
ATOM 8548 O O . ASN B 1 377 ? -5.227 -5.008 -20.328 1 85.25 377 ASN B O 1
ATOM 8552 N N . ALA B 1 378 ? -4.77 -4.949 -18.125 1 83.5 378 ALA B N 1
ATOM 8553 C CA . ALA B 1 378 ? -3.723 -5.961 -18.25 1 83.5 378 ALA B CA 1
ATOM 8554 C C . ALA B 1 378 ? -4.324 -7.355 -18.406 1 83.5 378 ALA B C 1
ATOM 8556 O O . ALA B 1 378 ? -3.623 -8.297 -18.781 1 83.5 378 ALA B O 1
ATOM 8557 N N . GLY B 1 379 ? -5.586 -7.473 -18.172 1 91.56 379 GLY B N 1
ATOM 8558 C CA . GLY B 1 379 ? -6.227 -8.781 -18.234 1 91.56 379 GLY B CA 1
ATOM 8559 C C . GLY B 1 379 ? -5.777 -9.719 -17.125 1 91.56 379 GLY B C 1
ATOM 8560 O O . GLY B 1 379 ? -5.457 -9.281 -16.031 1 91.56 379 GLY B O 1
ATOM 8561 N N . GLY B 1 380 ? -5.879 -11.062 -17.469 1 93.69 380 GLY B N 1
ATOM 8562 C CA . GLY B 1 380 ? -5.586 -12.117 -16.516 1 93.69 380 GLY B CA 1
ATOM 8563 C C . GLY B 1 380 ? -6.707 -13.133 -16.391 1 93.69 380 GLY B C 1
ATOM 8564 O O . GLY B 1 380 ? -7.844 -12.867 -16.797 1 93.69 380 GLY B O 1
ATOM 8565 N N . PRO B 1 381 ? -6.332 -14.258 -15.852 1 96.56 381 PRO B N 1
ATOM 8566 C CA . PRO B 1 381 ? -7.336 -15.32 -15.766 1 96.56 381 PRO B CA 1
ATOM 8567 C C . PRO B 1 381 ? -8.57 -14.898 -14.977 1 96.56 381 PRO B C 1
ATOM 8569 O O . PRO B 1 381 ? -9.688 -15.32 -15.297 1 96.56 381 PRO B O 1
ATOM 8572 N N . LEU B 1 382 ? -8.422 -14.023 -13.977 1 97.25 382 LEU B N 1
ATOM 8573 C CA . LEU B 1 382 ? -9.516 -13.734 -13.062 1 97.25 382 LEU B CA 1
ATOM 8574 C C . LEU B 1 382 ? -10.062 -12.328 -13.289 1 97.25 382 LEU B C 1
ATOM 8576 O O . LEU B 1 382 ? -10.961 -11.883 -12.578 1 97.25 382 LEU B O 1
ATOM 8580 N N . TRP B 1 383 ? -9.547 -11.594 -14.281 1 96.5 383 TRP B N 1
ATOM 8581 C CA . TRP B 1 383 ? -9.969 -10.211 -14.5 1 96.5 383 TRP B CA 1
ATOM 8582 C C . TRP B 1 383 ? -11.477 -10.133 -14.703 1 96.5 383 TRP B C 1
ATOM 8584 O O . TRP B 1 383 ? -12.164 -9.359 -14.023 1 96.5 383 TRP B O 1
ATOM 8594 N N . ARG B 1 384 ? -11.953 -10.938 -15.617 1 96.88 384 ARG B N 1
ATOM 8595 C CA . ARG B 1 384 ? -13.375 -10.883 -15.945 1 96.88 384 ARG B CA 1
ATOM 8596 C C . ARG B 1 384 ? -14.227 -11.438 -14.805 1 96.88 384 ARG B C 1
ATOM 8598 O O . ARG B 1 384 ? -15.297 -10.906 -14.508 1 96.88 384 ARG B O 1
ATOM 8605 N N . HIS B 1 385 ? -13.727 -12.5 -14.117 1 97.5 385 HIS B N 1
ATOM 8606 C CA . HIS B 1 385 ? -14.438 -13.125 -13.008 1 97.5 385 HIS B CA 1
ATOM 8607 C C . HIS B 1 385 ? -14.656 -12.141 -11.867 1 97.5 385 HIS B C 1
ATOM 8609 O O . HIS B 1 385 ? -15.688 -12.188 -11.188 1 97.5 385 HIS B O 1
ATOM 8615 N N . ILE B 1 386 ? -13.742 -11.242 -11.664 1 97.25 386 ILE B N 1
ATOM 8616 C CA . ILE B 1 386 ? -13.773 -10.367 -10.5 1 97.25 386 ILE B CA 1
ATOM 8617 C C . ILE B 1 386 ? -14.242 -8.977 -10.914 1 97.25 386 ILE B C 1
ATOM 8619 O O . ILE B 1 386 ? -15.281 -8.5 -10.461 1 97.25 386 ILE B O 1
ATOM 8623 N N . PHE B 1 387 ? -13.516 -8.367 -11.867 1 97.19 387 PHE B N 1
ATOM 8624 C CA . PHE B 1 387 ? -13.758 -6.965 -12.172 1 97.19 387 PHE B CA 1
ATOM 8625 C C . PHE B 1 387 ? -14.898 -6.816 -13.172 1 97.19 387 PHE B C 1
ATOM 8627 O O . PHE B 1 387 ? -15.797 -5.988 -12.992 1 97.19 387 PHE B O 1
ATOM 8634 N N . GLU B 1 388 ? -14.852 -7.551 -14.297 1 96.69 388 GLU B N 1
ATOM 8635 C CA . GLU B 1 388 ? -15.891 -7.402 -15.305 1 96.69 388 GLU B CA 1
ATOM 8636 C C . GLU B 1 388 ? -17.266 -7.797 -14.758 1 96.69 388 GLU B C 1
ATOM 8638 O O . GLU B 1 388 ? -18.281 -7.215 -15.133 1 96.69 388 GLU B O 1
ATOM 8643 N N . ARG B 1 389 ? -17.281 -8.82 -13.914 1 96.44 389 ARG B N 1
ATOM 8644 C CA . ARG B 1 389 ? -18.531 -9.18 -13.258 1 96.44 389 ARG B CA 1
ATOM 8645 C C . ARG B 1 389 ? -19.172 -7.961 -12.602 1 96.44 389 ARG B C 1
ATOM 8647 O O . ARG B 1 389 ? -20.375 -7.75 -12.711 1 96.44 389 ARG B O 1
ATOM 8654 N N . GLU B 1 390 ? -18.391 -7.18 -11.883 1 95.81 390 GLU B N 1
ATOM 8655 C CA . GLU B 1 390 ? -18.859 -5.953 -11.25 1 95.81 390 GLU B CA 1
ATOM 8656 C C . GLU B 1 390 ? -19.344 -4.941 -12.281 1 95.81 390 GLU B C 1
ATOM 8658 O O . GLU B 1 390 ? -20.375 -4.285 -12.094 1 95.81 390 GLU B O 1
ATOM 8663 N N . GLN B 1 391 ? -18.594 -4.816 -13.391 1 96.81 391 GLN B N 1
ATOM 8664 C CA . GLN B 1 391 ? -18.969 -3.904 -14.461 1 96.81 391 GLN B CA 1
ATOM 8665 C C . GLN B 1 391 ? -20.344 -4.277 -15.031 1 96.81 391 GLN B C 1
ATOM 8667 O O . GLN B 1 391 ? -21.203 -3.416 -15.203 1 96.81 391 GLN B O 1
ATOM 8672 N N . LEU B 1 392 ? -20.531 -5.574 -15.273 1 97.62 392 LEU B N 1
ATOM 8673 C CA . LEU B 1 392 ? -21.766 -6.059 -15.859 1 97.62 392 LEU B CA 1
ATOM 8674 C C . LEU B 1 392 ? -22.938 -5.887 -14.883 1 97.62 392 LEU B C 1
ATOM 8676 O O . LEU B 1 392 ? -24.031 -5.48 -15.289 1 97.62 392 LEU B O 1
ATOM 8680 N N . ALA B 1 393 ? -22.688 -6.18 -13.625 1 97.88 393 ALA B N 1
ATOM 8681 C CA . ALA B 1 393 ? -23.734 -6.008 -12.609 1 97.88 393 ALA B CA 1
ATOM 8682 C C . ALA B 1 393 ? -24.156 -4.547 -12.508 1 97.88 393 ALA B C 1
ATOM 8684 O O . ALA B 1 393 ? -25.344 -4.25 -12.383 1 97.88 393 ALA B O 1
ATOM 8685 N N . CYS B 1 394 ? -23.234 -3.635 -12.547 1 97.88 394 CYS B N 1
ATOM 8686 C CA . CYS B 1 394 ? -23.547 -2.213 -12.43 1 97.88 394 CYS B CA 1
ATOM 8687 C C . CYS B 1 394 ? -24.266 -1.711 -13.672 1 97.88 394 CYS B C 1
ATOM 8689 O O . CYS B 1 394 ? -25.188 -0.892 -13.57 1 97.88 394 CYS B O 1
ATOM 8691 N N . ARG B 1 395 ? -23.844 -2.17 -14.852 1 97.25 395 ARG B N 1
ATOM 8692 C CA . ARG B 1 395 ? -24.5 -1.779 -16.094 1 97.25 395 ARG B CA 1
ATOM 8693 C C . ARG B 1 395 ? -25.953 -2.262 -16.125 1 97.25 395 ARG B C 1
ATOM 8695 O O . ARG B 1 395 ? -26.828 -1.567 -16.625 1 97.25 395 ARG B O 1
ATOM 8702 N N . ARG B 1 396 ? -26.203 -3.389 -15.531 1 96.94 396 ARG B N 1
ATOM 8703 C CA . ARG B 1 396 ? -27.531 -3.996 -15.57 1 96.94 396 ARG B CA 1
ATOM 8704 C C . ARG B 1 396 ? -28.422 -3.447 -14.461 1 96.94 396 ARG B C 1
ATOM 8706 O O . ARG B 1 396 ? -29.625 -3.264 -14.648 1 96.94 396 ARG B O 1
ATOM 8713 N N . ASN B 1 397 ? -27.844 -3.186 -13.258 1 97.69 397 ASN B N 1
ATOM 8714 C CA . ASN B 1 397 ? -28.672 -2.955 -12.078 1 97.69 397 ASN B CA 1
ATOM 8715 C C . ASN B 1 397 ? -28.391 -1.597 -11.453 1 97.69 397 ASN B C 1
ATOM 8717 O O . ASN B 1 397 ? -28.703 -1.369 -10.281 1 97.69 397 ASN B O 1
ATOM 8721 N N . TRP B 1 398 ? -27.797 -0.653 -12.156 1 97.38 398 TRP B N 1
ATOM 8722 C CA . TRP B 1 398 ? -27.422 0.657 -11.633 1 97.38 398 TRP B CA 1
ATOM 8723 C C . TRP B 1 398 ? -28.625 1.354 -11.008 1 97.38 398 TRP B C 1
ATOM 8725 O O . TRP B 1 398 ? -28.5 2.072 -10.016 1 97.38 398 TRP B O 1
ATOM 8735 N N . TRP B 1 399 ? -29.859 1.136 -11.523 1 97.62 399 TRP B N 1
ATOM 8736 C CA . TRP B 1 399 ? -31.062 1.84 -11.117 1 97.62 399 TRP B CA 1
ATOM 8737 C C . TRP B 1 399 ? -31.484 1.434 -9.711 1 97.62 399 TRP B C 1
ATOM 8739 O O . TRP B 1 399 ? -32.094 2.23 -8.977 1 97.62 399 TRP B O 1
ATOM 8749 N N . THR B 1 400 ? -31.219 0.197 -9.281 1 98.31 400 THR B N 1
ATOM 8750 C CA . THR B 1 400 ? -31.547 -0.239 -7.93 1 98.31 400 THR B CA 1
ATOM 8751 C C . THR B 1 400 ? -30.766 0.556 -6.895 1 98.31 400 THR B C 1
ATOM 8753 O O . THR B 1 400 ? -31.266 0.853 -5.812 1 98.31 400 THR B O 1
ATOM 8756 N N . ASN B 1 401 ? -29.516 0.871 -7.219 1 98.38 401 ASN B N 1
ATOM 8757 C CA . ASN B 1 401 ? -28.672 1.651 -6.32 1 98.38 401 ASN B CA 1
ATOM 8758 C C . ASN B 1 401 ? -29.156 3.092 -6.203 1 98.38 401 ASN B C 1
ATOM 8760 O O . ASN B 1 401 ? -29.172 3.658 -5.105 1 98.38 401 ASN B O 1
ATOM 8764 N N . LEU B 1 402 ? -29.547 3.678 -7.297 1 98.06 402 LEU B N 1
ATOM 8765 C CA . LEU B 1 402 ? -29.984 5.07 -7.297 1 98.06 402 LEU B CA 1
ATOM 8766 C C . LEU B 1 402 ? -31.297 5.227 -6.523 1 98.06 402 LEU B C 1
ATOM 8768 O O . LEU B 1 402 ? -31.547 6.277 -5.926 1 98.06 402 LEU B O 1
ATOM 8772 N N . LEU B 1 403 ? -32.031 4.141 -6.488 1 98 403 LEU B N 1
ATOM 8773 C CA . LEU B 1 403 ? -33.312 4.172 -5.77 1 98 403 LEU B CA 1
ATOM 8774 C C . LEU B 1 403 ? -33.125 3.658 -4.344 1 98 403 LEU B C 1
ATOM 8776 O O . LEU B 1 403 ? -34.094 3.666 -3.561 1 98 403 LEU B O 1
ATOM 8780 N N . TYR B 1 404 ? -31.984 3.23 -3.996 1 98.12 404 TYR B N 1
ATOM 8781 C CA . TYR B 1 404 ? -31.641 2.705 -2.68 1 98.12 404 TYR B CA 1
ATOM 8782 C C . TYR B 1 404 ? -32.531 1.514 -2.324 1 98.12 404 TYR B C 1
ATOM 8784 O O . TYR B 1 404 ? -33.031 1.416 -1.202 1 98.12 404 TYR B O 1
ATOM 8792 N N . ILE B 1 405 ? -32.781 0.599 -3.312 1 97.94 405 ILE B N 1
ATOM 8793 C CA . ILE B 1 405 ? -33.562 -0.61 -3.076 1 97.94 405 ILE B CA 1
ATOM 8794 C C . ILE B 1 405 ? -32.719 -1.841 -3.41 1 97.94 405 ILE B C 1
ATOM 8796 O O . ILE B 1 405 ? -33.25 -2.92 -3.658 1 97.94 405 ILE B O 1
ATOM 8800 N N . ASN B 1 406 ? -31.375 -1.698 -3.492 1 97.25 406 ASN B N 1
ATOM 8801 C CA . ASN B 1 406 ? -30.453 -2.75 -3.891 1 97.25 406 ASN B CA 1
ATOM 8802 C C . ASN B 1 406 ? -30.328 -3.83 -2.818 1 97.25 406 ASN B C 1
ATOM 8804 O O . ASN B 1 406 ? -29.688 -4.855 -3.033 1 97.25 406 ASN B O 1
ATOM 8808 N N . ASN B 1 407 ? -30.953 -3.656 -1.623 1 96.88 407 ASN B N 1
ATOM 8809 C CA . ASN B 1 407 ? -30.969 -4.695 -0.6 1 96.88 407 ASN B CA 1
ATOM 8810 C C . ASN B 1 407 ? -32.156 -5.637 -0.769 1 96.88 407 ASN B C 1
ATOM 8812 O O . ASN B 1 407 ? -32.219 -6.684 -0.122 1 96.88 407 ASN B O 1
ATOM 8816 N N . PHE B 1 408 ? -33.062 -5.262 -1.773 1 95.31 408 PHE B N 1
ATOM 8817 C CA . PHE B 1 408 ? -34.281 -6.023 -1.964 1 95.31 408 PHE B CA 1
ATOM 8818 C C . PHE B 1 408 ? -34.375 -6.547 -3.393 1 95.31 408 PHE B C 1
ATOM 8820 O O . PHE B 1 408 ? -35.031 -7.562 -3.645 1 95.31 408 PHE B O 1
ATOM 8827 N N . VAL B 1 409 ? -33.812 -5.832 -4.184 1 96.25 409 VAL B N 1
ATOM 8828 C CA . VAL B 1 409 ? -33.969 -6.121 -5.605 1 96.25 409 VAL B CA 1
ATOM 8829 C C . VAL B 1 409 ? -32.656 -6.57 -6.195 1 96.25 409 VAL B C 1
ATOM 8831 O O . VAL B 1 409 ? -31.625 -5.902 -6.02 1 96.25 409 VAL B O 1
ATOM 8834 N N . ARG B 1 410 ? -32.688 -7.715 -6.945 1 95.5 410 ARG B N 1
ATOM 8835 C CA . ARG B 1 410 ? -31.516 -8.25 -7.641 1 95.5 410 ARG B CA 1
ATOM 8836 C C . ARG B 1 410 ? -30.328 -8.398 -6.691 1 95.5 410 ARG B C 1
ATOM 8838 O O . ARG B 1 410 ? -29.219 -7.934 -6.984 1 95.5 410 ARG B O 1
ATOM 8845 N N . THR B 1 411 ? -30.562 -9.047 -5.602 1 96.12 411 THR B N 1
ATOM 8846 C CA . THR B 1 411 ? -29.609 -9.094 -4.5 1 96.12 411 THR B CA 1
ATOM 8847 C C . THR B 1 411 ? -28.453 -10.047 -4.824 1 96.12 411 THR B C 1
ATOM 8849 O O . THR B 1 411 ? -27.422 -10.023 -4.156 1 96.12 411 THR B O 1
ATOM 8852 N N . ASP B 1 412 ? -28.531 -10.859 -5.875 1 95.94 412 ASP B N 1
ATOM 8853 C CA . ASP B 1 412 ? -27.438 -11.75 -6.273 1 95.94 412 ASP B CA 1
ATOM 8854 C C . ASP B 1 412 ? -26.547 -11.094 -7.328 1 95.94 412 ASP B C 1
ATOM 8856 O O . ASP B 1 412 ? -25.484 -11.617 -7.656 1 95.94 412 ASP B O 1
ATOM 8860 N N . GLU B 1 413 ? -27.031 -9.992 -7.887 1 95.94 413 GLU B N 1
ATOM 8861 C CA . GLU B 1 413 ? -26.281 -9.227 -8.867 1 95.94 413 GLU B CA 1
ATOM 8862 C C . GLU B 1 413 ? -26.109 -7.773 -8.43 1 95.94 413 GLU B C 1
ATOM 8864 O O . GLU B 1 413 ? -26.391 -6.852 -9.195 1 95.94 413 GLU B O 1
ATOM 8869 N N . ARG B 1 414 ? -25.641 -7.645 -7.273 1 95.31 414 ARG B N 1
ATOM 8870 C CA . ARG B 1 414 ? -25.516 -6.301 -6.715 1 95.31 414 ARG B CA 1
ATOM 8871 C C . ARG B 1 414 ? -24.422 -5.512 -7.406 1 95.31 414 ARG B C 1
ATOM 8873 O O . ARG B 1 414 ? -23.359 -6.066 -7.738 1 95.31 414 ARG B O 1
ATOM 8880 N N . CYS B 1 415 ? -24.734 -4.277 -7.68 1 96.5 415 CYS B N 1
ATOM 8881 C CA . CYS B 1 415 ? -23.719 -3.305 -8.086 1 96.5 415 CYS B CA 1
ATOM 8882 C C . CYS B 1 415 ? -23.141 -2.586 -6.875 1 96.5 415 CYS B C 1
ATOM 8884 O O . CYS B 1 415 ? -23.875 -2.002 -6.078 1 96.5 415 CYS B O 1
ATOM 8886 N N . LEU B 1 416 ? -21.797 -2.598 -6.762 1 96.94 416 LEU B N 1
ATOM 8887 C CA . LEU B 1 416 ? -21.156 -1.976 -5.605 1 96.94 416 LEU B CA 1
ATOM 8888 C C . LEU B 1 416 ? -21.719 -2.539 -4.309 1 96.94 416 LEU B C 1
ATOM 8890 O O . LEU B 1 416 ? -22.453 -1.849 -3.594 1 96.94 416 LEU B O 1
ATOM 8894 N N . LEU B 1 417 ? -21.297 -3.699 -3.982 1 96.5 417 LEU B N 1
ATOM 8895 C CA . LEU B 1 417 ? -21.844 -4.453 -2.859 1 96.5 417 LEU B CA 1
ATOM 8896 C C . LEU B 1 417 ? -21.859 -3.604 -1.594 1 96.5 417 LEU B C 1
ATOM 8898 O O . LEU B 1 417 ? -22.781 -3.721 -0.776 1 96.5 417 LEU B O 1
ATOM 8902 N N . GLN B 1 418 ? -20.891 -2.705 -1.368 1 96.44 418 GLN B N 1
ATOM 8903 C CA . GLN B 1 418 ? -20.859 -1.876 -0.168 1 96.44 418 GLN B CA 1
ATOM 8904 C C . GLN B 1 418 ? -22.031 -0.906 -0.126 1 96.44 418 GLN B C 1
ATOM 8906 O O . GLN B 1 418 ? -22.344 -0.353 0.929 1 96.44 418 GLN B O 1
ATOM 8911 N N . GLY B 1 419 ? -22.734 -0.762 -1.239 1 97.44 419 GLY B N 1
ATOM 8912 C CA . GLY B 1 419 ? -23.891 0.115 -1.32 1 97.44 419 GLY B CA 1
ATOM 8913 C C . GLY B 1 419 ? -25.047 -0.349 -0.463 1 97.44 419 GLY B C 1
ATOM 8914 O O . GLY B 1 419 ? -25.984 0.412 -0.211 1 97.44 419 GLY B O 1
ATOM 8915 N N . TRP B 1 420 ? -25 -1.581 0.023 1 97.56 420 TRP B N 1
ATOM 8916 C CA . TRP B 1 420 ? -26.062 -2.039 0.917 1 97.56 420 TRP B CA 1
ATOM 8917 C C . TRP B 1 420 ? -26.188 -1.119 2.127 1 97.56 420 TRP B C 1
ATOM 8919 O O . TRP B 1 420 ? -27.297 -0.865 2.605 1 97.56 420 TRP B O 1
ATOM 8929 N N . TYR B 1 421 ? -25.062 -0.674 2.619 1 97.62 421 TYR B N 1
ATOM 8930 C CA . TYR B 1 421 ? -25.062 0.218 3.773 1 97.62 421 TYR B CA 1
ATOM 8931 C C . TYR B 1 421 ? -25.828 1.498 3.475 1 97.62 421 TYR B C 1
ATOM 8933 O O . TYR B 1 421 ? -26.609 1.97 4.305 1 97.62 421 TYR B O 1
ATOM 8941 N N . LEU B 1 422 ? -25.594 2.115 2.289 1 98 422 LEU B N 1
ATOM 8942 C CA . LEU B 1 422 ? -26.266 3.355 1.922 1 98 422 LEU B CA 1
ATOM 8943 C C . LEU B 1 422 ? -27.781 3.16 1.867 1 98 422 LEU B C 1
ATOM 8945 O O . LEU B 1 422 ? -28.547 4.043 2.268 1 98 422 LEU B O 1
ATOM 8949 N N . ALA B 1 423 ? -28.188 2.012 1.325 1 98.19 423 ALA B N 1
ATOM 8950 C CA . ALA B 1 423 ? -29.625 1.715 1.275 1 98.19 423 ALA B CA 1
ATOM 8951 C C . ALA B 1 423 ? -30.203 1.599 2.68 1 98.19 423 ALA B C 1
ATOM 8953 O O . ALA B 1 423 ? -31.203 2.25 3 1 98.19 423 ALA B O 1
ATOM 8954 N N . ALA B 1 424 ? -29.594 0.829 3.51 1 98.06 424 ALA B N 1
ATOM 8955 C CA . ALA B 1 424 ? -30.062 0.646 4.883 1 98.06 424 ALA B CA 1
ATOM 8956 C C . ALA B 1 424 ? -30.016 1.964 5.652 1 98.06 424 ALA B C 1
ATOM 8958 O O . ALA B 1 424 ? -30.938 2.262 6.426 1 98.06 424 ALA B O 1
ATOM 8959 N N . ASP B 1 425 ? -28.969 2.707 5.473 1 97.94 425 ASP B N 1
ATOM 8960 C CA . ASP B 1 425 ? -28.828 4.004 6.129 1 97.94 425 ASP B CA 1
ATOM 8961 C C . ASP B 1 425 ? -29.938 4.965 5.695 1 97.94 425 ASP B C 1
ATOM 8963 O O . ASP B 1 425 ? -30.484 5.691 6.52 1 97.94 425 ASP B O 1
ATOM 8967 N N . THR B 1 426 ? -30.234 5.023 4.422 1 98.19 426 THR B N 1
ATOM 8968 C CA . THR B 1 426 ? -31.25 5.91 3.887 1 98.19 426 THR B CA 1
ATOM 8969 C C . THR B 1 426 ? -32.625 5.543 4.441 1 98.19 426 THR B C 1
ATOM 8971 O O . THR B 1 426 ? -33.406 6.422 4.828 1 98.19 426 THR B O 1
ATOM 8974 N N . HIS B 1 427 ? -32.938 4.246 4.512 1 98.19 427 HIS B N 1
ATOM 8975 C CA . HIS B 1 427 ? -34.188 3.807 5.086 1 98.19 427 HIS B CA 1
ATOM 8976 C C . HIS B 1 427 ? -34.281 4.18 6.562 1 98.19 427 HIS B C 1
ATOM 8978 O O . HIS B 1 427 ? -35.344 4.637 7.027 1 98.19 427 HIS B O 1
ATOM 8984 N N . SER B 1 428 ? -33.25 3.971 7.234 1 98.25 428 SER B N 1
ATOM 8985 C CA . SER B 1 428 ? -33.219 4.316 8.648 1 98.25 428 SER B CA 1
ATOM 8986 C C . SER B 1 428 ? -33.344 5.82 8.859 1 98.25 428 SER B C 1
ATOM 8988 O O . SER B 1 428 ? -33.969 6.27 9.82 1 98.25 428 SER B O 1
ATOM 8990 N N . PHE B 1 429 ? -32.75 6.586 7.988 1 98.31 429 PHE B N 1
ATOM 8991 C CA . PHE B 1 429 ? -32.844 8.039 8.016 1 98.31 429 PHE B CA 1
ATOM 8992 C C . PHE B 1 429 ? -34.281 8.492 7.883 1 98.31 429 PHE B C 1
ATOM 8994 O O . PHE B 1 429 ? -34.781 9.281 8.688 1 98.31 429 PHE B O 1
ATOM 9001 N N . VAL B 1 430 ? -35 7.934 6.926 1 98.25 430 VAL B N 1
ATOM 9002 C CA . VAL B 1 430 ? -36.375 8.305 6.637 1 98.25 430 VAL B CA 1
ATOM 9003 C C . VAL B 1 430 ? -37.25 7.945 7.824 1 98.25 430 VAL B C 1
ATOM 9005 O O . VAL B 1 430 ? -38.031 8.773 8.297 1 98.25 430 VAL B O 1
ATOM 9008 N N . LEU B 1 431 ? -37.062 6.77 8.281 1 97.94 431 LEU B N 1
ATOM 9009 C CA . LEU B 1 431 ? -37.906 6.297 9.391 1 97.94 431 LEU B CA 1
ATOM 9010 C C . LEU B 1 431 ? -37.625 7.105 10.656 1 97.94 431 LEU B C 1
ATOM 9012 O O . LEU B 1 431 ? -38.562 7.484 11.367 1 97.94 431 LEU B O 1
ATOM 9016 N N . SER B 1 432 ? -36.406 7.344 10.945 1 98.19 432 SER B N 1
ATOM 9017 C CA . SER B 1 432 ? -36.062 8.094 12.148 1 98.19 432 SER B CA 1
ATOM 9018 C C . SER B 1 432 ? -36.562 9.523 12.086 1 98.19 432 SER B C 1
ATOM 9020 O O . SER B 1 432 ? -36.969 10.086 13.109 1 98.19 432 SER B O 1
ATOM 9022 N N . LEU B 1 433 ? -36.5 10.117 10.891 1 97.88 433 LEU B N 1
ATOM 9023 C CA . LEU B 1 433 ? -37.031 11.461 10.734 1 97.88 433 LEU B CA 1
ATOM 9024 C C . LEU B 1 433 ? -38.5 11.5 11.07 1 97.88 433 LEU B C 1
ATOM 9026 O O . LEU B 1 433 ? -38.969 12.414 11.758 1 97.88 433 LEU B O 1
ATOM 9030 N N . VAL B 1 434 ? -39.25 10.5 10.633 1 97.56 434 VAL B N 1
ATOM 9031 C CA . VAL B 1 434 ? -40.688 10.406 10.93 1 97.56 434 VAL B CA 1
ATOM 9032 C C . VAL B 1 434 ? -40.906 10.258 12.438 1 97.56 434 VAL B C 1
ATOM 9034 O O . VAL B 1 434 ? -41.781 10.898 13.023 1 97.56 434 VAL B O 1
ATOM 9037 N N . LEU B 1 435 ? -40.094 9.484 13.039 1 97.31 435 LEU B N 1
ATOM 9038 C CA . LEU B 1 435 ? -40.219 9.234 14.469 1 97.31 435 LEU B CA 1
ATOM 90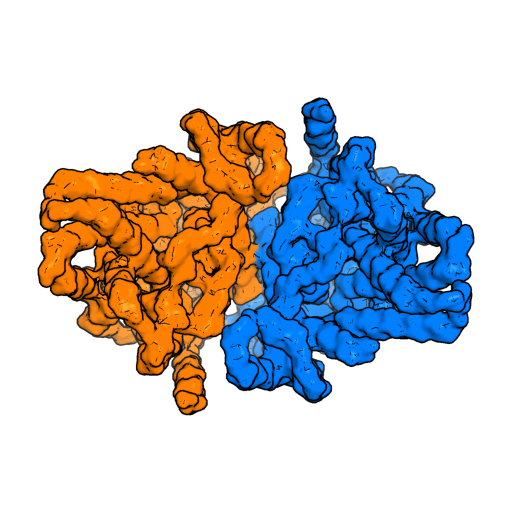39 C C . LEU B 1 435 ? -39.844 10.477 15.273 1 97.31 435 LEU B C 1
ATOM 9041 O O . LEU B 1 435 ? -40.438 10.75 16.312 1 97.31 435 LEU B O 1
ATOM 9045 N N . LEU B 1 436 ? -38.844 11.18 14.836 1 97 436 LEU B N 1
ATOM 9046 C CA . LEU B 1 436 ? -38.469 12.438 15.477 1 97 436 LEU B CA 1
ATOM 9047 C C . LEU B 1 436 ? -39.594 13.461 15.352 1 97 436 LEU B C 1
ATOM 9049 O O . LEU B 1 436 ? -39.875 14.203 16.297 1 97 436 LEU B O 1
ATOM 9053 N N . MET B 1 437 ? -40.281 13.484 14.195 1 95.88 437 MET B N 1
ATOM 9054 C CA . MET B 1 437 ? -41.406 14.383 13.992 1 95.88 437 MET B CA 1
ATOM 9055 C C . MET B 1 437 ? -42.562 14.016 14.93 1 95.88 437 MET B C 1
ATOM 9057 O O . MET B 1 437 ? -43.188 14.898 15.5 1 95.88 437 MET B O 1
ATOM 9061 N N . LEU B 1 438 ? -42.75 12.742 15.094 1 95.25 438 LEU B N 1
ATOM 9062 C CA . LEU B 1 438 ? -43.812 12.281 16.016 1 95.25 438 LEU B CA 1
ATOM 9063 C C . LEU B 1 438 ? -43.469 12.664 17.453 1 95.25 438 LEU B C 1
ATOM 9065 O O . LEU B 1 438 ? -44.344 13.055 18.219 1 95.25 438 LEU B O 1
ATOM 9069 N N . GLY B 1 439 ? -42.219 12.5 17.812 1 94.25 439 GLY B N 1
ATOM 9070 C CA . GLY B 1 439 ? -41.781 12.906 19.141 1 94.25 439 GLY B CA 1
ATOM 9071 C C . GLY B 1 439 ? -41.906 14.398 19.375 1 94.25 439 GLY B C 1
ATOM 9072 O O . GLY B 1 439 ? -42.188 14.828 20.5 1 94.25 439 GLY B O 1
ATOM 9073 N N . HIS B 1 440 ? -41.625 15.125 18.328 1 92.69 440 HIS B N 1
ATOM 9074 C CA . HIS B 1 440 ? -41.781 16.578 18.406 1 92.69 440 HIS B CA 1
ATOM 9075 C C . HIS B 1 440 ? -43.25 16.969 18.594 1 92.69 440 HIS B C 1
ATOM 9077 O O . HIS B 1 440 ? -43.562 17.875 19.359 1 92.69 440 HIS B O 1
ATOM 9083 N N . ARG B 1 441 ? -44.156 16.266 17.875 1 91.75 441 ARG B N 1
ATOM 9084 C CA . ARG B 1 441 ? -45.562 16.547 17.938 1 91.75 441 ARG B CA 1
ATOM 9085 C C . ARG B 1 441 ? -46.125 16.172 19.312 1 91.75 441 ARG B C 1
ATOM 9087 O O . ARG B 1 441 ? -46.969 16.891 19.859 1 91.75 441 ARG B O 1
ATOM 9094 N N . PHE B 1 442 ? -45.719 15.031 19.766 1 92 442 PHE B N 1
ATOM 9095 C CA . PHE B 1 442 ? -46.156 14.547 21.078 1 92 442 PHE B CA 1
ATOM 9096 C C . PHE B 1 442 ? -45.062 14.672 22.109 1 92 442 PHE B C 1
ATOM 9098 O O . PHE B 1 442 ? -44.625 13.68 22.688 1 92 442 PHE B O 1
ATOM 9105 N N . ALA B 1 443 ? -44.719 15.797 22.469 1 89.25 443 ALA B N 1
ATOM 9106 C CA . ALA B 1 443 ? -43.562 16.125 23.281 1 89.25 443 ALA B CA 1
ATOM 9107 C C . ALA B 1 443 ? -43.688 15.523 24.672 1 89.25 443 ALA B C 1
ATOM 9109 O O . ALA B 1 443 ? -42.688 15.086 25.25 1 89.25 443 ALA B O 1
ATOM 9110 N N . LYS B 1 444 ? -44.906 15.43 25.234 1 91.69 444 LYS B N 1
ATOM 9111 C CA . LYS B 1 444 ? -45.125 14.938 26.594 1 91.69 444 LYS B CA 1
ATOM 9112 C C . LYS B 1 444 ? -44.781 13.453 26.703 1 91.69 444 LYS B C 1
ATOM 9114 O O . LYS B 1 444 ? -44.375 12.977 27.766 1 91.69 444 LYS B O 1
ATOM 9119 N N . TRP B 1 445 ? -44.844 12.75 25.578 1 93.5 445 TRP B N 1
ATOM 9120 C CA . TRP B 1 445 ? -44.625 11.305 25.578 1 93.5 445 TRP B CA 1
ATOM 9121 C C . TRP B 1 445 ? -43.406 10.93 24.766 1 93.5 445 TRP B C 1
ATOM 9123 O O . TRP B 1 445 ? -43.219 9.773 24.375 1 93.5 445 TRP B O 1
ATOM 9133 N N . SER B 1 446 ? -42.562 11.875 24.453 1 93 446 SER B N 1
ATOM 9134 C CA . SER B 1 446 ? -41.469 11.641 23.547 1 93 446 SER B CA 1
ATOM 9135 C C . SER B 1 446 ? -40.469 10.617 24.109 1 93 446 SER B C 1
ATOM 9137 O O . SER B 1 446 ? -40 9.75 23.391 1 93 446 SER B O 1
ATOM 9139 N N . LYS B 1 447 ? -40.188 10.641 25.375 1 94.12 447 LYS B N 1
ATOM 9140 C CA . LYS B 1 447 ? -39.219 9.703 25.984 1 94.12 447 LYS B CA 1
ATOM 9141 C C . LYS B 1 447 ? -39.75 8.273 25.922 1 94.12 447 LYS B C 1
ATOM 9143 O O . LYS B 1 447 ? -39 7.348 25.609 1 94.12 447 LYS B O 1
ATOM 9148 N N . GLN B 1 448 ? -41 8.125 26.188 1 95 448 GLN B N 1
ATOM 9149 C CA . GLN B 1 448 ? -41.625 6.809 26.125 1 95 448 GLN B CA 1
ATOM 9150 C C . GLN B 1 448 ? -41.688 6.297 24.688 1 95 448 GLN B C 1
ATOM 9152 O O . GLN B 1 448 ? -41.469 5.109 24.438 1 95 448 GLN B O 1
ATOM 9157 N N . LEU B 1 449 ? -41.906 7.203 23.828 1 96.12 449 LEU B N 1
ATOM 9158 C CA . LEU B 1 449 ? -41.938 6.844 22.422 1 96.12 449 LEU B CA 1
ATOM 9159 C C . LEU B 1 449 ? -40.594 6.32 21.953 1 96.12 449 LEU B C 1
ATOM 9161 O O . LEU B 1 449 ? -40.5 5.266 21.328 1 96.12 449 LEU B O 1
ATOM 9165 N N . TYR B 1 450 ? -39.562 7.051 22.266 1 96.88 450 TYR B N 1
ATOM 9166 C CA . TYR B 1 450 ? -38.219 6.672 21.828 1 96.88 450 TYR B CA 1
ATOM 9167 C C . TYR B 1 450 ? -37.781 5.367 22.484 1 96.88 450 TYR B C 1
ATOM 9169 O O . TYR B 1 450 ? -37.156 4.508 21.844 1 96.88 450 TYR B O 1
ATOM 9177 N N . ALA B 1 451 ? -38.062 5.188 23.75 1 95.94 451 ALA B N 1
ATOM 9178 C CA . ALA B 1 451 ? -37.75 3.941 24.453 1 95.94 451 ALA B CA 1
ATOM 9179 C C . ALA B 1 451 ? -38.531 2.77 23.844 1 95.94 451 ALA B C 1
ATOM 9181 O O . ALA B 1 451 ? -38 1.668 23.719 1 95.94 451 ALA B O 1
ATOM 9182 N N . GLY B 1 452 ? -39.75 3.045 23.562 1 96.25 452 GLY B N 1
ATOM 9183 C CA . GLY B 1 452 ? -40.594 2.023 22.938 1 96.25 452 GLY B CA 1
ATOM 9184 C C . GLY B 1 452 ? -40.062 1.604 21.562 1 96.25 452 GLY B C 1
ATOM 9185 O O . GLY B 1 452 ? -40.062 0.416 21.234 1 96.25 452 GLY B O 1
ATOM 9186 N N . ILE B 1 453 ? -39.656 2.555 20.797 1 96.5 453 ILE B N 1
ATOM 9187 C CA . ILE B 1 453 ? -39.125 2.285 19.469 1 96.5 453 ILE B CA 1
ATOM 9188 C C . ILE B 1 453 ? -37.844 1.456 19.547 1 96.5 453 ILE B C 1
ATOM 9190 O O . ILE B 1 453 ? -37.688 0.477 18.812 1 96.5 453 ILE B O 1
ATOM 9194 N N . LEU B 1 454 ? -36.906 1.812 20.422 1 96.75 454 LEU B N 1
ATOM 9195 C CA . LEU B 1 454 ? -35.656 1.045 20.578 1 96.75 454 LEU B CA 1
ATOM 9196 C C . LEU B 1 454 ? -35.969 -0.385 21.016 1 96.75 454 LEU B C 1
ATOM 9198 O O . LEU B 1 454 ? -35.438 -1.338 20.453 1 96.75 454 LEU B O 1
ATOM 9202 N N . SER B 1 455 ? -36.875 -0.504 21.984 1 96.69 455 SER B N 1
ATOM 9203 C CA . SER B 1 455 ? -37.25 -1.827 22.484 1 96.69 455 SER B CA 1
ATOM 9204 C C . SER B 1 455 ? -37.906 -2.658 21.375 1 96.69 455 SER B C 1
ATOM 9206 O O . SER B 1 455 ? -37.656 -3.857 21.266 1 96.69 455 SER B O 1
ATOM 9208 N N . LEU B 1 456 ? -38.688 -2.041 20.594 1 97.12 456 LEU B N 1
ATOM 9209 C CA . LEU B 1 456 ? -39.375 -2.723 19.5 1 97.12 456 LEU B CA 1
ATOM 9210 C C . LEU B 1 456 ? -38.375 -3.273 18.484 1 97.12 456 LEU B C 1
ATOM 9212 O O . LEU B 1 456 ? -38.469 -4.441 18.094 1 97.12 456 LEU B O 1
ATOM 9216 N N . PHE B 1 457 ? -37.469 -2.518 18.094 1 96.5 457 PHE B N 1
ATOM 9217 C CA . PHE B 1 457 ? -36.562 -2.934 17.016 1 96.5 457 PHE B CA 1
ATOM 9218 C C . PHE B 1 457 ? -35.5 -3.896 17.547 1 96.5 457 PHE B C 1
ATOM 9220 O O . PHE B 1 457 ? -35 -4.727 16.797 1 96.5 457 PHE B O 1
ATOM 9227 N N . VAL B 1 458 ? -35.156 -3.826 18.859 1 96.88 458 VAL B N 1
ATOM 9228 C CA . VAL B 1 458 ? -34.344 -4.867 19.453 1 96.88 458 VAL B CA 1
ATOM 9229 C C . VAL B 1 458 ? -35.094 -6.188 19.484 1 96.88 458 VAL B C 1
ATOM 9231 O O . VAL B 1 458 ? -34.562 -7.234 19.109 1 96.88 458 VAL B O 1
ATOM 9234 N N . ALA B 1 459 ? -36.375 -6.074 19.812 1 97.12 459 ALA B N 1
ATOM 9235 C CA . ALA B 1 459 ? -37.219 -7.258 19.891 1 97.12 459 ALA B CA 1
ATOM 9236 C C . ALA B 1 459 ? -37.469 -7.84 18.5 1 97.12 459 ALA B C 1
ATOM 9238 O O . ALA B 1 459 ? -37.5 -9.062 18.328 1 97.12 459 ALA B O 1
ATOM 9239 N N . VAL B 1 460 ? -37.656 -7.031 17.531 1 96.88 460 VAL B N 1
ATOM 9240 C CA . VAL B 1 460 ? -37.906 -7.484 16.172 1 96.88 460 VAL B CA 1
ATOM 9241 C C . VAL B 1 460 ? -36.719 -8.273 15.656 1 96.88 460 VAL B C 1
ATOM 9243 O O . VAL B 1 460 ? -36.875 -9.297 14.992 1 96.88 460 VAL B O 1
ATOM 9246 N N . ALA B 1 461 ? -35.531 -7.812 15.93 1 96.44 461 ALA B N 1
ATOM 9247 C CA . ALA B 1 461 ? -34.312 -8.531 15.523 1 96.44 461 ALA B CA 1
ATOM 9248 C C . ALA B 1 461 ? -34.25 -9.914 16.156 1 96.44 461 ALA B C 1
ATOM 9250 O O . ALA B 1 461 ? -33.875 -10.891 15.516 1 96.44 461 ALA B O 1
ATOM 9251 N N . MET B 1 462 ? -34.719 -9.969 17.469 1 97.19 462 MET B N 1
ATOM 9252 C CA . MET B 1 462 ? -34.75 -11.25 18.172 1 97.19 462 MET B CA 1
ATOM 9253 C C . MET B 1 462 ? -35.781 -12.172 17.547 1 97.19 462 MET B C 1
ATOM 9255 O O . MET B 1 462 ? -35.5 -13.344 17.281 1 97.19 462 MET B O 1
ATOM 9259 N N . VAL B 1 463 ? -36.906 -11.617 17.266 1 97.38 463 VAL B N 1
ATOM 9260 C CA . VAL B 1 463 ? -38.031 -12.398 16.781 1 97.38 463 VAL B CA 1
ATOM 9261 C C . VAL B 1 463 ? -37.75 -12.898 15.367 1 97.38 463 VAL B C 1
ATOM 9263 O O . VAL B 1 463 ? -38 -14.062 15.047 1 97.38 463 VAL B O 1
ATOM 9266 N N . LEU B 1 464 ? -37.188 -12.062 14.523 1 97 464 LEU B N 1
ATOM 9267 C CA . LEU B 1 464 ? -36.875 -12.461 13.156 1 97 464 LEU B CA 1
ATOM 9268 C C . LEU B 1 464 ? -35.812 -13.539 13.141 1 97 464 LEU B C 1
ATOM 9270 O O . LEU B 1 464 ? -35.875 -14.477 12.344 1 97 464 LEU B O 1
ATOM 9274 N N . THR B 1 465 ? -34.781 -13.406 14 1 96.69 465 THR B N 1
ATOM 9275 C CA . THR B 1 465 ? -33.719 -14.398 14.07 1 96.69 465 THR B CA 1
ATOM 9276 C C . THR B 1 465 ? -34.281 -15.758 14.484 1 96.69 465 THR B C 1
ATOM 9278 O O . THR B 1 465 ? -33.906 -16.781 13.906 1 96.69 465 THR B O 1
ATOM 9281 N N . TYR B 1 466 ? -35.219 -15.727 15.43 1 96.12 466 TYR B N 1
ATOM 9282 C CA . TYR B 1 466 ? -35.812 -16.969 15.906 1 96.12 466 TYR B CA 1
ATOM 9283 C C . TYR B 1 466 ? -36.75 -17.547 14.852 1 96.12 466 TYR B C 1
ATOM 9285 O O . TYR B 1 466 ? -36.688 -18.734 14.523 1 96.12 466 TYR B O 1
ATOM 9293 N N . ALA B 1 467 ? -37.594 -16.734 14.273 1 96.5 467 ALA B N 1
ATOM 9294 C CA . ALA B 1 467 ? -38.656 -17.188 13.352 1 96.5 467 ALA B CA 1
ATOM 9295 C C . ALA B 1 467 ? -38.031 -17.656 12.031 1 96.5 467 ALA B C 1
ATOM 9297 O O . ALA B 1 467 ? -38.531 -18.625 11.438 1 96.5 467 ALA B O 1
ATOM 9298 N N . LYS B 1 468 ? -37.031 -17.047 11.562 1 96.12 468 LYS B N 1
ATOM 9299 C CA . LYS B 1 468 ? -36.438 -17.391 10.273 1 96.12 468 LYS B CA 1
ATOM 9300 C C . LYS B 1 468 ? -35.219 -18.281 10.438 1 96.12 468 LYS B C 1
ATOM 9302 O O . LYS B 1 468 ? -34.562 -18.609 9.461 1 96.12 468 LYS B O 1
ATOM 9307 N N . ASN B 1 469 ? -34.875 -18.625 11.625 1 93.81 469 ASN B N 1
ATOM 9308 C CA . ASN B 1 469 ? -33.781 -19.531 11.938 1 93.81 469 ASN B CA 1
ATOM 9309 C C . ASN B 1 469 ? -32.469 -19 11.414 1 93.81 469 ASN B C 1
ATOM 9311 O O . ASN B 1 469 ? -31.719 -19.703 10.719 1 93.81 469 ASN B O 1
ATOM 9315 N N . TYR B 1 470 ? -32.219 -17.766 11.648 1 94.56 470 TYR B N 1
ATOM 9316 C CA . TYR B 1 470 ? -30.922 -17.172 11.305 1 94.56 470 TYR B CA 1
ATOM 9317 C C . TYR B 1 470 ? -29.844 -17.625 12.289 1 94.56 470 TYR B C 1
ATOM 9319 O O . TYR B 1 470 ? -30.141 -17.938 13.438 1 94.56 470 TYR B O 1
ATOM 9327 N N . TYR B 1 471 ? -28.594 -17.734 11.758 1 92.75 471 TYR B N 1
ATOM 9328 C CA . TYR B 1 471 ? -27.453 -17.859 12.656 1 92.75 471 TYR B CA 1
ATOM 9329 C C . TYR B 1 471 ? -27.281 -16.609 13.5 1 92.75 471 TYR B C 1
ATOM 9331 O O . TYR B 1 471 ? -27.547 -15.492 13.031 1 92.75 471 TYR B O 1
ATOM 9339 N N . PRO B 1 472 ? -26.891 -16.656 14.672 1 92.44 472 PRO B N 1
ATOM 9340 C CA . PRO B 1 472 ? -26.938 -15.539 15.617 1 92.44 472 PRO B CA 1
ATOM 9341 C C . PRO B 1 472 ? -26.031 -14.375 15.188 1 92.44 472 PRO B C 1
ATOM 9343 O O . PRO B 1 472 ? -26.25 -13.234 15.609 1 92.44 472 PRO B O 1
ATOM 9346 N N . ILE B 1 473 ? -25.016 -14.688 14.461 1 92.38 473 ILE B N 1
ATOM 9347 C CA . ILE B 1 473 ? -24.125 -13.648 13.961 1 92.38 473 ILE B CA 1
ATOM 9348 C C . ILE B 1 473 ? -23.875 -13.844 12.469 1 92.38 473 ILE B C 1
ATOM 9350 O O . ILE B 1 473 ? -24.062 -14.945 11.945 1 92.38 473 ILE B O 1
ATOM 9354 N N . PHE B 1 474 ? -23.578 -12.75 11.789 1 94 474 PHE B N 1
ATOM 9355 C CA . PHE B 1 474 ? -23.156 -12.906 10.398 1 94 474 PHE B CA 1
ATOM 9356 C C . PHE B 1 474 ? -21.719 -13.375 10.312 1 94 474 PHE B C 1
ATOM 9358 O O . PHE B 1 474 ? -20.812 -12.734 10.859 1 94 474 PHE B O 1
ATOM 9365 N N . VAL B 1 475 ? -21.469 -14.438 9.703 1 94.12 475 VAL B N 1
ATOM 9366 C CA . VAL B 1 475 ? -20.141 -14.992 9.516 1 94.12 475 VAL B CA 1
ATOM 9367 C C . VAL B 1 475 ? -19.766 -14.945 8.031 1 94.12 475 VAL B C 1
ATOM 9369 O O . VAL B 1 475 ? -20.281 -15.727 7.23 1 94.12 475 VAL B O 1
ATOM 9372 N N . PRO B 1 476 ? -18.891 -14.055 7.672 1 95.38 476 PRO B N 1
ATOM 9373 C CA . PRO B 1 476 ? -18.375 -14.102 6.301 1 95.38 476 PRO B CA 1
ATOM 9374 C C . PRO B 1 476 ? -17.391 -15.25 6.078 1 95.38 476 PRO B C 1
ATOM 9376 O O . PRO B 1 476 ? -16.172 -15.039 6.074 1 95.38 476 PRO B O 1
ATOM 9379 N N . THR B 1 477 ? -17.922 -16.406 5.816 1 96 477 THR B N 1
ATOM 9380 C CA . THR B 1 477 ? -17.078 -17.578 5.617 1 96 477 THR B CA 1
ATOM 9381 C C . THR B 1 477 ? -16.172 -17.391 4.41 1 96 477 THR B C 1
ATOM 9383 O O . THR B 1 477 ? -16.422 -16.547 3.557 1 96 477 THR B O 1
ATOM 9386 N N . PRO B 1 478 ? -15.055 -18.156 4.34 1 96.31 478 PRO B N 1
ATOM 9387 C CA . PRO B 1 478 ? -14.172 -18.062 3.178 1 96.31 478 PRO B CA 1
ATOM 9388 C C . PRO B 1 478 ? -14.898 -18.297 1.856 1 96.31 478 PRO B C 1
ATOM 9390 O O . PRO B 1 478 ? -14.672 -17.578 0.884 1 96.31 478 PRO B O 1
ATOM 9393 N N . GLN B 1 479 ? -15.82 -19.234 1.843 1 96.69 479 GLN B N 1
ATOM 9394 C CA . GLN B 1 479 ? -16.516 -19.562 0.604 1 96.69 479 GLN B CA 1
ATOM 9395 C C . GLN B 1 479 ? -17.5 -18.453 0.217 1 96.69 479 GLN B C 1
ATOM 9397 O O . GLN B 1 479 ? -17.641 -18.125 -0.962 1 96.69 479 GLN B O 1
ATOM 9402 N N . THR B 1 480 ? -18.219 -17.906 1.241 1 96.06 480 THR B N 1
ATOM 9403 C CA . THR B 1 480 ? -19.141 -16.797 0.988 1 96.06 480 THR B CA 1
ATOM 9404 C C . THR B 1 480 ? -18.391 -15.617 0.384 1 96.06 480 THR B C 1
ATOM 9406 O O . THR B 1 480 ? -18.891 -14.977 -0.545 1 96.06 480 THR B O 1
ATOM 9409 N N . GLN B 1 481 ? -17.25 -15.312 0.919 1 96.19 481 GLN B N 1
ATOM 9410 C CA . GLN B 1 481 ? -16.438 -14.219 0.417 1 96.19 481 GLN B CA 1
ATOM 9411 C C . GLN B 1 481 ? -15.922 -14.508 -0.989 1 96.19 481 GLN B C 1
ATOM 9413 O O . GLN B 1 481 ? -15.953 -13.641 -1.863 1 96.19 481 GLN B O 1
ATOM 9418 N N . LYS B 1 482 ? -15.5 -15.711 -1.208 1 96.5 482 LYS B N 1
ATOM 9419 C CA . LYS B 1 482 ? -15.016 -16.125 -2.521 1 96.5 482 LYS B CA 1
ATOM 9420 C C . LYS B 1 482 ? -16.109 -16 -3.576 1 96.5 482 LYS B C 1
ATOM 9422 O O . LYS B 1 482 ? -15.836 -15.648 -4.727 1 96.5 482 LYS B O 1
ATOM 9427 N N . ASP B 1 483 ? -17.344 -16.297 -3.16 1 96 483 ASP B N 1
ATOM 9428 C CA . ASP B 1 483 ? -18.484 -16.25 -4.066 1 96 483 ASP B CA 1
ATOM 9429 C C . ASP B 1 483 ? -19.109 -14.852 -4.086 1 96 483 ASP B C 1
ATOM 9431 O O . ASP B 1 483 ? -20.234 -14.68 -4.578 1 96 483 ASP B O 1
ATOM 9435 N N . SER B 1 484 ? -18.484 -13.852 -3.518 1 95.44 484 SER B N 1
ATOM 9436 C CA . SER B 1 484 ? -18.922 -12.461 -3.512 1 95.44 484 SER B CA 1
ATOM 9437 C C . SER B 1 484 ? -20.297 -12.312 -2.879 1 95.44 484 SER B C 1
ATOM 9439 O O . SER B 1 484 ? -21.125 -11.523 -3.352 1 95.44 484 SER B O 1
ATOM 9441 N N . PHE B 1 485 ? -20.625 -13.234 -1.928 1 96.25 485 PHE B N 1
ATOM 9442 C CA . PHE B 1 485 ? -21.828 -13.172 -1.092 1 96.25 485 PHE B CA 1
ATOM 9443 C C . PHE B 1 485 ? -23.078 -13.484 -1.909 1 96.25 485 PHE B C 1
ATOM 9445 O O . PHE B 1 485 ? -24.188 -13.219 -1.464 1 96.25 485 PHE B O 1
ATOM 9452 N N . ILE B 1 486 ? -22.875 -14.008 -3.096 1 96.31 486 ILE B N 1
ATOM 9453 C CA . ILE B 1 486 ? -24 -14.414 -3.936 1 96.31 486 ILE B CA 1
ATOM 9454 C C . ILE B 1 486 ? -24.734 -15.594 -3.289 1 96.31 486 ILE B C 1
ATOM 9456 O O . ILE B 1 486 ? -24.094 -16.562 -2.865 1 96.31 486 ILE B O 1
ATOM 9460 N N . GLY B 1 487 ? -25.984 -15.5 -3.191 1 94.5 487 GLY B N 1
ATOM 9461 C CA . GLY B 1 487 ? -26.812 -16.578 -2.697 1 94.5 487 GLY B CA 1
ATOM 9462 C C . GLY B 1 487 ? -26.75 -16.75 -1.19 1 94.5 487 GLY B C 1
ATOM 9463 O O . GLY B 1 487 ? -27.266 -17.719 -0.644 1 94.5 487 GLY B O 1
ATOM 9464 N N . ASP B 1 488 ? -26.156 -15.852 -0.525 1 95.5 488 ASP B N 1
ATOM 9465 C CA . ASP B 1 488 ? -26.031 -15.953 0.926 1 95.5 488 ASP B CA 1
ATOM 9466 C C . ASP B 1 488 ? -27.219 -15.312 1.627 1 95.5 488 ASP B C 1
ATOM 9468 O O . ASP B 1 488 ? -27.297 -14.086 1.736 1 95.5 488 ASP B O 1
ATOM 9472 N N . ARG B 1 489 ? -28.062 -16.094 2.188 1 94.75 489 ARG B N 1
ATOM 9473 C CA . ARG B 1 489 ? -29.281 -15.664 2.846 1 94.75 489 ARG B CA 1
ATOM 9474 C C . ARG B 1 489 ? -28.984 -14.844 4.094 1 94.75 489 ARG B C 1
ATOM 9476 O O . ARG B 1 489 ? -29.641 -13.836 4.363 1 94.75 489 ARG B O 1
ATOM 9483 N N . GLN B 1 490 ? -28 -15.266 4.871 1 95.19 490 GLN B N 1
ATOM 9484 C CA . GLN B 1 490 ? -27.609 -14.562 6.09 1 95.19 490 GLN B CA 1
ATOM 9485 C C . GLN B 1 490 ? -27.125 -13.148 5.785 1 95.19 490 GLN B C 1
ATOM 9487 O O . GLN B 1 490 ? -27.453 -12.211 6.516 1 95.19 490 GLN B O 1
ATOM 9492 N N . PHE B 1 491 ? -26.453 -13.023 4.715 1 96.5 491 PHE B N 1
ATOM 9493 C CA . PHE B 1 491 ? -25.969 -11.703 4.336 1 96.5 491 PHE B CA 1
ATOM 9494 C C . PHE B 1 491 ? -27.109 -10.805 3.883 1 96.5 491 PHE B C 1
ATOM 9496 O O . PHE B 1 491 ? -27.219 -9.656 4.32 1 96.5 491 PHE B O 1
ATOM 9503 N N . THR B 1 492 ? -28 -11.258 3.129 1 96.5 492 THR B N 1
ATOM 9504 C CA . THR B 1 492 ? -29.031 -10.469 2.469 1 96.5 492 THR B CA 1
ATOM 9505 C C . THR B 1 492 ? -30.156 -10.133 3.441 1 96.5 492 THR B C 1
ATOM 9507 O O . THR B 1 492 ? -30.625 -8.992 3.482 1 96.5 492 THR B O 1
ATOM 9510 N N . GLU B 1 493 ? -30.562 -11.094 4.297 1 95.88 493 GLU B N 1
ATOM 9511 C CA . GLU B 1 493 ? -31.766 -10.914 5.09 1 95.88 493 GLU B CA 1
ATOM 9512 C C . GLU B 1 493 ? -31.438 -10.484 6.516 1 95.88 493 GLU B C 1
ATOM 9514 O O . GLU B 1 493 ? -32.25 -9.828 7.176 1 95.88 493 GLU B O 1
ATOM 9519 N N . PHE B 1 494 ? -30.297 -10.867 6.898 1 95.94 494 PHE B N 1
ATOM 9520 C CA . PHE B 1 494 ? -29.938 -10.602 8.281 1 95.94 494 PHE B CA 1
ATOM 9521 C C . PHE B 1 494 ? -28.984 -9.406 8.375 1 95.94 494 PHE B C 1
ATOM 9523 O O . PHE B 1 494 ? -29.297 -8.414 9.031 1 95.94 494 PHE B O 1
ATOM 9530 N N . TYR B 1 495 ? -27.922 -9.461 7.648 1 96.19 495 TYR B N 1
ATOM 9531 C CA . TYR B 1 495 ? -26.859 -8.492 7.832 1 96.19 495 TYR B CA 1
ATOM 9532 C C . TYR B 1 495 ? -27.188 -7.168 7.16 1 96.19 495 TYR B C 1
ATOM 9534 O O . TYR B 1 495 ? -26.984 -6.098 7.742 1 96.19 495 TYR B O 1
ATOM 9542 N N . THR B 1 496 ? -27.688 -7.156 5.914 1 96.56 496 THR B N 1
ATOM 9543 C CA . THR B 1 496 ? -27.875 -5.93 5.141 1 96.56 496 THR B CA 1
ATOM 9544 C C . THR B 1 496 ? -29.266 -5.344 5.383 1 96.56 496 THR B C 1
ATOM 9546 O O . THR B 1 496 ? -29.562 -4.242 4.918 1 96.56 496 THR B O 1
ATOM 9549 N N . SER B 1 497 ? -30.109 -5.996 6.164 1 95.56 497 SER B N 1
ATOM 9550 C CA . SER B 1 497 ? -31.5 -5.598 6.363 1 95.56 497 SER B CA 1
ATOM 9551 C C . SER B 1 497 ? -31.594 -4.293 7.145 1 95.56 497 SER B C 1
ATOM 9553 O O . SER B 1 497 ? -30.938 -4.129 8.172 1 95.56 497 SER B O 1
ATOM 9555 N N . SER B 1 498 ? -32.438 -3.396 6.648 1 96.06 498 SER B N 1
ATOM 9556 C CA . SER B 1 498 ? -32.688 -2.125 7.324 1 96.06 498 SER B CA 1
ATOM 9557 C C . SER B 1 498 ? -33.344 -2.332 8.68 1 96.06 498 SER B C 1
ATOM 9559 O O . SER B 1 498 ? -33.031 -1.626 9.641 1 96.06 498 SER B O 1
ATOM 9561 N N . ILE B 1 499 ? -34.156 -3.352 8.727 1 95.44 499 ILE B N 1
ATOM 9562 C CA . ILE B 1 499 ? -34.938 -3.619 9.945 1 95.44 499 ILE B CA 1
ATOM 9563 C C . ILE B 1 499 ? -34 -4.156 11.023 1 95.44 499 ILE B C 1
ATOM 9565 O O . ILE B 1 499 ? -34.094 -3.766 12.188 1 95.44 499 ILE B O 1
ATOM 9569 N N . MET B 1 500 ? -33.031 -4.988 10.602 1 95.56 500 MET B N 1
ATOM 9570 C CA . MET B 1 500 ? -32.094 -5.602 11.547 1 95.56 500 MET B CA 1
ATOM 9571 C C . MET B 1 500 ? -31.078 -4.578 12.047 1 95.56 500 MET B C 1
ATOM 9573 O O . MET B 1 500 ? -30.516 -4.742 13.125 1 95.56 500 MET B O 1
ATOM 9577 N N . ASN B 1 501 ? -30.859 -3.506 11.273 1 96.56 501 ASN B N 1
ATOM 9578 C CA . ASN B 1 501 ? -29.828 -2.531 11.617 1 96.56 501 ASN B CA 1
ATOM 9579 C C . ASN B 1 501 ? -30.422 -1.271 12.234 1 96.56 501 ASN B C 1
ATOM 9581 O O . ASN B 1 501 ? -29.688 -0.414 12.734 1 96.56 501 ASN B O 1
ATOM 9585 N N . PHE B 1 502 ? -31.734 -1.118 12.258 1 98 502 PHE B N 1
ATOM 9586 C CA . PHE B 1 502 ? -32.375 0.123 12.648 1 98 502 PHE B CA 1
ATOM 9587 C C . PHE B 1 502 ? -32.125 0.433 14.117 1 98 502 PHE B C 1
ATOM 9589 O O . PHE B 1 502 ? -31.953 1.597 14.492 1 98 502 PHE B O 1
ATOM 9596 N N . GLY B 1 503 ? -32.156 -0.632 14.961 1 97.31 503 GLY B N 1
ATOM 9597 C CA . GLY B 1 503 ? -31.875 -0.411 16.375 1 97.31 503 GLY B CA 1
ATOM 9598 C C . GLY B 1 503 ? -30.562 0.301 16.625 1 97.31 503 GLY B C 1
ATOM 9599 O O . GLY B 1 503 ? -30.484 1.229 17.422 1 97.31 503 GLY B O 1
ATOM 9600 N N . SER B 1 504 ? -29.547 -0.119 15.945 1 96.62 504 SER B N 1
ATOM 9601 C CA . SER B 1 504 ? -28.234 0.5 16.078 1 96.62 504 SER B CA 1
ATOM 9602 C C . SER B 1 504 ? -28.266 1.95 15.602 1 96.62 504 SER B C 1
ATOM 9604 O O . SER B 1 504 ? -27.656 2.822 16.219 1 96.62 504 SER B O 1
ATOM 9606 N N . TYR B 1 505 ? -28.906 2.232 14.508 1 98.19 505 TYR B N 1
ATOM 9607 C CA . TYR B 1 505 ? -29.078 3.592 14 1 98.19 505 TYR B CA 1
ATOM 9608 C C . TYR B 1 505 ? -29.766 4.473 15.039 1 98.19 505 TYR B C 1
ATOM 9610 O O . TYR B 1 505 ? -29.359 5.609 15.273 1 98.19 505 TYR B O 1
ATOM 9618 N N . PHE B 1 506 ? -30.766 3.918 15.672 1 98.25 506 PHE B N 1
ATOM 9619 C CA . PHE B 1 506 ? -31.594 4.672 16.609 1 98.25 506 PHE B CA 1
ATOM 9620 C C . PHE B 1 506 ? -30.828 4.977 17.891 1 98.25 506 PHE B C 1
ATOM 9622 O O . PHE B 1 506 ? -31.141 5.949 18.578 1 98.25 506 PHE B O 1
ATOM 9629 N N . CYS B 1 507 ? -29.828 4.148 18.188 1 98 507 CYS B N 1
ATOM 9630 C CA . CYS B 1 507 ? -28.953 4.477 19.297 1 98 507 CYS B CA 1
ATOM 9631 C C . CYS B 1 507 ? -28.25 5.805 19.062 1 98 507 CYS B C 1
ATOM 9633 O O . CYS B 1 507 ? -27.984 6.551 20.016 1 98 507 CYS B O 1
ATOM 9635 N N . GLY B 1 508 ? -27.953 6.09 17.812 1 98.38 508 GLY B N 1
ATOM 9636 C CA . GLY B 1 508 ? -27.391 7.387 17.484 1 98.38 508 GLY B CA 1
ATOM 9637 C C . GLY B 1 508 ? -28.359 8.531 17.703 1 98.38 508 GLY B C 1
ATOM 9638 O O . GLY B 1 508 ? -27.969 9.594 18.188 1 98.38 508 GLY B O 1
ATOM 9639 N N . VAL B 1 509 ? -29.594 8.281 17.406 1 98.31 509 VAL B N 1
ATOM 9640 C CA . VAL B 1 509 ? -30.656 9.266 17.641 1 98.31 509 VAL B CA 1
ATOM 9641 C C . VAL B 1 509 ? -30.734 9.586 19.125 1 98.31 509 VAL B C 1
ATOM 9643 O O . VAL B 1 509 ? -30.734 10.758 19.516 1 98.31 509 VAL B O 1
ATOM 9646 N N . LEU B 1 510 ? -30.719 8.555 19.875 1 97.81 510 LEU B N 1
ATOM 9647 C CA . LEU B 1 510 ? -30.828 8.727 21.328 1 97.81 510 LEU B CA 1
ATOM 9648 C C . LEU B 1 510 ? -29.594 9.445 21.875 1 97.81 510 LEU B C 1
ATOM 9650 O O . LEU B 1 510 ? -29.719 10.297 22.766 1 97.81 510 LEU B O 1
ATOM 9654 N N . ALA B 1 511 ? -28.469 9.094 21.375 1 97.81 511 ALA B N 1
ATOM 9655 C CA . ALA B 1 511 ? -27.234 9.742 21.828 1 97.81 511 ALA B CA 1
ATOM 9656 C C . ALA B 1 511 ? -27.281 11.25 21.578 1 97.81 511 ALA B C 1
ATOM 9658 O O . ALA B 1 511 ? -26.859 12.031 22.438 1 97.81 511 ALA B O 1
ATOM 9659 N N . ALA B 1 512 ? -27.797 11.641 20.453 1 97.88 512 ALA B N 1
ATOM 9660 C CA . ALA B 1 512 ? -27.906 13.062 20.125 1 97.88 512 ALA B CA 1
ATOM 9661 C C . ALA B 1 512 ? -28.891 13.766 21.047 1 97.88 512 ALA B C 1
ATOM 9663 O O . ALA B 1 512 ? -28.656 14.906 21.453 1 97.88 512 ALA B O 1
ATOM 9664 N N . LEU B 1 513 ? -30 13.109 21.375 1 96.62 513 LEU B N 1
ATOM 9665 C CA . LEU B 1 513 ? -31 13.68 22.266 1 96.62 513 LEU B CA 1
ATOM 9666 C C . LEU B 1 513 ? -30.422 13.867 23.672 1 96.62 513 LEU B C 1
ATOM 9668 O O . LEU B 1 513 ? -30.641 14.906 24.297 1 96.62 513 LEU B O 1
ATOM 9672 N N . VAL B 1 514 ? -29.703 12.867 24.078 1 96.06 514 VAL B N 1
ATOM 9673 C CA . VAL B 1 514 ? -29.094 12.938 25.391 1 96.06 514 VAL B CA 1
ATOM 9674 C C . VAL B 1 514 ? -28.047 14.055 25.406 1 96.06 514 VAL B C 1
ATOM 9676 O O . VAL B 1 514 ? -27.984 14.836 26.359 1 96.06 514 VAL B O 1
ATOM 9679 N N . TYR B 1 515 ? -27.25 14.109 24.406 1 96 515 TYR B N 1
ATOM 9680 C CA . TYR B 1 515 ? -26.234 15.148 24.297 1 96 515 TYR B CA 1
ATOM 9681 C C . TYR B 1 515 ? -26.859 16.531 24.328 1 96 515 TYR B C 1
ATOM 9683 O O . TYR B 1 515 ? -26.375 17.438 25.016 1 96 515 TYR B O 1
ATOM 9691 N N . ASP B 1 516 ? -27.906 16.672 23.609 1 94.44 516 ASP B N 1
ATOM 9692 C CA . ASP B 1 516 ? -28.594 17.953 23.547 1 94.44 516 ASP B CA 1
ATOM 9693 C C . ASP B 1 516 ? -29.141 18.344 24.906 1 94.44 516 ASP B C 1
ATOM 9695 O O . ASP B 1 516 ? -29.031 19.516 25.328 1 94.44 516 ASP B O 1
ATOM 9699 N N . GLN B 1 517 ? -29.734 17.422 25.625 1 93.44 517 GLN B N 1
ATOM 9700 C CA . GLN B 1 517 ? -30.266 17.688 26.953 1 93.44 517 GLN B CA 1
ATOM 9701 C C . GLN B 1 517 ? -29.156 18.047 27.938 1 93.44 517 GLN B C 1
ATOM 9703 O O . GLN B 1 517 ? -29.328 18.938 28.781 1 93.44 517 GLN B O 1
ATOM 9708 N N . LEU B 1 518 ? -28.125 17.328 27.828 1 93.56 518 LEU B N 1
ATOM 9709 C CA . LEU B 1 518 ? -26.984 17.609 28.703 1 93.56 518 LEU B CA 1
ATOM 9710 C C . LEU B 1 518 ? -26.406 18.984 28.422 1 93.56 518 LEU B C 1
ATOM 9712 O O . LEU B 1 518 ? -26.016 19.703 29.344 1 93.56 518 LEU B O 1
ATOM 9716 N N . ALA B 1 519 ? -26.359 19.375 27.203 1 90.5 519 ALA B N 1
ATOM 9717 C CA . ALA B 1 519 ? -25.859 20.688 26.812 1 90.5 519 ALA B CA 1
ATOM 9718 C C . ALA B 1 519 ? -26.781 21.812 27.297 1 90.5 519 ALA B C 1
ATOM 9720 O O . ALA B 1 519 ? -26.297 22.844 27.766 1 90.5 519 ALA B O 1
ATOM 9721 N N . LEU B 1 520 ? -28.047 21.594 27.234 1 89.19 520 LEU B N 1
ATOM 9722 C CA . LEU B 1 520 ? -29.016 22.578 27.656 1 89.19 520 LEU B CA 1
ATOM 9723 C C . LEU B 1 520 ? -28.953 22.781 29.172 1 89.19 520 LEU B C 1
ATOM 9725 O O . LEU B 1 520 ? -29.062 23.906 29.656 1 89.19 520 LEU B O 1
ATOM 9729 N N . LYS B 1 521 ? -28.734 21.688 29.812 1 92.25 521 LYS B N 1
ATOM 9730 C CA . LYS B 1 521 ? -28.656 21.75 31.266 1 92.25 521 LYS B CA 1
ATOM 9731 C C . LYS B 1 521 ? -27.266 22.141 31.75 1 92.25 521 LYS B C 1
ATOM 9733 O O . LYS B 1 521 ? -27.031 22.344 32.938 1 92.25 521 LYS B O 1
ATOM 9738 N N . GLN B 1 522 ? -26.344 22.25 30.875 1 88.88 522 GLN B N 1
ATOM 9739 C CA . GLN B 1 522 ? -24.953 22.594 31.141 1 88.88 522 GLN B CA 1
ATOM 9740 C C . GLN B 1 522 ? -24.328 21.625 32.156 1 88.88 522 GLN B C 1
ATOM 9742 O O . GLN B 1 522 ? -23.641 22.031 33.094 1 88.88 522 GLN B O 1
ATOM 9747 N N . TYR B 1 523 ? -24.797 20.469 31.984 1 87.56 523 TYR B N 1
ATOM 9748 C CA . TYR B 1 523 ? -24.266 19.422 32.875 1 87.56 523 TYR B CA 1
ATOM 9749 C C . TYR B 1 523 ? -22.844 19.047 32.5 1 87.56 523 TYR B C 1
ATOM 9751 O O . TYR B 1 523 ? -22.578 18.703 31.344 1 87.56 523 TYR B O 1
ATOM 9759 N N . LYS B 1 524 ? -21.906 19.094 33.469 1 88.62 524 LYS B N 1
ATOM 9760 C CA . LYS B 1 524 ? -20.5 18.828 33.188 1 88.62 524 LYS B CA 1
ATOM 9761 C C . LYS B 1 524 ? -20.125 17.375 33.5 1 88.62 524 LYS B C 1
ATOM 9763 O O . LYS B 1 524 ? -19.625 17.078 34.594 1 88.62 524 LYS B O 1
ATOM 9768 N N . LEU B 1 525 ? -20.234 16.531 32.531 1 90.44 525 LEU B N 1
ATOM 9769 C CA . LEU B 1 525 ? -19.938 15.109 32.688 1 90.44 525 LEU B CA 1
ATOM 9770 C C . LEU B 1 525 ? -18.453 14.891 33 1 90.44 525 LEU B C 1
ATOM 9772 O O . LEU B 1 525 ? -18.094 13.914 33.656 1 90.44 525 LEU B O 1
ATOM 9776 N N . ARG B 1 526 ? -17.609 15.727 32.531 1 89.56 526 ARG B N 1
ATOM 9777 C CA . ARG B 1 526 ? -16.156 15.617 32.719 1 89.56 526 ARG B CA 1
ATOM 9778 C C . ARG B 1 526 ? -15.781 15.672 34.188 1 89.56 526 ARG B C 1
ATOM 9780 O O . ARG B 1 526 ? -14.797 15.055 34.625 1 89.56 526 ARG B O 1
ATOM 9787 N N . GLU B 1 527 ? -16.672 16.266 34.969 1 90.56 527 GLU B N 1
ATOM 9788 C CA . GLU B 1 527 ? -16.375 16.453 36.406 1 90.56 527 GLU B CA 1
ATOM 9789 C C . GLU B 1 527 ? -16.875 15.289 37.219 1 90.56 527 GLU B C 1
ATOM 9791 O O . GLU B 1 527 ? -16.469 15.125 38.375 1 90.56 527 GLU B O 1
ATOM 9796 N N . LEU B 1 528 ? -17.672 14.484 36.656 1 92.69 528 LEU B N 1
ATOM 9797 C CA . LEU B 1 528 ? -18.188 13.32 37.375 1 92.69 528 LEU B CA 1
ATOM 9798 C C . LEU B 1 528 ? -17.219 12.148 37.25 1 92.69 528 LEU B C 1
ATOM 9800 O O . LEU B 1 528 ? -17.141 11.492 36.219 1 92.69 528 LEU B O 1
ATOM 9804 N N . LYS B 1 529 ? -16.578 11.812 38.312 1 92.31 529 LYS B N 1
ATOM 9805 C CA . LYS B 1 529 ? -15.578 10.758 38.344 1 92.31 529 LYS B CA 1
ATOM 9806 C C . LYS B 1 529 ? -16.188 9.406 38.031 1 92.31 529 LYS B C 1
ATOM 9808 O O . LYS B 1 529 ? -15.555 8.57 37.375 1 92.31 529 LYS B O 1
ATOM 9813 N N . SER B 1 530 ? -17.391 9.234 38.469 1 93.12 530 SER B N 1
ATOM 9814 C CA . SER B 1 530 ? -18.062 7.969 38.188 1 93.12 530 SER B CA 1
ATOM 9815 C C . SER B 1 530 ? -18.297 7.789 36.688 1 93.12 530 SER B C 1
ATOM 9817 O O . SER B 1 530 ? -18.109 6.688 36.156 1 93.12 530 SER B O 1
ATOM 9819 N N . PHE B 1 531 ? -18.594 8.797 36.031 1 94 531 PHE B N 1
ATOM 9820 C CA . PHE B 1 531 ? -18.828 8.711 34.594 1 94 531 PHE B CA 1
ATOM 9821 C C . PHE B 1 531 ? -17.516 8.523 33.844 1 94 531 PHE B C 1
ATOM 9823 O O . PHE B 1 531 ? -17.469 7.801 32.844 1 94 531 PHE B O 1
ATOM 9830 N N . GLN B 1 532 ? -16.531 9.148 34.344 1 93.75 532 GLN B N 1
ATOM 9831 C CA . GLN B 1 532 ? -15.227 8.969 33.688 1 93.75 532 GLN B CA 1
ATOM 9832 C C . GLN B 1 532 ? -14.781 7.508 33.781 1 93.75 532 GLN B C 1
ATOM 9834 O O . GLN B 1 532 ? -14.258 6.965 32.781 1 93.75 532 GLN B O 1
ATOM 9839 N N . PHE B 1 533 ? -15.023 6.996 34.938 1 94.06 533 PHE B N 1
ATOM 9840 C CA . PHE B 1 533 ? -14.664 5.594 35.094 1 94.06 533 PHE B CA 1
ATOM 9841 C C . PHE B 1 533 ? -15.484 4.711 34.156 1 94.06 533 PHE B C 1
ATOM 9843 O O . PHE B 1 533 ? -14.945 3.801 33.531 1 94.06 533 PHE B O 1
ATOM 9850 N N . LEU B 1 534 ? -16.734 4.949 34.125 1 94.38 534 LEU B N 1
ATOM 9851 C CA . LEU B 1 534 ? -17.609 4.199 33.219 1 94.38 534 LEU B CA 1
ATOM 9852 C C . LEU B 1 534 ? -17.172 4.363 31.766 1 94.38 534 LEU B C 1
ATOM 9854 O O . LEU B 1 534 ? -17.109 3.383 31.016 1 94.38 534 LEU B O 1
ATOM 9858 N N . TRP B 1 535 ? -16.859 5.578 31.438 1 95.38 535 TRP B N 1
ATOM 9859 C CA . TRP B 1 535 ? -16.5 5.891 30.062 1 95.38 535 TRP B CA 1
ATOM 9860 C C . TRP B 1 535 ? -15.211 5.172 29.656 1 95.38 535 TRP B C 1
ATOM 9862 O O . TRP B 1 535 ? -15.148 4.551 28.594 1 95.38 535 TRP B O 1
ATOM 9872 N N . PHE B 1 536 ? -14.172 5.145 30.5 1 94 536 PHE B N 1
ATOM 9873 C CA . PHE B 1 536 ? -12.906 4.492 30.188 1 94 536 PHE B CA 1
ATOM 9874 C C . PHE B 1 536 ? -13.062 2.977 30.203 1 94 536 PHE B C 1
ATOM 9876 O O . PHE B 1 536 ? -12.359 2.268 29.484 1 94 536 PHE B O 1
ATOM 9883 N N . SER B 1 537 ? -13.984 2.484 30.953 1 94.94 537 SER B N 1
ATOM 9884 C CA . SER B 1 537 ? -14.219 1.045 31.016 1 94.94 537 SER B CA 1
ATOM 9885 C C . SER B 1 537 ? -14.859 0.537 29.719 1 94.94 537 SER B C 1
ATOM 9887 O O . SER B 1 537 ? -14.797 -0.656 29.422 1 94.94 537 SER B O 1
ATOM 9889 N N . LEU B 1 538 ? -15.461 1.415 28.922 1 95.62 538 LEU B N 1
ATOM 9890 C CA . LEU B 1 538 ? -16.094 1.025 27.672 1 95.62 538 LEU B CA 1
ATOM 9891 C C . LEU B 1 538 ? -15.062 0.492 26.688 1 95.62 538 LEU B C 1
ATOM 9893 O O . LEU B 1 538 ? -15.398 -0.317 25.812 1 95.62 538 LEU B O 1
ATOM 9897 N N . ILE B 1 539 ? -13.836 0.89 26.828 1 93.88 539 ILE B N 1
ATOM 9898 C CA . ILE B 1 539 ? -12.797 0.478 25.891 1 93.88 539 ILE B CA 1
ATOM 9899 C C . ILE B 1 539 ? -12.477 -1.004 26.078 1 93.88 539 ILE B C 1
ATOM 9901 O O . ILE B 1 539 ? -12.672 -1.812 25.172 1 93.88 539 ILE B O 1
ATOM 9905 N N . PRO B 1 540 ? -12.07 -1.453 27.344 1 94.19 540 PRO B N 1
ATOM 9906 C CA . PRO B 1 540 ? -11.82 -2.887 27.516 1 94.19 540 PRO B CA 1
ATOM 9907 C C . PRO B 1 540 ? -13.086 -3.727 27.375 1 94.19 540 PRO B C 1
ATOM 9909 O O . PRO B 1 540 ? -13.031 -4.859 26.875 1 94.19 540 PRO B O 1
ATOM 9912 N N . VAL B 1 541 ? -14.211 -3.186 27.719 1 94.38 541 VAL B N 1
ATOM 9913 C CA . VAL B 1 541 ? -15.469 -3.908 27.578 1 94.38 541 VAL B CA 1
ATOM 9914 C C . VAL B 1 541 ? -15.805 -4.086 26.109 1 94.38 541 VAL B C 1
ATOM 9916 O O . VAL B 1 541 ? -16.297 -5.137 25.688 1 94.38 541 VAL B O 1
ATOM 9919 N N . GLY B 1 542 ? -15.555 -3.008 25.328 1 93.94 542 GLY B N 1
ATOM 9920 C CA . GLY B 1 542 ? -15.75 -3.111 23.891 1 93.94 542 GLY B CA 1
ATOM 9921 C C . GLY B 1 542 ? -14.875 -4.168 23.25 1 93.94 542 GLY B C 1
ATOM 9922 O O . GLY B 1 542 ? -15.344 -4.938 22.406 1 93.94 542 GLY B O 1
ATOM 9923 N N . ILE B 1 543 ? -13.656 -4.27 23.656 1 92.31 543 ILE B N 1
ATOM 9924 C CA . ILE B 1 543 ? -12.727 -5.262 23.125 1 92.31 543 ILE B CA 1
ATOM 9925 C C . ILE B 1 543 ? -13.211 -6.664 23.5 1 92.31 543 ILE B C 1
ATOM 9927 O O . ILE B 1 543 ? -13.227 -7.566 22.656 1 92.31 543 ILE B O 1
ATOM 9931 N N . LEU B 1 544 ? -13.609 -6.781 24.719 1 93.38 544 LEU B N 1
ATOM 9932 C CA . LEU B 1 544 ? -14.102 -8.078 25.172 1 93.38 544 LEU B CA 1
ATOM 9933 C C . LEU B 1 544 ? -15.391 -8.453 24.453 1 93.38 544 LEU B C 1
ATOM 9935 O O . LEU B 1 544 ? -15.625 -9.625 24.156 1 93.38 544 LEU B O 1
ATOM 9939 N N . TRP B 1 545 ? -16.203 -7.414 24.172 1 94 545 TRP B N 1
ATOM 9940 C CA . TRP B 1 545 ? -17.453 -7.641 23.453 1 94 545 TRP B CA 1
ATOM 9941 C C . TRP B 1 545 ? -17.203 -8.18 22.062 1 94 545 TRP B C 1
ATOM 9943 O O . TRP B 1 545 ? -17.984 -8.969 21.531 1 94 545 TRP B O 1
ATOM 9953 N N . LEU B 1 546 ? -16.094 -7.848 21.438 1 93.31 546 LEU B N 1
ATOM 9954 C CA . LEU B 1 546 ? -15.727 -8.344 20.109 1 93.31 546 LEU B CA 1
ATOM 9955 C C . LEU B 1 546 ? -15.453 -9.844 20.156 1 93.31 546 LEU B C 1
ATOM 9957 O O . LEU B 1 546 ? -15.625 -10.531 19.141 1 93.31 546 LEU B O 1
ATOM 9961 N N . PHE B 1 547 ? -15.094 -10.336 21.312 1 93.06 547 PHE B N 1
ATOM 9962 C CA . PHE B 1 547 ? -14.766 -11.75 21.438 1 93.06 547 PHE B CA 1
ATOM 9963 C C . PHE B 1 547 ? -15.961 -12.539 21.953 1 93.06 547 PHE B C 1
ATOM 9965 O O . PHE B 1 547 ? -15.891 -13.766 22.078 1 93.06 547 PHE B O 1
ATOM 9972 N N . SER B 1 548 ? -17.047 -11.867 22.188 1 91.56 548 SER B N 1
ATOM 9973 C CA . SER B 1 54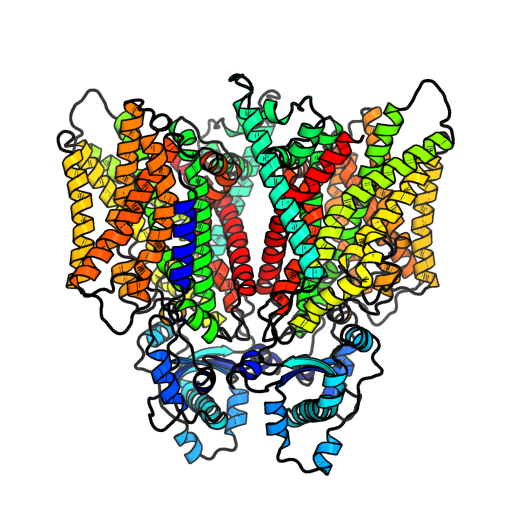8 ? -18.219 -12.523 22.781 1 91.56 548 SER B CA 1
ATOM 9974 C C . SER B 1 548 ? -18.797 -13.57 21.844 1 91.56 548 SER B C 1
ATOM 9976 O O . SER B 1 548 ? -19.469 -14.508 22.297 1 91.56 548 SER B O 1
ATOM 9978 N N . ALA B 1 549 ? -18.5 -13.469 20.578 1 91.12 549 ALA B N 1
ATOM 9979 C CA . ALA B 1 549 ? -19.031 -14.406 19.609 1 91.12 549 ALA B CA 1
ATOM 9980 C C . ALA B 1 549 ? -18.156 -15.656 19.5 1 91.12 549 ALA B C 1
ATOM 9982 O O . ALA B 1 549 ? -18.5 -16.609 18.797 1 91.12 549 ALA B O 1
ATOM 9983 N N . HIS B 1 550 ? -17.047 -15.75 20.172 1 90.94 550 HIS B N 1
ATOM 9984 C CA . HIS B 1 550 ? -16.047 -16.797 20 1 90.94 550 HIS B CA 1
ATOM 9985 C C . HIS B 1 550 ? -16.641 -18.172 20.266 1 90.94 550 HIS B C 1
ATOM 9987 O O . HIS B 1 550 ? -16.469 -19.094 19.453 1 90.94 550 HIS B O 1
ATOM 9993 N N . PRO B 1 551 ? -17.453 -18.328 21.344 1 87 551 PRO B N 1
ATOM 9994 C CA . PRO B 1 551 ? -18 -19.672 21.594 1 87 551 PRO B CA 1
ATOM 9995 C C . PRO B 1 551 ? -19.016 -20.094 20.531 1 87 551 PRO B C 1
ATOM 9997 O O . PRO B 1 551 ? -19.125 -21.281 20.219 1 87 551 PRO B O 1
ATOM 10000 N N . ILE B 1 552 ? -19.719 -19.172 20 1 88.44 552 ILE B N 1
ATOM 10001 C CA . ILE B 1 552 ? -20.719 -19.453 18.969 1 88.44 552 ILE B CA 1
ATOM 10002 C C . ILE B 1 552 ? -20.031 -19.797 17.656 1 88.44 552 ILE B C 1
ATOM 10004 O O . ILE B 1 552 ? -20.391 -20.75 16.969 1 88.44 552 ILE B O 1
ATOM 10008 N N . PHE B 1 553 ? -18.984 -19.094 17.359 1 89.69 553 PHE B N 1
ATOM 10009 C CA . PHE B 1 553 ? -18.281 -19.203 16.078 1 89.69 553 PHE B CA 1
ATOM 10010 C C . PHE B 1 553 ? -17.406 -20.438 16.047 1 89.69 553 PHE B C 1
ATOM 10012 O O . PHE B 1 553 ? -17.328 -21.125 15.023 1 89.69 553 PHE B O 1
ATOM 10019 N N . GLN B 1 554 ? -16.781 -20.828 17.156 1 88 554 GLN B N 1
ATOM 10020 C CA . GLN B 1 554 ? -15.789 -21.891 17.188 1 88 554 GLN B CA 1
ATOM 10021 C C . GLN B 1 554 ? -16.453 -23.25 17.406 1 88 554 GLN B C 1
ATOM 10023 O O . GLN B 1 554 ? -15.883 -24.281 17.047 1 88 554 GLN B O 1
ATOM 10028 N N . HIS B 1 555 ? -17.656 -23.25 17.891 1 81.38 555 HIS B N 1
ATOM 10029 C CA . HIS B 1 555 ? -18.234 -24.531 18.281 1 81.38 555 HIS B CA 1
ATOM 10030 C C . HIS B 1 555 ? -19.125 -25.078 17.172 1 81.38 555 HIS B C 1
ATOM 10032 O O . HIS B 1 555 ? -20 -24.375 16.656 1 81.38 555 HIS B O 1
ATOM 10038 N N . TYR B 1 556 ? -18.875 -26.234 16.656 1 73.44 556 TYR B N 1
ATOM 10039 C CA . TYR B 1 556 ? -19.641 -26.922 15.625 1 73.44 556 TYR B CA 1
ATOM 10040 C C . TYR B 1 556 ? -20.578 -27.969 16.234 1 73.44 556 TYR B C 1
ATOM 10042 O O . TYR B 1 556 ? -21.609 -28.297 15.656 1 73.44 556 TYR B O 1
ATOM 10050 N N . TYR B 1 557 ? -20.344 -28.562 17.281 1 65.94 557 TYR B N 1
ATOM 10051 C CA . TYR B 1 557 ? -21 -29.781 17.734 1 65.94 557 TYR B CA 1
ATOM 10052 C C . TYR B 1 557 ? -22.328 -29.469 18.406 1 65.94 557 TYR B C 1
ATOM 10054 O O . TYR B 1 557 ? -23.266 -30.281 18.359 1 65.94 557 TYR B O 1
ATOM 10062 N N . VAL B 1 558 ? -22.391 -28.375 18.984 1 68.19 558 VAL B N 1
ATOM 10063 C CA . VAL B 1 558 ? -23.656 -28.094 19.641 1 68.19 558 VAL B CA 1
ATOM 10064 C C . VAL B 1 558 ? -24.281 -26.844 19.031 1 68.19 558 VAL B C 1
ATOM 10066 O O . VAL B 1 558 ? -23.656 -25.781 18.969 1 68.19 558 VAL B O 1
ATOM 10069 N N . GLN B 1 559 ? -25.406 -27.141 18.25 1 72.94 559 GLN B N 1
ATOM 10070 C CA . GLN B 1 559 ? -26.125 -25.969 17.75 1 72.94 559 GLN B CA 1
ATOM 10071 C C . GLN B 1 559 ? -26.531 -25.031 18.875 1 72.94 559 GLN B C 1
ATOM 10073 O O . GLN B 1 559 ? -26.984 -25.484 19.938 1 72.94 559 GLN B O 1
ATOM 10078 N N . PRO B 1 560 ? -26.203 -23.875 18.688 1 75.25 560 PRO B N 1
ATOM 10079 C CA . PRO B 1 560 ? -26.641 -22.938 19.734 1 75.25 560 PRO B CA 1
ATOM 10080 C C . PRO B 1 560 ? -28.156 -22.969 19.953 1 75.25 560 PRO B C 1
ATOM 10082 O O . PRO B 1 560 ? -28.906 -23.203 19 1 75.25 560 PRO B O 1
ATOM 10085 N N . SER B 1 561 ? -28.5 -22.938 21.188 1 86.31 561 SER B N 1
ATOM 10086 C CA . SER B 1 561 ? -29.922 -22.812 21.484 1 86.31 561 SER B CA 1
ATOM 10087 C C . SER B 1 561 ? -30.562 -21.688 20.703 1 86.31 561 SER B C 1
ATOM 10089 O O . SER B 1 561 ? -30 -20.594 20.609 1 86.31 561 SER B O 1
ATOM 10091 N N . ALA B 1 562 ? -31.688 -21.984 20.031 1 90.44 562 ALA B N 1
ATOM 10092 C CA . ALA B 1 562 ? -32.375 -21.016 19.172 1 90.44 562 ALA B CA 1
ATOM 10093 C C . ALA B 1 562 ? -32.75 -19.766 19.953 1 90.44 562 ALA B C 1
ATOM 10095 O O . ALA B 1 562 ? -32.594 -18.641 19.438 1 90.44 562 ALA B O 1
ATOM 10096 N N . ILE B 1 563 ? -33.156 -19.922 21.141 1 92.81 563 ILE B N 1
ATOM 10097 C CA . ILE B 1 563 ? -33.594 -18.797 21.938 1 92.81 563 ILE B CA 1
ATOM 10098 C C . ILE B 1 563 ? -32.406 -17.953 22.344 1 92.81 563 ILE B C 1
ATOM 10100 O O . ILE B 1 563 ? -32.438 -16.719 22.25 1 92.81 563 ILE B O 1
ATOM 10104 N N . TRP B 1 564 ? -31.359 -18.609 22.75 1 91.25 564 TRP B N 1
ATOM 10105 C CA . TRP B 1 564 ? -30.172 -17.875 23.156 1 91.25 564 TRP B CA 1
ATOM 10106 C C . TRP B 1 564 ? -29.516 -17.188 21.969 1 91.25 564 TRP B C 1
ATOM 10108 O O . TRP B 1 564 ? -28.984 -16.078 22.094 1 91.25 564 TRP B O 1
ATOM 10118 N N . GLY B 1 565 ? -29.578 -17.938 20.859 1 93.81 565 GLY B N 1
ATOM 10119 C CA . GLY B 1 565 ? -29.062 -17.328 19.641 1 93.81 565 GLY B CA 1
ATOM 10120 C C . GLY B 1 565 ? -29.844 -16.094 19.219 1 93.81 565 GLY B C 1
ATOM 10121 O O . GLY B 1 565 ? -29.25 -15.094 18.797 1 93.81 565 GLY B O 1
ATOM 10122 N N . ALA B 1 566 ? -31.109 -16.172 19.328 1 96.25 566 ALA B N 1
ATOM 10123 C CA . ALA B 1 566 ? -31.969 -15.039 18.984 1 96.25 566 ALA B CA 1
ATOM 10124 C C . ALA B 1 566 ? -31.734 -13.859 19.922 1 96.25 566 ALA B C 1
ATOM 10126 O O . ALA B 1 566 ? -31.672 -12.711 19.469 1 96.25 566 ALA B O 1
ATOM 10127 N N . LEU B 1 567 ? -31.594 -14.117 21.188 1 95.75 567 LEU B N 1
ATOM 10128 C CA . LEU B 1 567 ? -31.312 -13.062 22.156 1 95.75 567 LEU B CA 1
ATOM 10129 C C . LEU B 1 567 ? -29.969 -12.398 21.875 1 95.75 567 LEU B C 1
ATOM 10131 O O . LEU B 1 567 ? -29.859 -11.172 21.906 1 95.75 567 LEU B O 1
ATOM 10135 N N . TYR B 1 568 ? -29.016 -13.273 21.578 1 94.69 568 TYR B N 1
ATOM 10136 C CA . TYR B 1 568 ? -27.688 -12.742 21.281 1 94.69 568 TYR B CA 1
ATOM 10137 C C . TYR B 1 568 ? -27.703 -11.875 20.031 1 94.69 568 TYR B C 1
ATOM 10139 O O . TYR B 1 568 ? -27.094 -10.812 19.984 1 94.69 568 TYR B O 1
ATOM 10147 N N . ALA B 1 569 ? -28.422 -12.328 19.031 1 95 569 ALA B N 1
ATOM 10148 C CA . ALA B 1 569 ? -28.516 -11.586 17.766 1 95 569 ALA B CA 1
ATOM 10149 C C . ALA B 1 569 ? -29.125 -10.203 17.984 1 95 569 ALA B C 1
ATOM 10151 O O . ALA B 1 569 ? -28.656 -9.219 17.406 1 95 569 ALA B O 1
ATOM 10152 N N . GLY B 1 570 ? -30.125 -10.102 18.797 1 95 570 GLY B N 1
ATOM 10153 C CA . GLY B 1 570 ? -30.766 -8.828 19.078 1 95 570 GLY B CA 1
ATOM 10154 C C . GLY B 1 570 ? -29.938 -7.902 19.938 1 95 570 GLY B C 1
ATOM 10155 O O . GLY B 1 570 ? -30.031 -6.68 19.812 1 95 570 GLY B O 1
ATOM 10156 N N . LEU B 1 571 ? -29.094 -8.469 20.719 1 95.56 571 LEU B N 1
ATOM 10157 C CA . LEU B 1 571 ? -28.391 -7.66 21.719 1 95.56 571 LEU B CA 1
ATOM 10158 C C . LEU B 1 571 ? -27 -7.289 21.234 1 95.56 571 LEU B C 1
ATOM 10160 O O . LEU B 1 571 ? -26.469 -6.242 21.609 1 95.56 571 LEU B O 1
ATOM 10164 N N . GLN B 1 572 ? -26.359 -8.164 20.5 1 94.94 572 GLN B N 1
ATOM 10165 C CA . GLN B 1 572 ? -24.953 -7.961 20.172 1 94.94 572 GLN B CA 1
ATOM 10166 C C . GLN B 1 572 ? -24.75 -6.605 19.5 1 94.94 572 GLN B C 1
ATOM 10168 O O . GLN B 1 572 ? -23.969 -5.785 19.984 1 94.94 572 GLN B O 1
ATOM 10173 N N . ARG B 1 573 ? -25.438 -6.316 18.422 1 95.75 573 ARG B N 1
ATOM 10174 C CA . ARG B 1 573 ? -25.25 -5.098 17.641 1 95.75 573 ARG B CA 1
ATOM 10175 C C . ARG B 1 573 ? -25.812 -3.885 18.359 1 95.75 573 ARG B C 1
ATOM 10177 O O . ARG B 1 573 ? -25.203 -2.809 18.344 1 95.75 573 ARG B O 1
ATOM 10184 N N . ASN B 1 574 ? -26.938 -4.035 19.031 1 96.62 574 ASN B N 1
ATOM 10185 C CA . ASN B 1 574 ? -27.594 -2.912 19.688 1 96.62 574 ASN B CA 1
ATOM 10186 C C . ASN B 1 574 ? -26.828 -2.475 20.938 1 96.62 574 ASN B C 1
ATOM 10188 O O . ASN B 1 574 ? -26.766 -1.284 21.25 1 96.62 574 ASN B O 1
ATOM 10192 N N . ILE B 1 575 ? -26.266 -3.432 21.625 1 96.44 575 ILE B N 1
ATOM 10193 C CA . ILE B 1 575 ? -25.453 -3.07 22.781 1 96.44 575 ILE B CA 1
ATOM 10194 C C . ILE B 1 575 ? -24.172 -2.369 22.328 1 96.44 575 ILE B C 1
ATOM 10196 O O . ILE B 1 575 ? -23.719 -1.42 22.953 1 96.44 575 ILE B O 1
ATOM 10200 N N . TRP B 1 576 ? -23.625 -2.865 21.25 1 96.44 576 TRP B N 1
ATOM 10201 C CA . TRP B 1 576 ? -22.484 -2.176 20.641 1 96.44 576 TRP B CA 1
ATOM 10202 C C . TRP B 1 576 ? -22.859 -0.744 20.266 1 96.44 576 TRP B C 1
ATOM 10204 O O . TRP B 1 576 ? -22.125 0.194 20.578 1 96.44 576 TRP B O 1
ATOM 10214 N N . GLY B 1 577 ? -24 -0.573 19.594 1 97.19 577 GLY B N 1
ATOM 10215 C CA . GLY B 1 577 ? -24.453 0.756 19.234 1 97.19 577 GLY B CA 1
ATOM 10216 C C . GLY B 1 577 ? -24.703 1.654 20.422 1 97.19 577 GLY B C 1
ATOM 10217 O O . GLY B 1 577 ? -24.344 2.832 20.406 1 97.19 577 GLY B O 1
ATOM 10218 N N . PHE B 1 578 ? -25.297 1.097 21.453 1 96.81 578 PHE B N 1
ATOM 10219 C CA . PHE B 1 578 ? -25.578 1.841 22.672 1 96.81 578 PHE B CA 1
ATOM 10220 C C . PHE B 1 578 ? -24.297 2.287 23.359 1 96.81 578 PHE B C 1
ATOM 10222 O O . PHE B 1 578 ? -24.156 3.447 23.75 1 96.81 578 PHE B O 1
ATOM 10229 N N . GLY B 1 579 ? -23.391 1.312 23.469 1 96.94 579 GLY B N 1
ATOM 10230 C CA . GLY B 1 579 ? -22.109 1.656 24.047 1 96.94 579 GLY B CA 1
ATOM 10231 C C . GLY B 1 579 ? -21.375 2.74 23.266 1 96.94 579 GLY B C 1
ATOM 10232 O O . GLY B 1 579 ? -20.781 3.637 23.859 1 96.94 579 GLY B O 1
ATOM 10233 N N . LEU B 1 580 ? -21.469 2.684 21.984 1 97 580 LEU B N 1
ATOM 10234 C CA . LEU B 1 580 ? -20.859 3.699 21.141 1 97 580 LEU B CA 1
ATOM 10235 C C . LEU B 1 580 ? -21.531 5.055 21.344 1 97 580 LEU B C 1
ATOM 10237 O O . LEU B 1 580 ? -20.859 6.09 21.344 1 97 580 LEU B O 1
ATOM 10241 N N . GLY B 1 581 ? -22.859 5.059 21.453 1 97.56 581 GLY B N 1
ATOM 10242 C CA . GLY B 1 581 ? -23.562 6.289 21.766 1 97.56 581 GLY B CA 1
ATOM 10243 C C . GLY B 1 581 ? -23.062 6.965 23.031 1 97.56 581 GLY B C 1
ATOM 10244 O O . GLY B 1 581 ? -22.797 8.164 23.031 1 97.56 581 GLY B O 1
ATOM 10245 N N . VAL B 1 582 ? -22.891 6.184 24.062 1 97.06 582 VAL B N 1
ATOM 10246 C CA . VAL B 1 582 ? -22.375 6.695 25.344 1 97.06 582 VAL B CA 1
ATOM 10247 C C . VAL B 1 582 ? -20.953 7.219 25.156 1 97.06 582 VAL B C 1
ATOM 10249 O O . VAL B 1 582 ? -20.594 8.266 25.703 1 97.06 582 VAL B O 1
ATOM 10252 N N . PHE B 1 583 ? -20.25 6.473 24.375 1 96.75 583 PHE B N 1
ATOM 10253 C CA . PHE B 1 583 ? -18.859 6.844 24.109 1 96.75 583 PHE B CA 1
ATOM 10254 C C . PHE B 1 583 ? -18.797 8.195 23.406 1 96.75 583 PHE B C 1
ATOM 10256 O O . PHE B 1 583 ? -17.984 9.055 23.781 1 96.75 583 PHE B O 1
ATOM 10263 N N . ILE B 1 584 ? -19.625 8.438 22.484 1 96.75 584 ILE B N 1
ATOM 10264 C CA . ILE B 1 584 ? -19.656 9.672 21.703 1 96.75 584 ILE B CA 1
ATOM 10265 C C . ILE B 1 584 ? -20.125 10.828 22.578 1 96.75 584 ILE B C 1
ATOM 10267 O O . ILE B 1 584 ? -19.531 11.914 22.547 1 96.75 584 ILE B O 1
ATOM 10271 N N . VAL B 1 585 ? -21.109 10.57 23.391 1 96.44 585 VAL B N 1
ATOM 10272 C CA . VAL B 1 585 ? -21.625 11.609 24.266 1 96.44 585 VAL B CA 1
ATOM 10273 C C . VAL B 1 585 ? -20.531 12.023 25.266 1 96.44 585 VAL B C 1
ATOM 10275 O O . VAL B 1 585 ? -20.359 13.211 25.547 1 96.44 585 VAL B O 1
ATOM 10278 N N . GLY B 1 586 ? -19.828 11.023 25.766 1 96.12 586 GLY B N 1
ATOM 10279 C CA . GLY B 1 586 ? -18.719 11.328 26.656 1 96.12 586 GLY B CA 1
ATOM 10280 C C . GLY B 1 586 ? -17.641 12.172 26.016 1 96.12 586 GLY B C 1
ATOM 10281 O O . GLY B 1 586 ? -17.188 13.156 26.594 1 96.12 586 GLY B O 1
ATOM 10282 N N . MET B 1 587 ? -17.328 11.875 24.844 1 95.19 587 MET B N 1
ATOM 10283 C CA . MET B 1 587 ? -16.297 12.617 24.109 1 95.19 587 MET B CA 1
ATOM 10284 C C . MET B 1 587 ? -16.766 14.031 23.797 1 95.19 587 MET B C 1
ATOM 10286 O O . MET B 1 587 ? -15.984 14.984 23.859 1 95.19 587 MET B O 1
ATOM 10290 N N . ALA B 1 588 ? -17.984 14.141 23.453 1 94.31 588 ALA B N 1
ATOM 10291 C CA . ALA B 1 588 ? -18.562 15.445 23.156 1 94.31 588 ALA B CA 1
ATOM 10292 C C . ALA B 1 588 ? -18.562 16.328 24.406 1 94.31 588 ALA B C 1
ATOM 10294 O O . ALA B 1 588 ? -18.469 17.547 24.312 1 94.31 588 ALA B O 1
ATOM 10295 N N . SER B 1 589 ? -18.672 15.672 25.562 1 93.44 589 SER B N 1
ATOM 10296 C CA . SER B 1 589 ? -18.672 16.375 26.844 1 93.44 589 SER B CA 1
ATOM 10297 C C . SER B 1 589 ? -17.25 16.547 27.391 1 93.44 589 SER B C 1
ATOM 10299 O O . SER B 1 589 ? -17.062 16.719 28.594 1 93.44 589 SER B O 1
ATOM 10301 N N . LYS B 1 590 ? -16.219 16.297 26.547 1 91.5 590 LYS B N 1
ATOM 10302 C CA . LYS B 1 590 ? -14.812 16.594 26.797 1 91.5 590 LYS B CA 1
ATOM 10303 C C . LYS B 1 590 ? -14.188 15.547 27.719 1 91.5 590 LYS B C 1
ATOM 10305 O O . LYS B 1 590 ? -13.203 15.828 28.406 1 91.5 590 LYS B O 1
ATOM 10310 N N . VAL B 1 591 ? -14.859 14.469 27.75 1 92.56 591 VAL B N 1
ATOM 10311 C CA . VAL B 1 591 ? -14.227 13.328 28.406 1 92.56 591 VAL B CA 1
ATOM 10312 C C . VAL B 1 591 ? -13.234 12.664 27.469 1 92.56 591 VAL B C 1
ATOM 10314 O O . VAL B 1 591 ? -13.422 12.672 26.25 1 92.56 591 VAL B O 1
ATOM 10317 N N . GLY B 1 592 ? -12.062 12.117 27.891 1 90.12 592 GLY B N 1
ATOM 10318 C CA . GLY B 1 592 ? -11.172 11.344 27.031 1 90.12 592 GLY B CA 1
ATOM 10319 C C . GLY B 1 592 ? -9.727 11.82 27.094 1 90.12 592 GLY B C 1
ATOM 10320 O O . GLY B 1 592 ? -8.828 11.133 26.609 1 90.12 592 GLY B O 1
ATOM 10321 N N . TRP B 1 593 ? -9.484 12.891 27.641 1 84.25 593 TRP B N 1
ATOM 10322 C CA . TRP B 1 593 ? -8.141 13.391 27.906 1 84.25 593 TRP B CA 1
ATOM 10323 C C . TRP B 1 593 ? -7.289 13.367 26.656 1 84.25 593 TRP B C 1
ATOM 10325 O O . TRP B 1 593 ? -7.59 14.055 25.672 1 84.25 593 TRP B O 1
ATOM 10335 N N . ILE B 1 594 ? -6.301 12.406 26.562 1 81.75 594 ILE B N 1
ATOM 10336 C CA . ILE B 1 594 ? -5.344 12.352 25.469 1 81.75 594 ILE B CA 1
ATOM 10337 C C . ILE B 1 594 ? -6.012 11.758 24.234 1 81.75 594 ILE B C 1
ATOM 10339 O O . ILE B 1 594 ? -5.691 12.133 23.109 1 81.75 594 ILE B O 1
ATOM 10343 N N . PHE B 1 595 ? -6.906 10.922 24.5 1 88.88 595 PHE B N 1
ATOM 10344 C CA . PHE B 1 595 ? -7.609 10.297 23.391 1 88.88 595 PHE B CA 1
ATOM 10345 C C . PHE B 1 595 ? -8.43 11.328 22.609 1 88.88 595 PHE B C 1
ATOM 10347 O O . PHE B 1 595 ? -8.438 11.328 21.391 1 88.88 595 PHE B O 1
ATOM 10354 N N . ARG B 1 596 ? -9.086 12.125 23.328 1 92.5 596 ARG B N 1
ATOM 10355 C CA . ARG B 1 596 ? -9.875 13.172 22.688 1 92.5 596 ARG B CA 1
ATOM 10356 C C . ARG B 1 596 ? -8.984 14.156 21.938 1 92.5 596 ARG B C 1
ATOM 10358 O O . ARG B 1 596 ? -9.297 14.562 20.812 1 92.5 596 ARG B O 1
ATOM 10365 N N . LYS B 1 597 ? -7.891 14.555 22.547 1 88.06 597 LYS B N 1
ATOM 10366 C CA . LYS B 1 597 ? -6.961 15.484 21.922 1 88.06 597 LYS B CA 1
ATOM 10367 C C . LYS B 1 597 ? -6.43 14.914 20.609 1 88.06 597 LYS B C 1
ATOM 10369 O O . LYS B 1 597 ? -6.312 15.641 19.609 1 88.06 597 LYS B O 1
ATOM 10374 N N . PHE B 1 598 ? -6.156 13.719 20.641 1 88.81 598 PHE B N 1
ATOM 10375 C CA . PHE B 1 598 ? -5.68 13.039 19.438 1 88.81 598 PHE B CA 1
ATOM 10376 C C . PHE B 1 598 ? -6.742 13.047 18.344 1 88.81 598 PHE B C 1
ATOM 10378 O O . PHE B 1 598 ? -6.449 13.344 17.188 1 88.81 598 PHE B O 1
ATOM 10385 N N . CYS B 1 599 ? -7.898 12.742 18.688 1 94.12 599 CYS B N 1
ATOM 10386 C CA . CYS B 1 599 ? -8.984 12.609 17.734 1 94.12 599 CYS B CA 1
ATOM 10387 C C . CYS B 1 599 ? -9.375 13.969 17.156 1 94.12 599 CYS B C 1
ATOM 10389 O O . CYS B 1 599 ? -10.031 14.047 16.125 1 94.12 599 CYS B O 1
ATOM 10391 N N . CYS B 1 600 ? -8.938 15.031 17.812 1 92.62 600 CYS B N 1
ATOM 10392 C CA . CYS B 1 600 ? -9.312 16.359 17.359 1 92.62 600 CYS B CA 1
ATOM 10393 C C . CYS B 1 600 ? -8.195 17 16.531 1 92.62 600 CYS B C 1
ATOM 10395 O O . CYS B 1 600 ? -8.258 18.172 16.203 1 92.62 600 CYS B O 1
ATOM 10397 N N . LEU B 1 601 ? -7.227 16.203 16.172 1 87.31 601 LEU B N 1
ATOM 10398 C CA . LEU B 1 601 ? -6.137 16.719 15.344 1 87.31 601 LEU B CA 1
ATOM 10399 C C . LEU B 1 601 ? -6.652 17.172 13.984 1 87.31 601 LEU B C 1
ATOM 10401 O O . LEU B 1 601 ? -7.547 16.531 13.414 1 87.31 601 LEU B O 1
ATOM 10405 N N . PRO B 1 602 ? -6.082 18.203 13.453 1 87.56 602 PRO B N 1
ATOM 10406 C CA . PRO B 1 602 ? -6.586 18.781 12.211 1 87.56 602 PRO B CA 1
ATOM 10407 C C . PRO B 1 602 ? -6.469 17.844 11.023 1 87.56 602 PRO B C 1
ATOM 10409 O O . PRO B 1 602 ? -7.25 17.938 10.07 1 87.56 602 PRO B O 1
ATOM 10412 N N . ILE B 1 603 ? -5.59 16.922 11.039 1 87.56 603 ILE B N 1
ATOM 10413 C CA . ILE B 1 603 ? -5.406 16.016 9.922 1 87.56 603 ILE B CA 1
ATOM 10414 C C . ILE B 1 603 ? -6.66 15.172 9.727 1 87.56 603 ILE B C 1
ATOM 10416 O O . ILE B 1 603 ? -7.004 14.797 8.602 1 87.56 603 ILE B O 1
ATOM 10420 N N . PHE B 1 604 ? -7.328 14.906 10.766 1 93.75 604 PHE B N 1
ATOM 10421 C CA . PHE B 1 604 ? -8.492 14.023 10.688 1 93.75 604 PHE B CA 1
ATOM 10422 C C . PHE B 1 604 ? -9.688 14.766 10.117 1 93.75 604 PHE B C 1
ATOM 10424 O O . PHE B 1 604 ? -10.648 14.148 9.656 1 93.75 604 PHE B O 1
ATOM 10431 N N . ARG B 1 605 ? -9.609 16.078 10.125 1 93.56 605 ARG B N 1
ATOM 10432 C CA . ARG B 1 605 ? -10.68 16.844 9.508 1 93.56 605 ARG B CA 1
ATOM 10433 C C . ARG B 1 605 ? -10.797 16.547 8.023 1 93.56 605 ARG B C 1
ATOM 10435 O O . ARG B 1 605 ? -11.875 16.234 7.523 1 93.56 605 ARG B O 1
ATOM 10442 N N . ILE B 1 606 ? -9.688 16.578 7.395 1 94.19 606 ILE B N 1
ATOM 10443 C CA . ILE B 1 606 ? -9.656 16.312 5.961 1 94.19 606 ILE B CA 1
ATOM 10444 C C . ILE B 1 606 ? -9.961 14.852 5.691 1 94.19 606 ILE B C 1
ATOM 10446 O O . ILE B 1 606 ? -10.812 14.523 4.859 1 94.19 606 ILE B O 1
ATOM 10450 N N . LEU B 1 607 ? -9.352 13.961 6.434 1 96.19 607 LEU B N 1
ATOM 10451 C CA . LEU B 1 607 ? -9.516 12.523 6.223 1 96.19 607 LEU B CA 1
ATOM 10452 C C . LEU B 1 607 ? -10.945 12.086 6.523 1 96.19 607 LEU B C 1
ATOM 10454 O O . LEU B 1 607 ? -11.492 11.219 5.844 1 96.19 607 LEU B O 1
ATOM 10458 N N . GLY B 1 608 ? -11.492 12.742 7.539 1 96.56 608 GLY B N 1
ATOM 10459 C CA . GLY B 1 608 ? -12.867 12.43 7.875 1 96.56 608 GLY B CA 1
ATOM 10460 C C . GLY B 1 608 ? -13.859 12.852 6.805 1 96.56 608 GLY B C 1
ATOM 10461 O O . GLY B 1 608 ? -14.797 12.117 6.492 1 96.56 608 GLY B O 1
ATOM 10462 N N . ARG B 1 609 ? -13.586 13.977 6.211 1 96.31 609 ARG B N 1
ATOM 10463 C CA . ARG B 1 609 ? -14.469 14.508 5.18 1 96.31 609 ARG B CA 1
ATOM 10464 C C . ARG B 1 609 ? -14.344 13.711 3.885 1 96.31 609 ARG B C 1
ATOM 10466 O O . ARG B 1 609 ? -15.258 13.727 3.053 1 96.31 609 ARG B O 1
ATOM 10473 N N . LEU B 1 610 ? -13.266 12.977 3.758 1 97.88 610 LEU B N 1
ATOM 10474 C CA . LEU B 1 610 ? -13.023 12.203 2.547 1 97.88 610 LEU B CA 1
ATOM 10475 C C . LEU B 1 610 ? -13.516 10.766 2.711 1 97.88 610 LEU B C 1
ATOM 10477 O O . LEU B 1 610 ? -13.484 9.984 1.762 1 97.88 610 LEU B O 1
ATOM 10481 N N . THR B 1 611 ? -14 10.453 3.848 1 98 611 THR B N 1
ATOM 10482 C CA . THR B 1 611 ? -14.344 9.078 4.191 1 98 611 THR B CA 1
ATOM 10483 C C . THR B 1 611 ? -15.477 8.562 3.314 1 98 611 THR B C 1
ATOM 10485 O O . THR B 1 611 ? -15.461 7.41 2.877 1 98 611 THR B O 1
ATOM 10488 N N . TYR B 1 612 ? -16.469 9.375 3.02 1 97.5 612 TYR B N 1
ATOM 10489 C CA . TYR B 1 612 ? -17.594 8.938 2.191 1 97.5 612 TYR B CA 1
ATOM 10490 C C . TYR B 1 612 ? -17.109 8.555 0.794 1 97.5 612 TYR B C 1
ATOM 10492 O O . TYR B 1 612 ? -17.484 7.496 0.275 1 97.5 612 TYR B O 1
ATOM 10500 N N . GLY B 1 613 ? -16.328 9.422 0.215 1 98.38 613 GLY B N 1
ATOM 10501 C CA . GLY B 1 613 ? -15.781 9.102 -1.093 1 98.38 613 GLY B CA 1
ATOM 10502 C C . GLY B 1 613 ? -14.938 7.836 -1.091 1 98.38 613 GLY B C 1
ATOM 10503 O O . GLY B 1 613 ? -15.023 7.027 -2.018 1 98.38 613 GLY B O 1
ATOM 10504 N N . ALA B 1 614 ? -14.133 7.68 -0.068 1 98.56 614 ALA B N 1
ATOM 10505 C CA . ALA B 1 614 ? -13.312 6.473 0.058 1 98.56 614 ALA B CA 1
ATOM 10506 C C . ALA B 1 614 ? -14.188 5.227 0.169 1 98.56 614 ALA B C 1
ATOM 10508 O O . ALA B 1 614 ? -13.859 4.18 -0.391 1 98.56 614 ALA B O 1
ATOM 10509 N N . PHE B 1 615 ? -15.258 5.363 0.847 1 98 615 PHE B N 1
ATOM 10510 C CA . PHE B 1 615 ? -16.203 4.27 1.035 1 98 615 PHE B CA 1
ATOM 10511 C C . PHE B 1 615 ? -16.766 3.809 -0.301 1 98 615 PHE B C 1
ATOM 10513 O O . PHE B 1 615 ? -16.828 2.609 -0.58 1 98 615 PHE B O 1
ATOM 10520 N N . ILE B 1 616 ? -17.109 4.707 -1.105 1 98.19 616 ILE B N 1
ATOM 10521 C CA . ILE B 1 616 ? -17.828 4.32 -2.312 1 98.19 616 ILE B CA 1
ATOM 10522 C C . ILE B 1 616 ? -16.844 3.809 -3.361 1 98.19 616 ILE B C 1
ATOM 10524 O O . ILE B 1 616 ? -17.203 2.994 -4.215 1 98.19 616 ILE B O 1
ATOM 10528 N N . VAL B 1 617 ? -15.562 4.125 -3.256 1 98.12 617 VAL B N 1
ATOM 10529 C CA . VAL B 1 617 ? -14.656 3.785 -4.352 1 98.12 617 VAL B CA 1
ATOM 10530 C C . VAL B 1 617 ? -13.789 2.598 -3.953 1 98.12 617 VAL B C 1
ATOM 10532 O O . VAL B 1 617 ? -13.211 1.926 -4.812 1 98.12 617 VAL B O 1
ATOM 10535 N N . HIS B 1 618 ? -13.586 2.199 -2.732 1 98.5 618 HIS B N 1
ATOM 10536 C CA . HIS B 1 618 ? -12.492 1.376 -2.234 1 98.5 618 HIS B CA 1
ATOM 10537 C C . HIS B 1 618 ? -12.555 -0.032 -2.816 1 98.5 618 HIS B C 1
ATOM 10539 O O . HIS B 1 618 ? -11.516 -0.635 -3.102 1 98.5 618 HIS B O 1
ATOM 10545 N N . LEU B 1 619 ? -13.719 -0.568 -3.023 1 98 619 LEU B N 1
ATOM 10546 C CA . LEU B 1 619 ? -13.805 -1.924 -3.555 1 98 619 LEU B CA 1
ATOM 10547 C C . LEU B 1 619 ? -13.328 -1.974 -5 1 98 619 LEU B C 1
ATOM 10549 O O . LEU B 1 619 ? -12.68 -2.941 -5.414 1 98 619 LEU B O 1
ATOM 10553 N N . LEU B 1 620 ? -13.672 -0.937 -5.742 1 97.5 620 LEU B N 1
ATOM 10554 C CA . LEU B 1 620 ? -13.188 -0.852 -7.117 1 97.5 620 LEU B CA 1
ATOM 10555 C C . LEU B 1 620 ? -11.664 -0.788 -7.152 1 97.5 620 LEU B C 1
ATOM 10557 O O . LEU B 1 620 ? -11.031 -1.444 -7.984 1 97.5 620 LEU B O 1
ATOM 10561 N N . VAL B 1 621 ? -11.125 -0.03 -6.23 1 97.19 621 VAL B N 1
ATOM 10562 C CA . VAL B 1 621 ? -9.672 0.14 -6.152 1 97.19 621 VAL B CA 1
ATOM 10563 C C . VAL B 1 621 ? -9.016 -1.191 -5.801 1 97.19 621 VAL B C 1
ATOM 10565 O O . VAL B 1 621 ? -8.008 -1.568 -6.398 1 97.19 621 VAL B O 1
ATOM 10568 N N . ALA B 1 622 ? -9.547 -1.918 -4.906 1 97.5 622 ALA B N 1
ATOM 10569 C CA . ALA B 1 622 ? -8.992 -3.209 -4.512 1 97.5 622 ALA B CA 1
ATOM 10570 C C . ALA B 1 622 ? -9.047 -4.207 -5.664 1 97.5 622 ALA B C 1
ATOM 10572 O O . ALA B 1 622 ? -8.07 -4.902 -5.941 1 97.5 622 ALA B O 1
ATOM 10573 N N . ARG B 1 623 ? -10.148 -4.238 -6.406 1 97.38 623 ARG B N 1
ATOM 10574 C CA . ARG B 1 623 ? -10.375 -5.234 -7.449 1 97.38 623 ARG B CA 1
ATOM 10575 C C . ARG B 1 623 ? -9.5 -4.965 -8.664 1 97.38 623 ARG B C 1
ATOM 10577 O O . ARG B 1 623 ? -9.07 -5.898 -9.344 1 97.38 623 ARG B O 1
ATOM 10584 N N . ILE B 1 6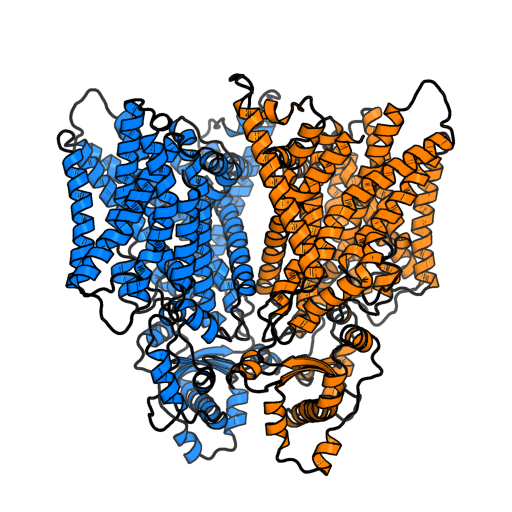24 ? -9.211 -3.699 -8.898 1 94.94 624 ILE B N 1
ATOM 10585 C CA . ILE B 1 624 ? -8.508 -3.359 -10.133 1 94.94 624 ILE B CA 1
ATOM 10586 C C . ILE B 1 624 ? -7.117 -3.992 -10.125 1 94.94 624 ILE B C 1
ATOM 10588 O O . ILE B 1 624 ? -6.598 -4.367 -11.18 1 94.94 624 ILE B O 1
ATOM 10592 N N . VAL B 1 625 ? -6.527 -4.188 -8.961 1 93.94 625 VAL B N 1
ATOM 10593 C CA . VAL B 1 625 ? -5.184 -4.742 -8.875 1 93.94 625 VAL B CA 1
ATOM 10594 C C . VAL B 1 625 ? -5.258 -6.254 -8.656 1 93.94 625 VAL B C 1
ATOM 10596 O O . VAL B 1 625 ? -4.582 -7.02 -9.344 1 93.94 625 VAL B O 1
ATOM 10599 N N . LEU B 1 626 ? -6.129 -6.707 -7.781 1 95.81 626 LEU B N 1
ATOM 10600 C CA . LEU B 1 626 ? -6.172 -8.109 -7.375 1 95.81 626 LEU B CA 1
ATOM 10601 C C . LEU B 1 626 ? -6.77 -8.977 -8.477 1 95.81 626 LEU B C 1
ATOM 10603 O O . LEU B 1 626 ? -6.594 -10.195 -8.477 1 95.81 626 LEU B O 1
ATOM 10607 N N . ALA B 1 627 ? -7.453 -8.344 -9.438 1 96.31 627 ALA B N 1
ATOM 10608 C CA . ALA B 1 627 ? -8.023 -9.086 -10.562 1 96.31 627 ALA B CA 1
ATOM 10609 C C . ALA B 1 627 ? -6.965 -9.391 -11.609 1 96.31 627 ALA B C 1
ATOM 10611 O O . ALA B 1 627 ? -7.18 -10.227 -12.5 1 96.31 627 ALA B O 1
ATOM 10612 N N . THR B 1 628 ? -5.793 -8.82 -11.531 1 93.94 628 THR B N 1
ATOM 10613 C CA . THR B 1 628 ? -4.777 -8.969 -12.562 1 93.94 628 THR B CA 1
ATOM 10614 C C . THR B 1 628 ? -3.771 -10.055 -12.18 1 93.94 628 THR B C 1
ATOM 10616 O O . THR B 1 628 ? -2.76 -10.2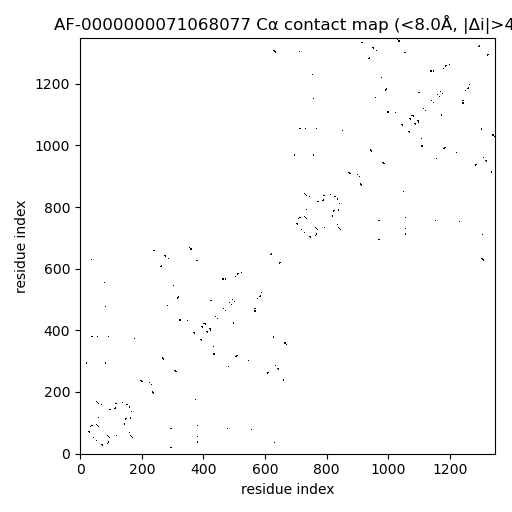34 -12.859 1 93.94 628 THR B O 1
ATOM 10619 N N . VAL B 1 629 ? -4.059 -10.805 -11.18 1 91.62 629 VAL B N 1
ATOM 10620 C CA . VAL B 1 629 ? -3.141 -11.836 -10.711 1 91.62 629 VAL B CA 1
ATOM 10621 C C . VAL B 1 629 ? -3.051 -12.953 -11.758 1 91.62 629 VAL B C 1
ATOM 10623 O O . VAL B 1 629 ? -4.051 -13.297 -12.391 1 91.62 629 VAL B O 1
ATOM 10626 N N . ARG B 1 630 ? -1.822 -13.5 -12.023 1 93.69 630 ARG B N 1
ATOM 10627 C CA . ARG B 1 630 ? -1.604 -14.594 -12.961 1 93.69 630 ARG B CA 1
ATOM 10628 C C . ARG B 1 630 ? -1.53 -15.93 -12.227 1 93.69 630 ARG B C 1
ATOM 10630 O O . ARG B 1 630 ? -1.981 -16.953 -12.75 1 93.69 630 ARG B O 1
ATOM 10637 N N . GLU B 1 631 ? -0.9 -15.883 -11.062 1 91.88 631 GLU B N 1
ATOM 10638 C CA . GLU B 1 631 ? -0.764 -17.047 -10.188 1 91.88 631 GLU B CA 1
ATOM 10639 C C . GLU B 1 631 ? -1.305 -16.75 -8.797 1 91.88 631 GLU B C 1
ATOM 10641 O O . GLU B 1 631 ? -1.337 -15.602 -8.359 1 91.88 631 GLU B O 1
ATOM 10646 N N . PRO B 1 632 ? -1.805 -17.828 -8.172 1 93.44 632 PRO B N 1
ATOM 10647 C CA . PRO B 1 632 ? -2.316 -17.609 -6.816 1 93.44 632 PRO B CA 1
ATOM 10648 C C . PRO B 1 632 ? -1.295 -16.938 -5.902 1 93.44 632 PRO B C 1
ATOM 10650 O O . PRO B 1 632 ? -0.105 -17.266 -5.961 1 93.44 632 PRO B O 1
ATOM 10653 N N . ILE B 1 633 ? -1.695 -16.047 -5.168 1 91.12 633 ILE B N 1
ATOM 10654 C CA . ILE B 1 633 ? -0.813 -15.266 -4.301 1 91.12 633 ILE B CA 1
ATOM 10655 C C . ILE B 1 633 ? -0.742 -15.93 -2.924 1 91.12 633 ILE B C 1
ATOM 10657 O O . ILE B 1 633 ? -1.72 -16.516 -2.459 1 91.12 633 ILE B O 1
ATOM 10661 N N . TYR B 1 634 ? 0.393 -15.875 -2.307 1 91.94 634 TYR B N 1
ATOM 10662 C CA . TYR B 1 634 ? 0.556 -16.328 -0.929 1 91.94 634 TYR B CA 1
ATOM 10663 C C . TYR B 1 634 ? -0.104 -15.359 0.045 1 91.94 634 TYR B C 1
ATOM 10665 O O . TYR B 1 634 ? 0.262 -14.188 0.106 1 91.94 634 TYR B O 1
ATOM 10673 N N . PHE B 1 635 ? -1.04 -15.852 0.75 1 92.12 635 PHE B N 1
ATOM 10674 C CA . PHE B 1 635 ? -1.743 -15.031 1.731 1 92.12 635 PHE B CA 1
ATOM 10675 C C . PHE B 1 635 ? -0.986 -15.008 3.055 1 92.12 635 PHE B C 1
ATOM 10677 O O . PHE B 1 635 ? -1.167 -15.891 3.896 1 92.12 635 PHE B O 1
ATOM 10684 N N . GLY B 1 636 ? -0.18 -14 3.219 1 90.94 636 GLY B N 1
ATOM 10685 C CA . GLY B 1 636 ? 0.545 -13.734 4.449 1 90.94 636 GLY B CA 1
ATOM 10686 C C . GLY B 1 636 ? 0.289 -12.344 5 1 90.94 636 GLY B C 1
ATOM 10687 O O . GLY B 1 636 ? -0.327 -11.508 4.332 1 90.94 636 GLY B O 1
ATOM 10688 N N . THR B 1 637 ? 0.724 -12.086 6.188 1 90.31 637 THR B N 1
ATOM 10689 C CA . THR B 1 637 ? 0.493 -10.805 6.848 1 90.31 637 THR B CA 1
ATOM 10690 C C . THR B 1 637 ? 1.076 -9.656 6.027 1 90.31 637 THR B C 1
ATOM 10692 O O . THR B 1 637 ? 0.43 -8.625 5.852 1 90.31 637 THR B O 1
ATOM 10695 N N . GLY B 1 638 ? 2.252 -9.875 5.527 1 90.31 638 GLY B N 1
ATOM 10696 C CA . GLY B 1 638 ? 2.889 -8.836 4.734 1 90.31 638 GLY B CA 1
ATOM 10697 C C . GLY B 1 638 ? 2.137 -8.516 3.455 1 90.31 638 GLY B C 1
ATOM 10698 O O . GLY B 1 638 ? 1.897 -7.348 3.145 1 90.31 638 GLY B O 1
ATOM 10699 N N . MET B 1 639 ? 1.78 -9.523 2.732 1 91.81 639 MET B N 1
ATOM 10700 C CA . MET B 1 639 ? 1.047 -9.352 1.48 1 91.81 639 MET B CA 1
ATOM 10701 C C . MET B 1 639 ? -0.32 -8.727 1.733 1 91.81 639 MET B C 1
ATOM 10703 O O . MET B 1 639 ? -0.757 -7.855 0.977 1 91.81 639 MET B O 1
ATOM 10707 N N . MET B 1 640 ? -0.951 -9.172 2.777 1 94.19 640 MET B N 1
ATOM 10708 C CA . MET B 1 640 ? -2.248 -8.617 3.15 1 94.19 640 MET B CA 1
ATOM 10709 C C . MET B 1 640 ? -2.152 -7.109 3.367 1 94.19 640 MET B C 1
ATOM 10711 O O . MET B 1 640 ? -2.928 -6.344 2.789 1 94.19 640 MET B O 1
ATOM 10715 N N . PHE B 1 641 ? -1.188 -6.68 4.09 1 94.69 641 PHE B N 1
ATOM 10716 C CA . PHE B 1 641 ? -1.069 -5.262 4.41 1 94.69 641 PHE B CA 1
ATOM 10717 C C . PHE B 1 641 ? -0.597 -4.469 3.197 1 94.69 641 PHE B C 1
ATOM 10719 O O . PHE B 1 641 ? -0.921 -3.289 3.057 1 94.69 641 PHE B O 1
ATOM 10726 N N . ALA B 1 642 ? 0.129 -5.09 2.34 1 95.44 642 ALA B N 1
ATOM 10727 C CA . ALA B 1 642 ? 0.506 -4.402 1.106 1 95.44 642 ALA B CA 1
ATOM 10728 C C . ALA B 1 642 ? -0.727 -3.951 0.331 1 95.44 642 ALA B C 1
ATOM 10730 O O . ALA B 1 642 ? -0.823 -2.789 -0.073 1 95.44 642 ALA B O 1
ATOM 10731 N N . PHE B 1 643 ? -1.692 -4.824 0.232 1 97 643 PHE B N 1
ATOM 10732 C CA . PHE B 1 643 ? -2.887 -4.484 -0.534 1 97 643 PHE B CA 1
ATOM 10733 C C . PHE B 1 643 ? -3.797 -3.557 0.262 1 97 643 PHE B C 1
ATOM 10735 O O . PHE B 1 643 ? -4.469 -2.697 -0.311 1 97 643 PHE B O 1
ATOM 10742 N N . ILE B 1 644 ? -3.805 -3.688 1.587 1 97.62 644 ILE B N 1
ATOM 10743 C CA . ILE B 1 644 ? -4.645 -2.838 2.424 1 97.62 644 ILE B CA 1
ATOM 10744 C C . ILE B 1 644 ? -4.164 -1.391 2.338 1 97.62 644 ILE B C 1
ATOM 10746 O O . ILE B 1 644 ? -4.961 -0.481 2.092 1 97.62 644 ILE B O 1
ATOM 10750 N N . PHE B 1 645 ? -2.887 -1.179 2.484 1 96.94 645 PHE B N 1
ATOM 10751 C CA . PHE B 1 645 ? -2.355 0.179 2.455 1 96.94 645 PHE B CA 1
ATOM 10752 C C . PHE B 1 645 ? -2.455 0.77 1.055 1 96.94 645 PHE B C 1
ATOM 10754 O O . PHE B 1 645 ? -2.666 1.974 0.896 1 96.94 645 PHE B O 1
ATOM 10761 N N . PHE B 1 646 ? -2.311 -0.026 0.084 1 96.12 646 PHE B N 1
ATOM 10762 C CA . PHE B 1 646 ? -2.553 0.437 -1.276 1 96.12 646 PHE B CA 1
ATOM 10763 C C . PHE B 1 646 ? -3.994 0.91 -1.438 1 96.12 646 PHE B C 1
ATOM 10765 O O . PHE B 1 646 ? -4.238 2.018 -1.92 1 96.12 646 PHE B O 1
ATOM 10772 N N . THR B 1 647 ? -4.926 0.036 -1.026 1 98.19 647 THR B N 1
ATOM 10773 C CA . THR B 1 647 ? -6.34 0.34 -1.198 1 98.19 647 THR B CA 1
ATOM 10774 C C . THR B 1 647 ? -6.723 1.595 -0.418 1 98.19 647 THR B C 1
ATOM 10776 O O . THR B 1 647 ? -7.477 2.434 -0.913 1 98.19 647 THR B O 1
ATOM 10779 N N . VAL B 1 648 ? -6.215 1.729 0.79 1 98.12 648 VAL B N 1
ATOM 10780 C CA . VAL B 1 648 ? -6.512 2.9 1.607 1 98.12 648 VAL B CA 1
ATOM 10781 C C . VAL B 1 648 ? -5.984 4.156 0.919 1 98.12 648 VAL B C 1
ATOM 10783 O O . VAL B 1 648 ? -6.727 5.125 0.73 1 98.12 648 VAL B O 1
ATOM 10786 N N . THR B 1 649 ? -4.758 4.152 0.456 1 96.12 649 THR B N 1
ATOM 10787 C CA . THR B 1 649 ? -4.105 5.328 -0.107 1 96.12 649 THR B CA 1
ATOM 10788 C C . THR B 1 649 ? -4.781 5.754 -1.406 1 96.12 649 THR B C 1
ATOM 10790 O O . THR B 1 649 ? -5.172 6.914 -1.56 1 96.12 649 THR B O 1
ATOM 10793 N N . VAL B 1 650 ? -5 4.836 -2.244 1 97.12 650 VAL B N 1
ATOM 10794 C CA . VAL B 1 650 ? -5.551 5.168 -3.555 1 97.12 650 VAL B CA 1
ATOM 10795 C C . VAL B 1 650 ? -7.016 5.57 -3.412 1 97.12 650 VAL B C 1
ATOM 10797 O O . VAL B 1 650 ? -7.492 6.465 -4.113 1 97.12 650 VAL B O 1
ATOM 10800 N N . SER B 1 651 ? -7.719 4.902 -2.508 1 98.5 651 SER B N 1
ATOM 10801 C CA . SER B 1 651 ? -9.117 5.266 -2.297 1 98.5 651 SER B CA 1
ATOM 10802 C C . SER B 1 651 ? -9.25 6.691 -1.773 1 98.5 651 SER B C 1
ATOM 10804 O O . SER B 1 651 ? -10.117 7.441 -2.215 1 98.5 651 SER B O 1
ATOM 10806 N N . TYR B 1 652 ? -8.43 7.066 -0.872 1 98.06 652 TYR B N 1
ATOM 10807 C CA . TYR B 1 652 ? -8.508 8.414 -0.324 1 98.06 652 TYR B CA 1
ATOM 10808 C C . TYR B 1 652 ? -8.031 9.445 -1.341 1 98.06 652 TYR B C 1
ATOM 10810 O O . TYR B 1 652 ? -8.531 10.57 -1.376 1 98.06 652 TYR B O 1
ATOM 10818 N N . LEU B 1 653 ? -7.098 9.07 -2.178 1 95.88 653 LEU B N 1
ATOM 10819 C CA . LEU B 1 653 ? -6.691 9.961 -3.256 1 95.88 653 LEU B CA 1
ATOM 10820 C C . LEU B 1 653 ? -7.828 10.156 -4.258 1 95.88 653 LEU B C 1
ATOM 10822 O O . LEU B 1 653 ? -8.094 11.281 -4.691 1 95.88 653 LEU B O 1
ATOM 10826 N N . CYS B 1 654 ? -8.461 9.086 -4.574 1 97.75 654 CYS B N 1
ATOM 10827 C CA . CYS B 1 654 ? -9.625 9.172 -5.461 1 97.75 654 CYS B CA 1
ATOM 10828 C C . CYS B 1 654 ? -10.734 9.992 -4.82 1 97.75 654 CYS B C 1
ATOM 10830 O O . CYS B 1 654 ? -11.398 10.781 -5.492 1 97.75 654 CYS B O 1
ATOM 10832 N N . SER B 1 655 ? -10.906 9.758 -3.557 1 98.56 655 SER B N 1
ATOM 10833 C CA . SER B 1 655 ? -11.922 10.508 -2.828 1 98.56 655 SER B CA 1
ATOM 10834 C C . SER B 1 655 ? -11.602 12 -2.82 1 98.56 655 SER B C 1
ATOM 10836 O O . SER B 1 655 ? -12.508 12.836 -2.881 1 98.56 655 SER B O 1
ATOM 10838 N N . PHE B 1 656 ? -10.359 12.367 -2.725 1 97.31 656 PHE B N 1
ATOM 10839 C CA . PHE B 1 656 ? -9.93 13.758 -2.768 1 97.31 656 PHE B CA 1
ATOM 10840 C C . PHE B 1 656 ? -10.328 14.406 -4.086 1 97.31 656 PHE B C 1
ATOM 10842 O O . PHE B 1 656 ? -10.883 15.508 -4.098 1 97.31 656 PHE B O 1
ATOM 10849 N N . LEU B 1 657 ? -10.125 13.703 -5.137 1 96.88 657 LEU B N 1
ATOM 10850 C CA . LEU B 1 657 ? -10.516 14.219 -6.445 1 96.88 657 LEU B CA 1
ATOM 10851 C C . LEU B 1 657 ? -12.031 14.328 -6.555 1 96.88 657 LEU B C 1
ATOM 10853 O O . LEU B 1 657 ? -12.555 15.336 -7.043 1 96.88 657 LEU B O 1
ATOM 10857 N N . LEU B 1 658 ? -12.688 13.336 -6.082 1 98.06 658 LEU B N 1
ATOM 10858 C CA . LEU B 1 658 ? -14.141 13.344 -6.102 1 98.06 658 LEU B CA 1
ATOM 10859 C C . LEU B 1 658 ? -14.695 14.5 -5.277 1 98.06 658 LEU B C 1
ATOM 10861 O O . LEU B 1 658 ? -15.672 15.141 -5.672 1 98.06 658 LEU B O 1
ATOM 10865 N N . ALA B 1 659 ? -14.062 14.766 -4.156 1 97.88 659 ALA B N 1
ATOM 10866 C CA . ALA B 1 659 ? -14.5 15.836 -3.266 1 97.88 659 ALA B CA 1
ATOM 10867 C C . ALA B 1 659 ? -14.328 17.203 -3.918 1 97.88 659 ALA B C 1
ATOM 10869 O O . ALA B 1 659 ? -15.25 18.016 -3.92 1 97.88 659 ALA B O 1
ATOM 10870 N N . ILE B 1 660 ? -13.211 17.438 -4.555 1 97.06 660 ILE B N 1
ATOM 10871 C CA . ILE B 1 660 ? -12.867 18.734 -5.105 1 97.06 660 ILE B CA 1
ATOM 10872 C C . ILE B 1 660 ? -13.703 19.016 -6.355 1 97.06 660 ILE B C 1
ATOM 10874 O O . ILE B 1 660 ? -14.164 20.141 -6.566 1 97.06 660 ILE B O 1
ATOM 10878 N N . PHE B 1 661 ? -14.016 18.016 -7.121 1 97.31 661 PHE B N 1
ATOM 10879 C CA . PHE B 1 661 ? -14.578 18.266 -8.445 1 97.31 661 PHE B CA 1
ATOM 10880 C C . PHE B 1 661 ? -16.078 18.016 -8.438 1 97.31 661 PHE B C 1
ATOM 10882 O O . PHE B 1 661 ? -16.797 18.453 -9.344 1 97.31 661 PHE B O 1
ATOM 10889 N N . LEU B 1 662 ? -16.578 17.312 -7.426 1 97.69 662 LEU B N 1
ATOM 10890 C CA . LEU B 1 662 ? -17.984 16.953 -7.539 1 97.69 662 LEU B CA 1
ATOM 10891 C C . LEU B 1 662 ? -18.703 17.141 -6.211 1 97.69 662 LEU B C 1
ATOM 10893 O O . LEU B 1 662 ? -19.672 17.906 -6.129 1 97.69 662 LEU B O 1
ATOM 10897 N N . GLU B 1 663 ? -18.297 16.594 -5.117 1 97.56 663 GLU B N 1
ATOM 10898 C CA . GLU B 1 663 ? -19.016 16.578 -3.846 1 97.56 663 GLU B CA 1
ATOM 10899 C C . GLU B 1 663 ? -19.172 18 -3.293 1 97.56 663 GLU B C 1
ATOM 10901 O O . GLU B 1 663 ? -20.266 18.391 -2.885 1 97.56 663 GLU B O 1
ATOM 10906 N N . LEU B 1 664 ? -18.062 18.703 -3.193 1 96.88 664 LEU B N 1
ATOM 10907 C CA . LEU B 1 664 ? -18.094 20.031 -2.602 1 96.88 664 LEU B CA 1
ATOM 10908 C C . LEU B 1 664 ? -18.844 21.016 -3.496 1 96.88 664 LEU B C 1
ATOM 10910 O O . LEU B 1 664 ? -19.625 21.828 -3.006 1 96.88 664 LEU B O 1
ATOM 10914 N N . PRO B 1 665 ? -18.672 20.984 -4.809 1 96.38 665 PRO B N 1
ATOM 10915 C CA . PRO B 1 665 ? -19.516 21.828 -5.668 1 96.38 665 PRO B CA 1
ATOM 10916 C C . PRO B 1 665 ? -21 21.562 -5.465 1 96.38 665 PRO B C 1
ATOM 10918 O O . PRO B 1 665 ? -21.797 22.516 -5.402 1 96.38 665 PRO B O 1
ATOM 10921 N N . VAL B 1 666 ? -21.391 20.312 -5.355 1 96.38 666 VAL B N 1
ATOM 10922 C CA . VAL B 1 666 ? -22.797 19.953 -5.156 1 96.38 666 VAL B CA 1
ATOM 10923 C C . VAL B 1 666 ? -23.281 20.484 -3.812 1 96.38 666 VAL B C 1
ATOM 10925 O O . VAL B 1 666 ? -24.359 21.062 -3.723 1 96.38 666 VAL B O 1
ATOM 10928 N N . SER B 1 667 ? -22.484 20.281 -2.832 1 94.5 667 SER B N 1
ATOM 10929 C CA . SER B 1 667 ? -22.859 20.766 -1.506 1 94.5 667 SER B CA 1
ATOM 10930 C C . SER B 1 667 ? -23 22.281 -1.494 1 94.5 667 SER B C 1
ATOM 10932 O O . SER B 1 667 ? -23.938 22.812 -0.877 1 94.5 667 SER B O 1
ATOM 10934 N N . SER B 1 668 ? -22.109 22.953 -2.16 1 92.62 668 SER B N 1
ATOM 10935 C CA . SER B 1 668 ? -22.188 24.406 -2.242 1 92.62 668 SER B CA 1
ATOM 10936 C C . SER B 1 668 ? -23.406 24.859 -3.031 1 92.62 668 SER B C 1
ATOM 10938 O O . SER B 1 668 ? -24.031 25.875 -2.699 1 92.62 668 SER B O 1
ATOM 10940 N N . PHE B 1 669 ? -23.719 24.188 -4.023 1 92.75 669 PHE B N 1
ATOM 10941 C CA . PHE B 1 669 ? -24.906 24.5 -4.828 1 92.75 669 PHE B CA 1
ATOM 10942 C C . PHE B 1 669 ? -26.172 24.344 -4.008 1 92.75 669 PHE B C 1
ATOM 10944 O O . PHE B 1 669 ? -27.094 25.156 -4.098 1 92.75 669 PHE B O 1
ATOM 10951 N N . LEU B 1 670 ? -26.219 23.312 -3.219 1 92.62 670 LEU B N 1
ATOM 10952 C CA . LEU B 1 670 ? -27.375 23.062 -2.367 1 92.62 670 LEU B CA 1
ATOM 10953 C C . LEU B 1 670 ? -27.516 24.156 -1.317 1 92.62 670 LEU B C 1
ATOM 10955 O O . LEU B 1 670 ? -28.641 24.516 -0.95 1 92.62 670 LEU B O 1
ATOM 10959 N N . LYS B 1 671 ? -26.453 24.641 -0.856 1 88.44 671 LYS B N 1
ATOM 10960 C CA . LYS B 1 671 ? -26.5 25.734 0.111 1 88.44 671 LYS B CA 1
ATOM 10961 C C . LYS B 1 671 ? -27.078 27 -0.52 1 88.44 671 LYS B C 1
ATOM 10963 O O . LYS B 1 671 ? -27.734 27.797 0.155 1 88.44 671 LYS B O 1
ATOM 10968 N N . LEU B 1 672 ? -26.812 27.156 -1.786 1 87.5 672 LEU B N 1
ATOM 10969 C CA . LEU B 1 672 ? -27.359 28.312 -2.504 1 87.5 672 LEU B CA 1
ATOM 10970 C C . LEU B 1 672 ? -28.875 28.156 -2.688 1 87.5 672 LEU B C 1
ATOM 10972 O O . LEU B 1 672 ? -29.578 29.156 -2.76 1 87.5 672 LEU B O 1
ATOM 10976 N N . MET B 1 673 ? -29.312 26.984 -2.746 1 83.19 673 MET B N 1
ATOM 10977 C CA . MET B 1 673 ? -30.719 26.719 -2.98 1 83.19 673 MET B CA 1
ATOM 10978 C C . MET B 1 673 ? -31.5 26.766 -1.674 1 83.19 673 MET B C 1
ATOM 10980 O O . MET B 1 673 ? -32.75 26.859 -1.685 1 83.19 673 MET B O 1
ATOM 10984 N N . ARG B 1 674 ? -30.812 26.594 -0.578 1 74.56 674 ARG B N 1
ATOM 10985 C CA . ARG B 1 674 ? -31.5 26.625 0.709 1 74.56 674 ARG B CA 1
ATOM 10986 C C . ARG B 1 674 ? -32 28.031 1.024 1 74.56 674 ARG B C 1
ATOM 10988 O O . ARG B 1 674 ? -33.094 28.188 1.6 1 74.56 674 ARG B O 1
#

pLDDT: mean 91.72, std 11.38, range [26.83, 98.69]

Solvent-accessible surface area (backbone atoms only — not comparable to full-atom values): 69771 Å² total; per-residue (Å²): 134,65,74,63,60,60,50,48,52,52,45,48,57,49,50,56,55,59,53,82,66,72,76,78,59,39,51,52,57,66,42,31,73,68,55,64,52,61,44,65,58,65,56,47,37,40,31,59,77,55,46,98,26,44,38,32,33,32,45,31,38,52,53,92,43,83,87,30,66,20,44,48,36,32,56,62,54,30,65,44,48,71,40,23,46,54,63,44,50,32,42,36,28,43,35,50,68,58,39,50,62,73,50,63,85,54,54,72,71,59,48,55,71,28,52,60,49,73,56,75,84,48,68,60,61,48,52,53,40,59,70,37,50,88,31,51,64,59,27,66,72,43,34,66,60,52,30,26,38,55,25,46,49,34,43,74,71,66,37,70,50,48,34,22,24,41,49,49,44,70,49,55,37,82,74,75,82,71,82,48,71,69,36,50,50,49,50,49,52,53,50,49,46,52,51,44,28,50,52,10,35,50,52,50,51,51,52,56,64,64,55,69,62,81,82,59,53,74,67,53,60,70,67,55,76,66,89,48,68,69,56,45,60,40,45,32,30,9,51,68,51,34,51,48,58,54,67,51,75,65,66,63,70,66,36,58,43,49,41,38,52,23,29,50,45,34,56,46,47,50,52,49,46,47,52,51,40,52,35,48,49,50,48,35,56,58,64,44,64,65,53,61,31,51,41,43,62,39,58,66,24,32,46,59,45,43,50,66,57,53,60,40,53,54,34,16,52,50,25,20,51,52,40,49,52,49,53,54,51,53,58,70,63,62,55,98,70,92,78,86,52,72,68,56,53,50,50,50,52,50,50,55,50,51,53,49,48,53,68,55,41,54,57,48,49,51,50,49,52,58,50,39,48,76,68,88,72,90,46,46,70,39,20,54,74,55,41,45,46,44,18,49,21,21,67,74,37,46,67,36,57,78,67,43,42,39,64,75,45,62,59,67,48,49,39,61,70,75,48,34,57,57,24,25,50,51,53,41,48,55,52,48,52,52,51,51,51,50,28,64,74,40,57,95,50,25,70,58,49,54,53,48,51,46,50,46,32,31,47,47,31,20,50,50,27,46,75,66,63,51,72,48,62,72,69,80,15,49,41,42,34,39,54,71,48,38,81,38,59,57,51,49,65,49,63,44,23,42,66,58,44,34,32,18,22,48,26,7,31,49,28,31,54,50,42,51,51,36,59,74,67,64,57,65,53,59,74,36,64,69,52,48,53,54,56,60,46,46,54,64,49,48,57,52,55,41,49,64,52,37,69,66,72,71,46,77,87,60,77,70,55,58,65,61,29,11,51,45,40,21,41,56,57,35,50,52,16,41,51,49,21,53,50,51,41,40,41,48,48,65,33,56,69,68,60,42,55,59,28,51,38,70,70,26,50,46,47,23,72,27,35,65,46,20,62,74,40,27,64,60,54,39,37,66,39,56,17,42,43,64,54,47,40,56,77,41,73,51,51,50,46,23,49,31,44,23,27,52,52,52,16,44,52,51,10,49,51,43,36,42,65,43,46,46,24,52,52,47,50,50,61,71,71,103,136,64,72,63,60,60,50,48,53,52,46,48,57,46,52,58,55,58,52,82,64,71,75,77,59,41,51,52,56,66,41,32,75,67,54,65,50,63,46,65,58,63,58,50,36,41,32,59,75,54,47,96,26,44,38,34,32,31,44,31,38,53,54,94,44,85,87,31,67,20,44,47,33,32,56,63,55,28,64,45,50,72,41,22,48,54,63,45,52,32,40,35,28,44,35,49,68,58,40,51,62,73,50,63,86,56,54,74,69,58,48,56,72,27,53,60,50,72,55,74,83,49,68,61,61,47,53,53,41,60,70,37,49,88,32,54,64,59,27,67,71,43,36,66,60,51,30,27,37,56,24,47,49,34,44,73,70,66,37,68,49,46,34,22,24,40,49,51,43,69,49,56,36,81,74,75,82,72,81,49,71,69,36,49,50,48,50,49,51,53,50,49,44,52,50,42,29,51,52,10,33,51,50,48,51,51,52,56,65,64,53,69,61,81,82,59,52,73,67,53,60,71,68,55,76,67,91,48,67,68,54,46,60,39,44,33,29,10,50,68,52,34,52,47,58,56,66,50,76,64,65,64,70,66,36,58,42,50,42,38,51,22,30,51,46,34,56,45,48,49,52,49,46,45,53,51,39,52,36,50,48,50,47,36,56,56,64,45,65,64,52,60,29,51,42,42,60,38,59,66,23,32,46,58,45,40,50,66,57,51,60,39,53,56,35,16,53,51,24,22,52,52,39,48,51,48,54,53,50,53,58,70,62,62,54,99,69,91,77,86,52,71,65,55,52,50,51,52,51,52,50,55,50,51,54,49,48,52,67,55,41,55,59,47,50,52,51,48,52,58,50,40,47,77,68,88,71,92,46,46,70,38,20,54,75,53,42,45,46,44,18,48,21,20,66,73,37,47,66,34,57,77,67,45,41,39,63,75,45,62,60,66,47,47,42,62,70,73,49,35,56,57,24,25,49,51,52,40,48,54,52,48,51,53,50,51,51,49,30,63,73,41,55,93,49,24,68,59,49,54,53,48,50,45,51,47,33,32,47,47,32,21,49,50,27,48,75,68,65,51,70,47,63,71,69,80,15,50,40,42,34,38,53,71,49,39,81,37,59,59,51,48,65,49,64,43,22,43,67,57,46,33,30,18,21,48,25,7,34,51,27,32,52,52,43,51,51,36,57,73,65,64,58,64,56,59,74,35,63,70,52,49,52,54,56,61,47,46,55,64,50,48,56,53,55,40,48,64,52,37,69,68,72,72,47,77,86,61,75,69,53,58,66,60,28,11,50,45,39,22,41,56,58,35,50,50,17,40,51,48,23,53,50,49,41,39,41,48,48,65,32,56,68,68,60,42,56,58,28,51,38,72,69,27,48,46,47,22,72,28,34,63,44,20,62,74,40,27,65,60,54,38,37,68,39,54,17,43,43,66,54,47,40,57,78,43,73,52,51,52,46,22,50,31,42,23,26,53,52,51,17,44,53,51,10,49,52,44,37,42,65,43,47,46,24,50,51,47,50,50,61,72,71,102

Secondary structure (DSSP, 8-state):
--HHHHHHHHHHHHHHTTS------HHHHTTSPPSEEE--HHHHHHTTTTSS-EEEEEEEEEPP-TTSHHHHHHHHHHT-TTTS--TTEEEEEEEHHHHHHHHTT--HHHHHHT---B--S-HHHHHHHHHTGGGHHHHHHHHHHHHHHHHHHHHHTT----EEEEEEEEEETT--PPP-HHHHHHHHHHHHHHHHHHHHHHHHHHHHHH---TTS-HHHHHHSPPS-HHHHHHHTT-HHHHHHHHHPPPPHHHHHHTTTHHHHHHHHHHHHHHHHHHHHHHHS-BS-THHHHHHHTSHHHHHHHGGGHHHHHHHHHHHHHHHHHHHHHHHHH--S-SS--HHHHHHHHHHHHHHHHHHHHHHHHHHHHHHT--------TTHIIIIIHHHHHHHHHHHHHHTT-TTTSSTTS-SSTTHHHHHHHHHHHHHHHHHHHHHHHTGGGHHHHHHHHHHHHHHHHHHHHHHTT--SS----HHHHHTTTTT-HIIIIIIS-HHHHHHHHHHHHHHHHHHHHHHHHT--GGG-HHHHHHHHHHHHHHHHHHTTTHHHHH--SSPPPHHHHHHHHHHHHHHHHHHHHHHHHHHHTT--HHHHHHHT-THHHHHHHTHHHHHHHHHHHHHHHHTT-SSPBP--HHHHHHHHHHHHHHHHHHHHHHIIIIIHHHHHHHHHH-/--HHHHHHHHHHHHHHTTS------HHHHTTSPPSEEE--HHHHHHTTTTSS-EEEEEEEEEPP-TTSHHHHHHHHHHT-TTTS--TTEEEEEEEHHHHHHHHTT--HHHHHHT---B--S-HHHHHHHHHTGGGHHHHHHHHHHHHHHHHHHHHHTT----EEEEEEEEEETT--PPP-HHHHHHHHHHHHHHHHHHHHHHHHHHHHHH---TTS-HHHHHHSPPS-HHHHHHHTT-HHHHHHHHHPPPPHHHHHHTTTHHHHHHHHHHHHHHHHHHHHHHHS-BS-THHHHHHHTSHHHHHHHGGGHHHHHHHHHHHHHHHHHHHHHHHHH--S-SS--HHHHHHHHHHHHHHHHHHHHHHHHHHHHHHT--------TTHIIIIIHHHHHHHHHHHHHHTT-TTTSSTTS-SSTTHHHHHHHHHHHHHHHHHHHHHHHTGGGHHHHHHHHHHHHHHHHHHHHHHTT--SS----HHHHHTTTTT-HIIIIIIS-HHHHHHHHHHHHHHHHHHHHHHHHT--GGG-HHHHHHHHHHHHHHHHHHTTTHHHHH--SSPPPHHHHHHHHHHHHHHHHHHHHHHHHHHHTT--HHHHHHHT-THHHHHHHTHHHHHHHHHHHHHHHHTT-SSPBP--HHHHHHHHHHHHHHHHHHHHHHIIIIIHHHHHHHHHH-

Organism: Drosophila erecta (NCBI:txid7220)

Sequence (1348 aa):
MHPMMMLHIVILAATFTAAQCFQLNMTQFYEMPPLYDLDDYDRCLQELNGQGSTYCFVRAEVQPDESVAAWRAIAEISQYDRHHFDHSQLYFGLCLRECEASLAGLNKSQLEALQAGLLSENAKVNVYLDLFSMESNNRQRHQRLTNACLNWRLQRRGFGVLAKSVVEYCDEAGHQVEDDAWNLTFYGILGTLLVLACLGSLVDLHLKRGRHDKMLKERDHYKTPPKSTAQQVLLTFSVARNWYRLNQEPSGKIGRELRFLDCFKFFAMFMVIFAHTNWVIYESAISNPQDPERLLHTAAGTLLVSGSLITVTFFVISGLLLTINWLAVSRSLQSNKDTWSFGQYALLFVKFNIFRYIRLTVPYAFVLLMSGVYFENAGGPLWRHIFEREQLACRRNWWTNLLYINNFVRTDERCLLQGWYLAADTHSFVLSLVLLMLGHRFAKWSKQLYAGILSLFVAVAMVLTYAKNYYPIFVPTPQTQKDSFIGDRQFTEFYTSSIMNFGSYFCGVLAALVYDQLALKQYKLRELKSFQFLWFSLIPVGILWLFSAHPIFQHYYVQPSAIWGALYAGLQRNIWGFGLGVFIVGMASKVGWIFRKFCCLPIFRILGRLTYGAFIVHLLVARIVLATVREPIYFGTGMMFAFIFFTVTVSYLCSFLLAIFLELPVSSFLKLMRMHPMMMLHIVILAATFTAAQCFQLNMTQFYEMPPLYDLDDYDRCLQELNGQGSTYCFVRAEVQPDESVAAWRAIAEISQYDRHHFDHSQLYFGLCLRECEASLAGLNKSQLEALQAGLLSENAKVNVYLDLFSMESNNRQRHQRLTNACLNWRLQRRGFGVLAKSVVEYCDEAGHQVEDDAWNLTFYGILGTLLVLACLGSLVDLHLKRGRHDKMLKERDHYKTPPKSTAQQVLLTFSVARNWYRLNQEPSGKIGRELRFLDCFKFFAMFMVIFAHTNWVIYESAISNPQDPERLLHTAAGTLLVSGSLITVTFFVISGLLLTINWLAVSRSLQSNKDTWSFGQYALLFVKFNIFRYIRLTVPYAFVLLMSGVYFENAGGPLWRHIFEREQLACRRNWWTNLLYINNFVRTDERCLLQGWYLAADTHSFVLSLVLLMLGHRFAKWSKQLYAGILSLFVAVAMVLTYAKNYYPIFVPTPQTQKDSFIGDRQFTEFYTSSIMNFGSYFCGVLAALVYDQLALKQYKLRELKSFQFLWFSLIPVGILWLFSAHPIFQHYYVQPSAIWGALYAGLQRNIWGFGLGVFIVGMASKVGWIFRKFCCLPIFRILGRLTYGAFIVHLLVARIVLATVREPIYFGTGMMFAFIFFTVTVSYLCSFLLAIFLELPVSSFLKLMR